Protein AF-A0A2N1TGU3-F1 (afdb_monomer_lite)

Foldseek 3Di:
DDDDDDDDYDDDDDDDDDDDDDDDDDDDDDDDPDDDDFDDPDVVLLVVLLVVLVVPDPDDSVLSVVLSCCCVPWKPFDPCPSRPDDSVNVSLCSRQVVVQVVVVDDPPPDDAFDWDWDDDPQKIKTKGFPDLVRVVVVLVVVLVVCVVDPQWKKKKKKAWMDTPVDRPGTIMMIIIGTHGGAPEPDDDDDDDDDPPDDQCSVVVVVQVVCVVVVHFKDWDWDDGPPVPPCPFKTKIKIKHFPVLCSVCVSVLVVLCVVLVQPQRIWIWGWYDDPNTIMIIIIGMGTPVSDDVVVVVVNCCSCVVRSLPDDDPQQDLVNLVVLLVCCVPDDPVVLVVSLVVCLSNVDLSCLLVLLQQLQPPDPVSNVSSLVSLVCCLVPPDPVLVVQLLSLLVVLLVLLQQQFDDFPPDPGTGGDDSLLSSLQLHWPDWDWDWDQQDLLRDIKIKIKTAHLFAEEEEEAEDQPQDGSSNLSNRQSLQQLLCLLLLQPRYHRIYIYIHRDLPPVVDDPVSSVVRNLVVLLVNLVCCQQPVLQALLHYAYEHDHPAAQVSLQSSLVSVLVLLLVLLVCLLVVPPPNVSSVLSCQQGQLAQSVPNVVSVVCNVDSVLSSLSSLLSYANHDDPSYFPCLQQLLLVLLLLLQLLVQCCVVDLDLCCLQPLVNVVVNVVCVVVSVVSSLVRLLPWEEQEQALARHRLSNLVVSVVSNHFYAWYFHQFFIWGDPVGWPPSVVVSCCCHPVVDHPVRSVVVDPTPTDTDTRQRQVSQLDQTAEYEYADDAAQEECDDDPDPNHDYLVSGNYQEYQYQHAHNHRPVSLVVCVVVNRQYDHNSLRRSSNVLSRLVSSVLSCCLNPADLLCVVLPSARSSLVSLCCVVPVCRNVVSHSDDDSVSSVSSSSSSSSSSSSQLVVSCVVVVHHSSSSSSSSSSNSCVNSVSSDPVSSVSSSCCSNCSSVVD

Structure (mmCIF, N/CA/C/O backbone):
data_AF-A0A2N1TGU3-F1
#
_entry.id   AF-A0A2N1TGU3-F1
#
loop_
_atom_site.group_PDB
_atom_site.id
_atom_site.type_symbol
_atom_site.label_atom_id
_atom_site.label_alt_id
_atom_site.label_comp_id
_atom_site.label_asym_id
_atom_site.label_entity_id
_atom_site.label_seq_id
_atom_site.pdbx_PDB_ins_code
_atom_site.Cartn_x
_atom_site.Cartn_y
_atom_site.Cartn_z
_atom_site.occupancy
_atom_site.B_iso_or_equiv
_atom_site.auth_seq_id
_atom_site.auth_comp_id
_atom_site.auth_asym_id
_atom_site.auth_atom_id
_atom_site.pdbx_PDB_model_num
ATOM 1 N N . MET A 1 1 ? 7.105 -28.195 83.629 1.00 27.25 1 MET A N 1
ATOM 2 C CA . MET A 1 1 ? 8.047 -27.495 84.532 1.00 27.25 1 MET A CA 1
ATOM 3 C C . MET A 1 1 ? 8.039 -26.028 84.130 1.00 27.25 1 MET A C 1
ATOM 5 O O . MET A 1 1 ? 8.248 -25.782 82.958 1.00 27.25 1 MET A O 1
ATOM 9 N N . MET A 1 2 ? 7.755 -25.028 84.957 1.00 24.00 2 MET A N 1
ATOM 10 C CA . MET A 1 2 ? 7.456 -24.960 86.388 1.00 24.00 2 MET A CA 1
ATOM 11 C C . MET A 1 2 ? 6.872 -23.546 86.631 1.00 24.00 2 MET A C 1
ATOM 13 O O . MET A 1 2 ? 7.473 -22.604 86.141 1.00 24.00 2 MET A O 1
ATOM 17 N N . HIS A 1 3 ? 5.718 -23.462 87.319 1.00 23.17 3 HIS A N 1
ATOM 18 C CA . HIS A 1 3 ? 5.219 -22.423 88.259 1.00 23.17 3 HIS A CA 1
ATOM 19 C C . HIS A 1 3 ? 5.383 -20.905 87.944 1.00 23.17 3 HIS A C 1
ATOM 21 O O . HIS A 1 3 ? 6.395 -20.475 87.430 1.00 23.17 3 HIS A O 1
ATOM 27 N N . MET A 1 4 ? 4.480 -19.973 88.284 1.00 23.08 4 MET A N 1
ATOM 28 C CA . MET A 1 4 ? 3.564 -19.864 89.428 1.00 23.08 4 MET A CA 1
ATOM 29 C C . MET A 1 4 ? 2.606 -18.651 89.223 1.00 23.08 4 MET A C 1
ATOM 31 O O . MET A 1 4 ? 2.990 -17.648 88.630 1.00 23.08 4 MET A O 1
ATOM 35 N N . THR A 1 5 ? 1.376 -18.737 89.740 1.00 22.02 5 THR A N 1
ATOM 36 C CA . TH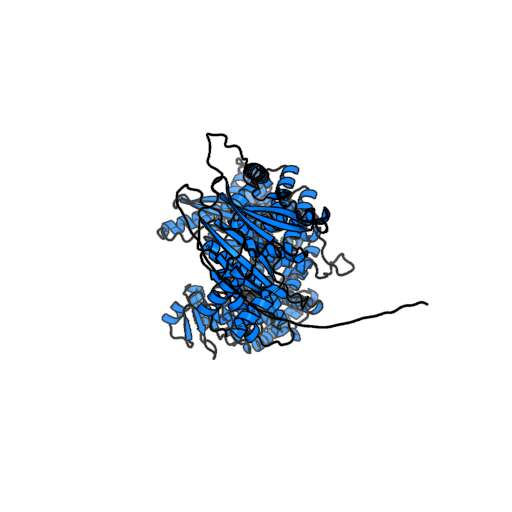R A 1 5 ? 0.437 -17.638 90.131 1.00 22.02 5 THR A CA 1
ATOM 37 C C . THR A 1 5 ? 1.041 -16.860 91.353 1.00 22.02 5 THR A C 1
ATOM 39 O O . THR A 1 5 ? 2.051 -17.383 91.830 1.00 22.02 5 THR A O 1
ATOM 42 N N . PRO A 1 6 ? 0.515 -15.746 91.970 1.00 34.69 6 PRO A N 1
ATOM 43 C CA . PRO A 1 6 ? -0.899 -15.292 92.029 1.00 34.69 6 PRO A CA 1
ATOM 44 C C . PRO A 1 6 ? -1.273 -13.779 92.318 1.00 34.69 6 PRO A C 1
ATOM 46 O O . PRO A 1 6 ? -0.426 -12.992 92.706 1.00 34.69 6 PRO A O 1
ATOM 49 N N . LEU A 1 7 ? -2.597 -13.457 92.239 1.00 23.03 7 LEU A N 1
ATOM 50 C CA . LEU A 1 7 ? -3.449 -12.581 93.129 1.00 23.03 7 LEU A CA 1
ATOM 51 C C . LEU A 1 7 ? -3.128 -11.040 93.244 1.00 23.03 7 LEU A C 1
ATOM 53 O O . LEU A 1 7 ? -1.977 -10.660 93.171 1.00 23.03 7 LEU A O 1
ATOM 57 N N . ILE A 1 8 ? -4.020 -10.040 93.468 1.00 23.36 8 ILE A N 1
ATOM 58 C CA . ILE A 1 8 ? -5.402 -9.912 94.010 1.00 23.36 8 ILE A CA 1
ATOM 59 C C . ILE A 1 8 ? -5.945 -8.445 93.857 1.00 23.36 8 ILE A C 1
ATOM 61 O O . ILE A 1 8 ? -5.176 -7.516 94.051 1.00 23.36 8 ILE A O 1
ATOM 65 N N . TYR A 1 9 ? -7.275 -8.288 93.623 1.00 21.23 9 TYR A N 1
ATOM 66 C CA . TYR A 1 9 ? -8.260 -7.237 94.073 1.00 21.23 9 TYR A CA 1
ATOM 67 C C . TYR A 1 9 ? -8.071 -5.729 93.741 1.00 21.23 9 TYR A C 1
ATOM 69 O O . TYR A 1 9 ? -6.957 -5.254 93.672 1.00 21.23 9 TYR A O 1
ATOM 77 N N . ARG A 1 10 ? -9.075 -4.822 93.669 1.00 20.70 10 ARG A N 1
ATOM 78 C CA . ARG A 1 10 ? -10.567 -4.737 93.578 1.00 20.70 10 ARG A CA 1
ATOM 79 C C . ARG A 1 10 ? -10.907 -3.222 93.413 1.00 20.70 10 ARG A C 1
ATOM 81 O O . ARG A 1 10 ? -10.246 -2.437 94.070 1.00 20.70 10 ARG A O 1
ATOM 88 N N . ARG A 1 11 ? -11.978 -2.869 92.658 1.00 21.64 11 ARG A N 1
ATOM 89 C CA . ARG A 1 11 ? -13.107 -1.902 92.944 1.00 21.64 11 ARG A CA 1
ATOM 90 C C . ARG A 1 11 ? -12.795 -0.550 93.666 1.00 21.64 11 ARG A C 1
ATOM 92 O O . ARG A 1 11 ? -12.130 -0.582 94.680 1.00 21.64 11 ARG A O 1
ATOM 99 N N . ARG A 1 12 ? -13.392 0.637 93.414 1.00 22.73 12 ARG A N 1
ATOM 100 C CA . ARG A 1 12 ? -14.610 1.142 92.712 1.00 22.73 12 ARG A CA 1
ATOM 101 C C . ARG A 1 12 ? -14.725 2.683 92.959 1.00 22.73 12 ARG A C 1
ATOM 103 O O . ARG A 1 12 ? -14.276 3.103 94.016 1.00 22.73 12 ARG A O 1
ATOM 110 N N . TYR A 1 13 ? -15.501 3.400 92.117 1.00 22.77 13 TYR A N 1
ATOM 111 C CA . TYR A 1 13 ? -16.165 4.734 92.303 1.00 22.77 13 TYR A CA 1
ATOM 112 C C . TYR A 1 13 ? -15.262 5.985 92.471 1.00 22.77 13 TYR A C 1
ATOM 114 O O . TYR A 1 13 ? -14.233 5.895 93.112 1.00 22.77 13 TYR A O 1
ATOM 122 N N . GLY A 1 14 ? -15.563 7.202 91.990 1.00 21.89 14 GLY A N 1
ATOM 123 C CA . GLY A 1 14 ? -16.693 7.796 91.262 1.00 21.89 14 GLY A CA 1
ATOM 124 C C . GLY A 1 14 ? -16.668 9.347 91.379 1.00 21.89 14 GLY A C 1
ATOM 125 O O . GLY A 1 14 ? -16.012 9.865 92.271 1.00 21.89 14 GLY A O 1
ATOM 126 N N . TYR A 1 15 ? -17.449 10.029 90.524 1.00 22.80 15 TYR A N 1
ATOM 127 C CA . TYR A 1 15 ? -18.117 11.343 90.707 1.00 22.80 15 TYR A CA 1
ATOM 128 C C . TYR A 1 15 ? -17.357 12.710 90.646 1.00 22.80 15 TYR A C 1
ATOM 130 O O . TYR A 1 15 ? -16.548 13.035 91.500 1.00 22.80 15 TYR A O 1
ATOM 138 N N . PHE A 1 16 ? -17.833 13.544 89.694 1.00 23.81 16 PHE A N 1
ATOM 139 C CA . PHE A 1 16 ? -18.332 14.944 89.800 1.00 23.81 16 PHE A CA 1
ATOM 140 C C . PHE A 1 16 ? -17.415 16.202 89.887 1.00 23.81 16 PHE A C 1
ATOM 142 O O . PHE A 1 16 ? -16.724 16.435 90.866 1.00 23.81 16 PHE A O 1
ATOM 149 N N . THR A 1 17 ? -17.634 17.085 88.888 1.00 23.75 17 THR A N 1
ATOM 150 C CA . THR A 1 17 ? -17.904 18.555 88.916 1.00 23.75 17 THR A CA 1
ATOM 151 C C . THR A 1 17 ? -16.924 19.589 89.492 1.00 23.75 17 THR A C 1
ATOM 153 O O . THR A 1 17 ? -16.615 19.556 90.674 1.00 23.75 17 THR A O 1
ATOM 156 N N . GLY A 1 18 ? -16.747 20.688 88.734 1.00 23.25 18 GLY A N 1
ATOM 157 C CA . GLY A 1 18 ? -17.206 22.013 89.198 1.00 23.25 18 GLY A CA 1
ATOM 158 C C . GLY A 1 18 ? -16.240 23.212 89.110 1.00 23.25 18 GLY A C 1
ATOM 159 O O . GLY A 1 18 ? -15.171 23.183 89.700 1.00 23.25 18 GLY A O 1
ATOM 160 N N . GLY A 1 19 ? -16.733 24.300 88.489 1.00 23.12 19 GLY A N 1
ATOM 161 C CA . GLY A 1 19 ? -16.597 25.714 88.914 1.00 23.12 19 GLY A CA 1
ATOM 162 C C . GLY A 1 19 ? -15.335 26.489 88.477 1.00 23.12 19 GLY A C 1
ATOM 163 O O . GLY A 1 19 ? -14.233 26.092 88.808 1.00 23.12 19 GLY A O 1
ATOM 164 N N . HIS A 1 20 ? -15.389 27.515 87.612 1.00 24.69 20 HIS A N 1
ATOM 165 C CA . HIS A 1 20 ? -15.887 28.911 87.727 1.00 24.69 20 HIS A CA 1
ATOM 166 C C . HIS A 1 20 ? -14.999 29.936 88.487 1.00 24.69 20 HIS A C 1
ATOM 168 O O . HIS A 1 20 ? -14.750 29.770 89.673 1.00 24.69 20 HIS A O 1
ATOM 174 N N . LEU A 1 21 ? -14.720 31.060 87.783 1.00 25.02 21 LEU A N 1
ATOM 175 C CA . LEU A 1 21 ? -14.699 32.496 88.190 1.00 25.02 21 LEU A CA 1
ATOM 176 C C . LEU A 1 21 ? -13.378 33.320 88.151 1.00 25.02 21 LEU A C 1
ATOM 178 O O . LEU A 1 21 ? -12.488 33.149 88.969 1.00 25.02 21 LEU A O 1
ATOM 182 N N . MET A 1 22 ? -13.409 34.316 87.239 1.00 23.70 22 MET A N 1
ATOM 183 C CA . MET A 1 22 ? -13.153 35.781 87.350 1.00 23.70 22 MET A CA 1
ATOM 184 C C . MET A 1 22 ? -11.790 36.429 87.709 1.00 23.70 22 MET A C 1
ATOM 186 O O . MET A 1 22 ? -11.176 36.123 88.721 1.00 23.70 22 MET A O 1
ATOM 190 N N . GLY A 1 23 ? -11.493 37.518 86.960 1.00 22.67 23 GLY A N 1
ATOM 191 C CA . GLY A 1 23 ? -10.746 38.734 87.380 1.00 22.67 23 GLY A CA 1
ATOM 192 C C . GLY A 1 23 ? -9.673 39.216 86.376 1.00 22.67 23 GLY A C 1
ATOM 193 O O . GLY A 1 23 ? -8.630 38.590 86.292 1.00 22.67 23 GLY A O 1
ATOM 194 N N . SER A 1 24 ? -9.952 40.164 85.453 1.00 22.56 24 SER A N 1
ATOM 195 C CA . SER A 1 24 ? -9.548 41.610 85.430 1.00 22.56 24 SER A CA 1
ATOM 196 C C . SER A 1 24 ? -8.028 41.884 85.602 1.00 22.56 24 SER A C 1
ATOM 198 O O . SER A 1 24 ? -7.471 41.371 86.556 1.00 22.56 24 SER A O 1
ATOM 200 N N . SER A 1 25 ? -7.276 42.718 84.859 1.00 23.55 25 SER A N 1
ATOM 201 C CA . SER A 1 25 ? -7.550 43.956 84.105 1.00 23.55 25 SER A CA 1
ATOM 202 C C . SER A 1 25 ? -6.296 44.453 83.310 1.00 23.55 25 SER A C 1
ATOM 204 O O . SER A 1 25 ? -5.173 44.038 83.576 1.00 23.55 25 SER A O 1
ATOM 206 N N . THR A 1 26 ? -6.512 45.430 82.407 1.00 24.05 26 THR A N 1
ATOM 207 C CA . THR A 1 26 ? -5.593 46.476 81.849 1.00 24.05 26 THR A CA 1
ATOM 208 C C . THR A 1 26 ? -4.617 46.221 80.662 1.00 24.05 26 THR A C 1
ATOM 210 O O . THR A 1 26 ? -3.530 45.688 80.818 1.00 24.05 26 THR A O 1
ATOM 213 N N . ASN A 1 27 ? -5.035 46.710 79.472 1.00 24.48 27 ASN A N 1
ATOM 214 C CA . ASN A 1 27 ? -4.378 47.572 78.440 1.00 24.48 27 ASN A CA 1
ATOM 215 C C . ASN A 1 27 ? -2.874 47.960 78.609 1.00 24.48 27 ASN A C 1
ATOM 217 O O . ASN A 1 27 ? -2.484 48.308 79.712 1.00 24.48 27 ASN A O 1
ATOM 221 N N . THR A 1 28 ? -1.979 48.067 77.600 1.00 23.75 28 THR A N 1
ATOM 222 C CA . THR A 1 28 ? -2.072 48.532 76.186 1.00 23.75 28 THR A CA 1
ATOM 223 C C . THR A 1 28 ? -0.878 48.092 75.289 1.00 23.75 28 THR A C 1
ATOM 225 O O . THR A 1 28 ? 0.263 48.164 75.728 1.00 23.75 28 THR A O 1
ATOM 228 N N . LYS A 1 29 ? -1.170 47.841 73.994 1.00 26.55 29 LYS A N 1
ATOM 229 C CA . LYS A 1 29 ? -0.391 48.054 72.733 1.00 26.55 29 LYS A CA 1
ATOM 230 C C . LYS A 1 29 ? 1.075 47.567 72.596 1.00 26.55 29 LYS A C 1
ATOM 232 O O . LYS A 1 29 ? 1.989 48.271 73.004 1.00 26.55 29 LYS A O 1
ATOM 237 N N . SER A 1 30 ? 1.298 46.570 71.728 1.00 23.53 30 SER A N 1
ATOM 238 C CA . SER A 1 30 ? 2.166 46.689 70.534 1.00 23.53 30 SER A CA 1
ATOM 239 C C . SER A 1 30 ? 1.944 45.515 69.565 1.00 23.53 30 SER A C 1
ATOM 241 O O . SER A 1 30 ? 1.450 44.452 69.929 1.00 23.53 30 SER A O 1
ATOM 243 N N . SER A 1 31 ? 2.231 45.766 68.293 1.00 32.53 31 SER A N 1
ATOM 244 C CA . SER A 1 31 ? 2.062 44.888 67.142 1.00 32.53 31 SER A CA 1
ATOM 245 C C . SER A 1 31 ? 2.994 43.672 67.157 1.00 32.53 31 SER A C 1
ATOM 247 O O . SER A 1 31 ? 4.198 43.813 66.961 1.00 32.53 31 SER A O 1
ATOM 249 N N . ALA A 1 32 ? 2.409 42.483 67.232 1.00 24.56 32 ALA A N 1
ATOM 250 C CA . ALA A 1 32 ? 2.939 41.268 66.631 1.00 24.56 32 ALA A CA 1
ATOM 251 C C . ALA A 1 32 ? 1.730 40.449 66.167 1.00 24.56 32 ALA A C 1
ATOM 253 O O . ALA A 1 32 ? 0.862 40.114 66.972 1.00 24.56 32 ALA A O 1
ATOM 254 N N . ARG A 1 33 ? 1.624 40.174 64.861 1.00 24.58 33 ARG A N 1
ATOM 255 C CA . ARG A 1 33 ? 0.720 39.130 64.362 1.00 24.58 33 ARG A CA 1
ATOM 256 C C . ARG A 1 33 ? 1.236 37.814 64.940 1.00 24.58 33 ARG A C 1
ATOM 258 O O . ARG A 1 33 ? 2.188 37.245 64.417 1.00 24.58 33 ARG A O 1
ATOM 265 N N . ALA A 1 34 ? 0.658 37.412 66.065 1.00 23.75 34 ALA A N 1
ATOM 266 C CA . ALA A 1 34 ? 0.888 36.117 66.666 1.00 23.75 34 ALA A CA 1
ATOM 267 C C . ALA A 1 34 ? 0.356 35.039 65.715 1.00 23.75 34 ALA A C 1
ATOM 269 O O . ALA A 1 34 ? -0.764 35.118 65.210 1.00 23.75 34 ALA A O 1
ATOM 270 N N . ILE A 1 35 ? 1.226 34.078 65.445 1.00 24.17 35 ILE A N 1
ATOM 271 C CA . ILE A 1 35 ? 0.962 32.823 64.750 1.00 24.17 35 ILE A CA 1
ATOM 272 C C . ILE A 1 35 ? -0.146 32.086 65.527 1.00 24.17 35 ILE A C 1
ATOM 274 O O . ILE A 1 35 ? -0.025 32.008 66.752 1.00 24.17 35 ILE A O 1
ATOM 278 N N . PRO A 1 36 ? -1.210 31.554 64.892 1.00 29.19 36 PRO A N 1
ATOM 279 C CA . PRO A 1 36 ? -2.204 30.771 65.617 1.00 29.19 36 PRO A CA 1
ATOM 280 C C . PRO A 1 36 ? -1.570 29.495 66.181 1.00 29.19 36 PRO A C 1
ATOM 282 O O . PRO A 1 36 ? -0.879 28.763 65.470 1.00 29.19 36 PRO A O 1
ATOM 285 N N . GLU A 1 37 ? -1.787 29.265 67.474 1.00 35.56 37 GLU A N 1
ATOM 286 C CA . GLU A 1 37 ? -1.314 28.102 68.217 1.00 35.56 37 GLU A CA 1
ATOM 287 C C . GLU A 1 37 ? -1.888 26.793 67.658 1.00 35.56 37 GLU A C 1
ATOM 289 O O . GLU A 1 37 ? -3.064 26.675 67.317 1.00 35.56 37 GLU A O 1
ATOM 294 N N . LYS A 1 38 ? -0.994 25.807 67.583 1.00 39.06 38 LYS A N 1
ATOM 295 C CA . LYS A 1 38 ? -1.195 24.412 67.188 1.00 39.06 38 LYS A CA 1
ATOM 296 C C . LYS A 1 38 ? -2.336 23.771 67.990 1.00 39.06 38 LYS A C 1
ATOM 298 O O . LYS A 1 38 ? -2.380 23.926 69.208 1.00 39.06 38 LYS A O 1
ATOM 303 N N . ILE A 1 39 ? -3.198 22.991 67.333 1.00 38.53 39 ILE A N 1
ATOM 304 C CA . ILE A 1 39 ? -4.253 22.220 68.005 1.00 38.53 39 ILE A CA 1
ATOM 305 C C . ILE A 1 39 ? -3.602 21.219 68.965 1.00 38.53 39 ILE A C 1
ATOM 307 O O . ILE A 1 39 ? -3.037 20.208 68.554 1.00 38.53 39 ILE A O 1
ATOM 311 N N . ASN A 1 40 ? -3.692 21.514 70.257 1.00 41.97 40 ASN A N 1
ATOM 312 C CA . ASN A 1 40 ? -3.560 20.542 71.328 1.00 41.97 40 ASN A CA 1
ATOM 313 C C . ASN A 1 40 ? -4.990 20.111 71.665 1.00 41.97 40 ASN A C 1
ATOM 315 O O . ASN A 1 40 ? -5.820 20.975 71.950 1.00 41.97 40 ASN A O 1
ATOM 319 N N . ILE A 1 41 ? -5.335 18.829 71.553 1.00 51.12 41 ILE A N 1
ATOM 320 C CA . ILE A 1 41 ? -6.715 18.371 71.783 1.00 51.12 41 ILE A CA 1
ATOM 321 C C . ILE A 1 41 ? -6.976 18.338 73.296 1.00 51.12 41 ILE A C 1
ATOM 323 O O . ILE A 1 41 ? -6.977 17.286 73.930 1.00 51.12 41 ILE A O 1
ATOM 327 N N . ASP A 1 42 ? -7.128 19.513 73.897 1.00 51.72 42 ASP A N 1
ATOM 328 C CA . ASP A 1 42 ? -7.666 19.667 75.239 1.00 51.72 42 ASP A CA 1
ATOM 329 C C . ASP A 1 42 ? -9.206 19.581 75.206 1.00 51.72 42 ASP A C 1
ATOM 331 O O . ASP A 1 42 ? -9.838 19.602 74.145 1.00 51.72 42 ASP A O 1
ATOM 335 N N . GLY A 1 43 ? -9.844 19.492 76.377 1.00 50.75 43 GLY A N 1
ATOM 336 C CA . GLY A 1 43 ? -11.308 19.408 76.466 1.00 50.75 43 GLY A CA 1
ATOM 337 C C . GLY A 1 43 ? -12.052 20.614 75.870 1.00 50.75 43 GLY A C 1
ATOM 338 O O . GLY A 1 43 ? -13.231 20.497 75.552 1.00 50.75 43 GLY A O 1
ATOM 339 N N . LYS A 1 44 ? -11.377 21.753 75.672 1.00 57.00 44 LYS A N 1
ATOM 340 C CA . LYS A 1 44 ? -11.969 22.994 75.163 1.00 57.00 44 LYS A CA 1
ATOM 341 C C . LYS A 1 44 ? -12.124 22.957 73.640 1.00 57.00 44 LYS A C 1
ATOM 343 O O . LYS A 1 44 ? -13.159 23.377 73.128 1.00 57.00 44 LYS A O 1
ATOM 348 N N . ASN A 1 45 ? -11.148 22.396 72.925 1.00 59.38 45 ASN A N 1
ATOM 349 C CA . ASN A 1 45 ? -11.235 22.175 71.474 1.00 59.38 45 ASN A CA 1
ATOM 350 C C . ASN A 1 45 ? -12.288 21.113 71.109 1.00 59.38 45 ASN A C 1
ATOM 352 O O . ASN A 1 45 ? -12.956 21.223 70.083 1.00 59.38 45 ASN A O 1
ATOM 356 N N . VAL A 1 46 ? -12.487 20.119 71.981 1.00 64.44 46 VAL A N 1
ATOM 357 C CA . VAL A 1 46 ? -13.535 19.094 71.843 1.00 64.44 46 VAL A CA 1
ATOM 358 C C . VAL A 1 46 ? -14.937 19.691 72.005 1.00 64.44 46 VAL A C 1
ATOM 360 O O . VAL A 1 46 ? -15.828 19.369 71.219 1.00 64.44 46 VAL A O 1
ATOM 363 N N . GLU A 1 47 ? -15.141 20.592 72.973 1.00 67.81 47 GLU A N 1
ATOM 364 C CA . GLU A 1 47 ? -16.418 21.308 73.120 1.00 67.81 47 GLU A CA 1
ATOM 365 C C . GLU A 1 47 ? -16.704 22.234 71.931 1.00 67.81 47 GLU A C 1
ATOM 367 O O . GLU A 1 47 ? -17.823 22.239 71.425 1.00 67.81 47 GLU A O 1
ATOM 372 N N . GLN A 1 48 ? -15.696 22.951 71.422 1.00 69.38 48 GLN A N 1
ATOM 373 C CA . GLN A 1 48 ? -15.858 23.796 70.232 1.00 69.38 48 GLN A CA 1
ATOM 374 C C . GLN A 1 48 ? -16.239 22.988 68.988 1.00 69.38 48 GLN A C 1
ATOM 376 O O . GLN A 1 48 ? -17.119 23.401 68.234 1.00 69.38 48 GLN A O 1
ATOM 381 N N . LEU A 1 49 ? -15.614 21.824 68.790 1.00 69.31 49 LEU A N 1
ATOM 382 C CA . LEU A 1 49 ? -15.964 20.902 67.712 1.00 69.31 49 LEU A CA 1
ATOM 383 C C . LEU A 1 49 ? -17.398 20.370 67.871 1.00 69.31 49 LEU A C 1
ATOM 385 O O . LEU A 1 49 ? -18.155 20.328 66.903 1.00 69.31 49 LEU A O 1
ATOM 389 N N . TYR A 1 50 ? -17.789 20.005 69.095 1.00 74.50 50 TYR A N 1
ATOM 390 C CA . TYR A 1 50 ? -19.143 19.548 69.408 1.00 74.50 50 TYR A CA 1
ATOM 391 C C . TYR A 1 50 ? -20.201 20.622 69.124 1.00 74.50 50 TYR A C 1
ATOM 393 O O . TYR A 1 50 ? -21.219 20.328 68.496 1.00 74.50 50 TYR A O 1
ATOM 401 N N . ASP A 1 51 ? -19.964 21.865 69.545 1.00 73.94 51 ASP A N 1
ATOM 402 C CA . ASP A 1 51 ? -20.890 22.976 69.319 1.00 73.94 51 ASP A CA 1
ATOM 403 C C . ASP A 1 51 ? -20.976 23.361 67.835 1.00 73.94 51 ASP A C 1
ATOM 405 O O . ASP A 1 51 ? -22.064 23.663 67.332 1.00 73.94 51 ASP A O 1
ATOM 409 N N . HIS A 1 52 ? -19.856 23.291 67.109 1.00 74.12 52 HIS A N 1
ATOM 410 C CA . HIS A 1 52 ? -19.825 23.513 65.665 1.00 74.12 52 HIS A CA 1
ATOM 411 C C . HIS A 1 52 ? -20.650 22.451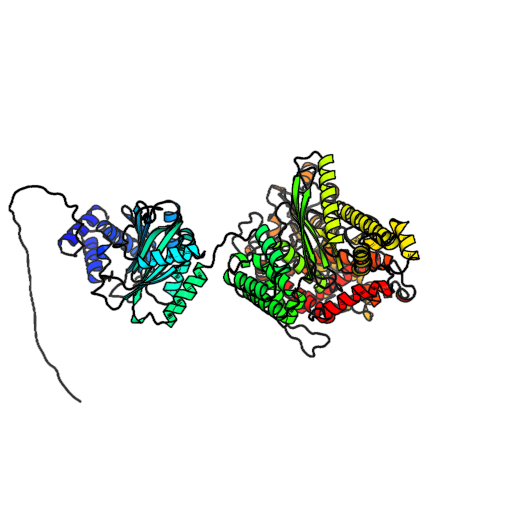 64.921 1.00 74.12 52 HIS A C 1
ATOM 413 O O . HIS A 1 52 ? -21.580 22.801 64.195 1.00 74.12 52 HIS A O 1
ATOM 419 N N . LEU A 1 53 ? -20.414 21.163 65.189 1.00 70.69 53 LEU A N 1
ATOM 420 C CA . LEU A 1 53 ? -21.179 20.057 64.597 1.00 70.69 53 LEU A CA 1
ATOM 421 C C . LEU A 1 53 ? -22.662 20.106 64.967 1.00 70.69 53 LEU A C 1
ATOM 423 O O . LEU A 1 53 ? -23.525 19.813 64.145 1.00 70.69 53 LEU A O 1
ATOM 427 N N . ARG A 1 54 ? -22.994 20.503 66.198 1.00 75.56 54 ARG A N 1
ATOM 428 C CA . ARG A 1 54 ? -24.388 20.634 66.638 1.00 75.56 54 ARG A CA 1
ATOM 429 C C . ARG A 1 54 ? -25.130 21.768 65.929 1.00 75.56 54 ARG A C 1
ATOM 431 O O . ARG A 1 54 ? -26.352 21.713 65.824 1.00 75.56 54 ARG A O 1
ATOM 438 N N . SER A 1 55 ? -24.417 22.808 65.504 1.00 69.38 55 SER A N 1
ATOM 439 C CA . SER A 1 55 ? -25.005 23.960 64.813 1.00 69.38 55 SER A CA 1
ATOM 440 C C . SER A 1 55 ? -25.060 23.800 63.292 1.00 69.38 55 SER A C 1
ATOM 442 O O . SER A 1 55 ? -25.845 24.507 62.664 1.00 69.38 55 SER A O 1
ATOM 444 N N . HIS A 1 56 ? -24.282 22.875 62.718 1.00 64.94 56 HIS A N 1
ATOM 445 C CA . HIS A 1 56 ? -24.137 22.714 61.266 1.00 64.94 56 HIS A CA 1
ATOM 446 C C . HIS A 1 56 ? -24.528 21.324 60.729 1.00 64.94 56 HIS A C 1
ATOM 448 O O . HIS A 1 56 ? -24.655 21.176 59.517 1.00 64.94 56 HIS A O 1
ATOM 454 N N . SER A 1 57 ? -24.809 20.338 61.595 1.00 65.19 57 SER A N 1
ATOM 455 C CA . SER A 1 57 ? -25.248 18.992 61.194 1.00 65.19 57 SER A CA 1
ATOM 456 C C . SER A 1 57 ? -26.627 18.612 61.747 1.00 65.19 57 SER A C 1
ATOM 458 O O . SER A 1 57 ? -27.020 19.031 62.835 1.00 65.19 57 SER A O 1
ATOM 460 N N . ASP A 1 58 ? -27.329 17.725 61.035 1.00 65.31 58 ASP A N 1
ATOM 461 C CA . ASP A 1 58 ? -28.604 17.122 61.469 1.00 65.31 58 ASP A CA 1
ATOM 462 C C . ASP A 1 58 ? -28.415 15.935 62.443 1.00 65.31 58 ASP A C 1
ATOM 464 O O . ASP A 1 58 ? -29.345 15.168 62.720 1.00 65.31 58 ASP A O 1
ATOM 468 N N . LEU A 1 59 ? -27.195 15.717 62.945 1.00 66.19 59 LEU A N 1
ATOM 469 C CA . LEU A 1 59 ? -26.881 14.591 63.820 1.00 66.19 59 LEU A CA 1
ATOM 470 C C . LEU A 1 59 ? -27.442 14.815 65.232 1.00 66.19 59 LEU A C 1
ATOM 472 O O . LEU A 1 59 ? -27.418 15.917 65.780 1.00 66.19 59 LEU A O 1
ATOM 476 N N . SER A 1 60 ? -27.913 13.741 65.875 1.00 73.88 60 SER A N 1
ATOM 477 C CA . SER A 1 60 ? -28.330 13.830 67.277 1.00 73.88 60 SER A CA 1
ATOM 478 C C . SER A 1 60 ? -27.136 14.155 68.182 1.00 73.88 60 SER A C 1
ATOM 480 O O . SER A 1 60 ? -26.004 13.755 67.915 1.00 73.88 60 SER A O 1
ATOM 482 N N . ALA A 1 61 ? -27.391 14.829 69.305 1.00 72.00 61 ALA A N 1
ATOM 483 C CA . ALA A 1 61 ? -26.364 15.153 70.299 1.00 72.00 61 ALA A CA 1
ATOM 484 C C . ALA A 1 61 ? -25.546 13.920 70.746 1.00 72.00 61 ALA A C 1
ATOM 486 O O . ALA A 1 61 ? -24.331 14.001 70.920 1.00 72.00 61 ALA A O 1
ATOM 487 N N . GLU A 1 62 ? -26.199 12.763 70.895 1.00 72.12 62 GLU A N 1
ATOM 488 C CA . GLU A 1 62 ? -25.543 11.493 71.233 1.00 72.12 62 GLU A CA 1
ATOM 489 C C . GLU A 1 62 ? -24.687 10.955 70.082 1.00 72.12 62 GLU A C 1
ATOM 491 O O . GLU A 1 62 ? -23.599 10.433 70.322 1.00 72.12 62 GLU A O 1
ATOM 496 N N . ALA A 1 63 ? -25.144 11.115 68.835 1.00 67.69 63 ALA A N 1
ATOM 497 C CA . ALA A 1 63 ? -24.389 10.727 67.652 1.00 67.69 63 ALA A CA 1
ATOM 498 C C . ALA A 1 63 ? -23.119 11.574 67.495 1.00 67.69 63 ALA A C 1
ATOM 500 O O . ALA A 1 63 ? -22.061 11.000 67.267 1.00 67.69 63 ALA A O 1
ATOM 501 N N . ILE A 1 64 ? -23.205 12.895 67.686 1.00 72.88 64 ILE A N 1
ATOM 502 C CA . ILE A 1 64 ? -22.054 13.809 67.598 1.00 72.88 64 ILE A CA 1
ATOM 503 C C . ILE A 1 64 ? -21.000 13.453 68.655 1.00 72.88 64 ILE A C 1
ATOM 505 O O . ILE A 1 64 ? -19.827 13.310 68.323 1.00 72.88 64 ILE A O 1
ATOM 509 N N . ARG A 1 65 ? -21.402 13.245 69.920 1.00 72.38 65 ARG A N 1
ATOM 510 C CA . ARG A 1 65 ? -20.457 12.860 70.990 1.00 72.38 65 ARG A CA 1
ATOM 511 C C . ARG A 1 65 ? -19.774 11.533 70.703 1.00 72.38 65 ARG A C 1
ATOM 513 O O . ARG A 1 65 ? -18.565 11.427 70.864 1.00 72.38 65 ARG A O 1
ATOM 520 N N . HIS A 1 66 ? -20.540 10.544 70.251 1.00 68.62 66 HIS A N 1
ATOM 521 C CA . HIS A 1 66 ? -19.992 9.236 69.920 1.00 68.62 66 HIS A CA 1
ATOM 522 C C . HIS A 1 66 ? -18.970 9.302 68.777 1.00 68.62 66 HIS A C 1
ATOM 524 O O . HIS A 1 66 ? -17.956 8.611 68.837 1.00 68.62 66 HIS A O 1
ATOM 530 N N . GLU A 1 67 ? -19.203 10.134 67.759 1.00 68.25 67 GLU A N 1
ATOM 531 C CA . GLU A 1 67 ? -18.265 10.293 66.640 1.00 68.25 67 GLU A CA 1
ATOM 532 C C . GLU A 1 67 ? -16.983 11.006 67.047 1.00 68.25 67 GLU A C 1
ATOM 534 O O . GLU A 1 67 ? -15.892 10.551 66.704 1.00 68.25 67 GLU A O 1
ATOM 539 N N . ILE A 1 68 ? -17.100 12.079 67.830 1.00 70.69 68 ILE A N 1
ATOM 540 C CA . ILE A 1 68 ? -15.931 12.775 68.366 1.00 70.69 68 ILE A CA 1
ATOM 541 C C . ILE A 1 68 ? -15.099 11.808 69.221 1.00 70.69 68 ILE A C 1
ATOM 543 O O . ILE A 1 68 ? -13.898 11.678 68.996 1.00 70.69 68 ILE A O 1
ATOM 547 N N . ASP A 1 69 ? -15.728 11.047 70.120 1.00 66.94 69 ASP A N 1
ATOM 548 C CA . ASP A 1 69 ? -15.032 10.039 70.928 1.00 66.94 69 ASP A CA 1
ATOM 549 C C . ASP A 1 69 ? -14.379 8.949 70.062 1.00 66.94 69 ASP A C 1
ATOM 551 O O . ASP A 1 69 ? -13.252 8.531 70.335 1.00 66.94 69 ASP A O 1
ATOM 555 N N . THR A 1 70 ? -15.044 8.501 68.995 1.00 63.94 70 THR A N 1
ATOM 556 C CA . THR A 1 70 ? -14.520 7.473 68.079 1.00 63.94 70 THR A CA 1
ATOM 557 C C . THR A 1 70 ? -13.295 7.977 67.315 1.00 63.94 70 THR A C 1
ATOM 559 O O . THR A 1 70 ? -12.277 7.292 67.248 1.00 63.94 70 THR A O 1
ATOM 562 N N . ILE A 1 71 ? -13.335 9.200 66.792 1.00 63.94 71 ILE A N 1
ATOM 563 C CA . ILE A 1 71 ? -12.208 9.834 66.091 1.00 63.94 71 ILE A CA 1
ATOM 564 C C . ILE A 1 71 ? -11.020 10.046 67.019 1.00 63.94 71 ILE A C 1
ATOM 566 O O . ILE A 1 71 ? -9.885 9.778 66.633 1.00 63.94 71 ILE A O 1
ATOM 570 N N . LEU A 1 72 ? -11.273 10.469 68.256 1.00 61.91 72 LEU A N 1
ATOM 571 C CA . LEU A 1 72 ? -10.220 10.721 69.235 1.00 61.91 72 LEU A CA 1
ATOM 572 C C . LEU A 1 72 ? -9.596 9.436 69.805 1.00 61.91 72 LEU A C 1
ATOM 574 O O . LEU A 1 72 ? -8.453 9.470 70.263 1.00 61.91 72 LEU A O 1
ATOM 578 N N . SER A 1 73 ? -10.307 8.302 69.786 1.00 56.56 73 SER A N 1
ATOM 579 C CA . SER A 1 73 ? -9.855 7.056 70.430 1.00 56.56 73 SER A CA 1
ATOM 580 C C . SER A 1 73 ? -9.482 5.915 69.472 1.00 56.56 73 SER A C 1
ATOM 582 O O . SER A 1 73 ? -8.524 5.180 69.750 1.00 56.56 73 SER A O 1
ATOM 584 N N . ASP A 1 74 ? -10.188 5.769 68.346 1.00 56.38 74 ASP A N 1
ATOM 585 C CA . ASP A 1 74 ? -10.128 4.597 67.463 1.00 56.38 74 ASP A CA 1
ATOM 586 C C . ASP A 1 74 ? -9.481 4.867 66.092 1.00 56.38 74 ASP A C 1
ATOM 588 O O . ASP A 1 74 ? -9.065 3.907 65.437 1.00 56.38 74 ASP A O 1
ATOM 592 N N . ILE A 1 75 ? -9.340 6.121 65.649 1.00 59.06 75 ILE A N 1
ATOM 593 C CA . ILE A 1 75 ? -8.717 6.454 64.357 1.00 59.06 75 ILE A CA 1
ATOM 594 C C . ILE A 1 75 ? -7.318 7.036 64.568 1.00 59.06 75 ILE A C 1
ATOM 596 O O . ILE A 1 75 ? -7.120 8.000 65.302 1.00 59.06 75 ILE A O 1
ATOM 600 N N . ASN A 1 76 ? -6.323 6.450 63.902 1.00 59.84 76 ASN A N 1
ATOM 601 C CA . ASN A 1 76 ? -4.985 7.019 63.850 1.00 59.84 76 ASN A CA 1
ATOM 602 C C . ASN A 1 76 ? -4.858 7.934 62.626 1.00 59.84 76 ASN A C 1
ATOM 604 O O . ASN A 1 76 ? -4.785 7.459 61.491 1.00 59.84 76 ASN A O 1
ATOM 608 N N . PHE A 1 77 ? -4.820 9.238 62.888 1.00 55.94 77 PHE A N 1
ATOM 609 C CA . PHE A 1 77 ? -4.604 10.297 61.901 1.00 55.94 77 PHE A CA 1
ATOM 610 C C . PHE A 1 77 ? -3.114 10.639 61.693 1.00 55.94 77 PHE A C 1
ATOM 612 O O . PHE A 1 77 ? -2.772 11.386 60.778 1.00 55.94 77 PHE A O 1
ATOM 619 N N . GLY A 1 78 ? -2.218 10.092 62.526 1.00 53.06 78 GLY A N 1
ATOM 620 C CA . GLY A 1 78 ? -0.814 10.500 62.626 1.00 53.06 78 GLY A CA 1
ATOM 621 C C . GLY A 1 78 ? -0.636 11.802 63.423 1.00 53.06 78 GLY A C 1
ATOM 622 O O . GLY A 1 78 ? -1.451 12.718 63.325 1.00 53.06 78 GLY A O 1
ATOM 623 N N . GLU A 1 79 ? 0.446 11.910 64.204 1.00 47.25 79 GLU A N 1
ATOM 624 C CA . GLU A 1 79 ? 0.684 13.025 65.149 1.00 47.25 79 GLU A CA 1
ATOM 625 C C . GLU A 1 79 ? 0.759 14.419 64.487 1.00 47.25 79 GLU A C 1
ATOM 627 O O . GLU A 1 79 ? 0.565 15.435 65.143 1.00 47.25 79 GLU A O 1
ATOM 632 N N . SER A 1 80 ? 0.958 14.490 63.168 1.00 48.94 80 SER A N 1
ATOM 633 C CA . SER A 1 80 ? 1.103 15.741 62.410 1.00 48.94 80 SER A CA 1
ATOM 634 C C . SER A 1 80 ? -0.191 16.298 61.805 1.00 48.94 80 SER A C 1
ATOM 636 O O . SER A 1 80 ? -0.170 17.408 61.277 1.00 48.94 80 SER A O 1
ATOM 638 N N . LEU A 1 81 ? -1.299 15.543 61.789 1.00 50.47 81 LEU A N 1
ATOM 639 C CA . LEU A 1 81 ? -2.506 15.942 61.044 1.00 50.47 81 LEU A CA 1
ATOM 640 C C . LEU A 1 81 ? -3.243 17.122 61.691 1.00 50.47 81 LEU A C 1
ATOM 642 O O . LEU A 1 81 ? -3.756 18.001 60.997 1.00 50.47 81 LEU A O 1
ATOM 646 N N . PHE A 1 82 ? -3.206 17.189 63.022 1.00 51.25 82 PHE A N 1
ATOM 647 C CA . PHE A 1 82 ? -3.769 18.287 63.813 1.00 51.25 82 PHE A CA 1
ATOM 648 C C . PHE A 1 82 ? -3.005 19.613 63.644 1.00 51.25 82 PHE A C 1
ATOM 650 O O . PHE A 1 82 ? -3.424 20.644 64.161 1.00 51.25 82 PHE A O 1
ATOM 657 N N . HIS A 1 83 ? -1.891 19.620 62.905 1.00 51.12 83 HIS A N 1
ATOM 658 C CA . HIS A 1 83 ? -1.177 20.845 62.545 1.00 51.12 83 HIS A CA 1
ATOM 659 C C . HIS A 1 83 ? -1.626 21.451 61.205 1.00 51.12 83 HIS A C 1
ATOM 661 O O . HIS A 1 83 ? -1.251 22.585 60.920 1.00 51.12 83 HIS A O 1
ATOM 667 N N . VAL A 1 84 ? -2.407 20.725 60.392 1.00 53.56 84 VAL A N 1
ATOM 668 C CA . VAL A 1 84 ? -2.804 21.141 59.028 1.00 53.56 84 VAL A CA 1
ATOM 669 C C . VAL A 1 84 ? -4.317 21.385 58.901 1.00 53.56 84 VAL A C 1
ATOM 671 O O . VAL A 1 84 ? -4.750 22.221 58.101 1.00 53.56 84 VAL A O 1
ATOM 674 N N . LEU A 1 85 ? -5.126 20.673 59.691 1.00 61.12 85 LEU A N 1
ATOM 675 C CA . LEU A 1 85 ? -6.590 20.775 59.698 1.00 61.12 85 LEU A CA 1
ATOM 676 C C . LEU A 1 85 ? -7.074 21.709 60.814 1.00 61.12 85 LEU A C 1
ATOM 678 O O . LEU A 1 85 ? -6.560 21.633 61.927 1.00 61.12 85 LEU A O 1
ATOM 682 N N . GLY A 1 86 ? -8.064 22.556 60.535 1.00 67.00 86 GLY A N 1
ATOM 683 C CA . GLY A 1 86 ? -8.812 23.322 61.530 1.00 67.00 86 GLY A CA 1
ATOM 684 C C . GLY A 1 86 ? -10.098 22.608 61.970 1.00 67.00 86 GLY A C 1
ATOM 685 O O . GLY A 1 86 ? -10.400 21.490 61.550 1.00 67.00 86 GLY A O 1
ATOM 686 N N . LEU A 1 87 ? -10.871 23.261 62.846 1.00 67.25 87 LEU A N 1
ATOM 687 C CA . LEU A 1 87 ? -12.137 22.727 63.377 1.00 67.25 87 LEU A CA 1
ATOM 688 C C . LEU A 1 87 ? -13.194 22.484 62.283 1.00 67.25 87 LEU A C 1
ATOM 690 O O . LEU A 1 87 ? -13.973 21.534 62.383 1.00 67.25 87 LEU A O 1
ATOM 694 N N . GLU A 1 88 ? -13.208 23.317 61.242 1.00 67.75 88 GLU A N 1
ATOM 695 C CA . GLU A 1 88 ? -14.157 23.233 60.125 1.00 67.75 88 GLU A CA 1
ATOM 696 C C . GLU A 1 88 ? -13.846 22.035 59.218 1.00 67.75 88 GLU A C 1
ATOM 698 O O . GLU A 1 88 ? -14.744 21.277 58.857 1.00 67.75 88 GLU A O 1
ATOM 703 N N . GLU A 1 89 ? -12.569 21.786 58.908 1.00 73.44 89 GLU A N 1
ATOM 704 C CA . GLU A 1 89 ? -12.166 20.619 58.121 1.00 73.44 89 GLU A CA 1
ATOM 705 C C . GLU A 1 89 ? -12.387 19.311 58.891 1.00 73.44 89 GLU A C 1
ATOM 707 O O . GLU A 1 89 ? -12.811 18.315 58.305 1.00 73.44 89 GLU A O 1
ATOM 712 N N . ILE A 1 90 ? -12.155 19.306 60.209 1.00 70.94 90 ILE A N 1
ATOM 713 C CA . ILE A 1 90 ? -12.456 18.147 61.064 1.00 70.94 90 ILE A CA 1
ATOM 714 C C . ILE A 1 90 ? -13.968 17.885 61.103 1.00 70.94 90 ILE A C 1
ATOM 716 O O . ILE A 1 90 ? -14.388 16.730 61.017 1.00 70.94 90 ILE A O 1
ATOM 720 N N . SER A 1 91 ? -14.791 18.935 61.169 1.00 71.00 91 SER A N 1
ATOM 721 C CA . SER A 1 91 ? -16.252 18.794 61.115 1.00 71.00 91 SER A CA 1
ATOM 722 C C . SER A 1 91 ? -16.726 18.241 59.773 1.00 71.00 91 SER A C 1
ATOM 724 O O . SER A 1 91 ? -17.495 17.282 59.755 1.00 71.00 91 SER A O 1
ATOM 726 N N . PHE A 1 92 ? -16.189 18.749 58.658 1.00 74.69 92 PHE A N 1
ATOM 727 C CA . PHE A 1 92 ? -16.477 18.230 57.318 1.00 74.69 92 PHE A CA 1
ATOM 728 C C . PHE A 1 92 ? -16.199 16.722 57.210 1.00 74.69 92 PHE A C 1
ATOM 730 O O . PHE A 1 92 ? -17.017 15.972 56.668 1.00 74.69 92 PHE A O 1
ATOM 737 N N . LEU A 1 93 ? -15.063 16.266 57.751 1.00 71.00 93 LEU A N 1
ATOM 738 C CA . LEU A 1 93 ? -14.709 14.846 57.774 1.00 71.00 93 LEU A CA 1
ATOM 739 C C . LEU A 1 93 ? -15.707 14.026 58.594 1.00 71.00 93 LEU A C 1
ATOM 741 O O . LEU A 1 93 ? -16.100 12.950 58.158 1.00 71.00 93 LEU A O 1
ATOM 745 N N . ILE A 1 94 ? -16.132 14.524 59.755 1.00 70.75 94 ILE A N 1
ATOM 746 C CA . ILE A 1 94 ? -17.089 13.837 60.634 1.00 70.75 94 ILE A CA 1
ATOM 747 C C . ILE A 1 94 ? -18.447 13.666 59.956 1.00 70.75 94 ILE A C 1
ATOM 749 O O . ILE A 1 94 ? -19.006 12.567 59.942 1.00 70.75 94 ILE A O 1
ATOM 753 N N . GLU A 1 95 ? -18.968 14.744 59.380 1.00 69.25 95 GLU A N 1
ATOM 754 C CA . GLU A 1 95 ? -20.305 14.773 58.788 1.00 69.25 95 GLU A CA 1
ATOM 755 C C . GLU A 1 95 ? -20.416 13.840 57.578 1.00 69.25 95 GLU A C 1
ATOM 757 O O . GLU A 1 95 ? -21.367 13.060 57.465 1.00 69.25 95 GLU A O 1
ATOM 762 N N . ASN A 1 96 ? -19.424 13.877 56.687 1.00 69.81 96 ASN A N 1
ATOM 763 C CA . ASN A 1 96 ? -19.523 13.208 55.393 1.00 69.81 96 ASN A CA 1
ATOM 764 C C . ASN A 1 96 ? -19.055 11.749 55.416 1.00 69.81 96 ASN A C 1
ATOM 766 O O . ASN A 1 96 ? -19.543 10.935 54.630 1.00 69.81 96 ASN A O 1
ATOM 770 N N . ASN A 1 97 ? -18.160 11.390 56.337 1.00 66.31 97 ASN A N 1
ATOM 771 C CA . ASN A 1 97 ? -17.661 10.023 56.455 1.00 66.31 97 ASN A CA 1
ATOM 772 C C . ASN A 1 97 ? -18.785 9.051 56.867 1.00 66.31 97 ASN A C 1
ATOM 774 O O . ASN A 1 97 ? -19.014 8.036 56.213 1.00 66.31 97 ASN A O 1
ATOM 778 N N . ARG A 1 98 ? -19.597 9.414 57.869 1.00 57.47 98 ARG A N 1
ATOM 779 C CA . ARG A 1 98 ? -20.668 8.542 58.382 1.00 57.47 98 ARG A CA 1
ATOM 780 C C . ARG A 1 98 ? -21.874 8.422 57.442 1.00 57.47 98 ARG A C 1
ATOM 782 O O . ARG A 1 98 ? -22.544 7.385 57.420 1.00 57.47 98 ARG A O 1
ATOM 789 N N . TYR A 1 99 ? -22.187 9.481 56.690 1.00 57.75 99 TYR A N 1
ATOM 790 C CA . TYR A 1 99 ? -23.330 9.487 55.771 1.00 57.75 99 TYR A CA 1
ATOM 791 C C . TYR A 1 99 ? -23.114 8.506 54.609 1.00 57.75 99 TYR A C 1
ATOM 793 O O . TYR A 1 99 ? -24.009 7.722 54.289 1.00 57.75 99 TYR A O 1
ATOM 801 N N . GLN A 1 100 ? -21.903 8.475 54.040 1.00 56.06 100 GLN A N 1
ATOM 802 C CA . GLN A 1 100 ? -21.552 7.518 52.987 1.00 56.06 100 GLN A CA 1
ATOM 803 C C . GLN A 1 100 ? -21.324 6.092 53.522 1.00 56.06 100 GLN A C 1
ATOM 805 O O . GLN A 1 100 ? -21.750 5.133 52.876 1.00 56.06 100 GLN A O 1
ATOM 810 N N . GLU A 1 101 ? -20.760 5.927 54.728 1.00 58.75 101 GLU A N 1
ATOM 811 C CA . GLU A 1 101 ? -20.599 4.611 55.376 1.00 58.75 101 GLU A CA 1
ATOM 812 C C . GLU A 1 101 ? -21.947 3.888 55.588 1.00 58.75 101 GLU A C 1
ATOM 814 O O . GLU A 1 101 ? -22.058 2.686 55.337 1.00 58.75 101 GLU A O 1
ATOM 819 N N . LYS A 1 102 ? -23.006 4.612 55.989 1.00 55.44 102 LYS A N 1
ATOM 820 C CA . LYS A 1 102 ? -24.358 4.039 56.144 1.00 55.44 102 LYS A CA 1
ATOM 821 C C . LYS A 1 102 ? -25.031 3.683 54.816 1.00 55.44 102 LYS A C 1
ATOM 823 O O . LYS A 1 102 ? -25.812 2.733 54.783 1.00 55.44 102 LYS A O 1
ATOM 828 N N . ALA A 1 103 ? -24.753 4.421 53.741 1.00 54.84 103 ALA A N 1
ATOM 829 C CA . ALA A 1 103 ? -25.383 4.216 52.436 1.00 54.84 103 ALA A CA 1
ATOM 830 C C . ALA A 1 103 ? -24.905 2.932 51.725 1.00 54.84 103 ALA A C 1
ATOM 832 O O . ALA A 1 103 ? -25.668 2.333 50.969 1.00 54.84 103 ALA A O 1
ATOM 833 N N . HIS A 1 104 ? -23.677 2.472 52.000 1.00 56.22 104 HIS A N 1
ATOM 834 C CA . HIS A 1 104 ? -23.074 1.305 51.337 1.00 56.22 104 HIS A CA 1
ATOM 835 C C . HIS A 1 104 ? -23.278 -0.051 52.050 1.00 56.22 104 HIS A C 1
ATOM 837 O O . HIS A 1 104 ? -22.887 -1.089 51.515 1.00 56.22 104 HIS A O 1
ATOM 843 N N . GLY A 1 105 ? -23.950 -0.083 53.209 1.00 50.88 105 GLY A N 1
ATOM 844 C CA . GLY A 1 105 ? -24.680 -1.261 53.710 1.00 50.88 105 GLY A CA 1
ATOM 845 C C . GLY A 1 105 ? -23.891 -2.520 54.116 1.00 50.88 105 GLY A C 1
ATOM 846 O O . GLY A 1 105 ? -24.516 -3.561 54.329 1.00 50.88 105 GLY A O 1
ATOM 847 N N . LYS A 1 106 ? -22.557 -2.486 54.249 1.00 52.69 106 LYS A N 1
ATOM 848 C CA . LYS A 1 106 ? -21.765 -3.661 54.671 1.00 52.69 106 LYS A CA 1
ATOM 849 C C . LYS A 1 106 ? -21.419 -3.624 56.164 1.00 52.69 106 LYS A C 1
ATOM 851 O O . LYS A 1 106 ? -20.611 -2.821 56.609 1.00 52.69 106 LYS A O 1
ATOM 856 N N . ASN A 1 107 ? -21.986 -4.557 56.934 1.00 49.69 107 ASN A N 1
ATOM 857 C CA . ASN A 1 107 ? -21.709 -4.746 58.371 1.00 49.69 107 ASN A CA 1
ATOM 858 C C . ASN A 1 107 ? -20.422 -5.557 58.658 1.00 49.69 107 ASN A C 1
ATOM 860 O O . ASN A 1 107 ? -20.211 -5.992 59.789 1.00 49.69 107 ASN A O 1
ATOM 864 N N . ASP A 1 108 ? -19.578 -5.807 57.651 1.00 51.06 108 ASP A N 1
ATOM 865 C CA . ASP A 1 108 ? -18.343 -6.600 57.781 1.00 51.06 108 ASP A CA 1
ATOM 866 C C . ASP A 1 108 ? -17.092 -5.754 58.093 1.00 51.06 108 ASP A C 1
ATOM 868 O O . ASP A 1 108 ? -16.005 -6.303 58.282 1.00 51.06 108 ASP A O 1
ATOM 872 N N . GLY A 1 109 ? -17.251 -4.428 58.190 1.00 51.47 109 GLY A N 1
ATOM 873 C CA . GLY A 1 109 ? -16.170 -3.481 58.469 1.00 51.47 109 GLY A CA 1
ATOM 874 C C . GLY A 1 109 ? -15.280 -3.153 57.265 1.00 51.47 109 GLY A C 1
ATOM 875 O O . GLY A 1 109 ? -14.293 -2.437 57.413 1.00 51.47 109 GLY A O 1
ATOM 876 N N . THR A 1 110 ? -15.607 -3.642 56.064 1.00 51.47 110 THR A N 1
ATOM 877 C CA . THR A 1 110 ? -14.909 -3.258 54.832 1.00 51.47 110 THR A CA 1
ATOM 878 C C . THR A 1 110 ? -15.702 -2.212 54.055 1.00 51.47 110 THR A C 1
ATOM 880 O O . THR A 1 110 ? -16.775 -2.482 53.518 1.00 51.47 110 THR A O 1
ATOM 883 N N . TYR A 1 111 ? -15.142 -1.004 53.970 1.00 60.50 111 TYR A N 1
ATOM 884 C CA . TYR A 1 111 ? -15.728 0.108 53.226 1.00 60.50 111 TYR A CA 1
ATOM 885 C C . TYR A 1 111 ? -14.967 0.296 51.914 1.00 60.50 111 TYR A C 1
ATOM 887 O O . TYR A 1 111 ? -13.812 0.723 51.892 1.00 60.50 111 TYR A O 1
ATOM 895 N N . ILE A 1 112 ? -15.606 -0.091 50.814 1.00 57.31 112 ILE A N 1
ATOM 896 C CA . ILE A 1 112 ? -15.072 0.047 49.460 1.00 57.31 112 ILE A CA 1
ATOM 897 C C . ILE A 1 112 ? -15.903 1.134 48.780 1.00 57.31 112 ILE A C 1
ATOM 899 O O . ILE A 1 112 ? -17.119 1.162 48.952 1.00 57.31 112 ILE A O 1
ATOM 903 N N . ASP A 1 113 ? -15.228 2.006 48.037 1.00 64.25 113 ASP A N 1
ATOM 904 C CA . ASP A 1 113 ? -15.823 3.049 47.199 1.00 64.25 113 ASP A CA 1
ATOM 905 C C . ASP A 1 113 ? -16.361 4.309 47.916 1.00 64.25 113 ASP A C 1
ATOM 907 O O . ASP A 1 113 ? -17.251 4.975 47.395 1.00 64.25 113 ASP A O 1
ATOM 911 N N . ILE A 1 114 ? -15.789 4.690 49.071 1.00 70.38 114 ILE A N 1
ATOM 912 C CA . ILE A 1 114 ? -16.048 6.013 49.677 1.00 70.38 114 ILE A CA 1
ATOM 913 C C . ILE A 1 114 ? -15.368 7.091 48.830 1.00 70.38 114 ILE A C 1
ATOM 915 O O . ILE A 1 114 ? -14.163 7.004 48.576 1.00 70.38 114 ILE A O 1
ATOM 919 N N . ASP A 1 115 ? -16.129 8.112 48.447 1.00 78.25 115 ASP A N 1
ATOM 920 C CA . ASP A 1 115 ? -15.652 9.266 47.690 1.00 78.25 115 ASP A CA 1
ATOM 921 C C . ASP A 1 115 ? -16.395 10.527 48.129 1.00 78.25 115 ASP A C 1
ATOM 923 O O . ASP A 1 115 ? -17.525 10.806 47.712 1.00 78.25 115 ASP A O 1
ATOM 927 N N . VAL A 1 116 ? -15.761 11.267 49.030 1.00 77.62 116 VAL A N 1
ATOM 928 C CA . VAL A 1 116 ? -16.280 12.510 49.585 1.00 77.62 116 VAL A CA 1
ATOM 929 C C . VAL A 1 116 ? -15.382 13.648 49.125 1.00 77.62 116 VAL A C 1
ATOM 931 O O . VAL A 1 116 ? -14.210 13.710 49.493 1.00 77.62 116 VAL A O 1
ATOM 934 N N . GLU A 1 117 ? -15.958 14.588 48.385 1.00 82.56 117 GLU A N 1
ATOM 935 C CA . GLU A 1 117 ? -15.299 15.825 47.976 1.00 82.56 117 GLU A CA 1
ATOM 936 C C . GLU A 1 117 ? -15.995 17.014 48.643 1.00 82.56 117 GLU A C 1
ATOM 938 O O . GLU A 1 117 ? -17.224 17.070 48.719 1.00 82.56 117 GLU A O 1
ATOM 943 N N . GLY A 1 118 ? -15.227 17.988 49.119 1.00 81.75 118 GLY A N 1
ATOM 944 C CA . GLY A 1 118 ? -15.788 19.221 49.658 1.00 81.75 118 GLY A CA 1
ATOM 945 C C . GLY A 1 118 ? -14.791 20.358 49.689 1.00 81.75 118 GLY A C 1
ATOM 946 O O . GLY A 1 118 ? -13.605 20.186 49.420 1.00 81.75 118 GLY A O 1
ATOM 947 N N . ARG A 1 119 ? -15.284 21.554 50.002 1.00 82.12 119 ARG A N 1
ATOM 948 C CA . ARG A 1 119 ? -14.474 22.769 50.037 1.00 82.12 119 ARG A CA 1
ATOM 949 C C . ARG A 1 119 ? -14.711 23.516 51.339 1.00 82.12 119 ARG A C 1
ATOM 951 O O . ARG A 1 119 ? -15.853 23.824 51.665 1.00 82.12 119 ARG A O 1
ATOM 958 N N . VAL A 1 120 ? -13.625 23.838 52.034 1.00 77.69 120 VAL A N 1
ATOM 959 C CA . VAL A 1 120 ? -13.614 24.630 53.268 1.00 77.69 120 VAL A CA 1
ATOM 960 C C . VAL A 1 120 ? -12.617 25.766 53.060 1.00 77.69 120 VAL A C 1
ATOM 962 O O . VAL A 1 120 ? -11.419 25.533 52.921 1.00 77.69 120 VAL A O 1
ATOM 965 N N . GLY A 1 121 ? -13.116 26.999 52.937 1.00 79.19 121 GLY A N 1
ATOM 966 C CA . GLY A 1 121 ? -12.287 28.165 52.617 1.00 79.19 121 GLY A CA 1
ATOM 967 C C . GLY A 1 121 ? -11.505 28.022 51.298 1.00 79.19 121 GLY A C 1
ATOM 968 O O . GLY A 1 121 ? -12.081 27.842 50.217 1.00 79.19 121 GLY A O 1
ATOM 969 N N . ASP A 1 122 ? -10.180 28.134 51.388 1.00 74.19 122 ASP A N 1
ATOM 970 C CA . ASP A 1 122 ? -9.206 27.967 50.301 1.00 74.19 122 ASP A CA 1
ATOM 971 C C . ASP A 1 122 ? -8.721 26.518 50.120 1.00 74.19 122 ASP A C 1
ATOM 973 O O . ASP A 1 122 ? -7.881 26.253 49.256 1.00 74.19 122 ASP A O 1
ATOM 977 N N . LYS A 1 123 ? -9.280 25.564 50.874 1.00 81.50 123 LYS A N 1
ATOM 978 C CA . LYS A 1 123 ? -8.917 24.147 50.814 1.00 81.50 123 LYS A CA 1
ATOM 979 C C . LYS A 1 123 ? -10.010 23.312 50.157 1.00 81.50 123 LYS A C 1
ATOM 981 O O . LYS A 1 123 ? -11.185 23.394 50.512 1.00 81.50 123 LYS A O 1
ATOM 986 N N . ASN A 1 124 ? -9.605 22.454 49.226 1.00 84.44 124 ASN A N 1
ATOM 987 C CA . ASN A 1 124 ? -10.429 21.378 48.684 1.00 84.44 124 ASN A CA 1
ATOM 988 C C . ASN A 1 124 ? -10.037 20.072 49.387 1.00 84.44 124 ASN A C 1
ATOM 990 O O . ASN A 1 124 ? -8.864 19.700 49.410 1.00 84.44 124 ASN A O 1
ATOM 994 N N . LEU A 1 125 ? -11.012 19.402 49.986 1.00 84.94 125 LEU A N 1
ATOM 995 C CA . LEU A 1 125 ? -10.860 18.192 50.783 1.00 84.94 125 LEU A CA 1
ATOM 996 C C . LEU A 1 125 ? -11.387 17.002 49.983 1.00 84.94 125 LEU A C 1
ATOM 998 O O . LEU A 1 125 ? -12.514 17.042 49.496 1.00 84.94 125 LEU A O 1
ATOM 1002 N N . PHE A 1 126 ? -10.593 15.939 49.888 1.00 84.25 126 PHE A N 1
ATOM 1003 C CA . PHE A 1 126 ? -10.991 14.678 49.266 1.00 84.25 126 PHE A CA 1
ATOM 1004 C C . PHE A 1 126 ? -10.738 13.542 50.250 1.00 84.25 126 PHE A C 1
ATOM 1006 O O . PHE A 1 126 ? -9.588 13.248 50.580 1.00 84.25 126 PHE A O 1
ATOM 1013 N N . LEU A 1 127 ? -11.801 12.907 50.729 1.00 81.25 127 LEU A N 1
ATOM 1014 C CA . LEU A 1 127 ? -11.733 11.714 51.561 1.00 81.25 127 LEU A CA 1
ATOM 1015 C C . LEU A 1 127 ? -12.142 10.517 50.706 1.00 81.25 127 LEU A C 1
ATOM 1017 O O . LEU A 1 127 ? -13.313 10.364 50.366 1.00 81.25 127 LEU A O 1
ATOM 1021 N N . VAL A 1 128 ? -11.168 9.675 50.363 1.00 79.31 128 VAL A N 1
ATOM 1022 C CA . VAL A 1 128 ? -11.369 8.576 49.414 1.00 79.31 128 VAL A CA 1
ATOM 1023 C C . VAL A 1 128 ? -10.830 7.243 49.912 1.00 79.31 128 VAL A C 1
ATOM 1025 O O . VAL A 1 128 ? -9.791 7.173 50.579 1.00 79.31 128 VAL A O 1
ATOM 1028 N N . SER A 1 129 ? -11.517 6.157 49.555 1.00 75.00 129 SER A N 1
ATOM 1029 C CA . SER A 1 129 ? -10.962 4.805 49.660 1.00 75.00 129 SER A CA 1
ATOM 1030 C C . SER A 1 129 ? -9.748 4.671 48.733 1.00 75.00 129 SER A C 1
ATOM 1032 O O . SER A 1 129 ? -9.750 5.180 47.613 1.00 75.00 129 SER A O 1
ATOM 1034 N N . GLU A 1 130 ? -8.706 3.952 49.163 1.00 70.69 130 GLU A N 1
ATOM 1035 C CA . GLU A 1 130 ? -7.465 3.795 48.388 1.00 70.69 130 GLU A CA 1
ATOM 1036 C C . GLU A 1 130 ? -7.609 2.793 47.212 1.00 70.69 130 GLU A C 1
ATOM 1038 O O . GLU A 1 130 ? -6.808 1.873 47.045 1.00 70.69 130 GLU A O 1
ATOM 1043 N N . THR A 1 131 ? -8.652 2.942 46.388 1.00 69.44 131 THR A N 1
ATOM 1044 C CA . THR A 1 131 ? -8.889 2.135 45.182 1.00 69.44 131 THR A CA 1
ATOM 1045 C C . THR A 1 131 ? -8.339 2.837 43.938 1.00 69.44 131 THR A C 1
ATOM 1047 O O . THR A 1 131 ? -8.339 4.064 43.825 1.00 69.44 131 THR A O 1
ATOM 1050 N N . GLY A 1 132 ? -7.856 2.054 42.966 1.00 65.56 132 GLY A N 1
ATOM 1051 C CA . GLY A 1 132 ? -7.296 2.589 41.718 1.00 65.56 132 GLY A CA 1
ATOM 1052 C C . GLY A 1 132 ? -8.246 3.519 40.939 1.00 65.56 132 GLY A C 1
ATOM 1053 O O . GLY A 1 132 ? -7.799 4.580 40.504 1.00 65.56 132 GLY A O 1
ATOM 1054 N N . PRO A 1 133 ? -9.536 3.169 40.753 1.00 71.44 133 PRO A N 1
ATOM 1055 C CA . PRO A 1 133 ? -10.500 4.026 40.059 1.00 71.44 133 PRO A CA 1
ATOM 1056 C C . PRO A 1 133 ? -10.768 5.364 40.762 1.00 71.44 133 PRO A C 1
ATOM 1058 O O . PRO A 1 133 ? -10.760 6.401 40.100 1.00 71.44 133 PRO A O 1
ATOM 1061 N N . LEU A 1 134 ? -10.949 5.366 42.089 1.00 71.75 134 LEU A N 1
ATOM 1062 C CA . LEU A 1 134 ? -11.244 6.589 42.844 1.00 71.75 134 LEU A CA 1
ATOM 1063 C C . LEU A 1 134 ? -10.044 7.529 42.927 1.00 71.75 134 LEU A C 1
ATOM 1065 O O . LEU A 1 134 ? -10.183 8.729 42.707 1.00 71.75 134 LEU A O 1
ATOM 1069 N N . MET A 1 135 ? -8.841 6.988 43.132 1.00 74.38 135 MET A N 1
ATOM 1070 C CA . MET A 1 135 ? -7.622 7.800 43.120 1.00 74.38 135 MET A CA 1
ATOM 1071 C C . MET A 1 135 ? -7.391 8.490 41.767 1.00 74.38 135 MET A C 1
ATOM 1073 O O . MET A 1 135 ? -6.919 9.626 41.740 1.00 74.38 135 MET A O 1
ATOM 1077 N N . LYS A 1 136 ? -7.755 7.844 40.648 1.00 68.06 136 LYS A N 1
ATOM 1078 C CA . LYS A 1 136 ? -7.730 8.477 39.316 1.00 68.06 136 LYS A CA 1
ATOM 1079 C C . LYS A 1 136 ? -8.761 9.594 39.198 1.00 68.06 136 LYS A C 1
ATOM 1081 O O . LYS A 1 136 ? -8.451 10.652 38.663 1.00 68.06 136 LYS A O 1
ATOM 1086 N N . LYS A 1 137 ? -9.976 9.377 39.707 1.00 76.56 137 LYS A N 1
ATOM 1087 C CA . LYS A 1 137 ? -11.026 10.401 39.703 1.00 76.56 137 LYS A CA 1
ATOM 1088 C C . LYS A 1 137 ? -10.570 11.656 40.455 1.00 76.56 137 LYS A C 1
ATOM 1090 O O . LYS A 1 137 ? -10.567 12.729 39.863 1.00 76.56 137 LYS A O 1
ATOM 1095 N N . VAL A 1 138 ? -10.072 11.509 41.684 1.00 78.12 138 VAL A N 1
ATOM 1096 C CA . VAL A 1 138 ? -9.574 12.647 42.477 1.00 78.12 138 VAL A CA 1
ATOM 1097 C C . VAL A 1 138 ? -8.390 13.340 41.810 1.00 78.12 138 VAL A C 1
ATOM 1099 O O . VAL A 1 138 ? -8.321 14.567 41.794 1.00 78.12 138 VAL A O 1
ATOM 1102 N N . ALA A 1 139 ? -7.462 12.581 41.220 1.00 71.69 139 ALA A N 1
ATOM 1103 C CA . ALA A 1 139 ? -6.336 13.165 40.499 1.00 71.69 139 ALA A CA 1
ATOM 1104 C C . ALA A 1 139 ? -6.800 14.059 39.336 1.00 71.69 139 ALA A C 1
ATOM 1106 O O . ALA A 1 139 ? -6.286 15.170 39.190 1.00 71.69 139 ALA A O 1
ATOM 1107 N N . ARG A 1 140 ? -7.814 13.632 38.571 1.00 74.94 140 ARG A N 1
ATOM 1108 C CA . ARG A 1 140 ? -8.440 14.466 37.531 1.00 74.94 140 ARG A CA 1
ATOM 1109 C C . ARG A 1 140 ? -9.106 15.705 38.119 1.00 74.94 140 ARG A C 1
ATOM 1111 O O . ARG A 1 140 ? -8.885 16.798 37.605 1.00 74.94 140 ARG A O 1
ATOM 1118 N N . THR A 1 141 ? -9.851 15.570 39.216 1.00 78.75 141 THR A N 1
ATOM 1119 C CA . THR A 1 141 ? -10.496 16.714 39.881 1.00 78.75 141 THR A CA 1
ATOM 1120 C C . THR A 1 141 ? -9.461 17.752 40.337 1.00 78.75 141 THR A C 1
ATOM 1122 O O . THR A 1 141 ? -9.610 18.945 40.068 1.00 78.75 141 THR A O 1
ATOM 1125 N N . ILE A 1 142 ? -8.352 17.315 40.944 1.00 78.50 142 ILE A N 1
ATOM 1126 C CA . ILE A 1 142 ? -7.233 18.190 41.334 1.00 78.50 142 ILE A CA 1
ATOM 1127 C C . ILE A 1 142 ? -6.626 18.881 40.105 1.00 78.50 142 ILE A C 1
ATOM 1129 O O . ILE A 1 142 ? -6.416 20.096 40.121 1.00 78.50 142 ILE A O 1
ATOM 1133 N N . GLN A 1 143 ? -6.381 18.142 39.017 1.00 73.00 143 GLN A N 1
ATOM 1134 C CA . GLN A 1 143 ? -5.873 18.717 37.766 1.00 73.00 143 GLN A CA 1
ATOM 1135 C C . GLN A 1 143 ? -6.812 19.795 37.210 1.00 73.00 143 GLN A C 1
ATOM 1137 O O . GLN A 1 143 ? -6.346 20.838 36.750 1.00 73.00 143 GLN A O 1
ATOM 1142 N N . GLU A 1 144 ? -8.125 19.573 37.254 1.00 78.25 144 GLU A N 1
ATOM 1143 C CA . GLU A 1 144 ? -9.115 20.553 36.810 1.00 78.25 144 GLU A CA 1
ATOM 1144 C C . GLU A 1 144 ? -9.115 21.817 37.669 1.00 78.25 144 GLU A C 1
ATOM 1146 O O . GLU A 1 144 ? -9.144 22.921 37.119 1.00 78.25 144 GLU A O 1
ATOM 1151 N N . ILE A 1 145 ? -9.036 21.679 38.996 1.00 79.19 145 ILE A N 1
ATOM 1152 C CA . ILE A 1 145 ? -8.918 22.817 39.920 1.00 79.19 145 ILE A CA 1
ATOM 1153 C C . ILE A 1 145 ? -7.655 23.625 39.587 1.00 79.19 145 ILE A C 1
ATOM 1155 O O . ILE A 1 145 ? -7.717 24.842 39.400 1.00 79.19 145 ILE A O 1
ATOM 1159 N N . MET A 1 146 ? -6.520 22.947 39.392 1.00 75.44 146 MET A N 1
ATOM 1160 C CA . MET A 1 146 ? -5.259 23.597 39.028 1.00 75.44 146 MET A CA 1
ATOM 1161 C C . MET A 1 146 ? -5.295 24.271 37.651 1.00 75.44 146 MET A C 1
ATOM 1163 O O . MET A 1 146 ? -4.587 25.259 37.445 1.00 75.44 146 MET A O 1
ATOM 1167 N N . LYS A 1 147 ? -6.075 23.755 36.692 1.00 74.06 147 LYS A N 1
ATOM 1168 C CA . LYS A 1 147 ? -6.266 24.372 35.366 1.00 74.06 147 LYS A CA 1
ATOM 1169 C C . LYS A 1 147 ? -7.139 25.626 35.435 1.00 74.06 147 LYS A C 1
ATOM 1171 O O . LYS A 1 147 ? -6.848 26.598 34.745 1.00 74.06 147 LYS A O 1
ATOM 1176 N N . LYS A 1 148 ? -8.181 25.616 36.272 1.00 76.25 148 LYS A N 1
ATOM 1177 C CA . LYS A 1 148 ? -9.136 26.730 36.431 1.00 76.25 148 LYS A CA 1
ATOM 1178 C C . LYS A 1 148 ? -8.532 27.961 37.120 1.00 76.25 148 LYS A C 1
ATOM 1180 O O . LYS A 1 148 ? -9.052 29.058 36.943 1.00 76.25 148 LYS A O 1
ATOM 1185 N N . SER A 1 149 ? -7.415 27.796 37.829 1.00 72.56 149 SER A N 1
ATOM 1186 C CA . SER A 1 149 ? -6.730 28.860 38.577 1.00 72.56 149 SER A CA 1
ATOM 1187 C C . SER A 1 149 ? -5.292 29.107 38.061 1.00 72.56 149 SER A C 1
ATOM 1189 O O . SER A 1 149 ? -4.305 28.791 38.737 1.00 72.56 149 SER A O 1
ATOM 1191 N N . PRO A 1 150 ? -5.119 29.657 36.840 1.00 62.62 150 PRO A N 1
ATOM 1192 C CA . PRO A 1 150 ? -3.803 29.946 36.274 1.00 62.62 150 PRO A CA 1
ATOM 1193 C C . PRO A 1 150 ? -3.115 31.087 37.042 1.00 62.62 150 PRO A C 1
ATOM 1195 O O . PRO A 1 150 ? -3.625 32.198 37.118 1.00 62.62 150 PRO A O 1
ATOM 1198 N N . GLY A 1 151 ? -1.946 30.806 37.627 1.00 62.31 151 GLY A N 1
ATOM 1199 C CA . GLY A 1 151 ? -1.135 31.796 38.348 1.00 62.31 151 GLY A CA 1
ATOM 1200 C C . GLY A 1 151 ? -1.258 31.738 39.872 1.00 62.31 151 GLY A C 1
ATOM 1201 O O . GLY A 1 151 ? -0.582 32.500 40.549 1.00 62.31 151 GLY A O 1
ATOM 1202 N N . ARG A 1 152 ? -2.075 30.830 40.415 1.00 69.56 152 ARG A N 1
ATOM 1203 C CA . ARG A 1 152 ? -2.092 30.491 41.846 1.00 69.56 152 ARG A CA 1
ATOM 1204 C C . ARG A 1 152 ? -1.046 29.421 42.159 1.00 69.56 152 ARG A C 1
ATOM 1206 O O . ARG A 1 152 ? -0.777 28.561 41.314 1.00 69.56 152 ARG A O 1
ATOM 1213 N N . GLY A 1 153 ? -0.469 29.479 43.356 1.00 69.19 153 GLY A N 1
ATOM 1214 C CA . GLY A 1 153 ? 0.271 28.355 43.923 1.00 69.19 153 GLY A CA 1
ATOM 1215 C C . GLY A 1 153 ? -0.684 27.326 44.537 1.00 69.19 153 GLY A C 1
ATOM 1216 O O . GLY A 1 153 ? -1.842 27.625 44.822 1.00 69.19 153 GLY A O 1
ATOM 1217 N N . PHE A 1 154 ? -0.210 26.099 44.732 1.00 71.88 154 PHE A N 1
ATOM 1218 C CA . PHE A 1 154 ? -0.999 25.041 45.365 1.00 71.88 154 PHE A CA 1
ATOM 1219 C C . PHE A 1 154 ? -0.128 24.255 46.334 1.00 71.88 154 PHE A C 1
ATOM 1221 O O . PHE A 1 154 ? 1.030 23.965 46.025 1.00 71.88 154 PHE A O 1
ATOM 1228 N N . ARG A 1 155 ? -0.708 23.870 47.472 1.00 67.62 155 ARG A N 1
ATOM 1229 C CA . ARG A 1 155 ? -0.136 22.891 48.397 1.00 67.62 155 ARG A CA 1
ATOM 1230 C C . ARG A 1 155 ? -1.108 21.740 48.544 1.00 67.62 155 ARG A C 1
ATOM 1232 O O . ARG A 1 155 ? -2.250 21.933 48.939 1.00 67.62 155 ARG A O 1
ATOM 1239 N N . LEU A 1 156 ? -0.655 20.539 48.215 1.00 70.38 156 LEU A N 1
ATOM 1240 C CA . LEU A 1 156 ? -1.430 19.327 48.438 1.00 70.38 156 LEU A CA 1
ATOM 1241 C C . LEU A 1 156 ? -0.822 18.564 49.609 1.00 70.38 156 LEU A C 1
ATOM 1243 O O . LEU A 1 156 ? 0.362 18.233 49.579 1.00 70.38 156 LEU A O 1
ATOM 1247 N N . PHE A 1 157 ? -1.648 18.277 50.607 1.00 69.88 157 PHE A N 1
ATOM 1248 C CA . PHE A 1 157 ? -1.319 17.411 51.730 1.00 69.88 157 PHE A CA 1
ATOM 1249 C C . PHE A 1 157 ? -2.023 16.069 51.547 1.00 69.88 157 PHE A C 1
ATOM 1251 O O . PHE A 1 157 ? -3.175 16.021 51.119 1.00 69.88 157 PHE A O 1
ATOM 1258 N N . SER A 1 158 ? -1.340 14.978 51.887 1.00 69.25 158 SER A N 1
ATOM 1259 C CA . SER A 1 158 ? -1.896 13.622 51.845 1.00 69.25 158 SER A CA 1
ATOM 1260 C C . SER A 1 158 ? -1.667 12.915 53.172 1.00 69.25 158 SER A C 1
ATOM 1262 O O . SER A 1 158 ? -0.531 12.857 53.641 1.00 69.25 158 SER A O 1
ATOM 1264 N N . CYS A 1 159 ? -2.724 12.325 53.730 1.00 67.19 159 CYS A N 1
ATOM 1265 C CA . CYS A 1 159 ? -2.682 11.534 54.956 1.00 67.19 159 CYS A CA 1
ATOM 1266 C C . CYS A 1 159 ? -3.451 10.218 54.801 1.00 67.19 159 CYS A C 1
ATOM 1268 O O . CYS A 1 159 ? -4.541 10.186 54.229 1.00 67.19 159 CYS A O 1
ATOM 1270 N N . SER A 1 160 ? -2.896 9.133 55.344 1.00 64.75 160 SER A N 1
ATOM 1271 C CA . SER A 1 160 ? -3.607 7.862 55.485 1.00 64.75 160 SER A CA 1
ATOM 1272 C C . SER A 1 160 ? -4.381 7.833 56.800 1.00 64.75 160 SER A C 1
ATOM 1274 O O . SER A 1 160 ? -3.802 8.007 57.867 1.00 64.75 160 SER A O 1
ATOM 1276 N N . ILE A 1 161 ? -5.671 7.522 56.723 1.00 67.75 161 ILE A N 1
ATOM 1277 C CA . ILE A 1 161 ? -6.546 7.323 57.876 1.00 67.75 161 ILE A CA 1
ATOM 1278 C C . ILE A 1 161 ? -6.687 5.817 58.098 1.00 67.75 161 ILE A C 1
ATOM 1280 O O . ILE A 1 161 ? -7.063 5.084 57.179 1.00 67.75 161 ILE A O 1
ATOM 1284 N N . THR A 1 162 ? -6.362 5.348 59.305 1.00 59.50 162 THR A N 1
ATOM 1285 C CA . THR A 1 162 ? -6.436 3.920 59.660 1.00 59.50 162 THR A CA 1
ATOM 1286 C C . THR A 1 162 ? -7.179 3.713 60.975 1.00 59.50 162 THR A C 1
ATOM 1288 O O . THR A 1 162 ? -6.955 4.435 61.948 1.00 59.50 162 THR A O 1
ATOM 1291 N N . SER A 1 163 ? -8.064 2.715 61.022 1.00 60.38 163 SER A N 1
ATOM 1292 C CA . SER A 1 163 ? -8.741 2.318 62.261 1.00 60.38 163 SER A CA 1
ATOM 1293 C C . SER A 1 163 ? -7.852 1.393 63.095 1.00 60.38 163 SER A C 1
ATOM 1295 O O . SER A 1 163 ? -7.301 0.415 62.586 1.00 60.38 163 SER A O 1
ATOM 1297 N N . ARG A 1 164 ? -7.768 1.637 64.407 1.00 54.72 164 ARG A N 1
ATOM 1298 C CA . ARG A 1 164 ? -7.071 0.759 65.363 1.00 54.72 164 ARG A CA 1
ATOM 1299 C C . ARG A 1 164 ? -7.738 -0.611 65.505 1.00 54.72 164 ARG A C 1
ATOM 1301 O O . ARG A 1 164 ? -7.066 -1.572 65.873 1.00 54.72 164 ARG A O 1
ATOM 1308 N N . ARG A 1 165 ? -9.043 -0.722 65.225 1.00 50.97 165 ARG A N 1
ATOM 1309 C CA . ARG A 1 165 ? -9.815 -1.963 65.419 1.00 50.97 165 ARG A CA 1
ATOM 1310 C C . ARG A 1 165 ? -9.775 -2.911 64.218 1.00 50.97 165 ARG A C 1
ATOM 1312 O O . ARG A 1 165 ? -10.099 -4.084 64.389 1.00 50.97 165 ARG A O 1
ATOM 1319 N N . GLN A 1 166 ? -9.375 -2.453 63.026 1.00 54.44 166 GLN A N 1
ATOM 1320 C CA . GLN A 1 166 ? -9.365 -3.272 61.806 1.00 54.44 166 GLN A CA 1
ATOM 1321 C C . GLN A 1 166 ? -8.221 -2.890 60.850 1.00 54.44 166 GLN A C 1
ATOM 1323 O O . GLN A 1 166 ? -8.234 -1.841 60.217 1.00 54.44 166 GLN A O 1
ATOM 1328 N N . ALA A 1 167 ? -7.250 -3.793 60.670 1.00 48.81 167 ALA A N 1
ATOM 1329 C CA . ALA A 1 167 ? -6.027 -3.567 59.883 1.00 48.81 167 ALA A CA 1
ATOM 1330 C C . ALA A 1 167 ? -6.215 -3.500 58.345 1.00 48.81 167 ALA A C 1
ATOM 1332 O O . ALA A 1 167 ? -5.226 -3.425 57.614 1.00 48.81 167 ALA A O 1
ATOM 1333 N N . ARG A 1 168 ? -7.454 -3.577 57.836 1.00 50.22 168 ARG A N 1
ATOM 1334 C CA . ARG A 1 168 ? -7.768 -3.608 56.391 1.00 50.22 168 ARG A CA 1
ATOM 1335 C C . ARG A 1 168 ? -8.480 -2.356 55.869 1.00 50.22 168 ARG A C 1
ATOM 1337 O O . ARG A 1 168 ? -8.590 -2.221 54.656 1.00 50.22 168 ARG A O 1
ATOM 1344 N N . ASP A 1 169 ? -8.916 -1.452 56.744 1.00 55.72 169 ASP A N 1
ATOM 1345 C CA . ASP A 1 169 ? -9.510 -0.172 56.348 1.00 55.72 169 ASP A CA 1
ATOM 1346 C C . ASP A 1 169 ? -8.396 0.856 56.075 1.00 55.72 169 ASP A C 1
ATOM 1348 O O . ASP A 1 169 ? -7.692 1.286 56.995 1.00 55.72 169 ASP A O 1
ATOM 1352 N N . ARG A 1 170 ? -8.185 1.188 54.794 1.00 64.00 170 ARG A N 1
ATOM 1353 C CA . ARG A 1 170 ? -7.197 2.175 54.328 1.00 64.00 170 ARG A CA 1
ATOM 1354 C C . ARG A 1 170 ? -7.899 3.266 53.528 1.00 64.00 170 ARG A C 1
ATOM 1356 O O . ARG A 1 170 ? -8.207 3.094 52.347 1.00 64.00 170 ARG A O 1
ATOM 1363 N N . ARG A 1 171 ? -8.132 4.395 54.191 1.00 71.50 171 ARG A N 1
ATOM 1364 C CA . ARG A 1 171 ? -8.673 5.619 53.592 1.00 71.50 171 ARG A CA 1
ATOM 1365 C C . ARG A 1 171 ? -7.576 6.663 53.455 1.00 71.50 171 ARG A C 1
ATOM 1367 O O . ARG A 1 171 ? -6.591 6.643 54.199 1.00 71.50 171 ARG A O 1
ATOM 1374 N N . ARG A 1 172 ? -7.752 7.594 52.522 1.00 76.25 172 ARG A N 1
ATOM 1375 C CA . ARG A 1 172 ? -6.846 8.722 52.315 1.00 76.25 172 ARG A CA 1
ATOM 1376 C C . ARG A 1 172 ? -7.611 10.034 52.357 1.00 76.25 172 ARG A C 1
ATOM 1378 O O . ARG A 1 172 ? -8.620 10.180 51.676 1.00 76.25 172 ARG A O 1
ATOM 1385 N N . LEU A 1 173 ? -7.086 10.977 53.129 1.00 75.56 173 LEU A N 1
ATOM 1386 C CA . LEU A 1 173 ? -7.484 12.374 53.082 1.00 75.56 173 LEU A CA 1
ATOM 1387 C C . LEU A 1 173 ? -6.454 13.159 52.273 1.00 75.56 173 LEU A C 1
ATOM 1389 O O . LEU A 1 173 ? -5.269 13.173 52.612 1.00 75.56 173 LEU A O 1
ATOM 1393 N N . LEU A 1 174 ? -6.922 13.814 51.218 1.00 77.00 174 LEU A N 1
ATOM 1394 C CA . LEU A 1 174 ? -6.172 14.779 50.433 1.00 77.00 174 LEU A CA 1
ATOM 1395 C C . LEU A 1 174 ? -6.712 16.180 50.717 1.00 77.00 174 LEU A C 1
ATOM 1397 O O . LEU A 1 174 ? -7.920 16.400 50.686 1.00 77.00 174 LEU A O 1
ATOM 1401 N N . VAL A 1 175 ? -5.816 17.126 50.978 1.00 76.44 175 VAL A N 1
ATOM 1402 C CA . VAL A 1 175 ? -6.150 18.531 51.236 1.00 76.44 175 VAL A CA 1
ATOM 1403 C C . VAL A 1 175 ? -5.393 19.384 50.232 1.00 76.44 175 VAL A C 1
ATOM 1405 O O . VAL A 1 175 ? -4.180 19.531 50.346 1.00 76.44 175 VAL A O 1
ATOM 1408 N N . LEU A 1 176 ? -6.088 19.909 49.229 1.00 80.44 176 LEU A N 1
ATOM 1409 C CA . LEU A 1 176 ? -5.535 20.830 48.243 1.00 80.44 176 LEU A CA 1
ATOM 1410 C C . LEU A 1 176 ? -5.819 22.269 48.678 1.00 80.44 176 LEU A C 1
ATOM 1412 O O . LEU A 1 176 ? -6.921 22.773 48.477 1.00 80.44 176 LEU A O 1
ATOM 1416 N N . GLU A 1 177 ? -4.820 22.920 49.255 1.00 79.44 177 GLU A N 1
ATOM 1417 C CA . GLU A 1 177 ? -4.827 24.333 49.623 1.00 79.44 177 GLU A CA 1
ATOM 1418 C C . GLU A 1 177 ? -4.408 25.193 48.419 1.00 79.44 177 GLU A C 1
ATOM 1420 O O . GLU A 1 177 ? -3.317 25.028 47.862 1.00 79.44 177 GLU A O 1
ATOM 1425 N N . GLU A 1 178 ? -5.277 26.114 48.004 1.00 77.38 178 GLU A N 1
ATOM 1426 C CA . GLU A 1 178 ? -4.949 27.143 47.019 1.00 77.38 178 GLU A CA 1
ATOM 1427 C C . GLU A 1 178 ? -4.147 28.256 47.695 1.00 77.38 178 GLU A C 1
ATOM 1429 O O . GLU A 1 178 ? -4.695 29.086 48.419 1.00 77.38 178 GLU A O 1
ATOM 1434 N N . THR A 1 179 ? -2.844 28.324 47.431 1.00 69.19 179 THR A N 1
ATOM 1435 C CA . THR A 1 179 ? -2.028 29.432 47.930 1.00 69.19 179 THR A CA 1
ATOM 1436 C C . THR A 1 179 ? -2.173 30.655 47.014 1.00 69.19 179 THR A C 1
ATOM 1438 O O . THR A 1 179 ? -2.751 30.588 45.925 1.00 69.19 179 THR A O 1
ATOM 1441 N N . GLY A 1 180 ? -1.731 31.825 47.484 1.00 69.50 180 GLY A N 1
ATOM 1442 C CA . GLY A 1 180 ? -1.807 33.086 46.738 1.00 69.50 180 GLY A CA 1
ATOM 1443 C C . GLY A 1 180 ? -0.930 33.114 45.475 1.00 69.50 180 GLY A C 1
ATOM 1444 O O . GLY A 1 180 ? -0.908 32.180 44.674 1.00 69.50 180 GLY A O 1
ATOM 1445 N N . THR A 1 181 ? -0.209 34.215 45.256 1.00 61.44 181 THR A N 1
ATOM 1446 C CA . THR A 1 181 ? 0.787 34.270 44.175 1.00 61.44 181 THR A CA 1
ATOM 1447 C C . THR A 1 181 ? 1.889 33.231 44.412 1.00 61.44 181 THR A C 1
ATOM 1449 O O . THR A 1 181 ? 2.226 32.983 45.572 1.00 61.44 181 THR A O 1
ATOM 1452 N N . PRO A 1 182 ? 2.476 32.641 43.356 1.00 60.97 182 PRO A N 1
ATOM 1453 C CA . PRO A 1 182 ? 3.561 31.677 43.494 1.00 60.97 182 PRO A CA 1
ATOM 1454 C C . PRO A 1 182 ? 4.761 32.348 44.166 1.00 60.97 182 PRO A C 1
ATOM 1456 O O . PRO A 1 182 ? 4.950 33.559 44.019 1.00 60.97 182 PRO A O 1
ATOM 1459 N N . ASP A 1 183 ? 5.604 31.575 44.848 1.00 58.84 183 ASP A N 1
ATOM 1460 C CA . ASP A 1 183 ? 6.830 32.118 45.429 1.00 58.84 183 ASP A CA 1
ATOM 1461 C C . ASP A 1 183 ? 7.769 32.599 44.303 1.00 58.84 183 ASP A C 1
ATOM 1463 O O . ASP A 1 183 ? 8.466 31.821 43.640 1.00 58.84 183 ASP A O 1
ATOM 1467 N N . HIS A 1 184 ? 7.768 33.913 44.057 1.00 52.19 184 HIS A N 1
ATOM 1468 C CA . HIS A 1 184 ? 8.677 34.588 43.137 1.00 52.19 184 HIS A CA 1
ATOM 1469 C C . HIS A 1 184 ? 10.069 34.658 43.772 1.00 52.19 184 HIS A C 1
ATOM 1471 O O . HIS A 1 184 ? 10.387 35.591 44.503 1.00 52.19 184 HIS A O 1
ATOM 1477 N N . THR A 1 185 ? 10.922 33.675 43.497 1.00 53.78 185 THR A N 1
ATOM 1478 C CA . THR A 1 185 ? 12.308 33.641 44.011 1.00 53.78 185 THR A CA 1
ATOM 1479 C C . THR A 1 185 ? 13.359 33.855 42.917 1.00 53.78 185 THR A C 1
ATOM 1481 O O . THR A 1 185 ? 14.535 33.524 43.082 1.00 53.78 185 THR A O 1
ATOM 1484 N N . GLY A 1 186 ? 12.960 34.456 41.795 1.00 45.34 186 GLY A N 1
ATOM 1485 C CA . GLY A 1 186 ? 13.855 34.823 40.702 1.00 45.34 186 GLY A CA 1
ATOM 1486 C C . GLY A 1 186 ? 13.467 36.156 40.077 1.00 45.34 186 GLY A C 1
ATOM 1487 O O . GLY A 1 186 ? 12.674 36.186 39.141 1.00 45.34 186 GLY A O 1
ATOM 1488 N N . SER A 1 187 ? 14.043 37.254 40.569 1.00 32.28 187 SER A N 1
ATOM 1489 C CA . SER A 1 187 ? 14.198 38.483 39.788 1.00 32.28 187 SER A CA 1
ATOM 1490 C C . SER A 1 187 ? 15.629 38.557 39.230 1.00 32.28 187 SER A C 1
ATOM 1492 O O . SER A 1 187 ? 16.606 38.315 39.937 1.00 32.28 187 SER A O 1
ATOM 1494 N N . LEU A 1 188 ? 15.750 38.856 37.935 1.00 29.09 188 LEU A N 1
ATOM 1495 C CA . LEU A 1 188 ? 16.995 39.180 37.218 1.00 29.09 188 LEU A CA 1
ATOM 1496 C C . LEU A 1 188 ? 17.370 40.670 37.435 1.00 29.09 188 LEU A C 1
ATOM 1498 O O . LEU A 1 188 ? 16.479 41.476 37.697 1.00 29.09 188 LEU A O 1
ATOM 1502 N N . PRO A 1 189 ? 18.611 41.104 37.142 1.00 37.22 189 PRO A N 1
ATOM 1503 C CA . PRO A 1 189 ? 19.858 40.951 37.893 1.00 37.22 189 PRO A CA 1
ATOM 1504 C C . PRO A 1 189 ? 20.286 42.281 38.567 1.00 37.22 189 PRO A C 1
ATOM 1506 O O . PRO A 1 189 ? 20.136 43.354 37.988 1.00 37.22 189 PRO A O 1
ATOM 1509 N N . GLY A 1 190 ? 20.900 42.242 39.756 1.00 31.50 190 GLY A N 1
ATOM 1510 C CA . GLY A 1 190 ? 21.549 43.451 40.297 1.00 31.50 190 GLY A CA 1
ATOM 1511 C C . GLY A 1 190 ? 21.922 43.462 41.776 1.00 31.50 190 GLY A C 1
ATOM 1512 O O . GLY A 1 190 ? 22.744 44.278 42.176 1.00 31.50 190 GLY A O 1
ATOM 1513 N N . THR A 1 191 ? 21.392 42.557 42.594 1.00 28.31 191 THR A N 1
ATOM 1514 C CA . THR A 1 191 ? 21.727 42.515 44.022 1.00 28.31 191 THR A CA 1
ATOM 1515 C C . THR A 1 191 ? 21.784 41.077 44.510 1.00 28.31 191 THR A C 1
ATOM 1517 O O . THR A 1 191 ? 20.811 40.332 44.447 1.00 28.31 191 THR A O 1
ATOM 1520 N N . THR A 1 192 ? 22.962 40.681 44.985 1.00 29.70 192 THR A N 1
ATOM 1521 C CA . THR A 1 192 ? 23.223 39.403 45.646 1.00 29.70 192 THR A CA 1
ATOM 1522 C C . THR A 1 192 ? 22.363 39.310 46.908 1.00 29.70 192 THR A C 1
ATOM 1524 O O . THR A 1 192 ? 22.717 39.863 47.945 1.00 29.70 192 THR A O 1
ATOM 1527 N N . LEU A 1 193 ? 21.213 38.640 46.830 1.00 29.12 193 LEU A N 1
ATOM 1528 C CA . LEU A 1 193 ? 20.437 38.258 48.008 1.00 29.12 193 LEU A CA 1
ATOM 1529 C C . LEU A 1 193 ? 20.953 36.908 48.512 1.00 29.12 193 LEU A C 1
ATOM 1531 O O . LEU A 1 193 ? 20.978 35.922 47.777 1.00 29.12 193 LEU A O 1
ATOM 1535 N N . GLN A 1 194 ? 21.410 36.887 49.764 1.00 32.41 194 GLN A N 1
ATOM 1536 C CA . GLN A 1 194 ? 21.818 35.674 50.465 1.00 32.41 194 GLN A CA 1
ATOM 1537 C C . GLN A 1 194 ? 20.609 34.735 50.623 1.00 32.41 194 GLN A C 1
ATOM 1539 O O . GLN A 1 194 ? 19.589 35.109 51.197 1.00 32.41 194 GLN A O 1
ATOM 1544 N N . TYR A 1 195 ? 20.748 33.506 50.116 1.00 43.50 195 TYR A N 1
ATOM 1545 C CA . TYR A 1 195 ? 19.760 32.414 50.099 1.00 43.50 195 TYR A CA 1
ATOM 1546 C C . TYR A 1 195 ? 19.492 31.776 51.477 1.00 43.50 195 TYR A C 1
ATOM 1548 O O . TYR A 1 195 ? 19.238 30.578 51.584 1.00 43.50 195 TYR A O 1
ATOM 1556 N N . SER A 1 196 ? 19.569 32.533 52.567 1.00 34.56 196 SER A N 1
ATOM 1557 C CA . SER A 1 196 ? 19.382 31.987 53.911 1.00 34.56 196 SER A CA 1
ATOM 1558 C C . SER A 1 196 ? 17.901 32.026 54.297 1.00 34.56 196 SER A C 1
ATOM 1560 O O . SER A 1 196 ? 17.443 33.012 54.871 1.00 34.56 196 SER A O 1
ATOM 1562 N N . GLY A 1 197 ? 17.142 30.973 53.968 1.00 41.53 197 GLY A N 1
ATOM 1563 C CA . GLY A 1 197 ? 15.804 30.787 54.552 1.00 41.53 197 GLY A CA 1
ATOM 1564 C C . GLY A 1 197 ? 14.819 29.867 53.826 1.00 41.53 197 GLY A C 1
ATOM 1565 O O . GLY A 1 197 ? 13.829 29.480 54.438 1.00 41.53 197 GLY A O 1
ATOM 1566 N N . SER A 1 198 ? 15.052 29.491 52.562 1.00 52.78 198 SER A N 1
ATOM 1567 C CA . SER A 1 198 ? 14.214 28.480 51.892 1.00 52.78 198 SER A CA 1
ATOM 1568 C C . SER A 1 198 ? 14.734 27.075 52.212 1.00 52.78 198 SER A C 1
ATOM 1570 O O . SER A 1 198 ? 15.931 26.845 52.017 1.00 52.78 198 SER A O 1
ATOM 1572 N N . PRO A 1 199 ? 13.880 26.122 52.636 1.00 56.06 199 PRO A N 1
ATOM 1573 C CA . PRO A 1 199 ? 14.305 24.751 52.927 1.00 56.06 199 PRO A CA 1
ATOM 1574 C C . PRO A 1 199 ? 14.898 24.015 51.712 1.00 56.06 199 PRO A C 1
ATOM 1576 O O . PRO A 1 199 ? 15.523 22.986 51.906 1.00 56.06 199 PRO A O 1
ATOM 1579 N N . TYR A 1 200 ? 14.770 24.560 50.490 1.00 64.38 200 TYR A N 1
ATOM 1580 C CA . TYR A 1 200 ? 15.236 23.944 49.236 1.00 64.38 200 TYR A CA 1
ATOM 1581 C C . TYR A 1 200 ? 16.337 24.731 48.500 1.00 64.38 200 TYR A C 1
ATOM 1583 O O . TYR A 1 200 ? 16.515 24.570 47.290 1.00 64.38 200 TYR A O 1
ATOM 1591 N N . ALA A 1 201 ? 17.047 25.639 49.180 1.00 63.56 201 ALA A N 1
ATOM 1592 C CA . ALA A 1 201 ? 17.984 26.567 48.534 1.00 63.56 201 ALA A CA 1
ATOM 1593 C C . ALA A 1 201 ? 19.057 25.873 47.660 1.00 63.56 201 ALA A C 1
ATOM 1595 O O . ALA A 1 201 ? 19.305 26.316 46.538 1.00 63.56 201 ALA A O 1
ATOM 1596 N N . ALA A 1 202 ? 19.637 24.762 48.129 1.00 67.25 202 ALA A N 1
ATOM 1597 C CA . ALA A 1 202 ? 20.667 24.009 47.402 1.00 67.25 202 ALA A CA 1
ATOM 1598 C C . ALA A 1 202 ? 20.115 23.289 46.154 1.00 67.25 202 ALA A C 1
ATOM 1600 O O . ALA A 1 202 ? 20.717 23.323 45.074 1.00 67.25 202 ALA A O 1
ATOM 1601 N N . SER A 1 203 ? 18.931 22.684 46.272 1.00 70.19 203 SER A N 1
ATOM 1602 C CA . SER A 1 203 ? 18.229 22.057 45.148 1.00 70.19 203 SER A CA 1
ATOM 1603 C C . SER A 1 203 ? 17.845 23.056 44.055 1.00 70.19 203 SER A C 1
ATOM 1605 O O . SER A 1 203 ? 17.991 22.763 42.870 1.00 70.19 203 SER A O 1
ATOM 1607 N N . ILE A 1 204 ? 17.408 24.263 44.428 1.00 72.19 204 ILE A N 1
ATOM 1608 C CA . ILE A 1 204 ? 17.042 25.319 43.468 1.00 72.19 204 ILE A CA 1
ATOM 1609 C C . ILE A 1 204 ? 18.266 25.785 42.666 1.00 72.19 204 ILE A C 1
ATOM 1611 O O . ILE A 1 204 ? 18.168 26.002 41.456 1.00 72.19 204 ILE A O 1
ATOM 1615 N N . GLU A 1 205 ? 19.428 25.922 43.307 1.00 74.81 205 GLU A N 1
ATOM 1616 C CA . GLU A 1 205 ? 20.671 26.285 42.617 1.00 74.81 205 GLU A CA 1
ATOM 1617 C C . GLU A 1 205 ? 21.115 25.192 41.632 1.00 74.81 205 GLU A C 1
ATOM 1619 O O . GLU A 1 205 ? 21.492 25.487 40.493 1.00 74.81 205 GLU A O 1
ATOM 1624 N N . THR A 1 206 ? 20.964 23.925 42.025 1.00 75.50 206 THR A N 1
ATOM 1625 C CA . THR A 1 206 ? 21.231 22.766 41.161 1.00 75.50 206 THR A CA 1
ATOM 1626 C C . THR A 1 206 ? 20.290 22.736 39.954 1.00 75.50 206 THR A C 1
ATOM 1628 O O . THR A 1 206 ? 20.748 22.594 38.818 1.00 75.50 206 THR A O 1
ATOM 1631 N N . LEU A 1 207 ? 18.988 22.955 40.170 1.00 74.12 207 LEU A N 1
ATOM 1632 C CA . LEU A 1 207 ? 17.978 23.002 39.110 1.00 74.12 207 LEU A CA 1
ATOM 1633 C C . LEU A 1 207 ? 18.276 24.119 38.098 1.00 74.12 207 LEU A C 1
ATOM 1635 O O . LEU A 1 207 ? 18.229 23.887 36.894 1.00 74.12 207 LEU A O 1
ATOM 1639 N N . ARG A 1 208 ? 18.687 25.310 38.556 1.00 76.88 208 ARG A N 1
ATOM 1640 C CA . ARG A 1 208 ? 19.132 26.397 37.660 1.00 76.88 208 ARG A CA 1
ATOM 1641 C C . ARG A 1 208 ? 20.341 26.007 36.806 1.00 76.88 208 ARG A C 1
ATOM 1643 O O . ARG A 1 208 ? 20.454 26.442 35.661 1.00 76.88 208 ARG A O 1
ATOM 1650 N N . GLY A 1 209 ? 21.256 25.204 37.348 1.00 73.06 209 GLY A N 1
ATOM 1651 C CA . GLY A 1 209 ? 22.392 24.659 36.604 1.00 73.06 209 GLY A CA 1
ATOM 1652 C C . GLY A 1 209 ? 21.980 23.665 35.513 1.00 73.06 209 GLY A C 1
ATOM 1653 O O . GLY A 1 209 ? 22.548 23.701 34.421 1.00 73.06 209 GLY A O 1
ATOM 1654 N N . LEU A 1 210 ? 20.989 22.813 35.791 1.00 69.12 210 LEU A N 1
ATOM 1655 C CA . LEU A 1 210 ? 20.423 21.858 34.830 1.00 69.12 210 LEU A CA 1
ATOM 1656 C C . LEU A 1 210 ? 19.650 22.552 33.704 1.00 69.12 210 LEU A C 1
ATOM 1658 O O . LEU A 1 210 ? 19.852 22.217 32.536 1.00 69.12 210 LEU A O 1
ATOM 1662 N N . LEU A 1 211 ? 18.885 23.600 34.021 1.00 66.50 211 LEU A N 1
ATOM 1663 C CA . LEU A 1 211 ? 18.134 24.367 33.020 1.00 66.50 211 LEU A CA 1
ATOM 1664 C C . LEU A 1 211 ? 19.048 25.003 31.966 1.00 66.50 211 LEU A C 1
ATOM 1666 O O . LEU A 1 211 ? 18.733 24.985 30.778 1.00 66.50 211 LEU A O 1
ATOM 1670 N N . LYS A 1 212 ? 20.248 25.459 32.354 1.00 67.38 212 LYS A N 1
ATOM 1671 C CA . LYS A 1 212 ? 21.270 25.939 31.400 1.00 67.38 212 LYS A CA 1
ATOM 1672 C C . LYS A 1 212 ? 21.773 24.857 30.436 1.00 67.38 212 LYS A C 1
ATOM 1674 O O . LYS A 1 212 ? 22.327 25.193 29.394 1.00 67.38 212 LYS A O 1
ATOM 1679 N N . LYS A 1 213 ? 21.621 23.580 30.788 1.00 60.75 213 LYS A N 1
ATOM 1680 C CA . LYS A 1 213 ? 22.003 22.416 29.975 1.00 60.75 213 LYS A CA 1
ATOM 1681 C C . LYS A 1 213 ? 20.823 21.824 29.195 1.00 60.75 213 LYS A C 1
ATOM 1683 O O . LYS A 1 213 ? 21.009 20.827 28.506 1.00 60.75 213 LYS A O 1
ATOM 1688 N N . GLY A 1 214 ? 19.639 22.439 29.277 1.00 54.97 214 GLY A N 1
ATOM 1689 C CA . GLY A 1 214 ? 18.420 21.953 28.630 1.00 54.97 214 GLY A CA 1
ATOM 1690 C C . GLY A 1 214 ? 17.702 20.836 29.394 1.00 54.97 214 GLY A C 1
ATOM 1691 O O . GLY A 1 214 ? 16.835 20.183 28.823 1.00 54.97 214 GLY A O 1
ATOM 1692 N N . GLU A 1 215 ? 18.046 20.607 30.664 1.00 64.44 215 GLU A N 1
ATOM 1693 C CA . GLU A 1 215 ? 17.364 19.652 31.541 1.00 64.44 215 GLU A CA 1
ATOM 1694 C C . GLU A 1 215 ? 16.427 20.393 32.502 1.00 64.44 215 GLU A C 1
ATOM 1696 O O . GLU A 1 215 ? 16.817 21.383 33.116 1.00 64.44 215 GLU A O 1
ATOM 1701 N N . ASP A 1 216 ? 15.194 19.914 32.655 1.00 66.88 216 ASP A N 1
ATOM 1702 C CA . ASP A 1 216 ? 14.148 20.580 33.442 1.00 66.88 216 ASP A CA 1
ATOM 1703 C C . ASP A 1 216 ? 13.587 19.721 34.588 1.00 66.88 216 ASP A C 1
ATOM 1705 O O . ASP A 1 216 ? 12.645 20.128 35.266 1.00 66.88 216 ASP A O 1
ATOM 1709 N N . ILE A 1 217 ? 14.178 18.551 34.840 1.00 68.38 217 ILE A N 1
ATOM 1710 C CA . ILE A 1 217 ? 13.801 17.644 35.929 1.00 68.38 217 ILE A CA 1
ATOM 1711 C C . ILE A 1 217 ? 14.996 17.474 36.866 1.00 68.38 217 ILE A C 1
ATOM 1713 O O . ILE A 1 217 ? 16.103 17.185 36.417 1.00 68.38 217 ILE A O 1
ATOM 1717 N N . LEU A 1 218 ? 14.768 17.608 38.173 1.00 72.81 218 LEU A N 1
ATOM 1718 C CA . LEU A 1 218 ? 15.775 17.332 39.201 1.00 72.81 218 LEU A CA 1
ATOM 1719 C C . LEU A 1 218 ? 15.199 16.377 40.243 1.00 72.81 218 LEU A C 1
ATOM 1721 O O . LEU A 1 218 ? 14.161 16.657 40.837 1.00 72.81 218 LEU A O 1
ATOM 1725 N N . ILE A 1 219 ? 15.902 15.277 40.497 1.00 70.88 219 ILE A N 1
ATOM 1726 C CA . ILE A 1 219 ? 15.591 14.332 41.571 1.00 70.88 219 ILE A CA 1
ATOM 1727 C C . ILE A 1 219 ? 16.724 14.391 42.583 1.00 70.88 219 ILE A C 1
ATOM 1729 O O . ILE A 1 219 ? 17.877 14.138 42.238 1.00 70.88 219 ILE A O 1
ATOM 1733 N N . VAL A 1 220 ? 16.403 14.740 43.823 1.00 70.75 220 VAL A N 1
ATOM 1734 C CA . VAL A 1 220 ? 17.384 14.941 44.891 1.00 70.75 220 VAL A CA 1
ATOM 1735 C C . VAL A 1 220 ? 16.865 14.415 46.216 1.00 70.75 220 VAL A C 1
ATOM 1737 O O . VAL A 1 220 ? 15.675 14.462 46.522 1.00 70.75 220 VAL A O 1
ATOM 1740 N N . ARG A 1 221 ? 17.793 13.902 47.016 1.00 69.12 221 ARG A N 1
ATOM 1741 C CA . ARG A 1 221 ? 17.556 13.503 48.398 1.00 69.12 221 ARG A CA 1
ATOM 1742 C C . ARG A 1 221 ? 18.107 14.595 49.304 1.00 69.12 221 ARG A C 1
ATOM 1744 O O . ARG A 1 221 ? 19.272 14.959 49.168 1.00 69.12 221 ARG A O 1
ATOM 1751 N N . GLU A 1 222 ? 17.293 15.068 50.237 1.00 66.38 222 GLU A N 1
ATOM 1752 C CA . GLU A 1 222 ? 17.710 16.052 51.238 1.00 66.38 222 GLU A CA 1
ATOM 1753 C C . GLU A 1 222 ? 17.419 15.534 52.655 1.00 66.38 222 GLU A C 1
ATOM 1755 O O . GLU A 1 222 ? 16.490 14.755 52.889 1.00 66.38 222 GLU A O 1
ATOM 1760 N N . ASP A 1 223 ? 18.259 15.948 53.604 1.00 57.62 223 ASP A N 1
ATOM 1761 C CA . ASP A 1 223 ? 18.036 15.738 55.033 1.00 57.62 223 ASP A CA 1
ATOM 1762 C C . ASP A 1 223 ? 17.292 16.967 55.579 1.00 57.62 223 ASP A C 1
ATOM 1764 O O . ASP A 1 223 ? 17.744 18.096 55.391 1.00 57.62 223 ASP A O 1
ATOM 1768 N N . ILE A 1 224 ? 16.139 16.767 56.224 1.00 54.22 224 ILE A N 1
ATOM 1769 C CA . ILE A 1 224 ? 15.290 17.878 56.683 1.00 54.22 224 ILE A CA 1
ATOM 1770 C C . ILE A 1 224 ? 15.903 18.523 57.934 1.00 54.22 224 ILE A C 1
ATOM 1772 O O . ILE A 1 224 ? 16.053 17.835 58.946 1.00 54.22 224 ILE A O 1
ATOM 1776 N N . PRO A 1 225 ? 16.181 19.839 57.941 1.00 45.34 225 PRO A N 1
ATOM 1777 C CA . PRO A 1 225 ? 16.557 20.547 59.160 1.00 45.34 225 PRO A CA 1
ATOM 1778 C C . PRO A 1 225 ? 15.321 20.742 60.058 1.00 45.34 225 PRO A C 1
ATOM 1780 O O . PRO A 1 225 ? 14.350 21.368 59.633 1.00 45.34 225 PRO A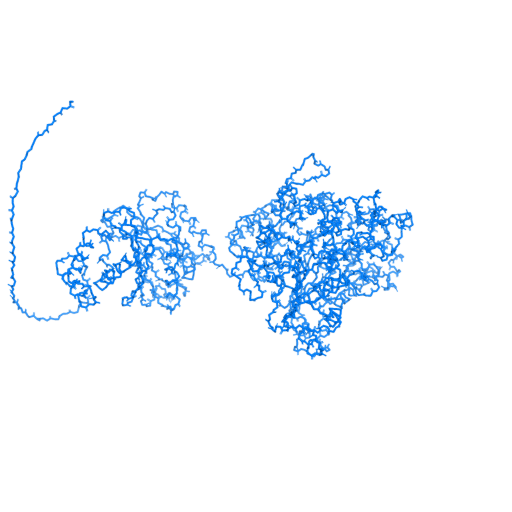 O 1
ATOM 1783 N N . GLY A 1 226 ? 15.352 20.244 61.301 1.00 46.34 226 GLY A N 1
ATOM 1784 C CA . GLY A 1 226 ? 14.329 20.533 62.323 1.00 46.34 226 GLY A CA 1
ATOM 1785 C C . GLY A 1 226 ? 13.278 19.445 62.594 1.00 46.34 226 GLY A C 1
ATOM 1786 O O . GLY A 1 226 ? 12.306 19.718 63.295 1.00 46.34 226 GLY A O 1
ATOM 1787 N N . MET A 1 227 ? 13.462 18.220 62.089 1.00 46.31 227 MET A N 1
ATOM 1788 C CA . MET A 1 227 ? 12.760 17.014 62.571 1.00 46.31 227 MET A CA 1
ATOM 1789 C C . MET A 1 227 ? 13.655 16.230 63.550 1.00 46.31 227 MET A C 1
ATOM 1791 O O . MET A 1 227 ? 13.906 15.042 63.366 1.00 46.31 227 MET A O 1
ATOM 1795 N N . ASP A 1 228 ? 14.162 16.897 64.590 1.00 42.12 228 ASP A N 1
ATOM 1796 C CA . ASP A 1 228 ? 15.068 16.268 65.570 1.00 42.12 228 ASP A CA 1
ATOM 1797 C C . ASP A 1 228 ? 14.392 15.137 66.385 1.00 42.12 228 ASP A C 1
ATOM 1799 O O . ASP A 1 228 ? 15.084 14.321 66.993 1.00 42.12 228 ASP A O 1
ATOM 1803 N N . ASP A 1 229 ? 13.057 15.021 66.322 1.00 46.72 229 ASP A N 1
ATOM 1804 C CA . ASP A 1 229 ? 12.262 14.014 67.042 1.00 46.72 229 ASP A CA 1
ATOM 1805 C C . ASP A 1 229 ? 11.905 12.749 66.214 1.00 46.72 229 ASP A C 1
ATOM 1807 O O . ASP A 1 229 ? 11.436 11.764 66.785 1.00 46.72 229 ASP A O 1
ATOM 1811 N N . GLU A 1 230 ? 12.160 12.702 64.893 1.00 50.66 230 GLU A N 1
ATOM 1812 C CA . GLU A 1 230 ? 11.886 11.523 64.031 1.00 50.66 230 GLU A CA 1
ATOM 1813 C C . GLU A 1 230 ? 13.113 11.124 63.162 1.00 50.66 230 GLU A C 1
ATOM 1815 O O . GLU A 1 230 ? 13.068 11.200 61.931 1.00 50.66 230 GLU A O 1
ATOM 1820 N N . PRO A 1 231 ? 14.225 10.629 63.752 1.00 49.84 231 PRO A N 1
ATOM 1821 C CA . PRO A 1 231 ? 15.466 10.279 63.031 1.00 49.84 231 PRO A CA 1
ATOM 1822 C C . PRO A 1 231 ? 15.342 9.110 62.026 1.00 49.84 231 PRO A C 1
ATOM 1824 O O . PRO A 1 231 ? 16.322 8.707 61.392 1.00 49.84 231 PRO A O 1
ATOM 1827 N N . SER A 1 232 ? 14.149 8.533 61.868 1.00 57.41 232 SER A N 1
ATOM 1828 C CA . SER A 1 232 ? 13.860 7.375 61.019 1.00 57.41 232 SER A CA 1
ATOM 1829 C C . SER A 1 232 ? 13.319 7.723 59.626 1.00 57.41 232 SER A C 1
ATOM 1831 O O . SER A 1 232 ? 13.073 6.792 58.860 1.00 57.41 232 SER A O 1
ATOM 1833 N N . LEU A 1 233 ? 13.156 9.003 59.262 1.00 58.38 233 LEU A N 1
ATOM 1834 C CA . LEU A 1 233 ? 12.598 9.434 57.969 1.00 58.38 233 LEU A CA 1
ATOM 1835 C C . LEU A 1 233 ? 13.613 10.224 57.115 1.00 58.38 233 LEU A C 1
ATOM 1837 O O . LEU A 1 233 ? 14.407 11.008 57.629 1.00 58.38 233 LEU A O 1
ATOM 1841 N N . LYS A 1 234 ? 13.568 10.040 55.789 1.00 64.25 234 LYS A N 1
ATOM 1842 C CA . LYS A 1 234 ? 14.329 10.803 54.778 1.00 64.25 234 LYS A CA 1
ATOM 1843 C C . LYS A 1 234 ? 13.380 11.463 53.776 1.00 64.25 234 LYS A C 1
ATOM 1845 O O . LYS A 1 234 ? 12.319 10.908 53.481 1.00 64.25 234 LYS A O 1
ATOM 1850 N N . GLN A 1 235 ? 13.770 12.621 53.236 1.00 69.00 235 GLN A N 1
ATOM 1851 C CA . GLN A 1 235 ? 12.998 13.349 52.228 1.00 69.00 235 GLN A CA 1
ATOM 1852 C C . GLN A 1 235 ? 13.524 13.070 50.819 1.00 69.00 235 GLN A C 1
ATOM 1854 O O . GLN A 1 235 ? 14.715 13.204 50.535 1.00 69.00 235 GLN A O 1
ATOM 1859 N N . PHE A 1 236 ? 12.604 12.724 49.924 1.00 71.06 236 PHE A N 1
ATOM 1860 C CA . PHE A 1 236 ? 12.859 12.604 48.497 1.00 71.06 236 PHE A CA 1
ATOM 1861 C C . PHE A 1 236 ? 12.150 13.745 47.769 1.00 71.06 236 PHE A C 1
ATOM 1863 O O . PHE A 1 236 ? 10.940 13.926 47.935 1.00 71.06 236 PHE A O 1
ATOM 1870 N N . LEU A 1 237 ? 12.906 14.524 47.000 1.00 71.50 237 LEU A N 1
ATOM 1871 C CA . LEU A 1 237 ? 12.453 15.737 46.335 1.00 71.50 237 LEU A CA 1
ATOM 1872 C C . LEU A 1 237 ? 12.554 15.571 44.816 1.00 71.50 237 LEU A C 1
ATOM 1874 O O . LEU A 1 237 ? 13.606 15.239 44.275 1.00 71.50 237 LEU A O 1
ATOM 1878 N N . LEU A 1 238 ? 11.448 15.820 44.128 1.00 75.81 238 LEU A N 1
ATOM 1879 C CA . LEU A 1 238 ? 11.333 15.777 42.679 1.00 75.81 238 LEU A CA 1
ATOM 1880 C C . LEU A 1 238 ? 10.866 17.152 42.187 1.00 75.81 238 LEU A C 1
ATOM 1882 O O . LEU A 1 238 ? 9.753 17.578 42.487 1.00 75.81 238 LEU A O 1
ATOM 1886 N N . TRP A 1 239 ? 11.698 17.822 41.399 1.00 78.25 239 TRP A N 1
ATOM 1887 C CA . TRP A 1 239 ? 11.363 19.053 40.692 1.00 78.25 239 TRP A CA 1
ATOM 1888 C C . TRP A 1 239 ? 10.979 18.759 39.250 1.00 78.25 239 TRP A C 1
ATOM 1890 O O . TRP A 1 239 ? 11.689 18.035 38.553 1.00 78.25 239 TRP A O 1
ATOM 1900 N N . LEU A 1 240 ? 9.886 19.368 38.796 1.00 75.75 240 LEU A N 1
ATOM 1901 C CA . LEU A 1 240 ? 9.437 19.302 37.411 1.00 75.75 240 LEU A CA 1
ATOM 1902 C C . LEU A 1 240 ? 8.618 20.546 37.033 1.00 75.75 240 LEU A C 1
ATOM 1904 O O . LEU A 1 240 ? 8.019 21.164 37.917 1.00 75.75 240 LEU A O 1
ATOM 1908 N N . PRO A 1 241 ? 8.551 20.921 35.744 1.00 76.62 241 PRO A N 1
ATOM 1909 C CA . PRO A 1 241 ? 7.652 21.965 35.270 1.00 76.62 241 PRO A CA 1
ATOM 1910 C C . PRO A 1 241 ? 6.205 21.674 35.662 1.00 76.62 241 PRO A C 1
ATOM 1912 O O . PRO A 1 241 ? 5.779 20.514 35.680 1.00 76.62 241 PRO A O 1
ATOM 1915 N N . ARG A 1 242 ? 5.425 22.722 35.935 1.00 70.75 242 ARG A N 1
ATOM 1916 C CA . ARG A 1 242 ? 4.006 22.600 36.294 1.00 70.75 242 ARG A CA 1
ATOM 1917 C C . ARG A 1 242 ? 3.226 21.810 35.256 1.00 70.75 242 ARG A C 1
ATOM 1919 O O . ARG A 1 242 ? 2.388 21.003 35.640 1.00 70.75 242 ARG A O 1
ATOM 1926 N N . GLU A 1 243 ? 3.491 22.027 33.976 1.00 64.56 243 GLU A N 1
ATOM 1927 C CA . GLU A 1 243 ? 2.802 21.346 32.881 1.00 64.56 243 GLU A CA 1
ATOM 1928 C C . GLU A 1 243 ? 3.089 19.839 32.937 1.00 64.56 243 GLU A C 1
ATOM 1930 O O . GLU A 1 243 ? 2.162 19.030 32.992 1.00 64.56 243 GLU A O 1
ATOM 1935 N N . LYS A 1 244 ? 4.370 19.461 33.074 1.00 63.16 244 LYS A N 1
ATOM 1936 C CA . LYS A 1 244 ? 4.781 18.057 33.235 1.00 63.16 244 LYS A CA 1
ATOM 1937 C C . LYS A 1 244 ? 4.182 17.434 34.493 1.00 63.16 244 LYS A C 1
ATOM 1939 O O . LYS A 1 244 ? 3.791 16.271 34.472 1.00 63.16 244 LYS A O 1
ATOM 1944 N N . PHE A 1 245 ? 4.078 18.193 35.580 1.00 68.19 245 PHE A N 1
ATOM 1945 C CA . PHE A 1 245 ? 3.465 17.726 36.821 1.00 68.19 245 PHE A CA 1
ATOM 1946 C C . PHE A 1 245 ? 1.965 17.498 36.667 1.00 68.19 245 PHE A C 1
ATOM 1948 O O . PHE A 1 245 ? 1.463 16.446 37.054 1.00 68.19 245 PHE A O 1
ATOM 1955 N N . GLN A 1 246 ? 1.257 18.462 36.073 1.00 62.78 246 GLN A N 1
ATOM 1956 C CA . GLN A 1 246 ? -0.178 18.378 35.821 1.00 62.78 246 GLN A CA 1
ATOM 1957 C C . GLN A 1 246 ? -0.513 17.154 34.976 1.00 62.78 246 GLN A C 1
ATOM 1959 O O . GLN A 1 246 ? -1.460 16.447 35.299 1.00 62.78 246 GLN A O 1
ATOM 1964 N N . GLU A 1 247 ? 0.270 16.871 33.939 1.00 56.03 247 GLU A N 1
ATOM 1965 C CA . GLU A 1 247 ? 0.024 15.746 33.034 1.00 56.03 247 GLU A CA 1
ATOM 1966 C C . GLU A 1 247 ? 0.389 14.387 33.651 1.00 56.03 247 GLU A C 1
ATOM 1968 O O . GLU A 1 247 ? -0.256 13.385 33.346 1.00 56.03 247 GLU A O 1
ATOM 1973 N N . ASN A 1 248 ? 1.369 14.344 34.563 1.00 59.72 248 ASN A N 1
ATOM 1974 C CA . ASN A 1 248 ? 1.942 13.089 35.061 1.00 59.72 248 ASN A CA 1
ATOM 1975 C C . ASN A 1 248 ? 1.652 12.777 36.536 1.00 59.72 248 ASN A C 1
ATOM 1977 O O . ASN A 1 248 ? 2.126 11.757 37.042 1.00 59.72 248 ASN A O 1
ATOM 1981 N N . PHE A 1 249 ? 0.856 13.596 37.229 1.00 65.31 249 PHE A N 1
ATOM 1982 C CA . PHE A 1 249 ? 0.543 13.415 38.652 1.00 65.31 249 PHE A CA 1
ATOM 1983 C C . PHE A 1 249 ? 0.007 12.008 38.986 1.00 65.31 249 PHE A C 1
ATOM 1985 O O . PHE A 1 249 ? 0.448 11.391 39.958 1.00 65.31 249 PHE A O 1
ATOM 1992 N N . GLU A 1 250 ? -0.879 11.452 38.149 1.00 62.09 250 GLU A N 1
ATOM 1993 C CA . GLU A 1 250 ? -1.393 10.079 38.301 1.00 62.09 250 GLU A CA 1
ATOM 1994 C C . GLU A 1 250 ? -0.272 9.025 38.244 1.00 62.09 250 GLU A C 1
ATOM 1996 O O . GLU A 1 250 ? -0.203 8.121 39.082 1.00 62.09 250 GLU A O 1
ATOM 2001 N N . THR A 1 251 ? 0.633 9.154 37.272 1.00 64.31 251 THR A N 1
ATOM 2002 C CA . THR A 1 251 ? 1.751 8.227 37.051 1.00 64.31 251 THR A CA 1
ATOM 2003 C C . THR A 1 251 ? 2.760 8.296 38.191 1.00 64.31 251 THR A C 1
ATOM 2005 O O . THR A 1 251 ? 3.188 7.256 38.693 1.00 64.31 251 THR A O 1
ATOM 2008 N N . ILE A 1 252 ? 3.101 9.508 38.632 1.00 67.25 252 ILE A N 1
ATOM 2009 C CA . ILE A 1 252 ? 4.026 9.754 39.741 1.00 67.25 252 ILE A CA 1
ATOM 2010 C C . ILE A 1 252 ? 3.495 9.094 41.022 1.00 67.25 252 ILE A C 1
ATOM 2012 O O . ILE A 1 252 ? 4.218 8.342 41.677 1.00 67.25 252 ILE A O 1
ATOM 2016 N N . ASN A 1 253 ? 2.207 9.270 41.332 1.00 64.19 253 ASN A N 1
ATOM 2017 C CA . ASN A 1 253 ? 1.580 8.635 42.494 1.00 64.19 253 ASN A CA 1
ATOM 2018 C C . ASN A 1 253 ? 1.575 7.102 42.414 1.00 64.19 253 ASN A C 1
ATOM 2020 O O . ASN A 1 253 ? 1.860 6.430 43.408 1.00 64.19 253 ASN A O 1
ATOM 2024 N N . MET A 1 254 ? 1.313 6.534 41.234 1.00 62.41 254 MET A N 1
ATOM 2025 C CA . MET A 1 254 ? 1.333 5.082 41.033 1.00 62.41 254 MET A CA 1
ATOM 2026 C C . MET A 1 254 ? 2.728 4.473 41.270 1.00 62.41 254 MET A C 1
ATOM 2028 O O . MET A 1 254 ? 2.824 3.359 41.794 1.00 62.41 254 MET A O 1
ATOM 2032 N N . ILE A 1 255 ? 3.808 5.171 40.896 1.00 66.94 255 ILE A N 1
ATOM 2033 C CA . ILE A 1 255 ? 5.192 4.698 41.096 1.00 66.94 255 ILE A CA 1
ATOM 2034 C C . ILE A 1 255 ? 5.485 4.526 42.589 1.00 66.94 255 ILE A C 1
ATOM 2036 O O . ILE A 1 255 ? 5.960 3.463 42.998 1.00 66.94 255 ILE A O 1
ATOM 2040 N N . PHE A 1 256 ? 5.131 5.520 43.408 1.00 65.62 256 PHE A N 1
ATOM 2041 C CA . PHE A 1 256 ? 5.303 5.442 44.860 1.00 65.62 256 PHE A CA 1
ATOM 2042 C C . PHE A 1 256 ? 4.459 4.314 45.478 1.00 65.62 256 PHE A C 1
ATOM 2044 O O . PHE A 1 256 ? 4.969 3.519 46.271 1.00 65.62 256 PHE A O 1
ATOM 2051 N N . GLN A 1 257 ? 3.200 4.163 45.046 1.00 61.44 257 GLN A N 1
ATOM 2052 C CA . GLN A 1 257 ? 2.300 3.115 45.544 1.00 61.44 257 GLN A CA 1
ATOM 2053 C C . GLN A 1 257 ? 2.794 1.692 45.245 1.00 61.44 257 GLN A C 1
ATOM 2055 O O . GLN A 1 257 ? 2.764 0.829 46.125 1.00 61.44 257 GLN A O 1
ATOM 2060 N N . ARG A 1 258 ? 3.286 1.429 44.024 1.00 62.22 258 ARG A N 1
ATOM 2061 C CA . ARG A 1 258 ? 3.739 0.086 43.602 1.00 62.22 258 ARG A CA 1
ATOM 2062 C C . ARG A 1 258 ? 4.887 -0.471 44.437 1.00 62.22 258 ARG A C 1
ATOM 2064 O O . ARG A 1 258 ? 5.083 -1.684 44.458 1.00 62.22 258 ARG A O 1
ATOM 2071 N N . LYS A 1 259 ? 5.650 0.388 45.109 1.00 60.28 259 LYS A N 1
ATOM 2072 C CA . LYS A 1 259 ? 6.791 -0.021 45.929 1.00 60.28 259 LYS A CA 1
ATOM 2073 C C . LYS A 1 259 ? 6.515 -0.023 47.429 1.00 60.28 259 LYS A C 1
ATOM 2075 O O . LYS A 1 259 ? 7.444 -0.146 48.220 1.00 60.28 259 LYS A O 1
ATOM 2080 N N . GLY A 1 260 ? 5.249 0.087 47.833 1.00 54.62 260 GLY A N 1
ATOM 2081 C CA . GLY A 1 260 ? 4.882 0.036 49.247 1.00 54.62 260 GLY A CA 1
ATOM 2082 C C . GLY A 1 260 ? 5.478 1.185 50.064 1.00 54.62 260 GLY A C 1
ATOM 2083 O O . GLY A 1 260 ? 5.570 1.076 51.289 1.00 54.62 260 GLY A O 1
ATOM 2084 N N . ILE A 1 261 ? 5.873 2.278 49.398 1.00 61.16 261 ILE A N 1
ATOM 2085 C CA . ILE A 1 261 ? 6.108 3.563 50.044 1.00 61.16 261 ILE A CA 1
ATOM 2086 C C . ILE A 1 261 ? 4.711 4.064 50.388 1.00 61.16 261 ILE A C 1
ATOM 2088 O O . ILE A 1 261 ? 4.032 4.672 49.562 1.00 61.16 261 ILE A O 1
ATOM 2092 N N . SER A 1 262 ? 4.228 3.714 51.582 1.00 52.19 262 SER A N 1
ATOM 2093 C CA . SER A 1 262 ? 3.042 4.353 52.136 1.00 52.19 262 SER A CA 1
ATOM 2094 C C . SER A 1 262 ? 3.379 5.832 52.206 1.00 52.19 262 SER A C 1
ATOM 2096 O O . SER A 1 262 ? 4.278 6.210 52.947 1.00 52.19 262 SER A O 1
ATOM 2098 N N . SER A 1 263 ? 2.752 6.646 51.367 1.00 52.19 263 SER A N 1
ATOM 2099 C CA . SER A 1 263 ? 2.946 8.089 51.298 1.00 52.19 263 SER A CA 1
ATOM 2100 C C . SER A 1 263 ? 2.497 8.708 52.620 1.00 52.19 263 SER A C 1
ATOM 2102 O O . SER A 1 263 ? 1.351 9.128 52.765 1.00 52.19 263 SER A O 1
ATOM 2104 N N . VAL A 1 264 ? 3.385 8.695 53.619 1.00 49.81 264 VAL A N 1
ATOM 2105 C CA . VAL A 1 264 ? 3.049 9.141 54.974 1.00 49.81 264 VAL A CA 1
ATOM 2106 C C . VAL A 1 264 ? 2.841 10.652 54.981 1.00 49.81 264 VAL A C 1
ATOM 2108 O O . VAL A 1 264 ? 1.953 11.112 55.687 1.00 49.81 264 VAL A O 1
ATOM 2111 N N . ARG A 1 265 ? 3.575 11.423 54.162 1.00 53.66 265 ARG A N 1
ATOM 2112 C CA . ARG A 1 265 ? 3.356 12.866 53.955 1.00 53.66 265 ARG A CA 1
ATOM 2113 C C . ARG A 1 265 ? 3.927 13.280 52.591 1.00 53.66 265 ARG A C 1
ATOM 2115 O O . ARG A 1 265 ? 5.147 13.292 52.425 1.00 53.66 265 ARG A O 1
ATOM 2122 N N . GLN A 1 266 ? 3.068 13.577 51.615 1.00 59.38 266 GLN A N 1
ATOM 2123 C CA . GLN A 1 266 ? 3.481 14.245 50.374 1.00 59.38 266 GLN A CA 1
ATOM 2124 C C . GLN A 1 266 ? 3.177 15.736 50.487 1.00 59.38 266 GLN A C 1
ATOM 2126 O O . GLN A 1 266 ? 2.094 16.099 50.943 1.00 59.38 266 GLN A O 1
ATOM 2131 N N . HIS A 1 267 ? 4.129 16.569 50.078 1.00 62.94 267 HIS A N 1
ATOM 2132 C CA . HIS A 1 267 ? 3.984 18.018 50.026 1.00 62.94 267 HIS A CA 1
ATOM 2133 C C . HIS A 1 267 ? 4.408 18.506 48.655 1.00 62.94 267 HIS A C 1
ATOM 2135 O O . HIS A 1 267 ? 5.385 18.010 48.097 1.00 62.94 267 HIS A O 1
ATOM 2141 N N . PHE A 1 268 ? 3.717 19.513 48.141 1.00 68.69 268 PHE A N 1
ATOM 2142 C CA . PHE A 1 268 ? 4.094 20.146 46.891 1.00 68.69 268 PHE A CA 1
ATOM 2143 C C . PHE A 1 268 ? 4.213 21.640 47.113 1.00 68.69 268 PHE A C 1
ATOM 2145 O O . PHE A 1 268 ? 3.335 22.234 47.732 1.00 68.69 268 PHE A O 1
ATOM 2152 N N . ASN A 1 269 ? 5.300 22.229 46.625 1.00 65.44 269 ASN A N 1
ATOM 2153 C CA . ASN A 1 269 ? 5.486 23.675 46.598 1.00 65.44 269 ASN A CA 1
ATOM 2154 C C . ASN A 1 269 ? 5.710 24.136 45.160 1.00 65.44 269 ASN A C 1
ATOM 2156 O O . ASN A 1 269 ? 6.281 23.414 44.344 1.00 65.44 269 ASN A O 1
ATOM 2160 N N . THR A 1 270 ? 5.274 25.355 44.862 1.00 67.44 270 THR A N 1
ATOM 2161 C CA . THR A 1 270 ? 5.419 25.977 43.543 1.00 67.44 270 THR A CA 1
ATOM 2162 C C . THR A 1 270 ? 6.455 27.087 43.584 1.00 67.44 270 THR A C 1
ATOM 2164 O O . THR A 1 270 ? 6.410 27.928 44.480 1.00 67.44 270 THR A O 1
ATOM 2167 N N . ILE A 1 271 ? 7.321 27.147 42.579 1.00 70.50 271 ILE A N 1
ATOM 2168 C CA . ILE A 1 271 ? 8.314 28.211 42.409 1.00 70.50 271 ILE A CA 1
ATOM 2169 C C . ILE A 1 271 ? 8.324 28.677 40.952 1.00 70.50 271 ILE A C 1
ATOM 2171 O O . ILE A 1 271 ? 7.934 27.925 40.061 1.00 70.50 271 ILE A O 1
ATOM 2175 N N . VAL A 1 272 ? 8.794 29.894 40.690 1.00 67.75 272 VAL A N 1
ATOM 2176 C CA . VAL A 1 272 ? 9.038 30.374 39.320 1.00 67.75 272 VAL A CA 1
ATOM 2177 C C . VAL A 1 272 ? 10.531 30.614 39.122 1.00 67.75 272 VAL A C 1
ATOM 2179 O O . VAL A 1 272 ? 11.147 31.354 39.889 1.00 67.75 272 VAL A O 1
ATOM 2182 N N . ILE A 1 273 ? 11.100 29.999 38.086 1.00 69.69 273 ILE A N 1
ATOM 2183 C CA . ILE A 1 273 ? 12.500 30.148 37.671 1.00 69.69 273 ILE A CA 1
ATOM 2184 C C . ILE A 1 273 ? 12.486 30.532 36.189 1.00 69.69 273 ILE A C 1
ATOM 2186 O O . ILE A 1 273 ? 11.854 29.849 35.391 1.00 69.69 273 ILE A O 1
ATOM 2190 N N . ASP A 1 274 ? 13.124 31.649 35.833 1.00 67.81 274 ASP A N 1
ATOM 2191 C CA . ASP A 1 274 ? 13.218 32.156 34.452 1.00 67.81 274 ASP A CA 1
ATOM 2192 C C . ASP A 1 274 ? 11.867 32.239 33.705 1.00 67.81 274 ASP A C 1
ATOM 2194 O O . ASP A 1 274 ? 11.767 32.000 32.506 1.00 67.81 274 ASP A O 1
ATOM 2198 N N . GLY A 1 275 ? 10.796 32.589 34.429 1.00 61.78 275 GLY A N 1
ATOM 2199 C CA . GLY A 1 275 ? 9.438 32.711 33.882 1.00 61.78 275 GLY A CA 1
ATOM 2200 C C . GLY A 1 275 ? 8.671 31.390 33.746 1.00 61.78 275 GLY A C 1
ATOM 2201 O O . GLY A 1 275 ? 7.470 31.423 33.488 1.00 61.78 275 GLY A O 1
ATOM 2202 N N . GLN A 1 276 ? 9.317 30.246 33.986 1.00 66.62 276 GLN A N 1
ATOM 2203 C CA . GLN A 1 276 ? 8.694 28.925 33.998 1.00 66.62 276 GLN A CA 1
ATOM 2204 C C . GLN A 1 276 ? 8.352 28.497 35.433 1.00 66.62 276 GLN A C 1
ATOM 2206 O O . GLN A 1 276 ? 9.135 28.682 36.368 1.00 66.62 276 GLN A O 1
ATOM 2211 N N . MET A 1 277 ? 7.157 27.935 35.623 1.00 72.75 277 MET A N 1
ATOM 2212 C CA . MET A 1 277 ? 6.693 27.473 36.931 1.00 72.75 277 MET A CA 1
ATOM 2213 C C . MET A 1 277 ? 7.117 26.023 37.167 1.00 72.75 277 MET A C 1
ATOM 2215 O O . MET A 1 277 ? 6.809 25.149 36.361 1.00 72.75 277 MET A O 1
ATOM 2219 N N . PHE A 1 278 ? 7.764 25.761 38.298 1.00 74.06 278 PHE A N 1
ATOM 2220 C CA . PHE A 1 278 ? 8.173 24.429 38.735 1.00 74.06 278 PHE A CA 1
ATOM 2221 C C . PHE A 1 278 ? 7.399 24.001 39.977 1.00 74.06 278 PHE A C 1
ATOM 2223 O O . PHE A 1 278 ? 7.053 24.819 40.834 1.00 74.06 278 PHE A O 1
ATOM 2230 N N . ILE A 1 279 ? 7.157 22.698 40.071 1.00 74.44 279 ILE A N 1
ATOM 2231 C CA . ILE A 1 279 ? 6.552 22.027 41.213 1.00 74.44 279 ILE A CA 1
ATOM 2232 C C . ILE A 1 279 ? 7.612 21.136 41.852 1.00 74.44 279 ILE A C 1
ATOM 2234 O O . ILE A 1 279 ? 8.175 20.259 41.199 1.00 74.44 279 ILE A O 1
ATOM 2238 N N . ALA A 1 280 ? 7.873 21.378 43.134 1.00 75.94 280 ALA A N 1
ATOM 2239 C CA . ALA A 1 280 ? 8.658 20.511 43.997 1.00 75.94 280 ALA A CA 1
ATOM 2240 C C . ALA A 1 280 ? 7.729 19.524 44.692 1.00 75.94 280 ALA A C 1
ATOM 2242 O O . ALA A 1 280 ? 7.021 19.916 45.615 1.00 75.94 280 ALA A O 1
ATOM 2243 N N . LEU A 1 281 ? 7.749 18.261 44.279 1.00 74.25 281 LEU A N 1
ATOM 2244 C CA . LEU A 1 281 ? 7.154 17.153 45.013 1.00 74.25 281 LEU A CA 1
ATOM 2245 C C . LEU A 1 281 ? 8.131 16.654 46.076 1.00 74.25 281 LEU A C 1
ATOM 2247 O O . LEU A 1 281 ? 9.189 16.127 45.755 1.00 74.25 281 LEU A O 1
ATOM 2251 N N . SER A 1 282 ? 7.738 16.759 47.336 1.00 72.69 282 SER A N 1
ATOM 2252 C CA . SER A 1 282 ? 8.417 16.181 48.487 1.00 72.69 282 SER A CA 1
ATOM 2253 C C . SER A 1 282 ? 7.643 14.966 48.987 1.00 72.69 282 SER A C 1
ATOM 2255 O O . SER A 1 282 ? 6.441 15.059 49.238 1.00 72.69 282 SER A O 1
ATOM 2257 N N . THR A 1 283 ? 8.323 13.838 49.181 1.00 70.88 283 THR A N 1
ATOM 2258 C CA . THR A 1 283 ? 7.767 12.675 49.880 1.00 70.88 283 THR A CA 1
ATOM 2259 C C . THR A 1 283 ? 8.702 12.217 50.994 1.00 70.88 283 THR A C 1
ATOM 2261 O O . THR A 1 283 ? 9.915 12.133 50.805 1.00 70.88 283 THR A O 1
ATOM 2264 N N . LEU A 1 284 ? 8.133 11.901 52.159 1.00 66.44 284 LEU A N 1
ATOM 2265 C CA . LEU A 1 284 ? 8.869 11.283 53.264 1.00 66.44 284 LEU A CA 1
ATOM 2266 C C . LEU A 1 284 ? 8.856 9.762 53.137 1.00 66.44 284 LEU A C 1
ATOM 2268 O O . LEU A 1 284 ? 7.816 9.169 52.839 1.00 66.44 284 LEU A O 1
ATOM 2272 N N . VAL A 1 285 ? 10.002 9.136 53.388 1.00 66.06 285 VAL A N 1
ATOM 2273 C CA . VAL A 1 285 ? 10.170 7.681 53.334 1.00 66.06 285 VAL A CA 1
ATOM 2274 C C . VAL A 1 285 ? 10.987 7.214 54.540 1.00 66.06 285 VAL A C 1
ATOM 2276 O O . VAL A 1 285 ? 11.936 7.879 54.946 1.00 66.06 285 VAL A O 1
ATOM 2279 N N . GLU A 1 286 ? 10.630 6.065 55.118 1.00 64.69 286 GLU A N 1
ATOM 2280 C CA . GLU A 1 286 ? 11.399 5.438 56.201 1.00 64.69 286 GLU A CA 1
ATOM 2281 C C . GLU A 1 286 ? 12.828 5.110 55.745 1.00 64.69 286 GLU A C 1
ATOM 2283 O O . GLU A 1 286 ? 13.025 4.394 54.761 1.00 64.69 286 GLU A O 1
ATOM 2288 N N . SER A 1 287 ? 13.826 5.559 56.509 1.00 63.50 287 SER A N 1
ATOM 2289 C CA . SER A 1 287 ? 15.256 5.316 56.280 1.00 63.50 287 SER A CA 1
ATOM 2290 C C . SER A 1 287 ? 15.575 3.830 56.088 1.00 63.50 287 SER A C 1
ATOM 2292 O O . SER A 1 287 ? 16.435 3.484 55.288 1.00 63.50 287 SER A O 1
ATOM 2294 N N . ALA A 1 288 ? 14.858 2.936 56.778 1.00 62.72 288 ALA A N 1
ATOM 2295 C CA . ALA A 1 288 ? 15.038 1.487 56.663 1.00 62.72 288 ALA A CA 1
ATOM 2296 C C . ALA A 1 288 ? 14.536 0.891 55.329 1.00 62.72 288 ALA A C 1
ATOM 2298 O O . ALA A 1 288 ? 14.919 -0.224 54.983 1.00 62.72 288 ALA A O 1
ATOM 2299 N N . ARG A 1 289 ? 13.680 1.605 54.582 1.00 61.75 289 ARG A N 1
ATOM 2300 C CA . ARG A 1 289 ? 13.122 1.165 53.287 1.00 61.75 289 ARG A CA 1
ATOM 2301 C C . ARG A 1 289 ? 13.832 1.775 52.073 1.00 61.75 289 ARG A C 1
ATOM 2303 O O . ARG A 1 289 ? 13.580 1.348 50.949 1.00 61.75 289 ARG A O 1
ATOM 2310 N N . LEU A 1 290 ? 14.705 2.756 52.289 1.00 64.62 290 LEU A N 1
ATOM 2311 C CA . LEU A 1 290 ? 15.512 3.418 51.261 1.00 64.62 290 LEU A CA 1
ATOM 2312 C C . LEU A 1 290 ? 16.897 2.764 51.158 1.00 64.62 290 LEU A C 1
ATOM 2314 O O . LEU A 1 290 ? 17.890 3.295 51.655 1.00 64.62 290 LEU A O 1
ATOM 2318 N N . THR A 1 291 ? 16.974 1.591 50.524 1.00 69.25 291 THR A N 1
ATOM 2319 C CA . THR A 1 291 ? 18.276 1.026 50.119 1.00 69.25 291 THR A CA 1
ATOM 2320 C C . THR A 1 291 ? 18.830 1.775 48.903 1.00 69.25 291 THR A C 1
ATOM 2322 O O . THR A 1 291 ? 18.043 2.332 48.133 1.00 69.25 291 THR A O 1
ATOM 2325 N N . PRO A 1 292 ? 20.155 1.763 48.659 1.00 69.06 292 PRO A N 1
ATOM 2326 C CA . PRO A 1 292 ? 20.718 2.357 47.447 1.00 69.06 292 PRO A CA 1
ATOM 2327 C C . PRO A 1 292 ? 20.089 1.814 46.153 1.00 69.06 292 PRO A C 1
ATOM 2329 O O . PRO A 1 292 ? 19.862 2.577 45.220 1.00 69.06 292 PRO A O 1
ATOM 2332 N N . GLU A 1 293 ? 19.724 0.524 46.102 1.00 66.56 293 GLU A N 1
ATOM 2333 C CA . GLU A 1 293 ? 19.046 -0.042 44.924 1.00 66.56 293 GLU A CA 1
ATOM 2334 C C . GLU A 1 293 ? 17.642 0.537 44.723 1.00 66.56 293 GLU A C 1
ATOM 2336 O O . GLU A 1 293 ? 17.210 0.757 43.593 1.00 66.56 293 GLU A O 1
ATOM 2341 N N . MET A 1 294 ? 16.924 0.791 45.818 1.00 65.88 294 MET A N 1
ATOM 2342 C CA . MET A 1 294 ? 15.601 1.406 45.793 1.00 65.88 294 MET A CA 1
ATOM 2343 C C . MET A 1 294 ? 15.674 2.876 45.361 1.00 65.88 294 MET A C 1
ATOM 2345 O O . MET A 1 294 ? 14.802 3.346 44.635 1.00 65.88 294 MET A O 1
ATOM 2349 N N . GLU A 1 295 ? 16.727 3.589 45.760 1.00 63.81 295 GLU A N 1
ATOM 2350 C CA . GLU A 1 295 ? 16.983 4.972 45.348 1.00 63.81 295 GLU A CA 1
ATOM 2351 C C . GLU A 1 295 ? 17.326 5.081 43.862 1.00 63.81 295 GLU A C 1
ATOM 2353 O O . GLU A 1 295 ? 16.734 5.907 43.163 1.00 63.81 295 GLU A O 1
ATOM 2358 N N . THR A 1 296 ? 18.226 4.227 43.359 1.00 65.25 296 THR A N 1
ATOM 2359 C CA . THR A 1 296 ? 18.522 4.138 41.922 1.00 65.25 296 THR A CA 1
ATOM 2360 C C . THR A 1 296 ? 17.266 3.772 41.143 1.00 65.25 296 THR A C 1
ATOM 2362 O O . THR A 1 296 ? 16.930 4.453 40.183 1.00 65.25 296 THR A O 1
ATOM 2365 N N . TYR A 1 297 ? 16.499 2.784 41.612 1.00 67.31 297 TYR A N 1
ATOM 2366 C CA . TYR A 1 297 ? 15.236 2.407 40.984 1.00 67.31 297 TYR A CA 1
ATOM 2367 C C . TYR A 1 297 ? 14.233 3.567 40.933 1.00 67.31 297 TYR A C 1
ATOM 2369 O O . TYR A 1 297 ? 13.641 3.806 39.889 1.00 67.31 297 TYR A O 1
ATOM 2377 N N . LEU A 1 298 ? 14.000 4.278 42.043 1.00 60.50 298 LEU A N 1
ATOM 2378 C CA . LEU A 1 298 ? 13.044 5.390 42.069 1.00 60.50 298 LEU A CA 1
ATOM 2379 C C . LEU A 1 298 ? 13.513 6.538 41.182 1.00 60.50 298 LEU A C 1
ATOM 2381 O O . LEU A 1 298 ? 12.687 7.120 40.487 1.00 60.50 298 LEU A O 1
ATOM 2385 N N . SER A 1 299 ? 14.812 6.837 41.185 1.00 63.75 299 SER A N 1
ATOM 2386 C CA . SER A 1 299 ? 15.399 7.874 40.337 1.00 63.75 299 SER A CA 1
ATOM 2387 C C . SER A 1 299 ? 15.264 7.510 38.861 1.00 63.75 299 SER A C 1
ATOM 2389 O O . SER A 1 299 ? 14.738 8.313 38.101 1.00 63.75 299 SER A O 1
ATOM 2391 N N . ASP A 1 300 ? 15.623 6.287 38.469 1.00 61.00 300 ASP A N 1
ATOM 2392 C CA . ASP A 1 300 ? 15.514 5.798 37.091 1.00 61.00 300 ASP A CA 1
ATOM 2393 C C . ASP A 1 300 ? 14.057 5.696 36.632 1.00 61.00 300 ASP A C 1
ATOM 2395 O O . ASP A 1 300 ? 13.730 6.096 35.519 1.00 61.00 300 ASP A O 1
ATOM 2399 N N . GLU A 1 301 ? 13.154 5.204 37.482 1.00 61.88 301 GLU A N 1
ATOM 2400 C CA . GLU A 1 301 ? 11.742 5.019 37.142 1.00 61.88 301 GLU A CA 1
ATOM 2401 C C . GLU A 1 301 ? 11.000 6.362 37.076 1.00 61.88 301 GLU A C 1
ATOM 2403 O O . GLU A 1 301 ? 10.204 6.576 36.160 1.00 61.88 301 GLU A O 1
ATOM 2408 N N . LEU A 1 302 ? 11.267 7.288 38.008 1.00 59.94 302 LEU A N 1
ATOM 2409 C CA . LEU A 1 302 ? 10.718 8.645 37.963 1.00 59.94 302 LEU A CA 1
ATOM 2410 C C . LEU A 1 302 ? 11.320 9.424 36.800 1.00 59.94 302 LEU A C 1
ATOM 2412 O O . LEU A 1 302 ? 10.555 10.047 36.078 1.00 59.94 302 LEU A O 1
ATOM 2416 N N . TYR A 1 303 ? 12.631 9.360 36.555 1.00 57.88 303 TYR A N 1
ATOM 2417 C CA . TYR A 1 303 ? 13.281 10.033 35.426 1.00 57.88 303 TYR A CA 1
ATOM 2418 C C . TYR A 1 303 ? 12.788 9.474 34.085 1.00 57.88 303 TYR A C 1
ATOM 2420 O O . TYR A 1 303 ? 12.308 10.227 33.245 1.00 57.88 303 TYR A O 1
ATOM 2428 N N . SER A 1 304 ? 12.782 8.149 33.909 1.00 54.66 304 SER A N 1
ATOM 2429 C CA . SER A 1 304 ? 12.309 7.482 32.689 1.00 54.66 304 SER A CA 1
ATOM 2430 C C . SER A 1 304 ? 10.833 7.760 32.404 1.00 54.66 304 SER A C 1
ATOM 2432 O O . SER A 1 304 ? 10.464 7.958 31.247 1.00 54.66 304 SER A O 1
ATOM 2434 N N . ARG A 1 305 ? 9.978 7.810 33.435 1.00 53.72 305 ARG A N 1
ATOM 2435 C CA . ARG A 1 305 ? 8.537 8.053 33.262 1.00 53.72 305 ARG A CA 1
ATOM 2436 C C . ARG A 1 305 ? 8.134 9.524 33.268 1.00 53.72 305 ARG A C 1
ATOM 2438 O O . ARG A 1 305 ? 7.089 9.823 32.711 1.00 53.72 305 ARG A O 1
ATOM 2445 N N . SER A 1 306 ? 8.933 10.427 33.839 1.00 47.84 306 SER A N 1
ATOM 2446 C CA . SER A 1 306 ? 8.730 11.886 33.741 1.00 47.84 306 SER A CA 1
ATOM 2447 C C . SER A 1 306 ? 9.369 12.502 32.490 1.00 47.84 306 SER A C 1
ATOM 2449 O O . SER A 1 306 ? 8.937 13.568 32.057 1.00 47.84 306 SER A O 1
ATOM 2451 N N . MET A 1 307 ? 10.330 11.812 31.856 1.00 40.12 307 MET A N 1
ATOM 2452 C CA . MET A 1 307 ? 10.769 12.086 30.479 1.00 40.12 307 MET A CA 1
ATOM 2453 C C . MET A 1 307 ? 9.735 11.672 29.424 1.00 40.12 307 MET A C 1
ATOM 2455 O O . MET A 1 307 ? 9.784 12.163 28.296 1.00 40.12 307 MET A O 1
ATOM 2459 N N . LEU A 1 308 ? 8.798 10.780 29.753 1.00 41.50 308 LEU A N 1
ATOM 2460 C CA . LEU A 1 308 ? 7.751 10.384 28.820 1.00 41.50 308 LEU A CA 1
ATOM 2461 C C . LEU A 1 308 ? 6.627 11.433 28.835 1.00 41.50 308 LEU A C 1
ATOM 2463 O O . LEU A 1 308 ? 5.817 11.452 29.755 1.00 41.50 308 LEU A O 1
ATOM 2467 N N . LEU A 1 309 ? 6.552 12.192 27.727 1.00 39.09 309 LEU A N 1
ATOM 2468 C CA . LEU A 1 309 ? 5.471 13.086 27.253 1.00 39.09 309 LEU A CA 1
ATOM 2469 C C . LEU A 1 309 ? 5.606 14.550 27.738 1.00 39.09 309 LEU A C 1
ATOM 2471 O O . LEU A 1 309 ? 5.309 14.844 28.886 1.00 39.09 309 LEU A O 1
ATOM 2475 N N . LYS A 1 310 ? 6.028 15.557 26.956 1.00 40.34 310 LYS A N 1
ATOM 2476 C CA . LYS A 1 310 ? 6.362 15.725 25.527 1.00 40.34 310 LYS A CA 1
ATOM 2477 C C . LYS A 1 310 ? 7.531 16.725 25.404 1.00 40.34 310 LYS A C 1
ATOM 2479 O O . LYS A 1 310 ? 7.461 17.804 25.987 1.00 40.34 310 LYS A O 1
ATOM 2484 N N . SER A 1 311 ? 8.533 16.450 24.570 1.00 39.31 311 SER A N 1
ATOM 2485 C CA . SER A 1 311 ? 9.035 17.501 23.674 1.00 39.31 311 SER A CA 1
ATOM 2486 C C . SER A 1 311 ? 7.955 17.736 22.612 1.00 39.31 311 SER A C 1
ATOM 2488 O O . SER A 1 311 ? 7.215 16.807 22.269 1.00 39.31 311 SER A O 1
ATOM 2490 N N . SER A 1 312 ? 7.794 18.970 22.130 1.00 42.59 312 SER A N 1
ATOM 2491 C CA . SER A 1 312 ? 6.896 19.277 21.007 1.00 42.59 312 SER A CA 1
ATOM 2492 C C . SER A 1 312 ? 7.028 18.224 19.889 1.00 42.59 312 SER A C 1
ATOM 2494 O O . SER A 1 312 ? 8.131 17.704 19.697 1.00 42.59 312 SER A O 1
ATOM 2496 N N . PRO A 1 313 ? 5.938 17.870 19.169 1.00 57.94 313 PRO A N 1
ATOM 2497 C CA . PRO A 1 313 ? 6.029 16.963 18.026 1.00 57.94 313 PRO A CA 1
ATOM 2498 C C . PRO A 1 313 ? 7.162 17.409 17.107 1.00 57.94 313 PRO A C 1
ATOM 2500 O O . PRO A 1 313 ? 7.224 18.595 16.775 1.00 57.94 313 PRO A O 1
ATOM 2503 N N . VAL A 1 314 ? 8.045 16.484 16.724 1.00 64.50 314 VAL A N 1
ATOM 2504 C CA . VAL A 1 314 ? 9.167 16.821 15.843 1.00 64.50 314 VAL A CA 1
ATOM 2505 C C . VAL A 1 314 ? 8.581 17.278 14.516 1.00 64.50 314 VAL A C 1
ATOM 2507 O O . VAL A 1 314 ? 7.869 16.530 13.840 1.00 64.50 314 VAL A O 1
ATOM 2510 N N . SER A 1 315 ? 8.823 18.534 14.165 1.00 68.19 315 SER A N 1
ATOM 2511 C CA . SER A 1 315 ? 8.297 19.109 12.937 1.00 68.19 315 SER A CA 1
ATOM 2512 C C . SER A 1 315 ? 8.899 18.416 11.713 1.00 68.19 315 SER A C 1
ATOM 2514 O O . SER A 1 315 ? 9.985 17.836 11.752 1.00 68.19 315 SER A O 1
ATOM 2516 N N . VAL A 1 316 ? 8.211 18.514 10.574 1.00 70.62 316 VAL A N 1
ATOM 2517 C CA . VAL A 1 316 ? 8.737 18.015 9.292 1.00 70.62 316 VAL A CA 1
ATOM 2518 C C . VAL A 1 316 ? 10.094 18.657 8.965 1.00 70.62 316 VAL A C 1
ATOM 2520 O O . VAL A 1 316 ? 10.964 17.985 8.416 1.00 70.62 316 VAL A O 1
ATOM 2523 N N . GLY A 1 317 ? 10.289 19.927 9.346 1.00 75.81 317 GLY A N 1
ATOM 2524 C CA . GLY A 1 317 ? 11.565 20.631 9.213 1.00 75.81 317 GLY A CA 1
ATOM 2525 C C . GLY A 1 317 ? 12.669 20.009 10.067 1.00 75.81 317 GLY A C 1
ATOM 2526 O O . GLY A 1 317 ? 13.736 19.715 9.549 1.00 75.81 317 GLY A O 1
ATOM 2527 N N . GLU A 1 318 ? 12.396 19.704 11.333 1.00 80.12 318 GLU A N 1
ATOM 2528 C CA . GLU A 1 318 ? 13.380 19.053 12.209 1.00 80.12 318 GLU A CA 1
ATOM 2529 C C . GLU A 1 318 ? 13.722 17.627 11.752 1.00 80.12 318 GLU A C 1
ATOM 2531 O O . GLU A 1 318 ? 14.886 17.231 11.794 1.00 80.12 318 GLU A O 1
ATOM 2536 N N . ILE A 1 319 ? 12.743 16.851 11.267 1.00 84.81 319 ILE A N 1
ATOM 2537 C CA . ILE A 1 319 ? 13.022 15.529 10.680 1.00 84.81 319 ILE A CA 1
ATOM 2538 C C . ILE A 1 319 ? 13.916 15.662 9.450 1.00 84.81 319 ILE A C 1
ATOM 2540 O O . ILE A 1 319 ? 14.857 14.883 9.303 1.00 84.81 319 ILE A O 1
ATOM 2544 N N . ARG A 1 320 ? 13.669 16.661 8.600 1.00 85.06 320 ARG A N 1
ATOM 2545 C CA . ARG A 1 320 ? 14.531 16.962 7.455 1.00 85.06 320 ARG A CA 1
ATOM 2546 C C . ARG A 1 320 ? 15.955 17.288 7.903 1.00 85.06 320 ARG A C 1
ATOM 2548 O O . ARG A 1 320 ? 16.892 16.685 7.394 1.00 85.06 320 ARG A O 1
ATOM 2555 N N . ASP A 1 321 ? 16.113 18.144 8.905 1.00 88.19 321 ASP A N 1
ATOM 2556 C CA . ASP A 1 321 ? 17.431 18.525 9.418 1.00 88.19 321 ASP A CA 1
ATOM 2557 C C . ASP A 1 321 ? 18.181 17.315 10.008 1.00 88.19 321 ASP A C 1
ATOM 2559 O O . ASP A 1 321 ? 19.396 17.182 9.850 1.00 88.19 321 ASP A O 1
ATOM 2563 N N . ILE A 1 322 ? 17.472 16.383 10.659 1.00 91.56 322 ILE A N 1
ATOM 2564 C CA . ILE A 1 322 ? 18.053 15.112 11.116 1.00 91.56 322 ILE A CA 1
ATOM 2565 C C . ILE A 1 322 ? 18.497 14.259 9.923 1.00 91.56 322 ILE A C 1
ATOM 2567 O O . ILE A 1 322 ? 19.602 13.721 9.949 1.00 91.56 322 ILE A O 1
ATOM 2571 N N . LEU A 1 323 ? 17.669 14.129 8.886 1.00 92.31 323 LEU A N 1
ATOM 2572 C CA . LEU A 1 323 ? 17.996 13.356 7.685 1.00 92.31 323 LEU A CA 1
ATOM 2573 C C . LEU A 1 323 ? 19.215 13.936 6.947 1.00 92.31 323 LEU A C 1
ATOM 2575 O O . LEU A 1 323 ? 20.129 13.181 6.605 1.00 92.31 323 LEU A O 1
ATOM 2579 N N . ASP A 1 324 ? 19.287 15.260 6.800 1.00 91.31 324 ASP A N 1
ATOM 2580 C CA . ASP A 1 324 ? 20.437 15.965 6.220 1.00 91.31 324 ASP A CA 1
ATOM 2581 C C . ASP A 1 324 ? 21.713 15.709 7.042 1.00 91.31 324 ASP A C 1
ATOM 2583 O O . ASP A 1 324 ? 22.777 15.382 6.501 1.00 91.31 324 ASP A O 1
ATOM 2587 N N . ARG A 1 325 ? 21.606 15.767 8.378 1.00 93.00 325 ARG A N 1
ATOM 2588 C CA . ARG A 1 325 ? 22.718 15.429 9.277 1.00 93.00 325 ARG A CA 1
ATOM 2589 C C . ARG A 1 325 ? 23.168 13.986 9.091 1.00 93.00 325 ARG A C 1
ATOM 2591 O O . ARG A 1 325 ? 24.365 13.769 8.951 1.00 93.00 325 ARG A O 1
ATOM 2598 N N . ILE A 1 326 ? 22.251 13.016 9.034 1.00 93.62 326 ILE A N 1
ATOM 2599 C CA . ILE A 1 326 ? 22.580 11.596 8.811 1.00 93.62 326 ILE A CA 1
ATOM 2600 C C . ILE A 1 326 ? 23.362 11.412 7.509 1.00 93.62 326 ILE A C 1
ATOM 2602 O O . ILE A 1 326 ? 24.354 10.681 7.501 1.00 93.62 326 ILE A O 1
ATOM 2606 N N . ALA A 1 327 ? 22.944 12.081 6.431 1.00 89.44 327 ALA A N 1
ATOM 2607 C CA . ALA A 1 327 ? 23.584 11.968 5.124 1.00 89.44 327 ALA A CA 1
ATOM 2608 C C . ALA A 1 327 ? 25.046 12.456 5.131 1.00 89.44 327 ALA A C 1
ATOM 2610 O O . ALA A 1 327 ? 25.891 11.868 4.459 1.00 89.44 327 ALA A O 1
ATOM 2611 N N . SER A 1 328 ? 25.351 13.499 5.910 1.00 92.31 328 SER A N 1
ATOM 2612 C CA . SER A 1 328 ? 26.702 14.082 6.026 1.00 92.31 328 SER A CA 1
ATOM 2613 C C . SER A 1 328 ? 27.559 13.547 7.186 1.00 92.31 328 SER A C 1
ATOM 2615 O O . SER A 1 328 ? 28.766 13.791 7.214 1.00 92.31 328 SER A O 1
ATOM 2617 N N . ALA A 1 329 ? 26.957 12.846 8.150 1.00 92.50 329 ALA A N 1
ATOM 2618 C CA . ALA A 1 329 ? 27.602 12.470 9.405 1.00 92.50 329 ALA A CA 1
ATOM 2619 C C . ALA A 1 329 ? 28.620 11.330 9.247 1.00 92.50 329 ALA A C 1
ATOM 2621 O O . ALA A 1 329 ? 28.423 10.370 8.495 1.00 92.50 329 ALA A O 1
ATOM 2622 N N . ARG A 1 330 ? 29.687 11.394 10.046 1.00 94.31 330 ARG A N 1
ATOM 2623 C CA . ARG A 1 330 ? 30.631 10.289 10.263 1.00 94.31 330 ARG A CA 1
ATOM 2624 C C . ARG A 1 330 ? 30.016 9.233 11.183 1.00 94.31 330 ARG A C 1
ATOM 2626 O O . ARG A 1 330 ? 29.060 9.495 11.909 1.00 94.31 330 ARG A O 1
ATOM 2633 N N . ASP A 1 331 ? 30.610 8.044 11.213 1.00 94.94 331 ASP A N 1
ATOM 2634 C CA . ASP A 1 331 ? 30.051 6.896 11.940 1.00 94.94 331 ASP A CA 1
ATOM 2635 C C . ASP A 1 331 ? 29.776 7.162 13.430 1.00 94.94 331 ASP A C 1
ATOM 2637 O O . ASP A 1 331 ? 28.723 6.784 13.939 1.00 94.94 331 ASP A O 1
ATOM 2641 N N . HIS A 1 332 ? 30.675 7.858 14.135 1.00 92.81 332 HIS A N 1
ATOM 2642 C CA . HIS A 1 332 ? 30.464 8.202 15.549 1.00 92.81 332 HIS A CA 1
ATOM 2643 C C . HIS A 1 332 ? 29.330 9.220 15.745 1.00 92.81 332 HIS A C 1
ATOM 2645 O O . HIS A 1 332 ? 28.514 9.047 16.642 1.00 92.81 332 HIS A O 1
ATOM 2651 N N . GLU A 1 333 ? 29.207 10.218 14.865 1.00 93.12 333 GLU A N 1
ATOM 2652 C CA . GLU A 1 333 ? 28.115 11.203 14.897 1.00 93.12 333 GLU A CA 1
ATOM 2653 C C . GLU A 1 333 ? 26.756 10.535 14.633 1.00 93.12 333 GLU A C 1
ATOM 2655 O O . GLU A 1 333 ? 25.749 10.893 15.243 1.00 93.12 333 GLU A O 1
ATOM 2660 N N . LYS A 1 334 ? 26.714 9.513 13.768 1.00 94.81 334 LYS A N 1
ATOM 2661 C CA . LYS A 1 334 ? 25.513 8.688 13.558 1.00 94.81 334 LYS A CA 1
ATOM 2662 C C . LYS A 1 334 ? 25.149 7.885 14.805 1.00 94.81 334 LYS A C 1
ATOM 2664 O O . LYS A 1 334 ? 23.973 7.805 15.150 1.00 94.81 334 LYS A O 1
ATOM 2669 N N . ILE A 1 335 ? 26.133 7.325 15.511 1.00 92.44 335 ILE A N 1
ATOM 2670 C CA . ILE A 1 335 ? 25.906 6.644 16.796 1.00 92.44 335 ILE A CA 1
ATOM 2671 C C . ILE A 1 335 ? 25.371 7.629 17.849 1.00 92.44 335 ILE A C 1
ATOM 2673 O O . ILE A 1 335 ? 24.449 7.281 18.593 1.00 92.44 335 ILE A O 1
ATOM 2677 N N . ASP A 1 336 ? 25.877 8.863 17.881 1.00 90.44 336 ASP A N 1
ATOM 2678 C CA . ASP A 1 336 ? 25.371 9.915 18.768 1.00 90.44 336 ASP A CA 1
ATOM 2679 C C . ASP A 1 336 ? 23.922 10.289 18.431 1.00 90.44 336 ASP A C 1
ATOM 2681 O O . ASP A 1 336 ? 23.093 10.420 19.333 1.00 90.44 336 ASP A O 1
ATOM 2685 N N . LEU A 1 337 ? 23.576 10.380 17.141 1.00 92.75 337 LEU A N 1
ATOM 2686 C CA . LEU A 1 337 ? 22.197 10.582 16.682 1.00 92.75 337 LEU A CA 1
ATOM 2687 C C . LEU A 1 337 ? 21.276 9.427 17.101 1.00 92.75 337 LEU A C 1
ATOM 2689 O O . LEU A 1 337 ? 20.182 9.681 17.604 1.00 92.75 337 LEU A O 1
ATOM 2693 N N . ILE A 1 338 ? 21.708 8.169 16.958 1.00 92.19 338 ILE A N 1
ATOM 2694 C CA . ILE A 1 338 ? 20.945 7.001 17.441 1.00 92.19 338 ILE A CA 1
ATOM 2695 C C . ILE A 1 338 ? 20.724 7.099 18.949 1.00 92.19 338 ILE A C 1
ATOM 2697 O O . ILE A 1 338 ? 19.609 6.900 19.425 1.00 92.19 338 ILE A O 1
ATOM 2701 N N . THR A 1 339 ? 21.768 7.449 19.698 1.00 86.69 339 THR A N 1
ATOM 2702 C CA . THR A 1 339 ? 21.698 7.601 21.156 1.00 86.69 339 THR A CA 1
ATOM 2703 C C . THR A 1 339 ? 20.742 8.730 21.545 1.00 86.69 339 THR A C 1
ATOM 2705 O O . THR A 1 339 ? 19.945 8.578 22.470 1.00 86.69 339 THR A O 1
ATOM 2708 N N . HIS A 1 340 ? 20.764 9.847 20.816 1.00 86.25 340 HIS A N 1
ATOM 2709 C CA . HIS A 1 340 ? 19.823 10.950 20.991 1.00 86.25 340 HIS A CA 1
ATOM 2710 C C . HIS A 1 340 ? 18.374 10.506 20.743 1.00 86.25 340 HIS A C 1
ATOM 2712 O O . HIS A 1 340 ? 17.513 10.745 21.590 1.00 86.25 340 HIS A O 1
ATOM 2718 N N . MET A 1 341 ? 18.102 9.809 19.636 1.00 88.19 341 MET A N 1
ATOM 2719 C CA . MET A 1 341 ? 16.763 9.291 19.329 1.00 88.19 341 MET A CA 1
ATOM 2720 C C . MET A 1 341 ? 16.305 8.261 20.371 1.00 88.19 341 MET A C 1
ATOM 2722 O O . MET A 1 341 ? 15.159 8.287 20.815 1.00 88.19 341 MET A O 1
ATOM 2726 N N . GLN A 1 342 ? 17.202 7.386 20.833 1.00 84.81 342 GLN A N 1
ATOM 2727 C CA . GLN A 1 342 ? 16.911 6.426 21.898 1.00 84.81 342 GLN A CA 1
ATOM 2728 C C . GLN A 1 342 ? 16.513 7.120 23.208 1.00 84.81 342 GLN A C 1
ATOM 2730 O O . GLN A 1 342 ? 15.549 6.692 23.837 1.00 84.81 342 GLN A O 1
ATOM 2735 N N . ARG A 1 343 ? 17.230 8.181 23.608 1.00 77.12 343 ARG A N 1
ATOM 2736 C CA . ARG A 1 343 ? 16.953 8.937 24.842 1.00 77.12 343 ARG A CA 1
ATOM 2737 C C . ARG A 1 343 ? 15.623 9.686 24.792 1.00 77.12 343 ARG A C 1
ATOM 2739 O O . ARG A 1 343 ? 14.914 9.704 25.788 1.00 77.12 343 ARG A O 1
ATOM 2746 N N . ASN A 1 344 ? 15.289 10.285 23.649 1.00 74.75 344 ASN A N 1
ATOM 2747 C CA . ASN A 1 344 ? 14.095 11.126 23.512 1.00 74.75 344 ASN A CA 1
ATOM 2748 C C . ASN A 1 344 ? 12.831 10.345 23.118 1.00 74.75 344 ASN A C 1
ATOM 2750 O O . ASN A 1 344 ? 11.734 10.846 23.328 1.00 74.75 344 ASN A O 1
ATOM 2754 N N . LYS A 1 345 ? 12.982 9.132 22.562 1.00 77.00 345 LYS A N 1
ATOM 2755 C CA . LYS A 1 345 ? 11.912 8.171 22.238 1.00 77.00 345 LYS A CA 1
ATOM 2756 C C . LYS A 1 345 ? 10.643 8.818 21.659 1.00 77.00 345 LYS A C 1
ATOM 2758 O O . LYS A 1 345 ? 9.614 8.894 22.319 1.00 77.00 345 LYS A O 1
ATOM 2763 N N . GLN A 1 346 ? 10.711 9.234 20.395 1.00 80.75 346 GLN A N 1
ATOM 2764 C CA . GLN A 1 346 ? 9.578 9.820 19.671 1.00 80.75 346 GLN A CA 1
ATOM 2765 C C . GLN A 1 346 ? 9.245 8.994 18.427 1.00 80.75 346 GLN A C 1
ATOM 2767 O O . GLN A 1 346 ? 10.141 8.471 17.760 1.00 80.75 346 GLN A O 1
ATOM 2772 N N . LYS A 1 347 ? 7.953 8.874 18.101 1.00 79.31 347 LYS A N 1
ATOM 2773 C CA . LYS A 1 347 ? 7.477 8.097 16.943 1.00 79.31 347 LYS A CA 1
ATOM 2774 C C . LYS A 1 347 ? 8.054 8.606 15.618 1.00 79.31 347 LYS A C 1
ATOM 2776 O O . LYS A 1 347 ? 8.346 7.813 14.728 1.00 79.31 347 LYS A O 1
ATOM 2781 N N . GLU A 1 348 ? 8.297 9.911 15.514 1.00 85.38 348 GLU A N 1
ATOM 2782 C CA . GLU A 1 348 ? 8.816 10.573 14.320 1.00 85.38 348 GLU A CA 1
ATOM 2783 C C . GLU A 1 348 ? 10.248 10.115 13.970 1.00 85.38 348 GLU A C 1
ATOM 2785 O O . GLU A 1 348 ? 10.640 10.149 12.803 1.00 85.38 348 GLU A O 1
ATOM 2790 N N . PHE A 1 349 ? 11.008 9.591 14.943 1.00 91.00 349 PHE A N 1
ATOM 2791 C CA . PHE A 1 349 ? 12.357 9.054 14.721 1.00 91.00 349 PHE A CA 1
ATOM 2792 C C . PHE A 1 349 ? 12.391 7.694 14.019 1.00 91.00 349 PHE A C 1
ATOM 2794 O O . PHE A 1 349 ? 13.461 7.281 13.569 1.00 91.00 349 PHE A O 1
ATOM 2801 N N . LEU A 1 350 ? 11.250 7.011 13.850 1.00 91.62 350 LEU A N 1
ATOM 2802 C CA . LEU A 1 350 ? 11.193 5.771 13.070 1.00 91.62 350 LEU A CA 1
ATOM 2803 C C . LEU A 1 350 ? 11.744 5.971 11.653 1.00 91.62 350 LEU A C 1
ATOM 2805 O O . LEU A 1 350 ? 12.470 5.116 11.161 1.00 91.62 350 LEU A O 1
ATOM 2809 N N . ILE A 1 351 ? 11.462 7.107 11.008 1.00 92.31 351 ILE A N 1
ATOM 2810 C CA . ILE A 1 351 ? 11.943 7.371 9.647 1.00 92.31 351 ILE A CA 1
ATOM 2811 C C . ILE A 1 351 ? 13.472 7.544 9.592 1.00 92.31 351 ILE A C 1
ATOM 2813 O O . ILE A 1 351 ? 14.109 6.790 8.853 1.00 92.31 351 ILE A O 1
ATOM 2817 N N . PRO A 1 352 ? 14.094 8.453 10.368 1.00 94.31 352 PRO A N 1
ATOM 2818 C CA . PRO A 1 352 ? 15.551 8.535 10.463 1.00 94.31 352 PRO A CA 1
ATOM 2819 C C . PRO A 1 352 ? 16.236 7.197 10.781 1.00 94.31 352 PRO A C 1
ATOM 2821 O O . PRO A 1 352 ? 17.230 6.848 10.144 1.00 94.31 352 PRO A O 1
ATOM 2824 N N . LEU A 1 353 ? 15.684 6.409 11.712 1.00 94.81 353 LEU A N 1
ATOM 2825 C CA . LEU A 1 353 ? 16.219 5.086 12.051 1.00 94.81 353 LEU A CA 1
ATOM 2826 C C . LEU A 1 353 ? 16.138 4.108 10.868 1.00 94.81 353 LEU A C 1
ATOM 2828 O O . LEU A 1 353 ? 17.079 3.355 10.630 1.00 94.81 353 LEU A O 1
ATOM 2832 N N . MET A 1 354 ? 15.043 4.136 10.104 1.00 93.56 354 MET A N 1
ATOM 2833 C CA . MET A 1 354 ? 14.872 3.305 8.907 1.00 93.56 354 MET A CA 1
ATOM 2834 C C . MET A 1 354 ? 15.857 3.678 7.796 1.00 93.56 354 MET A C 1
ATOM 2836 O O . MET A 1 354 ? 16.369 2.790 7.117 1.00 93.56 354 MET A O 1
ATOM 2840 N N . VAL A 1 355 ? 16.185 4.965 7.643 1.00 93.56 355 VAL A N 1
ATOM 2841 C CA . VAL A 1 355 ? 17.227 5.426 6.707 1.00 93.56 355 VAL A CA 1
ATOM 2842 C C . VAL A 1 355 ? 18.604 4.884 7.100 1.00 93.56 355 VAL A C 1
ATOM 2844 O O . VAL A 1 355 ? 19.358 4.434 6.238 1.00 93.56 355 VAL A O 1
ATOM 2847 N N . MET A 1 356 ? 18.914 4.832 8.398 1.00 95.00 356 MET A N 1
ATOM 2848 C CA . MET A 1 356 ? 20.173 4.262 8.897 1.00 95.00 356 MET A CA 1
ATOM 2849 C C . MET A 1 356 ? 20.306 2.750 8.665 1.00 95.00 356 MET A C 1
ATOM 2851 O O . MET A 1 356 ? 21.418 2.225 8.728 1.00 95.00 356 MET A O 1
ATOM 2855 N N . LEU A 1 357 ? 19.223 2.032 8.341 1.00 93.62 357 LEU A N 1
ATOM 2856 C CA . LEU A 1 357 ? 19.326 0.628 7.929 1.00 93.62 357 LEU A CA 1
ATOM 2857 C C . LEU A 1 357 ? 20.057 0.463 6.591 1.00 93.62 357 LEU A C 1
ATOM 2859 O O . LEU A 1 357 ? 20.505 -0.639 6.293 1.00 93.62 357 LEU A O 1
ATOM 2863 N N . ASN A 1 358 ? 20.206 1.530 5.802 1.00 91.31 358 ASN A N 1
ATOM 2864 C CA . ASN A 1 358 ? 20.993 1.547 4.568 1.00 91.31 358 ASN A CA 1
ATOM 2865 C C . ASN A 1 358 ? 22.431 2.032 4.747 1.00 91.31 358 ASN A C 1
ATOM 2867 O O . ASN A 1 358 ? 23.150 2.202 3.764 1.00 91.31 358 ASN A O 1
ATOM 2871 N N . ASP A 1 359 ? 22.869 2.254 5.986 1.00 92.94 359 ASP A N 1
ATOM 2872 C CA . ASP A 1 359 ? 24.248 2.643 6.243 1.00 92.94 359 ASP A CA 1
ATOM 2873 C C . ASP A 1 359 ? 25.219 1.531 5.823 1.00 92.94 359 ASP A C 1
ATOM 2875 O O . ASP A 1 359 ? 24.917 0.349 5.974 1.00 92.94 359 ASP A O 1
ATOM 2879 N N . HIS A 1 360 ? 26.396 1.889 5.316 1.00 89.75 360 HIS A N 1
ATOM 2880 C CA . HIS A 1 360 ? 27.432 0.940 4.910 1.00 89.75 360 HIS A CA 1
ATOM 2881 C C . HIS A 1 360 ? 28.037 0.193 6.113 1.00 89.75 360 HIS A C 1
ATOM 2883 O O . HIS A 1 360 ? 28.428 -0.972 5.979 1.00 89.75 360 HIS A O 1
ATOM 2889 N N . ASN A 1 361 ? 28.040 0.807 7.300 1.00 93.06 361 ASN A N 1
ATOM 2890 C CA . ASN A 1 361 ? 28.527 0.217 8.537 1.00 93.06 361 ASN A CA 1
ATOM 2891 C C . ASN A 1 361 ? 27.457 -0.673 9.205 1.00 93.06 361 ASN A C 1
ATOM 2893 O O . ASN A 1 361 ? 26.405 -0.214 9.656 1.00 93.06 361 ASN A O 1
ATOM 2897 N N . LEU A 1 362 ? 27.757 -1.971 9.326 1.00 89.62 362 LEU A N 1
ATOM 2898 C CA . LEU A 1 362 ? 26.857 -2.966 9.920 1.00 89.62 362 LEU A CA 1
ATOM 2899 C C . LEU A 1 362 ? 26.531 -2.693 11.400 1.00 89.62 362 LEU A C 1
ATOM 2901 O O . LEU A 1 362 ? 25.437 -3.032 11.852 1.00 89.62 362 LEU A O 1
ATOM 2905 N N . GLU A 1 363 ? 27.441 -2.086 12.167 1.00 92.75 363 GLU A N 1
ATOM 2906 C CA . GLU A 1 363 ? 27.185 -1.744 13.571 1.00 92.75 363 GLU A CA 1
ATOM 2907 C C . GLU A 1 363 ? 26.082 -0.685 13.689 1.00 92.75 363 GLU A C 1
ATOM 2909 O O . GLU A 1 363 ? 25.179 -0.826 14.516 1.00 92.75 363 GLU A O 1
ATOM 2914 N N . ILE A 1 364 ? 26.113 0.331 12.821 1.00 95.00 364 ILE A N 1
ATOM 2915 C CA . ILE A 1 364 ? 25.089 1.381 12.752 1.00 95.00 364 ILE A CA 1
ATOM 2916 C C . ILE A 1 364 ? 23.738 0.761 12.403 1.00 95.00 364 ILE A C 1
ATOM 2918 O O . ILE A 1 364 ? 22.763 0.992 13.122 1.00 95.00 364 ILE A O 1
ATOM 2922 N N . ARG A 1 365 ? 23.698 -0.101 11.375 1.00 93.81 365 ARG A N 1
ATOM 2923 C CA . ARG A 1 365 ? 22.476 -0.821 10.980 1.00 93.81 365 ARG A CA 1
ATOM 2924 C C . ARG A 1 365 ? 21.882 -1.608 12.149 1.00 93.81 365 ARG A C 1
ATOM 2926 O O . ARG A 1 365 ? 20.702 -1.458 12.460 1.00 93.81 365 ARG A O 1
ATOM 2933 N N . ARG A 1 366 ? 22.705 -2.401 12.848 1.00 93.31 366 ARG A N 1
ATOM 2934 C CA . ARG A 1 366 ? 22.273 -3.216 13.998 1.00 93.31 366 ARG A CA 1
ATOM 2935 C C . ARG A 1 366 ? 21.777 -2.363 15.166 1.00 93.31 366 ARG A C 1
ATOM 2937 O O . ARG A 1 366 ? 20.759 -2.707 15.763 1.00 93.31 366 ARG A O 1
ATOM 2944 N N . LYS A 1 367 ? 22.452 -1.253 15.487 1.00 94.75 367 LYS A N 1
ATOM 2945 C CA . LYS A 1 367 ? 22.009 -0.329 16.545 1.00 94.75 367 LYS A CA 1
ATOM 2946 C C . LYS A 1 367 ? 20.678 0.327 16.187 1.00 94.75 367 LYS A C 1
ATOM 2948 O O . LYS A 1 367 ? 19.758 0.279 16.999 1.00 94.75 367 LYS A O 1
ATOM 2953 N N . ALA A 1 368 ? 20.545 0.865 14.975 1.00 95.44 368 ALA A N 1
ATOM 2954 C CA . ALA A 1 368 ? 19.302 1.471 14.503 1.00 95.44 368 ALA A CA 1
ATOM 2955 C C . ALA A 1 368 ? 18.140 0.463 14.515 1.00 95.44 368 ALA A C 1
ATOM 2957 O O . ALA A 1 368 ? 17.078 0.753 15.069 1.00 95.44 368 ALA A O 1
ATOM 2958 N N . PHE A 1 369 ? 18.364 -0.756 14.008 1.00 94.94 369 PHE A N 1
ATOM 2959 C CA . PHE A 1 369 ? 17.370 -1.830 14.046 1.00 94.94 369 PHE A CA 1
ATOM 2960 C C . PHE A 1 369 ? 16.988 -2.226 15.478 1.00 94.94 369 PHE A C 1
ATOM 2962 O O . PHE A 1 369 ? 15.809 -2.419 15.769 1.00 94.94 369 PHE A O 1
ATOM 2969 N N . GLY A 1 370 ? 17.956 -2.286 16.397 1.00 93.06 370 GLY A N 1
ATOM 2970 C CA . GLY A 1 370 ? 17.700 -2.529 17.816 1.00 93.06 370 GLY A CA 1
ATOM 2971 C C . GLY A 1 370 ? 16.753 -1.494 18.433 1.00 93.06 370 GLY A C 1
ATOM 2972 O O . GLY A 1 370 ? 15.845 -1.865 19.180 1.00 93.06 370 GLY A O 1
ATOM 2973 N N . ILE A 1 371 ? 16.901 -0.213 18.074 1.00 92.44 371 ILE A N 1
ATOM 2974 C CA . ILE A 1 371 ? 15.989 0.852 18.520 1.00 92.44 371 ILE A CA 1
ATOM 2975 C C . ILE A 1 371 ? 14.608 0.716 17.876 1.00 92.44 371 ILE A C 1
ATOM 2977 O O . ILE A 1 371 ? 13.612 0.793 18.592 1.00 92.44 371 ILE A O 1
ATOM 2981 N N . ILE A 1 372 ? 14.526 0.440 16.569 1.00 92.81 372 ILE A N 1
ATOM 2982 C CA . ILE A 1 372 ? 13.245 0.190 15.882 1.00 92.81 372 ILE A CA 1
ATOM 2983 C C . ILE A 1 372 ? 12.498 -0.959 16.563 1.00 92.81 372 ILE A C 1
ATOM 2985 O O . ILE A 1 372 ? 11.332 -0.820 16.934 1.00 92.81 372 ILE A O 1
ATOM 2989 N N . ARG A 1 373 ? 13.183 -2.081 16.807 1.00 90.44 373 ARG A N 1
ATOM 2990 C CA . ARG A 1 373 ? 12.622 -3.228 17.522 1.00 90.44 373 ARG A CA 1
ATOM 2991 C C . ARG A 1 373 ? 12.165 -2.834 18.926 1.00 90.44 373 ARG A C 1
ATOM 2993 O O . ARG A 1 373 ? 11.082 -3.236 19.344 1.00 90.44 373 ARG A O 1
ATOM 3000 N N . HIS A 1 374 ? 12.945 -2.033 19.650 1.00 88.94 374 HIS A N 1
ATOM 3001 C CA . HIS A 1 374 ? 12.544 -1.543 20.967 1.00 88.94 374 HIS A CA 1
ATOM 3002 C C . HIS A 1 374 ? 11.280 -0.672 20.905 1.00 88.94 374 HIS A C 1
ATOM 3004 O O . HIS A 1 374 ? 10.400 -0.851 21.744 1.00 88.94 374 HIS A O 1
ATOM 3010 N N . TYR A 1 375 ? 11.159 0.217 19.914 1.00 88.44 375 TYR A N 1
ATOM 3011 C CA . TYR A 1 375 ? 9.971 1.054 19.705 1.00 88.44 375 TYR A CA 1
ATOM 3012 C C . TYR A 1 375 ? 8.737 0.200 19.393 1.00 88.44 375 TYR A C 1
ATOM 3014 O O . TYR A 1 375 ? 7.663 0.443 19.940 1.00 88.44 375 TYR A O 1
ATOM 3022 N N . VAL A 1 376 ? 8.891 -0.840 18.566 1.00 86.25 376 VAL A N 1
ATOM 3023 C CA . VAL A 1 376 ? 7.810 -1.782 18.236 1.00 86.25 376 VAL A CA 1
ATOM 3024 C C . VAL A 1 376 ? 7.383 -2.616 19.446 1.00 86.25 376 VAL A C 1
ATOM 3026 O O . VAL A 1 376 ? 6.193 -2.788 19.685 1.00 86.25 376 VAL A O 1
ATOM 3029 N N . LEU A 1 377 ? 8.332 -3.122 20.236 1.00 83.69 377 LEU A N 1
ATOM 3030 C CA . LEU A 1 377 ? 8.027 -3.994 21.376 1.00 83.69 377 LEU A CA 1
ATOM 3031 C C . LEU A 1 377 ? 7.585 -3.230 22.630 1.00 83.69 377 LEU A C 1
ATOM 3033 O O . LEU A 1 377 ? 6.868 -3.786 23.458 1.00 83.69 377 LEU A O 1
ATOM 3037 N N . ASN A 1 378 ? 7.999 -1.972 22.780 1.00 83.19 378 ASN A N 1
ATOM 3038 C CA . ASN A 1 378 ? 7.706 -1.143 23.949 1.00 83.19 378 ASN A CA 1
ATOM 3039 C C . ASN A 1 378 ? 7.153 0.230 23.523 1.00 83.19 378 ASN A C 1
ATOM 3041 O O . ASN A 1 378 ? 7.795 1.248 23.804 1.00 83.19 378 ASN A O 1
ATOM 3045 N N . PRO A 1 379 ? 5.993 0.293 22.847 1.00 81.31 379 PRO A N 1
ATOM 3046 C CA . PRO A 1 379 ? 5.434 1.555 22.374 1.00 81.31 379 PRO A CA 1
ATOM 3047 C C . PRO A 1 379 ? 4.938 2.433 23.523 1.00 81.31 379 PRO A C 1
ATOM 3049 O O . PRO A 1 379 ? 4.395 1.937 24.516 1.00 81.31 379 PRO A O 1
ATOM 3052 N N . ASP A 1 380 ? 5.058 3.747 23.357 1.00 73.31 380 ASP A N 1
ATOM 3053 C CA . ASP A 1 380 ? 4.276 4.703 24.142 1.00 73.31 380 ASP A CA 1
ATOM 3054 C C . ASP A 1 380 ? 2.848 4.860 23.569 1.00 73.31 380 ASP A C 1
ATOM 3056 O O . ASP A 1 380 ? 2.456 4.187 22.612 1.00 73.31 380 ASP A O 1
ATOM 3060 N N . ALA A 1 381 ? 2.039 5.732 24.175 1.00 66.69 381 ALA A N 1
ATOM 3061 C CA . ALA A 1 381 ? 0.672 5.981 23.719 1.00 66.69 381 ALA A CA 1
ATOM 3062 C C . ALA A 1 381 ? 0.604 6.630 22.321 1.00 66.69 381 ALA A C 1
ATOM 3064 O O . ALA A 1 381 ? -0.321 6.343 21.567 1.00 66.69 381 ALA A O 1
ATOM 3065 N N . ALA A 1 382 ? 1.576 7.473 21.957 1.00 66.50 382 ALA A N 1
ATOM 3066 C CA . ALA A 1 382 ? 1.606 8.141 20.659 1.00 66.50 382 ALA A CA 1
ATOM 3067 C C . ALA A 1 382 ? 1.990 7.176 19.526 1.00 66.50 382 ALA A C 1
ATOM 3069 O O . ALA A 1 382 ? 1.437 7.283 18.434 1.00 66.50 382 ALA A O 1
ATOM 3070 N N . MET A 1 383 ? 2.896 6.229 19.791 1.00 77.75 383 MET A N 1
ATOM 3071 C CA . MET A 1 383 ? 3.313 5.174 18.864 1.00 77.75 383 MET A CA 1
ATOM 3072 C C . MET A 1 383 ? 2.197 4.166 18.590 1.00 77.75 383 MET A C 1
ATOM 3074 O O . MET A 1 383 ? 2.029 3.751 17.451 1.00 77.75 383 MET A O 1
ATOM 3078 N N . LYS A 1 384 ? 1.397 3.792 19.599 1.00 69.81 384 LYS A N 1
ATOM 3079 C CA . LYS A 1 384 ? 0.253 2.881 19.389 1.00 69.81 384 LYS A CA 1
ATOM 3080 C C . LYS A 1 384 ? -0.766 3.428 18.388 1.00 69.81 384 LYS A C 1
ATOM 3082 O O . LYS A 1 384 ? -1.395 2.645 17.690 1.00 69.81 384 LYS A O 1
ATOM 3087 N N . ASN A 1 385 ? -0.872 4.752 18.310 1.00 64.31 385 ASN A N 1
ATOM 3088 C CA . ASN A 1 385 ? -1.748 5.466 17.385 1.00 64.31 385 ASN A CA 1
ATOM 3089 C C . ASN A 1 385 ? -0.996 5.960 16.132 1.00 64.31 385 ASN A C 1
ATOM 3091 O O . ASN A 1 385 ? -1.503 6.811 15.407 1.00 64.31 385 ASN A O 1
ATOM 3095 N N . ASP A 1 386 ? 0.245 5.513 15.905 1.00 75.62 386 ASP A N 1
ATOM 3096 C CA . ASP A 1 386 ? 1.020 5.864 14.718 1.00 75.62 386 ASP A CA 1
ATOM 3097 C C . ASP A 1 386 ? 0.888 4.785 13.642 1.00 75.62 386 ASP A C 1
ATOM 3099 O O . ASP A 1 386 ? 1.165 3.601 13.858 1.00 75.62 386 ASP A O 1
ATOM 3103 N N . TYR A 1 387 ? 0.496 5.218 12.446 1.00 74.69 387 TYR A N 1
ATOM 3104 C CA . TYR A 1 387 ? 0.241 4.320 11.328 1.00 74.69 387 TYR A CA 1
ATOM 3105 C C . TYR A 1 387 ? 1.498 3.560 10.875 1.00 74.69 387 TYR A C 1
ATOM 3107 O O . TYR A 1 387 ? 1.421 2.381 10.500 1.00 74.69 387 TYR A O 1
ATOM 3115 N N . TYR A 1 388 ? 2.680 4.187 10.942 1.00 85.88 388 TYR A N 1
ATOM 3116 C CA . TYR A 1 388 ? 3.912 3.515 10.546 1.00 85.88 388 TYR A CA 1
ATOM 3117 C C . TYR A 1 388 ? 4.361 2.498 11.586 1.00 85.88 388 TYR A C 1
ATOM 3119 O O . TYR A 1 388 ? 4.706 1.368 11.235 1.00 85.88 388 TYR A O 1
ATOM 3127 N N . TRP A 1 389 ? 4.269 2.851 12.867 1.00 87.81 389 TRP A N 1
ATOM 3128 C CA . TRP A 1 389 ? 4.493 1.902 13.951 1.00 87.81 389 TRP A CA 1
ATOM 3129 C C . TRP A 1 389 ? 3.596 0.661 13.827 1.00 87.81 389 TRP A C 1
ATOM 3131 O O . TRP A 1 389 ? 4.097 -0.464 13.898 1.00 87.81 389 TRP A O 1
ATOM 3141 N N . SER A 1 390 ? 2.294 0.851 13.575 1.00 81.12 390 SER A N 1
ATOM 3142 C CA . SER A 1 390 ? 1.334 -0.250 13.390 1.00 81.12 390 SER A CA 1
ATOM 3143 C C . SER A 1 390 ? 1.737 -1.156 12.223 1.00 81.12 390 SER A C 1
ATOM 3145 O O . SER A 1 390 ? 1.766 -2.386 12.339 1.00 81.12 390 SER A O 1
ATOM 3147 N N . THR A 1 391 ? 2.172 -0.543 11.119 1.00 86.06 391 THR A N 1
ATOM 3148 C CA . THR A 1 391 ? 2.699 -1.264 9.957 1.00 86.06 391 THR A CA 1
ATOM 3149 C C . THR A 1 391 ? 3.914 -2.115 10.333 1.00 86.06 391 THR A C 1
ATOM 3151 O O . THR A 1 391 ? 3.931 -3.303 10.020 1.00 86.06 391 THR A O 1
ATOM 3154 N N . LEU A 1 392 ? 4.894 -1.564 11.059 1.00 89.38 392 LEU A N 1
ATOM 3155 C CA . LEU A 1 392 ? 6.079 -2.305 11.508 1.00 89.38 392 LEU A CA 1
ATOM 3156 C C . LEU A 1 392 ? 5.722 -3.440 12.481 1.00 89.38 392 LEU A C 1
ATOM 3158 O O . LEU A 1 392 ? 6.231 -4.552 12.328 1.00 89.38 392 LEU A O 1
ATOM 3162 N N . LYS A 1 393 ? 4.811 -3.213 13.437 1.00 88.81 393 LYS A N 1
ATOM 3163 C CA . LYS A 1 393 ? 4.316 -4.248 14.366 1.00 88.81 393 LYS A CA 1
ATOM 3164 C C . LYS A 1 393 ? 3.786 -5.475 13.621 1.00 88.81 393 LYS A C 1
ATOM 3166 O O . LYS A 1 393 ? 4.100 -6.602 14.014 1.00 88.81 393 LYS A O 1
ATOM 3171 N N . ASN A 1 394 ? 3.047 -5.278 12.530 1.00 86.62 394 ASN A N 1
ATOM 3172 C CA . ASN A 1 394 ? 2.523 -6.381 11.719 1.00 86.62 394 ASN A CA 1
ATOM 3173 C C . ASN A 1 394 ? 3.634 -7.247 11.116 1.00 86.62 394 ASN A C 1
ATOM 3175 O O . ASN A 1 394 ? 3.495 -8.468 11.064 1.00 86.62 394 ASN A O 1
ATOM 3179 N N . ILE A 1 395 ? 4.755 -6.638 10.724 1.00 86.69 395 ILE A N 1
ATOM 3180 C CA . ILE A 1 395 ? 5.924 -7.345 10.181 1.00 86.69 395 ILE A CA 1
ATOM 3181 C C . ILE A 1 395 ? 6.541 -8.231 11.250 1.00 86.69 395 ILE A C 1
ATOM 3183 O O . ILE A 1 395 ? 6.719 -9.425 11.031 1.00 86.69 395 ILE A O 1
ATOM 3187 N N . PHE A 1 396 ? 6.833 -7.659 12.420 1.00 87.81 396 PHE A N 1
ATOM 3188 C CA . PHE A 1 396 ? 7.416 -8.407 13.532 1.00 87.81 396 PHE A CA 1
ATOM 3189 C C . PHE A 1 396 ? 6.495 -9.537 13.992 1.00 87.81 396 PHE A C 1
ATOM 3191 O O . PHE A 1 396 ? 6.973 -10.617 14.327 1.00 87.81 396 PHE A O 1
ATOM 3198 N N . SER A 1 397 ? 5.180 -9.319 13.961 1.00 86.62 397 SER A N 1
ATOM 3199 C CA . SER A 1 397 ? 4.203 -10.358 14.273 1.00 86.62 397 SER A CA 1
ATOM 3200 C C . SER A 1 397 ? 4.203 -11.480 13.231 1.00 86.62 397 SER A C 1
ATOM 3202 O O . SER A 1 397 ? 4.343 -12.650 13.588 1.00 86.62 397 SER A O 1
ATOM 3204 N N . ALA A 1 398 ? 4.119 -11.149 11.942 1.00 87.69 398 ALA A N 1
ATOM 3205 C CA . ALA A 1 398 ? 4.118 -12.136 10.864 1.00 87.69 398 ALA A CA 1
ATOM 3206 C C . ALA A 1 398 ? 5.451 -12.891 10.748 1.00 87.69 398 ALA A C 1
ATOM 3208 O O . ALA A 1 398 ? 5.462 -14.071 10.412 1.00 87.69 398 ALA A O 1
ATOM 3209 N N . ALA A 1 399 ? 6.566 -12.252 11.111 1.00 86.94 399 ALA A N 1
ATOM 3210 C CA . ALA A 1 399 ? 7.890 -12.863 11.142 1.00 86.94 399 ALA A CA 1
ATOM 3211 C C . ALA A 1 399 ? 8.014 -14.051 12.115 1.00 86.94 399 ALA A C 1
ATOM 3213 O O . ALA A 1 399 ? 8.941 -14.856 11.992 1.00 86.94 399 ALA A O 1
ATOM 3214 N N . THR A 1 400 ? 7.079 -14.179 13.066 1.00 87.06 400 THR A N 1
ATOM 3215 C CA . THR A 1 400 ? 6.998 -15.325 13.983 1.00 87.06 400 THR A CA 1
ATOM 3216 C C . THR A 1 400 ? 6.348 -16.558 13.355 1.00 87.06 400 THR A C 1
ATOM 3218 O O . THR A 1 400 ? 6.602 -17.665 13.831 1.00 87.06 400 THR A O 1
ATOM 3221 N N . VAL A 1 401 ? 5.562 -16.401 12.282 1.00 86.56 401 VAL A N 1
ATOM 3222 C CA . VAL A 1 401 ? 4.887 -17.514 11.601 1.00 86.56 401 VAL A CA 1
ATOM 3223 C C . VAL A 1 401 ? 5.946 -18.409 10.947 1.00 86.56 401 VAL A C 1
ATOM 3225 O O . VAL A 1 401 ? 6.737 -17.915 10.141 1.00 86.56 401 VAL A O 1
ATOM 3228 N N . PRO A 1 402 ? 6.002 -19.715 11.274 1.00 83.00 402 PRO A N 1
ATOM 3229 C CA . PRO A 1 402 ? 6.955 -20.619 10.645 1.00 83.00 402 PRO A CA 1
ATOM 3230 C C . PRO A 1 402 ? 6.664 -20.750 9.149 1.00 83.00 402 PRO A C 1
ATOM 3232 O O . PRO A 1 402 ? 5.568 -21.159 8.766 1.00 83.00 402 PRO A O 1
ATOM 3235 N N . ILE A 1 403 ? 7.651 -20.430 8.314 1.00 75.19 403 ILE A N 1
ATOM 3236 C CA . ILE A 1 403 ? 7.557 -20.555 6.855 1.00 75.19 403 ILE A CA 1
ATOM 3237 C C . ILE A 1 403 ? 8.619 -21.517 6.326 1.00 75.19 403 ILE A C 1
ATOM 3239 O O . ILE A 1 403 ? 9.726 -21.602 6.865 1.00 75.19 403 ILE A O 1
ATOM 3243 N N . ARG A 1 404 ? 8.278 -22.241 5.256 1.00 70.12 404 ARG A N 1
ATOM 3244 C CA . ARG A 1 404 ? 9.178 -23.180 4.578 1.00 70.12 404 ARG A CA 1
ATOM 3245 C C . ARG A 1 404 ? 9.984 -22.447 3.513 1.00 70.12 404 ARG A C 1
ATOM 3247 O O . ARG A 1 404 ? 9.395 -21.824 2.646 1.00 70.12 404 ARG A O 1
ATOM 3254 N N . ARG A 1 405 ? 11.308 -22.557 3.507 1.00 67.25 405 ARG A N 1
ATOM 3255 C CA . ARG A 1 405 ? 12.141 -21.975 2.436 1.00 67.25 405 ARG A CA 1
ATOM 3256 C C . ARG A 1 405 ? 12.695 -23.085 1.571 1.00 67.25 405 ARG A C 1
ATOM 3258 O O . ARG A 1 405 ? 12.968 -24.165 2.088 1.00 67.25 405 ARG A O 1
ATOM 3265 N N . GLU A 1 406 ? 12.918 -22.824 0.290 1.00 57.66 406 GLU A N 1
ATOM 3266 C CA . GLU A 1 406 ? 13.412 -23.845 -0.644 1.00 57.66 406 GLU A CA 1
ATOM 3267 C C . GLU A 1 406 ? 14.747 -24.481 -0.187 1.00 57.66 406 GLU A C 1
ATOM 3269 O O . GLU A 1 406 ? 14.993 -25.666 -0.406 1.00 57.66 406 GLU A O 1
ATOM 3274 N N . LYS A 1 407 ? 15.580 -23.714 0.536 1.00 56.25 407 LYS A N 1
ATOM 3275 C CA . LYS A 1 407 ? 16.864 -24.162 1.108 1.00 56.25 407 LYS A CA 1
ATOM 3276 C C . LYS A 1 407 ? 16.782 -24.694 2.546 1.00 56.25 407 LYS A C 1
ATOM 3278 O O . LYS A 1 407 ? 17.739 -25.320 3.005 1.00 56.25 407 LYS A O 1
ATOM 3283 N N . ASP A 1 408 ? 15.676 -24.468 3.254 1.00 60.25 408 ASP A N 1
ATOM 3284 C CA . ASP A 1 408 ? 15.530 -24.861 4.657 1.00 60.25 408 ASP A CA 1
ATOM 3285 C C . ASP A 1 408 ? 14.879 -26.251 4.758 1.00 60.25 408 ASP A C 1
ATOM 3287 O O . ASP A 1 408 ? 13.897 -26.564 4.086 1.00 60.25 408 ASP A O 1
ATOM 3291 N N . ARG A 1 409 ? 15.418 -27.115 5.630 1.00 55.91 409 ARG A N 1
ATOM 3292 C CA . ARG A 1 409 ? 14.862 -28.464 5.859 1.00 55.91 409 ARG A CA 1
ATOM 3293 C C . ARG A 1 409 ? 13.562 -28.454 6.676 1.00 55.91 409 ARG A C 1
ATOM 3295 O O . ARG A 1 409 ? 12.850 -29.454 6.654 1.00 55.91 409 ARG A O 1
ATOM 3302 N N . LEU A 1 410 ? 13.283 -27.377 7.416 1.00 59.56 410 LEU A N 1
ATOM 3303 C CA . LEU A 1 410 ? 12.165 -27.252 8.359 1.00 59.56 410 LEU A CA 1
ATOM 3304 C C . LEU A 1 410 ? 11.605 -25.824 8.372 1.00 59.56 410 LEU A C 1
ATOM 3306 O O . LEU A 1 410 ? 12.340 -24.867 8.133 1.00 59.56 410 LEU A O 1
ATOM 3310 N N . ASP A 1 411 ? 10.322 -25.703 8.713 1.00 74.44 411 ASP A N 1
ATOM 3311 C CA . ASP A 1 411 ? 9.642 -24.420 8.905 1.00 74.44 411 ASP A CA 1
ATOM 3312 C C . ASP A 1 411 ? 10.240 -23.680 10.118 1.00 74.44 411 ASP A C 1
ATOM 3314 O O . ASP A 1 411 ? 10.359 -24.256 11.204 1.00 74.44 411 ASP A O 1
ATOM 3318 N N . ARG A 1 412 ? 10.600 -22.398 9.960 1.00 82.94 412 ARG A N 1
ATOM 3319 C CA . ARG A 1 412 ? 11.135 -21.563 11.055 1.00 82.94 412 ARG A CA 1
ATOM 3320 C C . ARG A 1 412 ? 10.750 -20.089 10.924 1.00 82.94 412 ARG A C 1
ATOM 3322 O O . ARG A 1 412 ? 10.452 -19.617 9.829 1.00 82.94 412 ARG A O 1
ATOM 3329 N N . SER A 1 413 ? 10.817 -19.364 12.039 1.00 82.62 413 SER A N 1
ATOM 3330 C CA . SER A 1 413 ? 10.677 -17.902 12.092 1.00 82.62 413 SER A CA 1
ATOM 3331 C C . SER A 1 413 ? 11.910 -17.180 11.514 1.00 82.62 413 SER A C 1
ATOM 3333 O O . SER A 1 413 ? 12.979 -17.780 11.329 1.00 82.62 413 SER A O 1
ATOM 3335 N N . LEU A 1 414 ? 11.762 -15.885 11.222 1.00 82.75 414 LEU A N 1
ATOM 3336 C CA . LEU A 1 414 ? 12.846 -15.023 10.732 1.00 82.75 414 LEU A CA 1
ATOM 3337 C C . LEU A 1 414 ? 13.807 -14.583 11.846 1.00 82.75 414 LEU A C 1
ATOM 3339 O O . LEU A 1 414 ? 13.407 -14.396 12.994 1.00 82.75 414 LEU A O 1
ATOM 3343 N N . PHE A 1 415 ? 15.061 -14.339 11.470 1.00 84.88 415 PHE A N 1
ATOM 3344 C CA . PHE A 1 415 ? 16.036 -13.626 12.295 1.00 84.88 415 PHE A CA 1
ATOM 3345 C C . PHE A 1 415 ? 15.958 -12.108 12.082 1.00 84.88 415 PHE A C 1
ATOM 3347 O O . PHE A 1 415 ? 15.534 -11.635 11.028 1.00 84.88 415 PHE A O 1
ATOM 3354 N N . ASP A 1 416 ? 16.449 -11.342 13.057 1.00 85.62 416 ASP A N 1
ATOM 3355 C CA . ASP A 1 416 ? 16.491 -9.874 13.018 1.00 85.62 416 ASP A CA 1
ATOM 3356 C C . ASP A 1 416 ? 17.156 -9.324 11.744 1.00 85.62 416 ASP A C 1
ATOM 3358 O O . ASP A 1 416 ? 16.629 -8.404 11.125 1.00 85.62 416 ASP A O 1
ATOM 3362 N N . GLU A 1 417 ? 18.272 -9.915 11.303 1.00 86.31 417 GLU A N 1
ATOM 3363 C CA . GLU A 1 417 ? 18.963 -9.483 10.077 1.00 86.31 417 GLU A CA 1
ATOM 3364 C C . GLU A 1 417 ? 18.120 -9.708 8.814 1.00 86.31 417 GLU A C 1
ATOM 3366 O O . GLU A 1 417 ? 18.166 -8.903 7.888 1.00 86.31 417 GLU A O 1
ATOM 3371 N N . GLU A 1 418 ? 17.310 -10.768 8.786 1.00 89.94 418 GLU A N 1
ATOM 3372 C CA . GLU A 1 418 ? 16.426 -11.081 7.660 1.00 89.94 418 GLU A CA 1
ATOM 3373 C C . GLU A 1 418 ? 15.276 -10.067 7.579 1.00 89.94 418 GLU A C 1
ATOM 3375 O O . GLU A 1 418 ? 14.953 -9.582 6.495 1.00 89.94 418 GLU A O 1
ATOM 3380 N N . ILE A 1 419 ? 14.704 -9.692 8.731 1.00 88.94 419 ILE A N 1
ATOM 3381 C CA . ILE A 1 419 ? 13.684 -8.635 8.828 1.00 88.94 419 ILE A CA 1
ATOM 3382 C C . ILE A 1 419 ? 14.286 -7.293 8.409 1.00 88.94 419 ILE A C 1
ATOM 3384 O O . ILE A 1 419 ? 13.695 -6.589 7.595 1.00 88.94 419 ILE A O 1
ATOM 3388 N N . MET A 1 420 ? 15.470 -6.956 8.926 1.00 90.00 420 MET A N 1
ATOM 3389 C CA . MET A 1 420 ? 16.186 -5.723 8.599 1.00 90.00 420 MET A CA 1
ATOM 3390 C C . MET A 1 420 ? 16.425 -5.590 7.090 1.00 90.00 420 MET A C 1
ATOM 3392 O O . MET A 1 420 ? 16.121 -4.544 6.521 1.00 90.00 420 MET A O 1
ATOM 3396 N N . ASN A 1 421 ? 16.912 -6.647 6.432 1.00 89.56 421 ASN A N 1
ATOM 3397 C CA . ASN A 1 421 ? 17.152 -6.649 4.985 1.00 89.56 421 ASN A CA 1
ATOM 3398 C C . ASN A 1 421 ? 15.857 -6.503 4.174 1.00 89.56 421 ASN A C 1
ATOM 3400 O O . ASN A 1 421 ? 15.859 -5.853 3.131 1.00 89.56 421 ASN A O 1
ATOM 3404 N N . LEU A 1 422 ? 14.750 -7.070 4.661 1.00 90.25 422 LEU A N 1
ATOM 3405 C CA . LEU A 1 422 ? 13.454 -7.002 3.992 1.00 90.25 422 LEU A CA 1
ATOM 3406 C C . LEU A 1 422 ? 12.863 -5.584 3.981 1.00 90.25 422 LEU A C 1
ATOM 3408 O O . LEU A 1 422 ? 12.292 -5.172 2.972 1.00 90.25 422 LEU A O 1
ATOM 3412 N N . ILE A 1 423 ? 12.974 -4.854 5.096 1.00 89.69 423 ILE A N 1
ATOM 3413 C CA . ILE A 1 423 ? 12.293 -3.560 5.294 1.00 89.69 423 ILE A CA 1
ATOM 3414 C C . ILE A 1 423 ? 13.170 -2.341 4.979 1.00 89.69 423 ILE A C 1
ATOM 3416 O O . ILE A 1 423 ? 12.703 -1.205 5.051 1.00 89.69 423 ILE A O 1
ATOM 3420 N N . ARG A 1 424 ? 14.448 -2.553 4.658 1.00 87.50 424 ARG A N 1
ATOM 3421 C CA . ARG A 1 424 ? 15.420 -1.486 4.411 1.00 87.50 424 ARG A CA 1
ATOM 3422 C C . ARG A 1 424 ? 15.031 -0.612 3.214 1.00 87.50 424 ARG A C 1
ATOM 3424 O O . ARG A 1 424 ? 14.770 -1.105 2.115 1.00 87.50 424 ARG A O 1
ATOM 3431 N N . PHE A 1 425 ? 15.086 0.705 3.407 1.00 90.56 425 PHE A N 1
ATOM 3432 C CA . PHE A 1 425 ? 14.992 1.673 2.314 1.00 90.56 425 PHE A CA 1
ATOM 3433 C C . PHE A 1 425 ? 16.304 1.704 1.531 1.00 90.56 425 PHE A C 1
ATOM 3435 O O . PHE A 1 425 ? 17.373 1.723 2.130 1.00 90.56 425 PHE A O 1
ATOM 3442 N N . ARG A 1 426 ? 16.238 1.750 0.199 1.00 89.25 426 ARG A N 1
ATOM 3443 C CA . ARG A 1 426 ? 17.405 2.092 -0.630 1.00 89.25 426 ARG A CA 1
ATOM 3444 C C . ARG A 1 426 ? 17.611 3.601 -0.644 1.00 89.25 426 ARG A C 1
ATOM 3446 O O . ARG A 1 426 ? 18.747 4.063 -0.579 1.00 89.25 426 ARG A O 1
ATOM 3453 N N . GLY A 1 427 ? 16.515 4.350 -0.705 1.00 89.88 427 GLY A N 1
ATOM 3454 C CA . GLY A 1 427 ? 16.526 5.800 -0.749 1.00 89.88 427 GLY A CA 1
ATOM 3455 C C . GLY A 1 427 ? 15.279 6.398 -0.112 1.00 89.88 427 GLY A C 1
ATOM 3456 O O . GLY A 1 427 ? 14.161 5.907 -0.279 1.00 89.88 427 GLY A O 1
ATOM 3457 N N . LEU A 1 428 ? 15.497 7.486 0.621 1.00 94.44 428 LEU A N 1
ATOM 3458 C CA . LEU A 1 428 ? 14.469 8.423 1.043 1.00 94.44 428 LEU A CA 1
ATOM 3459 C C . LEU A 1 428 ? 14.885 9.783 0.485 1.00 94.44 428 LEU A C 1
ATOM 3461 O O . LEU A 1 428 ? 15.869 10.371 0.925 1.00 94.44 428 LEU A O 1
ATOM 3465 N N . HIS A 1 429 ? 14.156 10.240 -0.524 1.00 95.25 429 HIS A N 1
ATOM 3466 C CA . HIS A 1 429 ? 14.436 11.451 -1.281 1.00 95.25 429 HIS A CA 1
ATOM 3467 C C . HIS A 1 429 ? 13.382 12.504 -0.954 1.00 95.25 429 HIS A C 1
ATOM 3469 O O . HIS A 1 429 ? 12.194 12.184 -0.858 1.00 95.25 429 HIS A O 1
ATOM 3475 N N . TYR A 1 430 ? 13.798 13.760 -0.832 1.00 94.69 430 TYR A N 1
ATOM 3476 C CA . TYR A 1 430 ? 12.890 14.890 -0.686 1.00 94.69 430 TYR A CA 1
ATOM 3477 C C . TYR A 1 430 ? 13.468 16.157 -1.301 1.00 94.69 430 TYR A C 1
ATOM 3479 O O . TYR A 1 430 ? 14.683 16.308 -1.411 1.00 94.69 430 TYR A O 1
ATOM 3487 N N . GLU A 1 431 ? 12.585 17.069 -1.689 1.00 93.94 431 GLU A N 1
ATOM 3488 C CA . GLU A 1 431 ? 12.950 18.376 -2.232 1.00 93.94 431 GLU A CA 1
ATOM 3489 C C . GLU A 1 431 ? 11.843 19.389 -1.932 1.00 93.94 431 GLU A C 1
ATOM 3491 O O . GLU A 1 431 ? 10.659 19.052 -1.974 1.00 93.94 431 GLU A O 1
ATOM 3496 N N . THR A 1 432 ? 12.216 20.628 -1.608 1.00 92.25 432 THR A N 1
ATOM 3497 C CA . THR A 1 432 ? 11.261 21.735 -1.485 1.00 92.25 432 THR A CA 1
ATOM 3498 C C . THR A 1 432 ? 11.274 22.545 -2.773 1.00 92.25 432 THR A C 1
ATOM 3500 O O . THR A 1 432 ? 12.334 22.950 -3.243 1.00 92.25 432 THR A O 1
ATOM 3503 N N . MET A 1 433 ? 10.091 22.796 -3.324 1.00 92.44 433 MET A N 1
ATOM 3504 C CA . MET A 1 433 ? 9.890 23.581 -4.535 1.00 92.44 433 MET A CA 1
ATOM 3505 C C . MET A 1 433 ? 8.975 24.763 -4.226 1.00 92.44 433 MET A C 1
ATOM 3507 O O . MET A 1 433 ? 7.886 24.581 -3.688 1.00 92.44 433 MET A O 1
ATOM 3511 N N . THR A 1 434 ? 9.409 25.971 -4.578 1.00 94.31 434 THR A N 1
ATOM 3512 C CA . THR A 1 434 ? 8.563 27.170 -4.547 1.00 94.31 434 THR A CA 1
ATOM 3513 C C . THR A 1 434 ? 8.050 27.439 -5.954 1.00 94.31 434 THR A C 1
ATOM 3515 O O . THR A 1 434 ? 8.837 27.675 -6.876 1.00 94.31 434 THR A O 1
ATOM 3518 N N . GLU A 1 435 ? 6.735 27.399 -6.139 1.00 92.50 435 GLU A N 1
ATOM 3519 C CA . GLU A 1 435 ? 6.126 27.658 -7.439 1.00 92.50 435 GLU A CA 1
ATOM 3520 C C . GLU A 1 435 ? 6.042 29.173 -7.698 1.00 92.50 435 GLU A C 1
ATOM 3522 O O . GLU A 1 435 ? 5.694 29.954 -6.815 1.00 92.50 435 GLU A O 1
ATOM 3527 N N . LYS A 1 436 ? 6.423 29.604 -8.906 1.00 90.31 436 LYS A N 1
ATOM 3528 C CA . LYS A 1 436 ? 6.702 31.012 -9.225 1.00 90.31 436 LYS A CA 1
ATOM 3529 C C . LYS A 1 436 ? 5.451 31.883 -9.332 1.00 90.31 436 LYS A C 1
ATOM 3531 O O . LYS A 1 436 ? 5.513 33.045 -8.945 1.00 90.31 436 LYS A O 1
ATOM 3536 N N . GLU A 1 437 ? 4.365 31.368 -9.903 1.00 86.62 437 GLU A N 1
ATOM 3537 C CA . GLU A 1 437 ? 3.137 32.138 -10.148 1.00 86.62 437 GLU A CA 1
ATOM 3538 C C . GLU A 1 437 ? 2.303 32.283 -8.863 1.00 86.62 437 GLU A C 1
ATOM 3540 O O . GLU A 1 437 ? 1.804 33.363 -8.561 1.00 86.62 437 GLU A O 1
ATOM 3545 N N . SER A 1 438 ? 2.201 31.217 -8.070 1.00 87.25 438 SER A N 1
ATOM 3546 C CA . SER A 1 438 ? 1.443 31.170 -6.814 1.00 87.25 438 SER A CA 1
ATOM 3547 C C . SER A 1 438 ? 2.253 31.556 -5.574 1.00 87.25 438 SER A C 1
ATOM 3549 O O . SER A 1 438 ? 1.662 31.870 -4.541 1.00 87.25 438 SER A O 1
ATOM 3551 N N . GLY A 1 439 ? 3.587 31.486 -5.634 1.00 88.31 439 GLY A N 1
ATOM 3552 C CA . GLY A 1 439 ? 4.478 31.674 -4.484 1.00 88.31 439 GLY A CA 1
ATOM 3553 C C . GLY A 1 439 ? 4.377 30.570 -3.425 1.00 88.31 439 GLY A C 1
ATOM 3554 O O . GLY A 1 439 ? 4.951 30.711 -2.346 1.00 88.31 439 GLY A O 1
ATOM 3555 N N . ARG A 1 440 ? 3.628 29.489 -3.688 1.00 89.12 440 ARG A N 1
ATOM 3556 C CA . ARG A 1 440 ? 3.410 28.404 -2.726 1.00 89.12 440 ARG A CA 1
ATOM 3557 C C . ARG A 1 440 ? 4.592 27.447 -2.701 1.00 89.12 440 ARG A C 1
ATOM 3559 O O . ARG A 1 440 ? 5.148 27.094 -3.739 1.00 89.12 440 ARG A O 1
ATOM 3566 N N . GLU A 1 441 ? 4.921 26.986 -1.502 1.00 90.81 441 GLU A N 1
ATOM 3567 C CA . GLU A 1 441 ? 5.903 25.930 -1.297 1.00 90.81 441 GLU A CA 1
ATOM 3568 C C . GLU A 1 441 ? 5.241 24.552 -1.310 1.00 90.81 441 GLU A C 1
ATOM 3570 O O . GLU A 1 441 ? 4.170 24.341 -0.736 1.00 90.81 441 GLU A O 1
ATOM 3575 N N . PHE A 1 442 ? 5.921 23.607 -1.947 1.00 93.06 442 PHE A N 1
ATOM 3576 C CA . PHE A 1 442 ? 5.571 22.199 -1.998 1.00 93.06 442 PHE A CA 1
ATOM 3577 C C . PHE A 1 442 ? 6.751 21.375 -1.492 1.00 93.06 442 PHE A C 1
ATOM 3579 O O . PHE A 1 442 ? 7.901 21.649 -1.837 1.00 93.06 442 PHE A O 1
ATOM 3586 N N . LEU A 1 443 ? 6.469 20.344 -0.696 1.00 92.44 443 LEU A N 1
ATOM 3587 C CA . LEU A 1 443 ? 7.468 19.350 -0.302 1.00 92.44 443 LEU A CA 1
ATOM 3588 C C . LEU A 1 443 ? 7.227 18.058 -1.079 1.00 92.44 443 LEU A C 1
ATOM 3590 O O . LEU A 1 443 ? 6.168 17.433 -0.976 1.00 92.44 443 LEU A O 1
ATOM 3594 N N . PHE A 1 444 ? 8.230 17.658 -1.847 1.00 96.81 444 PHE A N 1
ATOM 3595 C CA . PHE A 1 444 ? 8.272 16.403 -2.577 1.00 96.81 444 PHE A CA 1
ATOM 3596 C C . PHE A 1 444 ? 8.929 15.337 -1.712 1.00 96.81 444 PHE A C 1
ATOM 3598 O O . PHE A 1 444 ? 9.935 15.600 -1.062 1.00 96.81 444 PHE A O 1
ATOM 3605 N N . ILE A 1 445 ? 8.360 14.135 -1.707 1.00 95.19 445 ILE A N 1
ATOM 3606 C CA . ILE A 1 445 ? 8.892 12.962 -1.010 1.00 95.19 445 ILE A CA 1
ATOM 3607 C C . ILE A 1 445 ? 8.849 11.774 -1.974 1.00 95.19 445 ILE A C 1
ATOM 3609 O O . ILE A 1 445 ? 7.852 11.580 -2.678 1.00 95.19 445 ILE A O 1
ATOM 3613 N N . ARG A 1 446 ? 9.901 10.949 -1.990 1.00 96.75 446 ARG A N 1
ATOM 3614 C CA . ARG A 1 446 ? 9.898 9.611 -2.596 1.00 96.75 446 ARG A CA 1
ATOM 3615 C C . ARG A 1 446 ? 10.727 8.641 -1.759 1.00 96.75 446 ARG A C 1
ATOM 3617 O O . ARG A 1 446 ? 11.893 8.897 -1.488 1.00 96.75 446 ARG A O 1
ATOM 3624 N N . ILE A 1 447 ? 10.130 7.514 -1.388 1.00 95.94 447 ILE A N 1
ATOM 3625 C CA . ILE A 1 447 ? 10.796 6.395 -0.714 1.00 95.94 447 ILE A CA 1
ATOM 3626 C C . ILE A 1 447 ? 10.832 5.217 -1.687 1.00 95.94 447 ILE A C 1
ATOM 3628 O O . ILE A 1 447 ? 9.797 4.894 -2.277 1.00 95.94 447 ILE A O 1
ATOM 3632 N N . ASN A 1 448 ? 11.993 4.578 -1.842 1.00 94.75 448 ASN A N 1
ATOM 3633 C CA . ASN A 1 448 ? 12.180 3.374 -2.654 1.00 94.75 448 ASN A CA 1
ATOM 3634 C C . ASN A 1 448 ? 13.025 2.312 -1.914 1.00 94.75 448 ASN A C 1
ATOM 3636 O O . ASN A 1 448 ? 13.832 2.613 -1.031 1.00 94.75 448 ASN A O 1
ATOM 3640 N N . GLY A 1 449 ? 12.795 1.039 -2.233 1.00 92.62 449 GLY A N 1
ATOM 3641 C CA . GLY A 1 449 ? 13.527 -0.105 -1.683 1.00 92.62 449 GLY A CA 1
ATOM 3642 C C . GLY A 1 449 ? 14.658 -0.595 -2.592 1.00 92.62 449 GLY A C 1
ATOM 3643 O O . GLY A 1 449 ? 14.859 -0.099 -3.696 1.00 92.62 449 GLY A O 1
ATOM 3644 N N . THR A 1 450 ? 15.401 -1.609 -2.137 1.00 90.31 450 THR A N 1
ATOM 3645 C CA . THR A 1 450 ? 16.559 -2.166 -2.870 1.00 90.31 450 THR A CA 1
ATOM 3646 C C . THR A 1 450 ? 16.198 -2.789 -4.225 1.00 90.31 450 THR A C 1
ATOM 3648 O O . THR A 1 450 ? 16.975 -2.674 -5.173 1.00 90.31 450 THR A O 1
ATOM 3651 N N . GLY A 1 451 ? 15.026 -3.425 -4.317 1.00 93.12 451 GLY A N 1
ATOM 3652 C CA . GLY A 1 451 ? 14.436 -3.959 -5.551 1.00 93.12 451 GLY A CA 1
ATOM 3653 C C . GLY A 1 451 ? 13.894 -2.869 -6.484 1.00 93.12 451 GLY A C 1
ATOM 3654 O O . GLY A 1 451 ? 14.406 -1.754 -6.512 1.00 93.12 451 GLY A O 1
ATOM 3655 N N . ILE A 1 452 ? 12.847 -3.184 -7.245 1.00 95.88 452 ILE A N 1
ATOM 3656 C CA . ILE A 1 452 ? 12.135 -2.211 -8.083 1.00 95.88 452 ILE A CA 1
ATOM 3657 C C . ILE A 1 452 ? 11.049 -1.560 -7.229 1.00 95.88 452 ILE A C 1
ATOM 3659 O O . ILE A 1 452 ? 10.077 -2.215 -6.852 1.00 95.88 452 ILE A O 1
ATOM 3663 N N . GLY A 1 453 ? 11.218 -0.293 -6.858 1.00 96.44 453 GLY A N 1
ATOM 3664 C CA . GLY A 1 453 ? 10.244 0.396 -6.017 1.00 96.44 453 GLY A CA 1
ATOM 3665 C C . GLY A 1 453 ? 8.868 0.456 -6.685 1.00 96.44 453 GLY A C 1
ATOM 3666 O O . GLY A 1 453 ? 8.748 0.737 -7.879 1.00 96.44 453 GLY A O 1
ATOM 3667 N N . LYS A 1 454 ? 7.798 0.165 -5.937 1.00 96.56 454 LYS A N 1
ATOM 3668 C CA . LYS A 1 454 ? 6.429 0.271 -6.452 1.00 96.56 454 LYS A CA 1
ATOM 3669 C C . LYS A 1 454 ? 5.501 0.942 -5.459 1.00 96.56 454 LYS A C 1
ATOM 3671 O O . LYS A 1 454 ? 5.233 0.425 -4.385 1.00 96.56 454 LYS A O 1
ATOM 3676 N N . GLY A 1 455 ? 4.898 2.046 -5.889 1.00 94.06 455 GLY A N 1
ATOM 3677 C CA . GLY A 1 455 ? 3.765 2.634 -5.181 1.00 94.06 455 GLY A CA 1
ATOM 3678 C C . GLY A 1 455 ? 3.383 4.017 -5.669 1.00 94.06 455 GLY A C 1
ATOM 3679 O O . GLY A 1 455 ? 4.123 4.660 -6.420 1.00 94.06 455 GLY A O 1
ATOM 3680 N N . GLY A 1 456 ? 2.181 4.425 -5.270 1.00 93.62 456 GLY A N 1
ATOM 3681 C CA . GLY A 1 456 ? 1.526 5.634 -5.751 1.00 93.62 456 GLY A CA 1
ATOM 3682 C C . GLY A 1 456 ? 2.198 6.936 -5.309 1.00 93.62 456 GLY A C 1
ATOM 3683 O O . GLY A 1 456 ? 3.017 6.944 -4.389 1.00 93.62 456 GLY A O 1
ATOM 3684 N N . ILE A 1 457 ? 1.827 8.025 -5.975 1.00 96.12 457 ILE A N 1
ATOM 3685 C CA . ILE A 1 457 ? 2.166 9.405 -5.631 1.00 96.12 457 ILE A CA 1
ATOM 3686 C C . ILE A 1 457 ? 0.908 10.036 -5.044 1.00 96.12 457 ILE A C 1
ATOM 3688 O O . ILE A 1 457 ? -0.107 10.135 -5.732 1.00 96.12 457 ILE A O 1
ATOM 3692 N N . ARG A 1 458 ? 0.964 10.439 -3.777 1.00 91.25 458 ARG A N 1
ATOM 3693 C CA . ARG A 1 458 ? -0.134 11.121 -3.092 1.00 91.25 458 ARG A CA 1
ATOM 3694 C C . ARG A 1 458 ? 0.081 12.624 -3.136 1.00 91.25 458 ARG A C 1
ATOM 3696 O O . ARG A 1 458 ? 1.133 13.090 -2.730 1.00 91.25 458 ARG A O 1
ATOM 3703 N N . ALA A 1 459 ? -0.919 13.385 -3.557 1.00 91.31 459 ALA A N 1
ATOM 3704 C CA . ALA A 1 459 ? -0.895 14.838 -3.452 1.00 91.31 459 ALA A CA 1
ATOM 3705 C C . ALA A 1 459 ? -2.006 15.310 -2.519 1.00 91.31 459 ALA A C 1
ATOM 3707 O O . ALA A 1 459 ? -3.190 15.130 -2.809 1.00 91.31 459 ALA A O 1
ATOM 3708 N N . HIS A 1 460 ? -1.627 15.891 -1.382 1.00 85.31 460 HIS A N 1
ATOM 3709 C CA . HIS A 1 460 ? -2.591 16.374 -0.402 1.00 85.31 460 HIS A CA 1
ATOM 3710 C C . HIS A 1 460 ? -2.044 17.552 0.405 1.00 85.31 460 HIS A C 1
ATOM 3712 O O . HIS A 1 460 ? -0.862 17.603 0.736 1.00 85.31 460 HIS A O 1
ATOM 3718 N N . ARG A 1 461 ? -2.938 18.465 0.801 1.00 80.81 461 ARG A N 1
ATOM 3719 C CA . ARG A 1 461 ? -2.583 19.707 1.508 1.00 80.81 461 ARG A CA 1
ATOM 3720 C C . ARG A 1 461 ? -1.940 19.507 2.883 1.00 80.81 461 ARG A C 1
ATOM 3722 O O . ARG A 1 461 ? -1.204 20.375 3.325 1.00 80.81 461 ARG A O 1
ATOM 3729 N N . SER A 1 462 ? -2.251 18.408 3.576 1.00 69.38 462 SER A N 1
ATOM 3730 C CA . SER A 1 462 ? -1.815 18.207 4.971 1.00 69.38 462 SER A CA 1
ATOM 3731 C C . SER A 1 462 ? -1.570 16.758 5.395 1.00 69.38 462 SER A C 1
ATOM 3733 O O . SER A 1 462 ? -1.157 16.531 6.523 1.00 69.38 462 SER A O 1
ATOM 3735 N N . HIS A 1 463 ? -1.866 15.773 4.542 1.00 73.00 463 HIS A N 1
ATOM 3736 C CA . HIS A 1 463 ? -1.814 14.349 4.934 1.00 73.00 463 HIS A CA 1
ATOM 3737 C C . HIS A 1 463 ? -0.556 13.635 4.422 1.00 73.00 463 HIS A C 1
ATOM 3739 O O . HIS A 1 463 ? -0.343 12.469 4.738 1.00 73.00 463 HIS A O 1
ATOM 3745 N N . VAL A 1 464 ? 0.269 14.322 3.627 1.00 82.94 464 VAL A N 1
ATOM 3746 C CA . VAL A 1 464 ? 1.568 13.804 3.193 1.00 82.94 464 VAL A CA 1
ATOM 3747 C C . VAL A 1 464 ? 2.582 14.060 4.302 1.00 82.94 464 VAL A C 1
ATOM 3749 O O . VAL A 1 464 ? 2.751 15.194 4.748 1.00 82.94 464 VAL A O 1
ATOM 3752 N N . SER A 1 465 ? 3.250 13.006 4.761 1.00 84.19 465 SER A N 1
ATOM 3753 C CA . SER A 1 465 ? 4.281 13.080 5.801 1.00 84.19 465 SER A CA 1
ATOM 3754 C C . SER A 1 465 ? 5.293 11.953 5.630 1.00 84.19 465 SER A C 1
ATOM 3756 O O . SER A 1 465 ? 4.973 10.913 5.058 1.00 84.19 465 SER A O 1
ATOM 3758 N N . PHE A 1 466 ? 6.503 12.116 6.169 1.00 86.56 466 PHE A N 1
ATOM 3759 C CA . PHE A 1 466 ? 7.516 11.060 6.120 1.00 86.56 466 PHE A CA 1
ATOM 3760 C C . PHE A 1 466 ? 7.024 9.741 6.738 1.00 86.56 466 PHE A C 1
ATOM 3762 O O . PHE A 1 466 ? 7.193 8.690 6.125 1.00 86.56 466 PHE A O 1
ATOM 3769 N N . SER A 1 467 ? 6.373 9.792 7.909 1.00 84.38 467 SER A N 1
ATOM 3770 C CA . SER A 1 467 ? 5.815 8.599 8.571 1.00 84.38 467 SER A CA 1
ATOM 3771 C C . SER A 1 467 ? 4.698 7.963 7.736 1.00 84.38 467 SER A C 1
ATOM 3773 O O . SER A 1 467 ? 4.739 6.765 7.455 1.00 84.38 467 SER A O 1
ATOM 3775 N N . GLY A 1 468 ? 3.748 8.771 7.248 1.00 83.69 468 GLY A N 1
ATOM 3776 C CA . GLY A 1 468 ? 2.644 8.291 6.413 1.00 83.69 468 GLY A CA 1
ATOM 3777 C C . GLY A 1 468 ? 3.124 7.604 5.133 1.00 83.69 468 GLY A C 1
ATOM 3778 O O . GLY A 1 468 ? 2.680 6.497 4.821 1.00 83.69 468 GLY A O 1
ATOM 3779 N N . GLU A 1 469 ? 4.090 8.200 4.426 1.00 86.88 469 GLU A N 1
ATOM 3780 C CA . GLU A 1 469 ? 4.637 7.584 3.214 1.00 86.88 469 GLU A CA 1
ATOM 3781 C C . GLU A 1 469 ? 5.541 6.380 3.516 1.00 86.88 469 GLU A C 1
ATOM 3783 O O . GLU A 1 469 ? 5.557 5.417 2.744 1.00 86.88 469 GLU A O 1
ATOM 3788 N N . GLY A 1 470 ? 6.224 6.363 4.665 1.00 90.19 470 GLY A N 1
ATOM 3789 C CA . GLY A 1 470 ? 6.939 5.189 5.175 1.00 90.19 470 GLY A CA 1
ATOM 3790 C C . GLY A 1 470 ? 6.005 3.999 5.412 1.00 90.19 470 GLY A C 1
ATOM 3791 O O . GLY A 1 470 ? 6.265 2.896 4.924 1.00 90.19 470 GLY A O 1
ATOM 3792 N N . ALA A 1 471 ? 4.863 4.232 6.058 1.00 86.31 471 ALA A N 1
ATOM 3793 C CA . ALA A 1 471 ? 3.840 3.215 6.285 1.00 86.31 471 ALA A CA 1
ATOM 3794 C C . ALA A 1 471 ? 3.263 2.679 4.971 1.00 86.31 471 ALA A C 1
ATOM 3796 O O . ALA A 1 471 ? 3.251 1.471 4.725 1.00 86.31 471 ALA A O 1
ATOM 3797 N N . LEU A 1 472 ? 2.842 3.578 4.077 1.00 87.19 472 LEU A N 1
ATOM 3798 C CA . LEU A 1 472 ? 2.241 3.190 2.805 1.00 87.19 472 LEU A CA 1
ATOM 3799 C C . LEU A 1 472 ? 3.240 2.473 1.890 1.00 87.19 472 LEU A C 1
ATOM 3801 O O . LEU A 1 472 ? 2.856 1.508 1.232 1.00 87.19 472 LEU A O 1
ATOM 3805 N N . SER A 1 473 ? 4.507 2.894 1.862 1.00 93.00 473 SER A N 1
ATOM 3806 C CA . SER A 1 473 ? 5.557 2.212 1.090 1.00 93.00 473 SER A CA 1
ATOM 3807 C C . SER A 1 473 ? 5.831 0.797 1.608 1.00 93.00 473 SER A C 1
ATOM 3809 O O . SER A 1 473 ? 5.997 -0.133 0.820 1.00 93.00 473 SER A O 1
ATOM 3811 N N . THR A 1 474 ? 5.786 0.609 2.925 1.00 91.75 474 THR A N 1
ATOM 3812 C CA . THR A 1 474 ? 5.954 -0.698 3.565 1.00 91.75 474 THR A CA 1
ATOM 3813 C C . THR A 1 474 ? 4.742 -1.603 3.326 1.00 91.75 474 THR A C 1
ATOM 3815 O O . THR A 1 474 ? 4.896 -2.777 3.002 1.00 91.75 474 THR A O 1
ATOM 3818 N N . ASN A 1 475 ? 3.521 -1.064 3.357 1.00 90.69 475 ASN A N 1
ATOM 3819 C CA . ASN A 1 475 ? 2.330 -1.814 2.948 1.00 90.69 475 ASN A CA 1
ATOM 3820 C C . ASN A 1 475 ? 2.392 -2.224 1.469 1.00 90.69 475 ASN A C 1
ATOM 3822 O O . ASN A 1 475 ? 1.998 -3.337 1.122 1.00 90.69 475 ASN A O 1
ATOM 3826 N N . MET A 1 476 ? 2.931 -1.369 0.592 1.00 93.00 476 MET A N 1
ATOM 3827 C CA . MET A 1 476 ? 3.142 -1.717 -0.817 1.00 93.00 476 MET A CA 1
ATOM 3828 C C . MET A 1 476 ? 4.112 -2.885 -0.999 1.00 93.00 476 MET A C 1
ATOM 3830 O O . MET A 1 476 ? 3.846 -3.732 -1.852 1.00 93.00 476 MET A O 1
ATOM 3834 N N . LEU A 1 477 ? 5.173 -2.977 -0.186 1.00 94.69 477 LEU A N 1
ATOM 3835 C CA . LEU A 1 477 ? 6.051 -4.149 -0.173 1.00 94.69 477 LEU A CA 1
ATOM 3836 C C . LEU A 1 477 ? 5.227 -5.423 0.042 1.00 94.69 477 LEU A C 1
ATOM 3838 O O . LEU A 1 477 ? 5.264 -6.298 -0.820 1.00 94.69 477 LEU A O 1
ATOM 3842 N N . PHE A 1 478 ? 4.439 -5.499 1.120 1.00 93.44 478 PHE A N 1
ATOM 3843 C CA . PHE A 1 478 ? 3.675 -6.706 1.468 1.00 93.44 478 PHE A CA 1
ATOM 3844 C C . PHE A 1 478 ? 2.585 -7.061 0.468 1.00 93.44 478 PHE A C 1
ATOM 3846 O O . PHE A 1 478 ? 2.405 -8.241 0.181 1.00 93.44 478 PHE A O 1
ATOM 3853 N N . LYS A 1 479 ? 1.919 -6.067 -0.128 1.00 94.94 479 LYS A N 1
ATOM 3854 C CA . LYS A 1 479 ? 1.006 -6.306 -1.254 1.00 94.94 479 LYS A CA 1
ATOM 3855 C C . LYS A 1 479 ? 1.721 -7.002 -2.409 1.00 94.94 479 LYS A C 1
ATOM 3857 O O . LYS A 1 479 ? 1.218 -7.985 -2.940 1.00 94.94 479 LYS A O 1
ATOM 3862 N N . CYS A 1 480 ? 2.894 -6.500 -2.796 1.00 96.31 480 CYS A N 1
ATOM 3863 C CA . CYS A 1 480 ? 3.635 -7.040 -3.934 1.00 96.31 480 CYS A CA 1
ATOM 3864 C C . CYS A 1 480 ? 4.152 -8.451 -3.649 1.00 96.31 480 CYS A C 1
ATOM 3866 O O . CYS A 1 480 ? 3.885 -9.361 -4.430 1.00 96.31 480 CYS A O 1
ATOM 3868 N N . ILE A 1 481 ? 4.841 -8.651 -2.521 1.00 95.31 481 ILE A N 1
ATOM 3869 C CA . ILE A 1 481 ? 5.422 -9.960 -2.204 1.00 95.31 481 ILE A CA 1
ATOM 3870 C C . ILE A 1 481 ? 4.348 -10.990 -1.844 1.00 95.31 481 ILE A C 1
ATOM 3872 O O . ILE A 1 481 ? 4.485 -12.143 -2.228 1.00 95.31 481 ILE A O 1
ATOM 3876 N N . GLY A 1 482 ? 3.239 -10.608 -1.199 1.00 95.81 482 GLY A N 1
ATOM 3877 C CA . GLY A 1 482 ? 2.120 -11.521 -0.923 1.00 95.81 482 GLY A CA 1
ATOM 3878 C C . GLY A 1 482 ? 1.397 -11.998 -2.191 1.00 95.81 482 GLY A C 1
ATOM 3879 O O . GLY A 1 482 ? 0.926 -13.134 -2.254 1.00 95.81 482 GLY A O 1
ATOM 3880 N N . LEU A 1 483 ? 1.397 -11.177 -3.248 1.00 97.44 483 LEU A N 1
ATOM 3881 C CA . LEU A 1 483 ? 0.963 -11.561 -4.596 1.00 97.44 483 LEU A CA 1
ATOM 3882 C C . LEU A 1 483 ? 2.046 -12.294 -5.410 1.00 97.44 483 LEU A C 1
ATOM 3884 O O . LEU A 1 483 ? 1.796 -12.633 -6.562 1.00 97.44 483 LEU A O 1
ATOM 3888 N N . GLY A 1 484 ? 3.247 -12.500 -4.858 1.00 96.00 484 GLY A N 1
ATOM 3889 C CA . GLY A 1 484 ? 4.374 -13.124 -5.558 1.00 96.00 484 GLY A CA 1
ATOM 38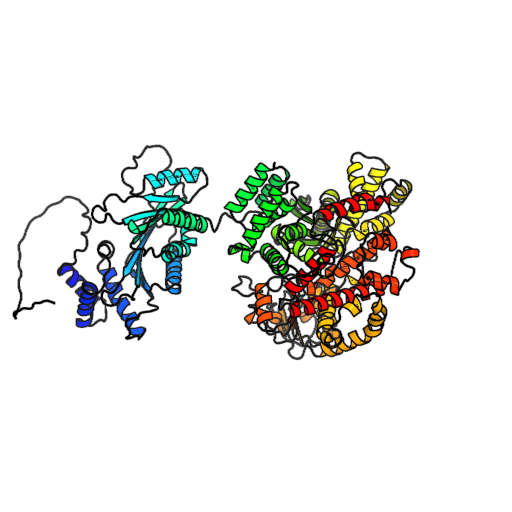90 C C . GLY A 1 484 ? 4.962 -12.274 -6.689 1.00 96.00 484 GLY A C 1
ATOM 3891 O O . GLY A 1 484 ? 5.632 -12.810 -7.570 1.00 96.00 484 GLY A O 1
ATOM 3892 N N . VAL A 1 485 ? 4.693 -10.961 -6.715 1.00 97.06 485 VAL A N 1
ATOM 3893 C CA . VAL A 1 485 ? 5.172 -10.072 -7.782 1.00 97.06 485 VAL A CA 1
ATOM 3894 C C . VAL A 1 485 ? 6.698 -9.942 -7.700 1.00 97.06 485 VAL A C 1
ATOM 3896 O O . VAL A 1 485 ? 7.213 -9.432 -6.695 1.00 97.06 485 VAL A O 1
ATOM 3899 N N . PRO A 1 486 ? 7.429 -10.348 -8.755 1.00 93.69 486 PRO A N 1
ATOM 3900 C CA . PRO A 1 486 ? 8.879 -10.427 -8.700 1.00 93.69 486 PRO A CA 1
ATOM 3901 C C . PRO A 1 486 ? 9.511 -9.034 -8.679 1.00 93.69 486 PRO A C 1
ATOM 3903 O O . PRO A 1 486 ? 9.024 -8.100 -9.322 1.00 93.69 486 PRO A O 1
ATOM 3906 N N . TRP A 1 487 ? 10.609 -8.899 -7.937 1.00 92.00 487 TRP A N 1
ATOM 3907 C CA . TRP A 1 487 ? 11.433 -7.695 -7.745 1.00 92.00 487 TRP A CA 1
ATOM 3908 C C . TRP A 1 487 ? 10.757 -6.453 -7.142 1.00 92.00 487 TRP A C 1
ATOM 3910 O O . TRP A 1 487 ? 11.464 -5.592 -6.612 1.00 92.00 487 TRP A O 1
ATOM 3920 N N . TYR A 1 488 ? 9.426 -6.338 -7.179 1.00 94.75 488 TYR A N 1
ATOM 3921 C CA . TYR A 1 488 ? 8.700 -5.190 -6.635 1.00 94.75 488 TYR A CA 1
ATOM 3922 C C . TYR A 1 488 ? 8.878 -5.070 -5.126 1.00 94.75 488 TYR A C 1
ATOM 3924 O O . TYR A 1 488 ? 8.647 -6.021 -4.380 1.00 94.75 488 TYR A O 1
ATOM 3932 N N . THR A 1 489 ? 9.254 -3.882 -4.670 1.00 93.62 489 THR A N 1
ATOM 3933 C CA . THR A 1 489 ? 9.549 -3.591 -3.266 1.00 93.62 489 THR A CA 1
ATOM 3934 C C . THR A 1 489 ? 8.914 -2.272 -2.819 1.00 93.62 489 THR A C 1
ATOM 3936 O O . THR A 1 489 ? 8.120 -1.668 -3.545 1.00 93.62 489 THR A O 1
ATOM 3939 N N . ILE A 1 490 ? 9.284 -1.834 -1.614 1.00 94.25 490 ILE A N 1
ATOM 3940 C CA . ILE A 1 490 ? 8.966 -0.544 -1.004 1.00 94.25 490 ILE A CA 1
ATOM 3941 C C . ILE A 1 490 ? 9.002 0.566 -2.057 1.00 94.25 490 ILE A C 1
ATOM 3943 O O . ILE A 1 490 ? 10.009 0.778 -2.732 1.00 94.25 490 ILE A O 1
ATOM 3947 N N . GLY A 1 491 ? 7.889 1.277 -2.185 1.00 95.44 491 GLY A N 1
ATOM 3948 C CA . GLY A 1 491 ? 7.769 2.438 -3.050 1.00 95.44 491 GLY A CA 1
ATOM 3949 C C . GLY A 1 491 ? 6.596 3.301 -2.611 1.00 95.44 491 GLY A C 1
ATOM 3950 O O . GLY A 1 491 ? 5.490 2.794 -2.438 1.00 95.44 491 GLY A O 1
ATOM 3951 N N . LYS A 1 492 ? 6.806 4.603 -2.424 1.00 95.44 492 LYS A N 1
ATOM 3952 C CA . LYS A 1 492 ? 5.719 5.577 -2.223 1.00 95.44 492 LYS A CA 1
ATOM 3953 C C . LYS A 1 492 ? 6.227 6.993 -2.425 1.00 95.44 492 LYS A C 1
ATOM 3955 O O . LYS A 1 492 ? 7.347 7.306 -2.037 1.00 95.44 492 LYS A O 1
ATOM 3960 N N . GLY A 1 493 ? 5.413 7.835 -3.054 1.00 94.94 493 GLY A N 1
ATOM 3961 C CA . GLY A 1 493 ? 5.701 9.249 -3.259 1.00 94.94 493 GLY A CA 1
ATOM 3962 C C . GLY A 1 493 ? 4.629 10.150 -2.657 1.00 94.94 493 GLY A C 1
ATOM 3963 O O . GLY A 1 493 ? 3.473 9.745 -2.531 1.00 94.94 493 GLY A O 1
ATOM 3964 N N . GLY A 1 494 ? 5.019 11.378 -2.331 1.00 93.94 494 GLY A N 1
ATOM 3965 C CA . GLY A 1 494 ? 4.150 12.402 -1.770 1.00 93.94 494 GLY A CA 1
ATOM 3966 C C . GLY A 1 494 ? 4.459 13.794 -2.325 1.00 93.94 494 GLY A C 1
ATOM 3967 O O . GLY A 1 494 ? 5.621 14.131 -2.544 1.00 93.94 494 GLY A O 1
ATOM 3968 N N . ILE A 1 495 ? 3.415 14.595 -2.523 1.00 95.56 495 ILE A N 1
ATOM 3969 C CA . ILE A 1 495 ? 3.452 16.037 -2.774 1.00 95.56 495 ILE A CA 1
ATOM 3970 C C . ILE A 1 495 ? 2.630 16.687 -1.659 1.00 95.56 495 ILE A C 1
ATOM 3972 O O . ILE A 1 495 ? 1.395 16.657 -1.681 1.00 95.56 495 ILE A O 1
ATOM 3976 N N . LEU A 1 496 ? 3.315 17.232 -0.657 1.00 90.38 496 LEU A N 1
ATOM 3977 C CA . LEU A 1 496 ? 2.679 18.010 0.397 1.00 90.38 496 LEU A CA 1
ATOM 3978 C C . LEU A 1 496 ? 2.462 19.436 -0.110 1.00 90.38 496 LEU A C 1
ATOM 3980 O O . LEU A 1 496 ? 3.421 20.150 -0.397 1.00 90.38 496 LEU A O 1
ATOM 3984 N N . GLY A 1 497 ? 1.195 19.824 -0.219 1.00 84.62 497 GLY A N 1
ATOM 3985 C CA . GLY A 1 497 ? 0.767 21.136 -0.692 1.00 84.62 497 GLY A CA 1
ATOM 3986 C C . GLY A 1 497 ? -0.613 21.070 -1.341 1.00 84.62 497 GLY A C 1
ATOM 3987 O O . GLY A 1 497 ? 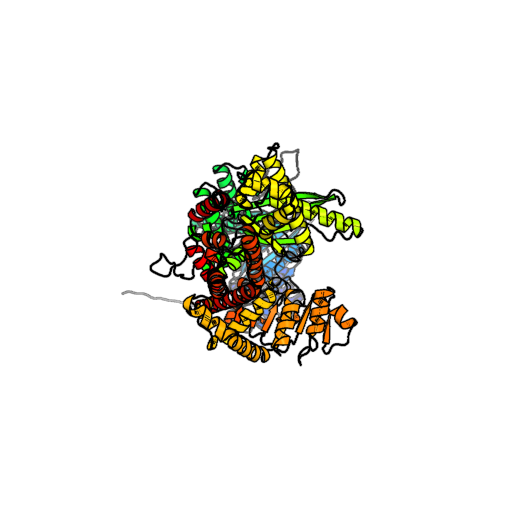-1.097 20.003 -1.727 1.00 84.62 497 GLY A O 1
ATOM 3988 N N . ASP A 1 498 ? -1.298 22.206 -1.415 1.00 82.81 498 ASP A N 1
ATOM 3989 C CA . ASP A 1 498 ? -2.637 22.272 -1.997 1.00 82.81 498 ASP A CA 1
ATOM 3990 C C . ASP A 1 498 ? -2.557 22.467 -3.515 1.00 82.81 498 ASP A C 1
ATOM 3992 O O . ASP A 1 498 ? -2.336 23.582 -3.974 1.00 82.81 498 ASP A O 1
ATOM 3996 N N . LEU A 1 499 ? -2.760 21.394 -4.289 1.00 85.06 499 LEU A N 1
ATOM 3997 C CA . LEU A 1 499 ? -2.853 21.449 -5.757 1.00 85.06 499 LEU A CA 1
ATOM 3998 C C . LEU A 1 499 ? -4.195 21.996 -6.271 1.00 85.06 499 LEU A C 1
ATOM 4000 O O . LEU A 1 499 ? -4.357 22.146 -7.484 1.00 85.06 499 LEU A O 1
ATOM 4004 N N . ALA A 1 500 ? -5.184 22.222 -5.399 1.00 79.19 500 ALA A N 1
ATOM 4005 C CA . ALA A 1 500 ? -6.472 22.763 -5.818 1.00 79.19 500 ALA A CA 1
ATOM 4006 C C . ALA A 1 500 ? -6.426 24.284 -5.999 1.00 79.19 500 ALA A C 1
ATOM 4008 O O . ALA A 1 500 ? -7.203 24.781 -6.808 1.00 79.19 500 ALA A O 1
ATOM 4009 N N . ILE A 1 501 ? -5.550 24.989 -5.264 1.00 80.81 501 ILE A N 1
ATOM 4010 C CA . ILE A 1 501 ? -5.243 26.433 -5.363 1.00 80.81 501 ILE A CA 1
ATOM 4011 C C . ILE A 1 501 ? -6.467 27.238 -5.816 1.00 80.81 501 ILE A C 1
ATOM 4013 O O . ILE A 1 501 ? -6.541 27.766 -6.932 1.00 80.81 501 ILE A O 1
ATOM 4017 N N . LYS A 1 502 ? -7.501 27.217 -4.971 1.00 82.88 502 LYS A N 1
ATOM 4018 C CA . LYS A 1 502 ? -8.837 27.721 -5.320 1.00 82.88 502 LYS A CA 1
ATOM 4019 C C . LYS A 1 502 ? -8.854 29.230 -5.563 1.00 82.88 502 LYS A C 1
ATOM 4021 O O . LYS A 1 502 ? -9.782 29.722 -6.194 1.00 82.88 502 LYS A O 1
ATOM 4026 N N . GLU A 1 503 ? -7.842 29.933 -5.071 1.00 83.19 503 GLU A N 1
ATOM 4027 C CA . GLU A 1 503 ? -7.662 31.379 -5.168 1.00 83.19 503 GLU A CA 1
ATOM 4028 C C . GLU A 1 503 ? -7.223 31.833 -6.567 1.00 83.19 503 GLU A C 1
ATOM 4030 O O . GLU A 1 503 ? -7.398 33.001 -6.906 1.00 83.19 503 GLU A O 1
ATOM 4035 N N . LEU A 1 504 ? -6.676 30.926 -7.384 1.00 85.50 504 LEU A N 1
ATOM 4036 C CA . LEU A 1 504 ? -6.324 31.202 -8.775 1.00 85.50 504 LEU A CA 1
ATOM 4037 C C . LEU A 1 504 ? -7.508 30.954 -9.714 1.00 85.50 504 LEU A C 1
ATOM 4039 O O . LEU A 1 504 ? -8.338 30.063 -9.479 1.00 85.50 504 LEU A O 1
ATOM 4043 N N . ASP A 1 505 ? -7.540 31.708 -10.819 1.00 90.88 505 ASP A N 1
ATOM 4044 C CA . ASP A 1 505 ? -8.421 31.403 -11.945 1.00 90.88 505 ASP A CA 1
ATOM 4045 C C . ASP A 1 505 ? -8.093 30.026 -12.548 1.00 90.88 505 ASP A C 1
ATOM 4047 O O . ASP A 1 505 ? -7.033 29.452 -12.299 1.00 90.88 505 ASP A O 1
ATOM 4051 N N . VAL A 1 506 ? -9.021 29.469 -13.330 1.00 88.62 506 VAL A N 1
ATOM 4052 C CA . VAL A 1 506 ? -8.897 28.100 -13.859 1.00 88.62 506 VAL A CA 1
ATOM 4053 C C . VAL A 1 506 ? -7.637 27.929 -14.715 1.00 88.62 506 VAL A C 1
ATOM 4055 O O . VAL A 1 506 ? -6.920 26.947 -14.550 1.00 88.62 506 VAL A O 1
ATOM 4058 N N . ALA A 1 507 ? -7.317 28.898 -15.575 1.00 89.81 507 ALA A N 1
ATOM 4059 C CA . ALA A 1 507 ? -6.165 28.799 -16.465 1.00 89.81 507 ALA A CA 1
ATOM 4060 C C . ALA A 1 507 ? -4.840 28.907 -15.695 1.00 89.81 507 ALA A C 1
ATOM 4062 O O . ALA A 1 507 ? -3.893 28.179 -15.994 1.00 89.81 507 ALA A O 1
ATOM 4063 N N . ALA A 1 508 ? -4.763 29.800 -14.707 1.00 88.62 508 ALA A N 1
ATOM 4064 C CA . ALA A 1 508 ? -3.623 29.922 -13.804 1.00 88.62 508 ALA A CA 1
ATOM 4065 C C . ALA A 1 508 ? -3.446 28.663 -12.951 1.00 88.62 508 ALA A C 1
ATOM 4067 O O . ALA A 1 508 ? -2.350 28.114 -12.875 1.00 88.62 508 ALA A O 1
ATOM 4068 N N . ARG A 1 509 ? -4.532 28.133 -12.385 1.00 89.75 509 ARG A N 1
ATOM 4069 C CA . ARG A 1 509 ? -4.517 26.885 -11.615 1.00 89.75 509 ARG A CA 1
ATOM 4070 C C . ARG A 1 509 ? -3.998 25.713 -12.439 1.00 89.75 509 ARG A C 1
ATOM 4072 O O . ARG A 1 509 ? -3.164 24.962 -11.941 1.00 89.75 509 ARG A O 1
ATOM 4079 N N . ASP A 1 510 ? -4.446 25.569 -13.683 1.00 90.81 510 ASP A N 1
ATOM 4080 C CA . ASP A 1 510 ? -3.997 24.488 -14.563 1.00 90.81 510 ASP A CA 1
ATOM 4081 C C . ASP A 1 510 ? -2.506 24.616 -14.900 1.00 90.81 510 ASP A C 1
ATOM 4083 O O . ASP A 1 510 ? -1.780 23.618 -14.859 1.00 90.81 510 ASP A O 1
ATOM 4087 N N . ARG A 1 511 ? -2.014 25.839 -15.157 1.00 92.56 511 ARG A N 1
ATOM 4088 C CA . ARG A 1 511 ? -0.577 26.099 -15.357 1.00 92.56 511 ARG A CA 1
ATOM 4089 C C . ARG A 1 511 ? 0.243 25.745 -14.122 1.00 92.56 511 ARG A C 1
ATOM 4091 O O . ARG A 1 511 ? 1.219 25.010 -14.245 1.00 92.56 511 ARG A O 1
ATOM 4098 N N . VAL A 1 512 ? -0.169 26.217 -12.946 1.00 93.12 512 VAL A N 1
ATOM 4099 C CA . VAL A 1 512 ? 0.531 25.971 -11.679 1.00 93.12 512 VAL A CA 1
ATOM 4100 C C . VAL A 1 512 ? 0.529 24.485 -11.333 1.00 93.12 512 VAL A C 1
ATOM 4102 O O . VAL A 1 512 ? 1.581 23.911 -11.054 1.00 93.12 512 VAL A O 1
ATOM 4105 N N . ARG A 1 513 ? -0.629 23.822 -11.426 1.00 94.19 513 ARG A N 1
ATOM 4106 C CA . ARG A 1 513 ? -0.755 22.375 -11.204 1.00 94.19 513 ARG A CA 1
ATOM 4107 C C . ARG A 1 513 ? 0.176 21.605 -12.134 1.00 94.19 513 ARG A C 1
ATOM 4109 O O . ARG A 1 513 ? 0.897 20.723 -11.675 1.00 94.19 513 ARG A O 1
ATOM 4116 N N . LYS A 1 514 ? 0.200 21.954 -13.423 1.00 95.56 514 LYS A N 1
ATOM 4117 C CA . LYS A 1 514 ? 1.102 21.337 -14.398 1.00 95.56 514 LYS A CA 1
ATOM 4118 C C . LYS A 1 514 ? 2.571 21.574 -14.042 1.00 95.56 514 LYS A C 1
ATOM 4120 O O . LYS A 1 514 ? 3.335 20.617 -14.048 1.00 95.56 514 LYS A O 1
ATOM 4125 N N . ALA A 1 515 ? 2.953 22.798 -13.678 1.00 96.38 515 ALA A N 1
ATOM 4126 C CA . ALA A 1 515 ? 4.326 23.142 -13.308 1.00 96.38 515 ALA A CA 1
ATOM 4127 C C . ALA A 1 515 ? 4.820 22.353 -12.084 1.00 96.38 515 ALA A C 1
ATOM 4129 O O . ALA A 1 515 ? 5.943 21.854 -12.089 1.00 96.38 515 ALA A O 1
ATOM 4130 N N . VAL A 1 516 ? 3.976 22.178 -11.060 1.00 97.25 516 VAL A N 1
ATOM 4131 C CA . VAL A 1 516 ? 4.309 21.359 -9.881 1.00 97.25 516 VAL A CA 1
ATOM 4132 C C . VAL A 1 516 ? 4.491 19.887 -10.265 1.00 97.25 516 VAL A C 1
ATOM 4134 O O . VAL A 1 516 ? 5.434 19.248 -9.804 1.00 97.25 516 VAL A O 1
ATOM 4137 N N . LEU A 1 517 ? 3.634 19.341 -11.133 1.00 97.81 517 LEU A N 1
ATOM 4138 C CA . LEU A 1 517 ? 3.743 17.952 -11.598 1.00 97.81 517 LEU A CA 1
ATOM 4139 C C . LEU A 1 517 ? 4.971 17.723 -12.487 1.00 97.81 517 LEU A C 1
ATOM 4141 O O . LEU A 1 517 ? 5.627 16.693 -12.357 1.00 97.81 517 LEU A O 1
ATOM 4145 N N . GLU A 1 518 ? 5.298 18.673 -13.365 1.00 98.12 518 GLU A N 1
ATOM 4146 C CA . GLU A 1 518 ? 6.517 18.639 -14.178 1.00 98.12 518 GLU A CA 1
ATOM 4147 C C . GLU A 1 518 ? 7.768 18.719 -13.286 1.00 98.12 518 GLU A C 1
ATOM 4149 O O . GLU A 1 518 ? 8.695 17.935 -13.471 1.00 98.12 518 GLU A O 1
ATOM 4154 N N . ALA A 1 519 ? 7.768 19.578 -12.261 1.00 98.19 519 ALA A N 1
ATOM 4155 C CA . ALA A 1 519 ? 8.854 19.646 -11.283 1.00 98.19 519 ALA A CA 1
ATOM 4156 C C . ALA A 1 519 ? 8.979 18.354 -10.457 1.00 98.19 519 ALA A C 1
ATOM 4158 O O . ALA A 1 519 ? 10.087 17.885 -10.209 1.00 98.19 519 ALA A O 1
ATOM 4159 N N . TYR A 1 520 ? 7.858 17.736 -10.070 1.00 98.19 520 TYR A N 1
ATOM 4160 C CA . TYR A 1 520 ? 7.883 16.434 -9.402 1.00 98.19 520 TYR A CA 1
ATOM 4161 C C . TYR A 1 520 ? 8.431 15.340 -10.328 1.00 98.19 520 TYR A C 1
ATOM 4163 O O . TYR A 1 520 ? 9.187 14.483 -9.886 1.00 98.19 520 TYR A O 1
ATOM 4171 N N . ALA A 1 521 ? 8.096 15.368 -11.620 1.00 98.44 521 ALA A N 1
ATOM 4172 C CA . ALA A 1 521 ? 8.649 14.442 -12.606 1.00 98.44 521 ALA A CA 1
ATOM 4173 C C . ALA A 1 521 ? 10.165 14.624 -12.795 1.00 98.44 521 ALA A C 1
ATOM 4175 O O . ALA A 1 521 ? 10.886 13.632 -12.903 1.00 98.44 521 ALA A O 1
ATOM 4176 N N . ASP A 1 522 ? 10.656 15.866 -12.776 1.00 98.50 522 ASP A N 1
ATOM 4177 C CA . ASP A 1 522 ? 12.091 16.171 -12.789 1.00 98.50 522 ASP A CA 1
ATOM 4178 C C . ASP A 1 522 ? 12.778 15.640 -11.523 1.00 98.50 522 ASP A C 1
ATOM 4180 O O . ASP A 1 522 ? 13.809 14.974 -11.614 1.00 98.50 522 ASP A O 1
ATOM 4184 N N . PHE A 1 523 ? 12.172 15.846 -10.351 1.00 98.31 523 PHE A N 1
ATOM 4185 C CA . PHE A 1 523 ? 12.629 15.261 -9.089 1.00 98.31 523 PHE A CA 1
ATOM 4186 C C . PHE A 1 523 ? 12.701 13.727 -9.170 1.00 98.31 523 PHE A C 1
ATOM 4188 O O . PHE A 1 523 ? 13.722 13.134 -8.820 1.00 98.31 523 PHE A O 1
ATOM 4195 N N . LEU A 1 524 ? 11.667 13.073 -9.708 1.00 98.12 524 LEU A N 1
ATOM 4196 C CA . LEU A 1 524 ? 11.657 11.622 -9.887 1.00 98.12 524 LEU A CA 1
ATOM 4197 C C . LEU A 1 524 ? 12.796 11.136 -10.800 1.00 98.12 524 LEU A C 1
ATOM 4199 O O . LEU A 1 524 ? 13.470 10.153 -10.489 1.00 98.12 524 LEU A O 1
ATOM 4203 N N . TYR A 1 525 ? 13.011 11.832 -11.919 1.00 97.94 525 TYR A N 1
ATOM 4204 C CA . TYR A 1 525 ? 14.011 11.474 -12.926 1.00 97.94 525 TYR A CA 1
ATOM 4205 C C . TYR A 1 525 ? 15.445 11.687 -12.439 1.00 97.94 525 TYR A C 1
ATOM 4207 O O . TYR A 1 525 ? 16.286 10.803 -12.586 1.00 97.94 525 TYR A O 1
ATOM 4215 N N . TYR A 1 526 ? 15.722 12.837 -11.825 1.00 96.94 526 TYR A N 1
ATOM 4216 C CA . TYR A 1 526 ? 17.083 13.249 -11.487 1.00 96.94 526 TYR A CA 1
ATOM 4217 C C . TYR A 1 526 ? 17.515 12.917 -10.059 1.00 96.94 526 TYR A C 1
ATOM 4219 O O . TYR A 1 526 ? 18.718 12.874 -9.794 1.00 96.94 526 TYR A O 1
ATOM 4227 N N . ARG A 1 527 ? 16.573 12.719 -9.126 1.00 94.56 527 ARG A N 1
ATOM 4228 C CA . ARG A 1 527 ? 16.883 12.555 -7.695 1.00 94.56 527 ARG A CA 1
ATOM 4229 C C . ARG A 1 527 ? 16.478 11.210 -7.113 1.00 94.56 527 ARG A C 1
ATOM 4231 O O . ARG A 1 527 ? 17.115 10.810 -6.144 1.00 94.56 527 ARG A O 1
ATOM 4238 N N . SER A 1 528 ? 15.451 10.541 -7.644 1.00 94.00 528 SER A N 1
ATOM 4239 C CA . SER A 1 528 ? 14.868 9.345 -7.012 1.00 94.00 528 SER A CA 1
ATOM 4240 C C . SER A 1 528 ? 14.883 8.078 -7.875 1.00 94.00 528 SER A C 1
ATOM 4242 O O . SER A 1 528 ? 14.092 7.167 -7.623 1.00 94.00 528 SER A O 1
ATOM 4244 N N . ASP A 1 529 ? 15.759 8.020 -8.881 1.00 92.94 529 ASP A N 1
ATOM 4245 C CA . ASP A 1 529 ? 15.997 6.847 -9.732 1.00 92.94 529 ASP A CA 1
ATOM 4246 C C . ASP A 1 529 ? 14.735 6.263 -10.403 1.00 92.94 529 ASP A C 1
ATOM 4248 O O . ASP A 1 529 ? 14.584 5.042 -10.496 1.00 92.94 529 ASP A O 1
ATOM 4252 N N . VAL A 1 530 ? 13.807 7.103 -10.883 1.00 97.12 530 VAL A N 1
ATOM 4253 C CA . VAL A 1 530 ? 12.640 6.588 -11.619 1.00 97.12 530 VAL A CA 1
ATOM 4254 C C . VAL A 1 530 ? 13.076 5.836 -12.878 1.00 97.12 530 VAL A C 1
ATOM 4256 O O . VAL A 1 530 ? 13.952 6.274 -13.624 1.00 97.12 530 VAL A O 1
ATOM 4259 N N . GLY A 1 531 ? 12.442 4.699 -13.132 1.00 96.81 531 GLY A N 1
ATOM 4260 C CA . GLY A 1 531 ? 12.689 3.893 -14.318 1.00 96.81 531 GLY A CA 1
ATOM 4261 C C . GLY A 1 531 ? 12.291 2.435 -14.119 1.00 96.81 531 GLY A C 1
ATOM 4262 O O . GLY A 1 531 ? 12.185 1.965 -12.982 1.00 96.81 531 GLY A O 1
ATOM 4263 N N . PRO A 1 532 ? 12.070 1.693 -15.217 1.00 96.38 532 PRO A N 1
ATOM 4264 C CA . PRO A 1 532 ? 11.575 0.323 -15.172 1.00 96.38 532 PRO A CA 1
ATOM 4265 C C . PRO A 1 532 ? 12.393 -0.637 -14.303 1.00 96.38 532 PRO A C 1
ATOM 4267 O O . PRO A 1 532 ? 11.806 -1.580 -13.786 1.00 96.38 532 PRO A O 1
ATOM 4270 N N . LEU A 1 533 ? 13.703 -0.424 -14.141 1.00 96.06 533 LEU A N 1
ATOM 4271 C CA . LEU A 1 533 ? 14.607 -1.321 -13.401 1.00 96.06 533 LEU A CA 1
ATOM 4272 C C . LEU A 1 533 ? 14.925 -0.842 -11.970 1.00 96.06 533 LEU A C 1
ATOM 4274 O O . LEU A 1 533 ? 15.667 -1.502 -11.234 1.00 96.06 533 LEU A O 1
ATOM 4278 N N . SER A 1 534 ? 14.373 0.304 -11.567 1.00 94.94 534 SER A N 1
ATOM 4279 C CA . SER A 1 534 ? 14.721 0.974 -10.311 1.00 94.94 534 SER A CA 1
ATOM 4280 C C . SER A 1 534 ? 13.492 1.354 -9.497 1.00 94.94 534 SER A C 1
ATOM 4282 O O . SER A 1 534 ? 13.367 0.904 -8.359 1.00 94.94 534 SER A O 1
ATOM 4284 N N . ASP A 1 535 ? 12.570 2.136 -10.057 1.00 97.38 535 ASP A N 1
ATOM 4285 C CA . ASP A 1 535 ? 11.405 2.638 -9.333 1.00 97.38 535 ASP A CA 1
ATOM 4286 C C . ASP A 1 535 ? 10.259 3.020 -10.283 1.00 97.38 535 ASP A C 1
ATOM 4288 O O . ASP A 1 535 ? 10.449 3.778 -11.234 1.00 97.38 535 ASP A O 1
ATOM 4292 N N . VAL A 1 536 ? 9.054 2.502 -10.018 1.00 98.06 536 VAL A N 1
ATOM 4293 C CA . VAL A 1 536 ? 7.882 2.589 -10.904 1.00 98.06 536 VAL A CA 1
ATOM 4294 C C . VAL A 1 536 ? 6.679 3.203 -10.167 1.00 98.06 536 VAL A C 1
ATOM 4296 O O . VAL A 1 536 ? 5.855 2.497 -9.563 1.00 98.06 536 VAL A O 1
ATOM 4299 N N . PRO A 1 537 ? 6.501 4.532 -10.201 1.00 97.56 537 PRO A N 1
ATOM 4300 C CA . PRO A 1 537 ? 5.376 5.197 -9.555 1.00 97.56 537 PRO A CA 1
ATOM 4301 C C . PRO A 1 537 ? 3.999 4.851 -10.157 1.00 97.56 537 PRO A C 1
ATOM 4303 O O . PRO A 1 537 ? 3.859 4.169 -11.183 1.00 97.56 537 PRO A O 1
ATOM 4306 N N . ALA A 1 538 ? 2.942 5.288 -9.473 1.00 95.69 538 ALA A N 1
ATOM 4307 C CA . ALA A 1 538 ? 1.551 5.217 -9.929 1.00 95.69 538 ALA A CA 1
ATOM 4308 C C . ALA A 1 538 ? 0.732 6.384 -9.360 1.00 95.69 538 ALA A C 1
ATOM 4310 O O . ALA A 1 538 ? 1.240 7.160 -8.554 1.00 95.69 538 ALA A O 1
ATOM 4311 N N . GLY A 1 539 ? -0.542 6.486 -9.735 1.00 91.25 539 GLY A N 1
ATOM 4312 C CA . GLY A 1 539 ? -1.480 7.400 -9.080 1.00 91.25 539 GLY A CA 1
ATOM 4313 C C . GLY A 1 539 ? -1.881 6.943 -7.672 1.00 91.25 539 GLY A C 1
ATOM 4314 O O . GLY A 1 539 ? -1.883 5.746 -7.376 1.00 91.25 539 GLY A O 1
ATOM 4315 N N . ASP A 1 540 ? -2.232 7.906 -6.825 1.00 88.25 540 ASP A N 1
ATOM 4316 C CA . ASP A 1 540 ? -2.847 7.747 -5.499 1.00 88.25 540 ASP A CA 1
ATOM 4317 C C . ASP A 1 540 ? -3.854 8.898 -5.286 1.00 88.25 540 ASP A C 1
ATOM 4319 O O . ASP A 1 540 ? -4.240 9.582 -6.237 1.00 88.25 540 ASP A O 1
ATOM 4323 N N . VAL A 1 541 ? -4.297 9.139 -4.051 1.00 82.50 541 VAL A N 1
ATOM 4324 C CA . VAL A 1 541 ? -5.134 10.291 -3.698 1.00 82.50 541 VAL A CA 1
ATOM 4325 C C . VAL A 1 541 ? -4.504 11.585 -4.231 1.00 82.50 541 VAL A C 1
ATOM 4327 O O . VAL A 1 541 ? -3.340 11.880 -3.966 1.00 82.50 541 VAL A O 1
ATOM 4330 N N . GLY A 1 542 ? -5.280 12.345 -5.007 1.00 84.19 542 GLY A N 1
ATOM 4331 C CA . GLY A 1 542 ? -4.854 13.598 -5.640 1.00 84.19 542 GLY A CA 1
ATOM 4332 C C . GLY A 1 542 ? -4.160 13.458 -7.003 1.00 84.19 542 GLY A C 1
ATOM 4333 O O . GLY A 1 542 ? -4.058 14.462 -7.705 1.00 84.19 542 GLY A O 1
ATOM 4334 N N . ILE A 1 543 ? -3.749 12.247 -7.407 1.00 91.19 543 ILE A N 1
ATOM 4335 C CA . ILE A 1 543 ? -3.019 11.967 -8.657 1.00 91.19 543 ILE A CA 1
ATOM 4336 C C . ILE A 1 543 ? -3.758 10.889 -9.469 1.00 91.19 543 ILE A C 1
ATOM 4338 O O . ILE A 1 543 ? -3.672 9.692 -9.187 1.00 91.19 543 ILE A O 1
ATOM 4342 N N . GLY A 1 544 ? -4.506 11.313 -10.489 1.00 89.31 544 GLY A N 1
ATOM 4343 C CA . GLY A 1 544 ? -5.232 10.448 -11.418 1.00 89.31 544 GLY A CA 1
ATOM 4344 C C . GLY A 1 544 ? -4.501 10.226 -12.744 1.00 89.31 544 GLY A C 1
ATOM 4345 O O . GLY A 1 544 ? -3.319 10.524 -12.889 1.00 89.31 544 GLY A O 1
ATOM 4346 N N . GLY A 1 545 ? -5.220 9.696 -13.739 1.00 90.75 545 GLY A N 1
ATOM 4347 C CA . GLY A 1 545 ? -4.657 9.431 -15.069 1.00 90.75 545 GLY A CA 1
ATOM 4348 C C . GLY A 1 545 ? -4.175 10.695 -15.791 1.00 90.75 545 GLY A C 1
ATOM 4349 O O . GLY A 1 545 ? -3.166 10.642 -16.487 1.00 90.75 545 GLY A O 1
ATOM 4350 N N . SER A 1 546 ? -4.839 11.838 -15.583 1.00 91.31 546 SER A N 1
ATOM 4351 C CA . SER A 1 546 ? -4.421 13.143 -16.114 1.00 91.31 546 SER A CA 1
ATOM 4352 C C . SER A 1 546 ? -3.065 13.577 -15.558 1.00 91.31 546 SER A C 1
ATOM 4354 O O . SER A 1 546 ? -2.169 13.920 -16.324 1.00 91.31 546 SER A O 1
ATOM 4356 N N . GLU A 1 547 ? -2.876 13.502 -14.239 1.00 95.31 547 GLU A N 1
ATOM 4357 C CA . GLU A 1 547 ? -1.607 13.860 -13.596 1.00 95.31 547 GLU A CA 1
ATOM 4358 C C . GLU A 1 547 ? -0.491 12.885 -13.975 1.00 95.31 547 GLU A C 1
ATOM 4360 O O . GLU A 1 547 ? 0.619 13.312 -14.290 1.00 95.31 547 GLU A O 1
ATOM 4365 N N . ILE A 1 548 ? -0.793 11.582 -14.012 1.00 96.81 548 ILE A N 1
ATOM 4366 C CA . ILE A 1 548 ? 0.154 10.561 -14.477 1.00 96.81 548 ILE A CA 1
ATOM 4367 C C . ILE A 1 548 ? 0.570 10.818 -15.922 1.00 96.81 548 ILE A C 1
ATOM 4369 O O . ILE A 1 548 ? 1.742 10.641 -16.240 1.00 96.81 548 ILE A O 1
ATOM 4373 N N . SER A 1 549 ? -0.342 11.280 -16.782 1.00 96.44 549 SER A N 1
ATOM 4374 C CA . SER A 1 549 ? -0.001 11.662 -18.151 1.00 96.44 549 SER A CA 1
ATOM 4375 C C . SER A 1 549 ? 1.006 12.813 -18.179 1.00 96.44 549 SER A C 1
ATOM 4377 O O . SER A 1 549 ? 1.979 12.725 -18.915 1.00 96.44 549 SER A O 1
ATOM 4379 N N . VAL A 1 550 ? 0.829 13.862 -17.366 1.00 97.88 550 VAL A N 1
ATOM 4380 C CA . VAL A 1 550 ? 1.785 14.986 -17.300 1.00 97.88 550 VAL A CA 1
ATOM 4381 C C . VAL A 1 550 ? 3.164 14.508 -16.840 1.00 97.88 550 VAL A C 1
ATOM 4383 O O . VAL A 1 550 ? 4.168 14.816 -17.480 1.00 97.88 550 VAL A O 1
ATOM 4386 N N . ILE A 1 551 ? 3.212 13.709 -15.770 1.00 98.31 551 ILE A N 1
ATOM 4387 C CA . ILE A 1 551 ? 4.467 13.174 -15.222 1.00 98.31 551 ILE A CA 1
ATOM 4388 C C . ILE A 1 551 ? 5.166 12.270 -16.246 1.00 98.31 551 ILE A C 1
ATOM 4390 O O . ILE A 1 551 ? 6.370 12.387 -16.462 1.00 98.31 551 ILE A O 1
ATOM 4394 N N . TYR A 1 552 ? 4.417 11.389 -16.908 1.00 98.00 552 TYR A N 1
ATOM 4395 C CA . TYR A 1 552 ? 4.936 10.483 -17.931 1.00 98.00 552 TYR A CA 1
ATOM 4396 C C . TYR A 1 552 ? 5.512 11.225 -19.144 1.00 98.00 552 TYR A C 1
ATOM 4398 O O . TYR A 1 552 ? 6.607 10.899 -19.611 1.00 98.00 552 TYR A O 1
ATOM 4406 N N . GLU A 1 553 ? 4.798 12.232 -19.648 1.00 97.81 553 GLU A N 1
ATOM 4407 C CA . GLU A 1 553 ? 5.266 13.042 -20.774 1.00 97.81 553 GLU A CA 1
ATOM 4408 C C . GLU A 1 553 ? 6.546 13.801 -20.392 1.00 97.81 553 GLU A C 1
ATOM 4410 O O . GLU A 1 553 ? 7.502 13.800 -21.165 1.00 97.81 553 GLU A O 1
ATOM 4415 N N . ARG A 1 554 ? 6.637 14.329 -19.162 1.00 98.31 554 ARG A N 1
ATOM 4416 C CA . ARG A 1 554 ? 7.855 14.998 -18.685 1.00 98.31 554 ARG A CA 1
ATOM 4417 C C . ARG A 1 554 ? 9.041 14.045 -18.496 1.00 98.31 554 ARG A C 1
ATOM 4419 O O . ARG A 1 554 ? 10.149 14.384 -18.902 1.00 98.31 554 ARG A O 1
ATOM 4426 N N . ILE A 1 555 ? 8.824 12.839 -17.961 1.00 98.50 555 ILE A N 1
ATOM 4427 C CA . ILE A 1 555 ? 9.857 11.784 -17.898 1.00 98.50 555 ILE A CA 1
ATOM 4428 C C . ILE A 1 555 ? 10.356 11.436 -19.308 1.00 98.50 555 ILE A C 1
ATOM 4430 O O . ILE A 1 555 ? 11.554 11.260 -19.518 1.00 98.50 555 ILE A O 1
ATOM 4434 N N . THR A 1 556 ? 9.447 11.365 -20.283 1.00 98.00 556 THR A N 1
ATOM 4435 C CA . THR A 1 556 ? 9.785 11.109 -21.691 1.00 98.00 556 THR A CA 1
ATOM 4436 C C . THR A 1 556 ? 10.631 12.236 -22.278 1.00 98.00 556 THR A C 1
ATOM 4438 O O . THR A 1 556 ? 11.633 11.962 -22.938 1.00 98.00 556 THR A O 1
ATOM 4441 N N . ASP A 1 557 ? 10.278 13.492 -22.006 1.00 98.38 557 ASP A N 1
ATOM 4442 C CA . ASP A 1 557 ? 11.050 14.647 -22.464 1.00 98.38 557 ASP A CA 1
ATOM 4443 C C . ASP A 1 557 ? 12.455 14.675 -21.842 1.00 98.38 557 ASP A C 1
ATOM 4445 O O . ASP A 1 557 ? 13.426 14.967 -22.540 1.00 98.38 557 ASP A O 1
ATOM 4449 N N . ASN A 1 558 ? 12.588 14.332 -20.556 1.00 98.19 558 ASN A N 1
ATOM 4450 C CA . ASN A 1 558 ? 13.890 14.243 -19.889 1.00 98.19 558 ASN A CA 1
ATOM 4451 C C . ASN A 1 558 ? 14.743 13.104 -20.457 1.00 98.19 558 ASN A C 1
ATOM 4453 O O . ASN A 1 558 ? 15.905 13.330 -20.777 1.00 98.19 558 ASN A O 1
ATOM 4457 N N . ALA A 1 559 ? 14.160 11.925 -20.693 1.00 97.94 559 ALA A N 1
ATOM 4458 C CA . ALA A 1 559 ? 14.861 10.824 -21.354 1.00 97.94 559 ALA A CA 1
ATOM 4459 C C . ALA A 1 559 ? 15.323 11.204 -22.770 1.00 97.94 559 ALA A C 1
ATOM 4461 O O . ALA A 1 559 ? 16.450 10.904 -23.157 1.00 97.94 559 ALA A O 1
ATOM 4462 N N . MET A 1 560 ? 14.487 11.909 -23.539 1.00 97.56 560 MET A N 1
ATOM 4463 C CA . MET A 1 560 ? 14.842 12.378 -24.881 1.00 97.56 560 MET A CA 1
ATOM 4464 C C . MET A 1 560 ? 16.005 13.380 -24.849 1.00 97.56 560 MET A C 1
ATOM 4466 O O . MET A 1 560 ? 16.927 13.262 -25.658 1.00 97.56 560 MET A O 1
ATOM 4470 N N . LYS A 1 561 ? 15.998 14.323 -23.897 1.00 96.56 561 LYS A N 1
ATOM 4471 C CA . LYS A 1 561 ? 17.122 15.245 -23.663 1.00 96.56 561 LYS A CA 1
ATOM 4472 C C . LYS A 1 561 ? 18.385 14.496 -23.249 1.00 96.56 561 LYS A C 1
ATOM 4474 O O . LYS A 1 561 ? 19.439 14.747 -23.820 1.00 96.56 561 LYS A O 1
ATOM 4479 N N . GLY A 1 562 ? 18.275 13.540 -22.327 1.00 97.06 562 GLY A N 1
ATOM 4480 C CA . GLY A 1 562 ? 19.398 12.712 -21.896 1.00 97.06 562 GLY A CA 1
ATOM 4481 C C . GLY A 1 562 ? 20.025 11.941 -23.056 1.00 97.06 562 GLY A C 1
ATOM 4482 O O . GLY A 1 562 ? 21.242 11.934 -23.212 1.00 97.06 562 GLY A O 1
ATOM 4483 N N . ILE A 1 563 ? 19.206 11.364 -23.941 1.00 97.50 563 ILE A N 1
ATOM 4484 C CA . ILE A 1 563 ? 19.681 10.659 -25.141 1.00 97.50 563 ILE A CA 1
ATOM 4485 C C . ILE A 1 563 ? 20.461 11.610 -26.061 1.00 97.50 563 ILE A C 1
ATOM 4487 O O . ILE A 1 563 ? 21.528 11.246 -26.555 1.00 97.50 563 ILE A O 1
ATOM 4491 N N . GLN A 1 564 ? 19.963 12.832 -26.270 1.00 96.38 564 GLN A N 1
ATOM 4492 C CA . GLN A 1 564 ? 20.658 13.852 -27.063 1.00 96.38 564 GLN A CA 1
ATOM 4493 C C . GLN A 1 564 ? 21.973 14.291 -26.406 1.00 96.38 564 GLN A C 1
ATOM 4495 O O . GLN A 1 564 ? 22.992 14.367 -27.093 1.00 96.38 564 GLN A O 1
ATOM 4500 N N . ALA A 1 565 ? 21.982 14.496 -25.088 1.00 96.06 565 ALA A N 1
ATOM 4501 C CA . ALA A 1 565 ? 23.179 14.853 -24.335 1.00 96.06 565 ALA A CA 1
ATOM 4502 C C . ALA A 1 565 ? 24.258 13.759 -24.422 1.00 96.06 565 ALA A C 1
ATOM 4504 O O . ALA A 1 565 ? 25.432 14.071 -24.618 1.00 96.06 565 ALA A O 1
ATOM 4505 N N . VAL A 1 566 ? 23.871 12.479 -24.349 1.00 96.69 566 VAL A N 1
ATOM 4506 C CA . VAL A 1 566 ? 24.785 11.332 -24.508 1.00 96.69 566 VAL A CA 1
ATOM 4507 C C . VAL A 1 566 ? 25.338 11.241 -25.931 1.00 96.69 566 VAL A C 1
ATOM 4509 O O . VAL A 1 566 ? 26.541 11.046 -26.103 1.00 96.69 566 VAL A O 1
ATOM 4512 N N . LEU A 1 567 ? 24.496 11.428 -26.951 1.00 95.50 567 LEU A N 1
ATOM 4513 C CA . LEU A 1 567 ? 24.921 11.442 -28.357 1.00 95.50 567 LEU A CA 1
ATOM 4514 C C . LEU A 1 567 ? 25.922 12.560 -28.656 1.00 95.50 567 LEU A C 1
ATOM 4516 O O . LEU A 1 567 ? 26.951 12.325 -29.289 1.00 95.50 567 LEU A O 1
ATOM 4520 N N . SER A 1 568 ? 25.613 13.770 -28.194 1.00 94.25 568 SER A N 1
ATOM 4521 C CA . SER A 1 568 ? 26.404 14.977 -28.444 1.00 94.25 568 SER A CA 1
ATOM 4522 C C . SER A 1 568 ? 27.575 15.144 -27.470 1.00 94.25 568 SER A C 1
ATOM 4524 O O . SER A 1 568 ? 28.410 16.023 -27.677 1.00 94.25 568 SER A O 1
ATOM 4526 N N . ARG A 1 569 ? 27.656 14.303 -26.426 1.00 93.75 569 ARG A N 1
ATOM 4527 C CA . ARG A 1 569 ? 28.623 14.393 -25.317 1.00 93.75 569 ARG A CA 1
ATOM 4528 C C . ARG A 1 569 ? 28.620 15.767 -24.640 1.00 93.75 569 ARG A C 1
ATOM 4530 O O . ARG A 1 569 ? 29.671 16.365 -24.407 1.00 93.75 569 ARG A O 1
ATOM 4537 N N . GLU A 1 570 ? 27.428 16.277 -24.349 1.00 92.88 570 GLU A N 1
ATOM 4538 C CA . GLU A 1 570 ? 27.247 17.549 -23.643 1.00 92.88 570 GLU A CA 1
ATOM 4539 C C . GLU A 1 570 ? 27.782 17.479 -22.198 1.00 92.88 570 GLU A C 1
ATOM 4541 O O . GLU A 1 570 ? 27.858 16.396 -21.612 1.00 92.88 570 GLU A O 1
ATOM 4546 N N . PRO A 1 571 ? 28.153 18.608 -21.568 1.00 90.62 571 PRO A N 1
ATOM 4547 C CA . PRO A 1 571 ? 28.538 18.615 -20.159 1.00 90.62 571 PRO A CA 1
ATOM 4548 C C . PRO A 1 571 ? 27.459 17.971 -19.272 1.00 90.62 571 PRO A C 1
ATOM 4550 O O . PRO A 1 571 ? 26.299 18.365 -19.319 1.00 90.62 571 PRO A O 1
ATOM 4553 N N . GLY A 1 572 ? 27.845 16.988 -18.453 1.00 87.31 572 GLY A N 1
ATOM 4554 C CA . GLY A 1 572 ? 26.913 16.230 -17.606 1.00 87.31 572 GLY A CA 1
ATOM 4555 C C . GLY A 1 572 ? 26.341 14.957 -18.243 1.00 87.31 572 GLY A C 1
ATOM 4556 O O . GLY A 1 572 ? 25.603 14.239 -17.569 1.00 87.31 572 GLY A O 1
ATOM 4557 N N . TYR A 1 573 ? 26.720 14.617 -19.485 1.00 93.00 573 TYR A N 1
ATOM 4558 C CA . TYR A 1 573 ? 26.231 13.405 -20.157 1.00 93.00 573 TYR A CA 1
ATOM 4559 C C . TYR A 1 573 ? 26.522 12.101 -19.394 1.00 93.00 573 TYR A C 1
ATOM 4561 O O . TYR A 1 573 ? 25.792 11.135 -19.580 1.00 93.00 573 TYR A O 1
ATOM 4569 N N . ASP A 1 574 ? 27.533 12.054 -18.518 1.00 94.31 574 ASP A N 1
ATOM 4570 C CA . ASP A 1 574 ? 27.821 10.877 -17.686 1.00 94.31 574 ASP A CA 1
ATOM 4571 C C . ASP A 1 574 ? 26.656 10.538 -16.741 1.00 94.31 574 ASP A C 1
ATOM 4573 O O . ASP A 1 574 ? 26.324 9.366 -16.548 1.00 94.31 574 ASP A O 1
ATOM 4577 N N . GLN A 1 575 ? 25.996 11.560 -16.181 1.00 95.12 575 GLN A N 1
ATOM 4578 C CA . GLN A 1 575 ? 24.814 11.373 -15.339 1.00 95.12 575 GLN A CA 1
ATOM 4579 C C . GLN A 1 575 ? 23.633 10.861 -16.170 1.00 95.12 575 GLN A C 1
ATOM 4581 O O . GLN A 1 575 ? 22.973 9.906 -15.766 1.00 95.12 575 GLN A O 1
ATOM 4586 N N . GLU A 1 576 ? 23.393 11.455 -17.339 1.00 96.44 576 GLU A N 1
ATOM 4587 C CA . GLU A 1 576 ? 22.319 11.029 -18.247 1.00 96.44 576 GLU A CA 1
ATOM 4588 C C . GLU A 1 576 ? 22.548 9.602 -18.755 1.00 96.44 576 GLU A C 1
ATOM 4590 O O . GLU A 1 576 ? 21.641 8.771 -18.733 1.00 96.44 576 GLU A O 1
ATOM 4595 N N . MET A 1 577 ? 23.787 9.274 -19.128 1.00 95.75 577 MET A N 1
ATOM 4596 C CA . MET A 1 577 ? 24.191 7.930 -19.529 1.00 95.75 577 MET A CA 1
ATOM 4597 C C . MET A 1 577 ? 23.915 6.924 -18.414 1.00 95.75 577 MET A C 1
ATOM 4599 O O . MET A 1 577 ? 23.397 5.843 -18.695 1.00 95.75 577 MET A O 1
ATOM 4603 N N . ARG A 1 578 ? 24.225 7.277 -17.161 1.00 95.62 578 ARG A N 1
ATOM 4604 C CA . ARG A 1 578 ? 23.940 6.437 -15.997 1.00 95.62 578 ARG A CA 1
ATOM 4605 C C . ARG A 1 578 ? 22.438 6.224 -15.810 1.00 95.62 578 ARG A C 1
ATOM 4607 O O . ARG A 1 578 ? 22.026 5.077 -15.687 1.00 95.62 578 ARG A O 1
ATOM 4614 N N . ILE A 1 579 ? 21.625 7.284 -15.830 1.00 96.88 579 ILE A N 1
ATOM 4615 C CA . ILE A 1 579 ? 20.162 7.184 -15.669 1.00 96.88 579 ILE A CA 1
ATOM 4616 C C . ILE A 1 579 ? 19.563 6.294 -16.765 1.00 96.88 579 ILE A C 1
ATOM 4618 O O . ILE A 1 579 ? 18.845 5.337 -16.472 1.00 96.88 579 ILE A O 1
ATOM 4622 N N . LEU A 1 580 ? 19.894 6.565 -18.028 1.00 96.88 580 LEU A N 1
ATOM 4623 C CA . LEU A 1 580 ? 19.383 5.808 -19.171 1.00 96.88 580 LEU A CA 1
ATOM 4624 C C . LEU A 1 580 ? 19.813 4.335 -19.123 1.00 96.88 580 LEU A C 1
ATOM 4626 O O . LEU A 1 580 ? 18.997 3.449 -19.384 1.00 96.88 580 LEU A O 1
ATOM 4630 N N . LYS A 1 581 ? 21.065 4.058 -18.743 1.00 96.00 581 LYS A N 1
ATOM 4631 C CA . LYS A 1 581 ? 21.585 2.691 -18.627 1.00 96.00 581 LYS A CA 1
ATOM 4632 C C . LYS A 1 581 ? 20.959 1.942 -17.448 1.00 96.00 581 LYS A C 1
ATOM 4634 O O . LYS A 1 581 ? 20.370 0.883 -17.646 1.00 96.00 581 LYS A O 1
ATOM 4639 N N . GLU A 1 582 ? 21.085 2.480 -16.237 1.00 95.38 582 GLU A N 1
ATOM 4640 C CA . GLU A 1 582 ? 20.752 1.779 -14.990 1.00 95.38 582 GLU A CA 1
ATOM 4641 C C . GLU A 1 582 ? 19.247 1.734 -14.718 1.00 95.38 582 GLU A C 1
ATOM 4643 O O . GLU A 1 582 ? 18.745 0.711 -14.252 1.00 95.38 582 GLU A O 1
ATOM 4648 N N . ASN A 1 583 ? 18.515 2.811 -15.024 1.00 96.62 583 ASN A N 1
ATOM 4649 C CA . ASN A 1 583 ? 17.092 2.908 -14.694 1.00 96.62 583 ASN A CA 1
ATOM 4650 C C . ASN A 1 583 ? 16.202 2.478 -15.865 1.00 96.62 583 ASN A C 1
ATOM 4652 O O . ASN A 1 583 ? 15.187 1.817 -15.637 1.00 96.62 583 ASN A O 1
ATOM 4656 N N . PHE A 1 584 ? 16.584 2.820 -17.104 1.00 97.00 584 PHE A N 1
ATOM 4657 C CA . PHE A 1 584 ? 15.805 2.530 -18.318 1.00 97.00 584 PHE A CA 1
ATOM 4658 C C . PHE A 1 584 ? 16.314 1.336 -19.129 1.00 97.00 584 PHE A C 1
ATOM 4660 O O . PHE A 1 584 ? 15.639 0.940 -20.075 1.00 97.00 584 PHE A O 1
ATOM 4667 N N . GLY A 1 585 ? 17.457 0.740 -18.778 1.00 95.31 585 GLY A N 1
ATOM 4668 C CA . GLY A 1 585 ? 17.991 -0.416 -19.500 1.00 95.31 585 GLY A CA 1
ATOM 4669 C C . GLY A 1 585 ? 18.448 -0.097 -20.927 1.00 95.31 585 GLY A C 1
ATOM 4670 O O . GLY A 1 585 ? 18.452 -0.986 -21.772 1.00 95.31 585 GLY A O 1
ATOM 4671 N N . LEU A 1 586 ? 18.793 1.160 -21.226 1.00 95.31 586 LEU A N 1
ATOM 4672 C CA . LEU A 1 586 ? 19.196 1.581 -22.566 1.00 95.31 586 LEU A CA 1
ATOM 4673 C C . LEU A 1 586 ? 20.685 1.308 -22.816 1.00 95.31 586 LEU A C 1
ATOM 4675 O O . LEU A 1 586 ? 21.551 1.770 -22.071 1.00 95.31 586 LEU A O 1
ATOM 4679 N N . ASN A 1 587 ? 20.998 0.622 -23.918 1.00 93.44 587 ASN A N 1
ATOM 4680 C CA . ASN A 1 587 ? 22.374 0.428 -24.366 1.00 93.44 587 ASN A CA 1
ATOM 4681 C C . ASN A 1 587 ? 22.966 1.719 -24.962 1.00 93.44 587 ASN A C 1
ATOM 4683 O O . ASN A 1 587 ? 22.963 1.927 -26.178 1.00 93.44 587 ASN A O 1
ATOM 4687 N N . CYS A 1 588 ? 23.509 2.581 -24.103 1.00 92.75 588 CYS A N 1
ATOM 4688 C CA . CYS A 1 588 ? 24.107 3.858 -24.500 1.00 92.75 588 CYS A CA 1
ATOM 4689 C C . CYS A 1 588 ? 25.377 3.727 -25.370 1.00 92.75 588 CYS A C 1
ATOM 4691 O O . CYS A 1 588 ? 25.847 4.727 -25.906 1.00 92.75 588 CYS A O 1
ATOM 4693 N N . ALA A 1 589 ? 25.939 2.522 -25.545 1.00 91.12 589 ALA A N 1
ATOM 4694 C CA . ALA A 1 589 ? 27.060 2.294 -26.462 1.00 91.12 589 ALA A CA 1
ATOM 4695 C C . ALA A 1 589 ? 26.606 2.116 -27.926 1.00 91.12 589 ALA A C 1
ATOM 4697 O O . ALA A 1 589 ? 27.418 2.220 -28.848 1.00 91.12 589 ALA A O 1
ATOM 4698 N N . ASN A 1 590 ? 25.315 1.860 -28.163 1.00 93.06 590 ASN A N 1
ATOM 4699 C CA . ASN A 1 590 ? 24.762 1.678 -29.499 1.00 93.06 590 ASN A CA 1
ATOM 4700 C C . ASN A 1 590 ? 24.355 3.027 -30.119 1.00 93.06 590 ASN A C 1
ATOM 4702 O O . ASN A 1 590 ? 23.212 3.468 -29.996 1.00 93.06 590 ASN A O 1
ATOM 4706 N N . GLY A 1 591 ? 25.290 3.669 -30.827 1.00 92.44 591 GLY A N 1
ATOM 4707 C CA . GLY A 1 591 ? 25.059 4.971 -31.467 1.00 92.44 591 GLY A CA 1
ATOM 4708 C C . GLY A 1 591 ? 23.876 4.986 -32.445 1.00 92.44 591 GLY A C 1
ATOM 4709 O O . GLY A 1 591 ? 23.088 5.926 -32.428 1.00 92.44 591 GLY A O 1
ATOM 4710 N N . ALA A 1 592 ? 23.678 3.920 -33.228 1.00 94.50 592 ALA A N 1
ATOM 4711 C CA . ALA A 1 592 ? 22.568 3.835 -34.183 1.00 94.50 592 ALA A CA 1
ATOM 4712 C C . ALA A 1 592 ? 21.195 3.790 -33.486 1.00 94.50 592 ALA A C 1
ATOM 4714 O O . ALA A 1 592 ? 20.239 4.421 -33.943 1.00 94.50 592 ALA A O 1
ATOM 4715 N N . LEU A 1 593 ? 21.098 3.075 -32.359 1.00 93.00 593 LEU A N 1
ATOM 4716 C CA . LEU A 1 593 ? 19.895 3.059 -31.525 1.00 93.00 593 LEU A CA 1
ATOM 4717 C C . LEU A 1 593 ? 19.617 4.446 -30.939 1.00 93.00 593 LEU A C 1
ATOM 4719 O O . LEU A 1 593 ? 18.490 4.934 -31.032 1.00 93.00 593 LEU A O 1
ATOM 4723 N N . LEU A 1 594 ? 20.640 5.087 -30.369 1.00 95.38 594 LEU A N 1
ATOM 4724 C CA . LEU A 1 594 ? 20.503 6.423 -29.798 1.00 95.38 594 LEU A CA 1
ATOM 4725 C C . LEU A 1 594 ? 20.064 7.444 -30.858 1.00 95.38 594 LEU A C 1
ATOM 4727 O O . LEU A 1 594 ? 19.134 8.207 -30.607 1.00 95.38 594 LEU A O 1
ATOM 4731 N N . GLU A 1 595 ? 20.651 7.427 -32.059 1.00 96.06 595 GLU A N 1
ATOM 4732 C CA . GLU A 1 595 ? 20.240 8.302 -33.167 1.00 96.06 595 GLU A CA 1
ATOM 4733 C C . GLU A 1 595 ? 18.779 8.086 -33.581 1.00 96.06 595 GLU A C 1
ATOM 4735 O O . GLU A 1 595 ? 18.077 9.048 -33.907 1.00 96.06 595 GLU A O 1
ATOM 4740 N N . SER A 1 596 ? 18.313 6.832 -33.579 1.00 95.44 596 SER A N 1
ATOM 4741 C CA . SER A 1 596 ? 16.919 6.497 -33.878 1.00 95.44 596 SER A CA 1
ATOM 4742 C C . SER A 1 596 ? 15.970 7.050 -32.813 1.00 95.44 596 SER A C 1
ATOM 4744 O O . SER A 1 596 ? 14.980 7.702 -33.150 1.00 95.44 596 SER A O 1
ATOM 4746 N N . LEU A 1 597 ? 16.304 6.858 -31.533 1.00 95.38 597 LEU A N 1
ATOM 4747 C CA . LEU A 1 597 ? 15.524 7.365 -30.405 1.00 95.38 597 LEU A CA 1
ATOM 4748 C C . LEU A 1 597 ? 15.499 8.899 -30.368 1.00 95.38 597 LEU A C 1
ATOM 4750 O O . LEU A 1 597 ? 14.437 9.491 -30.197 1.00 95.38 597 LEU A O 1
ATOM 4754 N N . ALA A 1 598 ? 16.635 9.558 -30.612 1.00 94.50 598 ALA A N 1
ATOM 4755 C CA . ALA A 1 598 ? 16.741 11.018 -30.613 1.00 94.50 598 ALA A CA 1
ATOM 4756 C C . ALA A 1 598 ? 15.855 11.695 -31.672 1.00 94.50 598 ALA A C 1
ATOM 4758 O O . ALA A 1 598 ? 15.458 12.847 -31.493 1.00 94.50 598 ALA A O 1
ATOM 4759 N N . LYS A 1 599 ? 15.543 10.990 -32.768 1.00 95.19 599 LYS A N 1
ATOM 4760 C CA . LYS A 1 599 ? 14.700 11.477 -33.873 1.00 95.19 599 LYS A CA 1
ATOM 4761 C C . LYS A 1 599 ? 13.232 11.063 -33.745 1.00 95.19 599 LYS A C 1
ATOM 4763 O O . LYS A 1 599 ? 12.404 11.581 -34.491 1.00 95.19 599 LYS A O 1
ATOM 4768 N N . ASN A 1 600 ? 12.894 10.134 -32.848 1.00 95.81 600 ASN A N 1
ATOM 4769 C CA . ASN A 1 600 ? 11.557 9.553 -32.766 1.00 95.81 600 ASN A CA 1
ATOM 4770 C C . ASN A 1 600 ? 11.039 9.503 -31.325 1.00 95.81 600 ASN A C 1
ATOM 4772 O O . ASN A 1 600 ? 11.306 8.567 -30.567 1.00 95.81 600 ASN A O 1
ATOM 4776 N N . ARG A 1 601 ? 10.210 10.492 -30.984 1.00 95.19 601 ARG A N 1
ATOM 4777 C CA . ARG A 1 601 ? 9.589 10.604 -29.664 1.00 95.19 601 ARG A CA 1
ATOM 4778 C C . ARG A 1 601 ? 8.699 9.408 -29.317 1.00 95.19 601 ARG A C 1
ATOM 4780 O O . ARG A 1 601 ? 8.669 9.019 -28.156 1.00 95.19 601 ARG A O 1
ATOM 4787 N N . ASP A 1 602 ? 8.029 8.784 -30.285 1.00 93.50 602 ASP A N 1
ATOM 4788 C CA . ASP A 1 602 ? 7.170 7.620 -30.024 1.00 93.50 602 ASP A CA 1
ATOM 4789 C C . ASP A 1 602 ? 7.981 6.386 -29.607 1.00 93.50 602 ASP A C 1
ATOM 4791 O O . ASP A 1 602 ? 7.529 5.588 -28.783 1.00 93.50 602 ASP A O 1
ATOM 4795 N N . LEU A 1 603 ? 9.209 6.234 -30.116 1.00 93.44 603 LEU A N 1
ATOM 4796 C CA . LEU A 1 603 ? 10.121 5.192 -29.635 1.00 93.44 603 LEU A CA 1
ATOM 4797 C C . LEU A 1 603 ? 10.596 5.478 -28.205 1.00 93.44 603 LEU A C 1
ATOM 4799 O O . LEU A 1 603 ? 10.638 4.557 -27.389 1.00 93.44 603 LEU A O 1
ATOM 4803 N N . VAL A 1 604 ? 10.878 6.743 -27.871 1.00 96.25 604 VAL A N 1
ATOM 4804 C CA . VAL A 1 604 ? 11.207 7.137 -26.490 1.00 96.25 604 VAL A CA 1
ATOM 4805 C C . VAL A 1 604 ? 10.011 6.900 -25.566 1.00 96.25 604 VAL A C 1
ATOM 4807 O O . VAL A 1 604 ? 10.190 6.343 -24.489 1.00 96.25 604 VAL A O 1
ATOM 4810 N N . LYS A 1 605 ? 8.782 7.204 -26.005 1.00 94.69 605 LYS A N 1
ATOM 4811 C CA . LYS A 1 605 ? 7.556 6.889 -25.256 1.00 94.69 605 LYS A CA 1
ATOM 4812 C C . LYS A 1 605 ? 7.446 5.401 -24.940 1.00 94.69 605 LYS A C 1
ATOM 4814 O O . LYS A 1 605 ? 7.106 5.050 -23.812 1.00 94.69 605 LYS A O 1
ATOM 4819 N N . LYS A 1 606 ? 7.759 4.514 -25.890 1.00 92.75 606 LYS A N 1
ATOM 4820 C CA . LYS A 1 606 ? 7.787 3.063 -25.631 1.00 92.75 606 LYS A CA 1
ATOM 4821 C C . LYS A 1 606 ? 8.836 2.699 -24.577 1.00 92.75 606 LYS A C 1
ATOM 4823 O O . LYS A 1 606 ? 8.502 1.995 -23.627 1.00 92.75 606 LYS A O 1
ATOM 4828 N N . LEU A 1 607 ? 10.053 3.238 -24.695 1.00 94.62 607 LEU A N 1
ATOM 4829 C CA . LEU A 1 607 ? 11.141 3.033 -23.730 1.00 94.62 607 LEU A CA 1
ATOM 4830 C C . LEU A 1 607 ? 10.758 3.487 -22.310 1.00 94.62 607 LEU A C 1
ATOM 4832 O O . LEU A 1 607 ? 11.016 2.769 -21.346 1.00 94.62 607 LEU A O 1
ATOM 4836 N N . THR A 1 608 ? 10.123 4.653 -22.173 1.00 96.94 608 THR A N 1
ATOM 4837 C CA . THR A 1 608 ? 9.755 5.240 -20.875 1.00 96.94 608 THR A CA 1
ATOM 4838 C C . THR A 1 608 ? 8.408 4.757 -20.340 1.00 96.94 608 THR A C 1
ATOM 4840 O O . THR A 1 608 ? 8.130 4.934 -19.157 1.00 96.94 608 THR A O 1
ATOM 4843 N N . SER A 1 609 ? 7.566 4.122 -21.162 1.00 95.75 609 SER A N 1
ATOM 4844 C CA . SER A 1 609 ? 6.241 3.614 -20.769 1.00 95.75 609 SER A CA 1
ATOM 4845 C C . SER A 1 609 ? 6.248 2.760 -19.489 1.00 95.75 609 SER A C 1
ATOM 4847 O O . SER A 1 609 ? 5.401 3.004 -18.623 1.00 95.75 609 SER A O 1
ATOM 4849 N N . PRO A 1 610 ? 7.183 1.808 -19.283 1.00 97.00 610 PRO A N 1
ATOM 4850 C CA . PRO A 1 610 ? 7.244 1.042 -18.040 1.00 97.00 610 PRO A CA 1
ATOM 4851 C C . PRO A 1 610 ? 7.837 1.820 -16.846 1.00 97.00 610 PRO A C 1
ATOM 4853 O O . PRO A 1 610 ? 7.864 1.288 -15.744 1.00 97.00 610 PRO A O 1
ATOM 4856 N N . ALA A 1 611 ? 8.286 3.070 -16.984 1.00 97.56 611 ALA A N 1
ATOM 4857 C CA . ALA A 1 611 ? 8.785 3.846 -15.839 1.00 97.56 611 ALA A CA 1
ATOM 4858 C C . ALA A 1 611 ? 7.666 4.312 -14.890 1.00 97.56 611 ALA A C 1
ATOM 4860 O O . ALA A 1 611 ? 7.925 4.630 -13.735 1.00 97.56 611 ALA A O 1
ATOM 4861 N N . ILE A 1 612 ? 6.412 4.355 -15.352 1.00 97.69 612 ILE A N 1
ATOM 4862 C CA . ILE A 1 612 ? 5.259 4.783 -14.551 1.00 97.69 612 ILE A CA 1
ATOM 4863 C C . ILE A 1 612 ? 3.986 4.065 -15.004 1.00 97.69 612 ILE A C 1
ATOM 4865 O O . ILE A 1 612 ? 3.835 3.699 -16.168 1.00 97.69 612 ILE A O 1
ATOM 4869 N N . THR A 1 613 ? 3.052 3.843 -14.081 1.00 97.19 613 THR A N 1
ATOM 4870 C CA . THR A 1 613 ? 1.818 3.071 -14.329 1.00 97.19 613 THR A CA 1
ATOM 4871 C C . THR A 1 613 ? 0.562 3.865 -13.978 1.00 97.19 613 THR A C 1
ATOM 4873 O O . THR A 1 613 ? 0.610 4.816 -13.202 1.00 97.19 613 THR A O 1
ATOM 4876 N N . GLY A 1 614 ? -0.592 3.434 -14.481 1.00 94.38 614 GLY A N 1
ATOM 4877 C CA . GLY A 1 614 ? -1.857 4.167 -14.400 1.00 94.38 614 GLY A CA 1
ATOM 4878 C C . GLY A 1 614 ? -2.028 5.169 -15.539 1.00 94.38 614 GLY A C 1
ATOM 4879 O O . GLY A 1 614 ? -2.775 6.135 -15.387 1.00 94.38 614 GLY A O 1
ATOM 4880 N N . LYS A 1 615 ? -1.313 4.963 -16.651 1.00 94.44 615 LYS A N 1
ATOM 4881 C CA . LYS A 1 615 ? -1.365 5.843 -17.819 1.00 94.44 615 LYS A CA 1
ATOM 4882 C C . LYS A 1 615 ? -2.716 5.690 -18.535 1.00 94.44 615 LYS A C 1
ATOM 4884 O O . LYS A 1 615 ? -3.211 4.565 -18.641 1.00 94.44 615 LYS A O 1
ATOM 4889 N N . PRO A 1 616 ? -3.326 6.779 -19.030 1.00 89.94 616 PRO A N 1
ATOM 4890 C CA . PRO A 1 616 ? -4.475 6.685 -19.923 1.00 89.94 616 PRO A CA 1
ATOM 4891 C C . PRO A 1 616 ? -4.044 6.251 -21.335 1.00 89.94 616 PRO A C 1
ATOM 4893 O O . PRO A 1 616 ? -2.871 6.334 -21.700 1.00 89.94 616 PRO A O 1
ATOM 4896 N N . GLY A 1 617 ? -5.007 5.828 -22.156 1.00 87.31 617 GLY A N 1
ATOM 4897 C CA . GLY A 1 617 ? -4.777 5.559 -23.578 1.00 87.31 617 GLY A CA 1
ATOM 4898 C C . GLY A 1 617 ? -4.003 4.260 -23.876 1.00 87.31 617 GLY A C 1
ATOM 4899 O O . GLY A 1 617 ? -3.983 3.349 -23.044 1.00 87.31 617 GLY A O 1
ATOM 4900 N N . PRO A 1 618 ? -3.403 4.140 -25.078 1.00 84.56 618 PRO A N 1
ATOM 4901 C CA . PRO A 1 618 ? -2.814 2.888 -25.579 1.00 84.56 618 PRO A CA 1
ATOM 4902 C C . PRO A 1 618 ? -1.606 2.399 -24.765 1.00 84.56 618 PRO A C 1
ATOM 4904 O O . PRO A 1 618 ? -1.382 1.187 -24.656 1.00 84.56 618 PRO A O 1
ATOM 4907 N N . GLU A 1 619 ? -0.900 3.332 -24.121 1.00 86.06 619 GLU A N 1
ATOM 4908 C CA . GLU A 1 619 ? 0.305 3.060 -23.329 1.00 86.06 619 GLU A CA 1
ATOM 4909 C C . GLU A 1 619 ? -0.043 2.542 -21.929 1.00 86.06 619 GLU A C 1
ATOM 4911 O O . GLU A 1 619 ? 0.807 1.984 -21.233 1.00 86.06 619 GLU A O 1
ATOM 4916 N N . GLY A 1 620 ? -1.300 2.715 -21.519 1.00 90.31 620 GLY A N 1
ATOM 4917 C CA . GLY A 1 620 ? -1.869 2.099 -20.333 1.00 90.31 620 GLY A CA 1
ATOM 4918 C C . GLY A 1 620 ? -2.316 0.658 -20.564 1.00 90.31 620 GLY A C 1
ATOM 4919 O O . GLY A 1 620 ? -2.096 0.039 -21.610 1.00 90.31 620 GLY A O 1
ATOM 4920 N N . LEU A 1 621 ? -3.004 0.115 -19.564 1.00 92.12 621 LEU A N 1
ATOM 4921 C CA . LEU A 1 621 ? -3.648 -1.192 -19.634 1.00 92.12 621 LEU A CA 1
ATOM 4922 C C . LEU A 1 621 ? -5.123 -1.035 -19.264 1.00 92.12 621 LEU A C 1
ATOM 4924 O O . LEU A 1 621 ? -5.431 -0.508 -18.194 1.00 92.12 621 LEU A O 1
ATOM 4928 N N . LYS A 1 622 ? -6.040 -1.523 -20.112 1.00 90.00 622 LYS A N 1
ATOM 4929 C CA . LYS A 1 622 ? -7.497 -1.436 -19.870 1.00 90.00 622 LYS A CA 1
ATOM 4930 C C . LYS A 1 622 ? -7.891 -2.025 -18.513 1.00 90.00 622 LYS A C 1
ATOM 4932 O O . LYS A 1 622 ? -8.711 -1.456 -17.796 1.00 90.00 622 LYS A O 1
ATOM 4937 N N . LEU A 1 623 ? -7.211 -3.103 -18.116 1.00 90.81 623 LEU A N 1
ATOM 4938 C CA . LEU A 1 623 ? -7.362 -3.771 -16.826 1.00 90.81 623 LEU A CA 1
ATOM 4939 C C . LEU A 1 623 ? -7.080 -2.862 -15.611 1.00 90.81 623 LEU A C 1
ATOM 4941 O O . LEU A 1 623 ? -7.390 -3.255 -14.491 1.00 90.81 623 LEU A O 1
ATOM 4945 N N . ARG A 1 624 ? -6.534 -1.648 -15.763 1.00 90.62 624 ARG A N 1
ATOM 4946 C CA . ARG A 1 624 ? -6.329 -0.720 -14.634 1.00 90.62 624 ARG A CA 1
ATOM 4947 C C . ARG A 1 624 ? -7.627 -0.126 -14.104 1.00 90.62 624 ARG A C 1
ATOM 4949 O O . ARG A 1 624 ? -7.774 0.004 -12.888 1.00 90.62 624 ARG A O 1
ATOM 4956 N N . THR A 1 625 ? -8.570 0.214 -14.978 1.00 86.62 625 THR A N 1
ATOM 4957 C CA . THR A 1 625 ? -9.827 0.868 -14.584 1.00 86.62 625 THR A CA 1
ATOM 4958 C C . THR A 1 625 ? -10.734 -0.122 -13.865 1.00 86.62 625 THR A C 1
ATOM 4960 O O . THR A 1 625 ? -11.190 -1.084 -14.475 1.00 86.62 625 THR A O 1
ATOM 4963 N N . GLY A 1 626 ? -10.977 0.075 -12.567 1.00 90.00 626 GLY A N 1
ATOM 4964 C CA . GLY A 1 626 ? -11.738 -0.867 -11.734 1.00 90.00 626 GLY A CA 1
ATOM 4965 C C . GLY A 1 626 ? -10.940 -2.087 -11.254 1.00 90.00 626 GLY A C 1
ATOM 4966 O O . GLY A 1 626 ? -11.534 -3.037 -10.754 1.00 90.00 626 GLY A O 1
ATOM 4967 N N . ALA A 1 627 ? -9.604 -2.078 -11.375 1.00 94.62 627 ALA A N 1
ATOM 4968 C CA . ALA A 1 627 ? -8.750 -3.201 -10.968 1.00 94.62 627 ALA A CA 1
ATOM 4969 C C . ALA A 1 627 ? -8.933 -3.603 -9.498 1.00 94.62 627 ALA A C 1
ATOM 4971 O O . ALA A 1 627 ? -9.031 -4.784 -9.186 1.00 94.62 627 ALA A O 1
ATOM 4972 N N . THR A 1 628 ? -9.003 -2.624 -8.592 1.00 94.31 628 THR A N 1
ATOM 4973 C CA . THR A 1 628 ? -9.213 -2.882 -7.162 1.00 94.31 628 THR A CA 1
ATOM 4974 C C . THR A 1 628 ? -10.547 -3.585 -6.918 1.00 94.31 628 THR A C 1
ATOM 4976 O O . THR A 1 628 ? -10.572 -4.607 -6.246 1.00 94.31 628 THR A O 1
ATOM 4979 N N . ALA A 1 629 ? -11.634 -3.103 -7.531 1.00 96.50 629 ALA A N 1
ATOM 4980 C CA . ALA A 1 629 ? -12.956 -3.720 -7.427 1.00 96.50 629 ALA A CA 1
ATOM 4981 C C . ALA A 1 629 ? -12.984 -5.151 -7.987 1.00 96.50 629 ALA A C 1
ATOM 4983 O O . ALA A 1 629 ? -13.524 -6.046 -7.343 1.00 96.50 629 ALA A O 1
ATOM 4984 N N . ARG A 1 630 ? -12.335 -5.395 -9.136 1.00 97.19 630 ARG A N 1
ATOM 4985 C CA . ARG A 1 630 ? -12.167 -6.757 -9.670 1.00 97.19 630 ARG A CA 1
ATOM 4986 C C . ARG A 1 630 ? -11.395 -7.658 -8.713 1.00 97.19 630 ARG A C 1
ATOM 4988 O O . ARG A 1 630 ? -11.787 -8.798 -8.521 1.00 97.19 630 ARG A O 1
ATOM 4995 N N . GLY A 1 631 ? -10.341 -7.146 -8.079 1.00 97.75 631 GLY A N 1
ATOM 4996 C CA . GLY A 1 631 ? -9.599 -7.881 -7.053 1.00 97.75 631 GLY A CA 1
ATOM 4997 C C . GLY A 1 631 ? -10.488 -8.308 -5.880 1.00 97.75 631 GLY A C 1
ATOM 4998 O O . GLY A 1 631 ? -10.475 -9.478 -5.508 1.00 97.75 631 GLY A O 1
ATOM 4999 N N . LEU A 1 632 ? -11.318 -7.393 -5.363 1.00 98.12 632 LEU A N 1
ATOM 5000 C CA . LEU A 1 632 ? -12.296 -7.694 -4.308 1.00 98.12 632 LEU A CA 1
ATOM 5001 C C . LEU A 1 632 ? -13.283 -8.791 -4.747 1.00 98.12 632 LEU A C 1
ATOM 5003 O O . LEU A 1 632 ? -13.557 -9.713 -3.980 1.00 98.12 632 LEU A O 1
ATOM 5007 N N . MET A 1 633 ? -13.776 -8.725 -5.989 1.00 98.06 633 MET A N 1
ATOM 5008 C CA . MET A 1 633 ? -14.667 -9.747 -6.553 1.00 98.06 633 MET A CA 1
ATOM 5009 C C . MET A 1 633 ? -13.987 -11.114 -6.687 1.00 98.06 633 MET A C 1
ATOM 5011 O O . MET A 1 633 ? -14.611 -12.125 -6.373 1.00 98.06 633 MET A O 1
ATOM 5015 N N . GLU A 1 634 ? -12.723 -11.171 -7.110 1.00 98.12 634 GLU A N 1
ATOM 5016 C CA . GLU A 1 634 ? -11.975 -12.433 -7.226 1.00 98.12 634 GLU A CA 1
ATOM 5017 C C . GLU A 1 634 ? -11.702 -13.071 -5.857 1.00 98.12 634 GLU A C 1
ATOM 5019 O O . GLU A 1 634 ? -11.826 -14.286 -5.708 1.00 98.12 634 GLU A O 1
ATOM 5024 N N . ILE A 1 635 ? -11.408 -12.260 -4.835 1.00 97.88 635 ILE A N 1
ATOM 5025 C CA . ILE A 1 635 ? -11.241 -12.726 -3.449 1.00 97.88 635 ILE A CA 1
ATOM 5026 C C . ILE A 1 635 ? -12.545 -13.312 -2.919 1.00 97.88 635 ILE A C 1
ATOM 5028 O O . ILE A 1 635 ? -12.564 -14.432 -2.403 1.00 97.88 635 ILE A O 1
ATOM 5032 N N . LEU A 1 636 ? -13.649 -12.576 -3.077 1.00 98.06 636 LEU A N 1
ATOM 5033 C CA . LEU A 1 636 ? -14.956 -13.048 -2.638 1.00 98.06 636 LEU A CA 1
ATOM 5034 C C . LEU A 1 636 ? -15.359 -14.318 -3.394 1.00 98.06 636 LEU A C 1
ATOM 5036 O O . LEU A 1 636 ? -15.832 -15.269 -2.778 1.00 98.06 636 LEU A O 1
ATOM 5040 N N . SER A 1 637 ? -15.102 -14.376 -4.701 1.00 98.19 637 SER A N 1
ATOM 5041 C CA . SER A 1 637 ? -15.358 -15.561 -5.525 1.00 98.19 637 SER A CA 1
ATOM 5042 C C . SER A 1 637 ? -14.563 -16.767 -5.031 1.00 98.19 637 SER A C 1
ATOM 5044 O O . SER A 1 637 ? -15.147 -17.827 -4.823 1.00 98.19 637 SER A O 1
ATOM 5046 N N . ALA A 1 638 ? -13.260 -16.612 -4.768 1.00 97.88 638 ALA A N 1
ATOM 5047 C CA . ALA A 1 638 ? -12.420 -17.676 -4.218 1.00 97.88 638 ALA A CA 1
ATOM 5048 C C . ALA A 1 638 ? -12.924 -18.156 -2.847 1.00 97.88 638 ALA A C 1
ATOM 5050 O O . ALA A 1 638 ? -12.996 -19.359 -2.604 1.00 97.88 638 ALA A O 1
ATOM 5051 N N . GLN A 1 639 ? -13.345 -17.236 -1.976 1.00 97.38 639 GLN A N 1
ATOM 5052 C CA . GLN A 1 639 ? -13.924 -17.575 -0.677 1.00 97.38 639 GLN A CA 1
ATOM 5053 C C . GLN A 1 639 ? -15.244 -18.344 -0.809 1.00 97.38 639 GLN A C 1
ATOM 5055 O O . GLN A 1 639 ? -15.425 -19.372 -0.153 1.00 97.38 639 GLN A O 1
ATOM 5060 N N . GLN A 1 640 ? -16.169 -17.869 -1.646 1.00 97.38 640 GLN A N 1
ATOM 5061 C CA . GLN A 1 640 ? -17.459 -18.531 -1.863 1.00 97.38 640 GLN A CA 1
ATOM 5062 C C . GLN A 1 640 ? -17.285 -19.895 -2.539 1.00 97.38 640 GLN A C 1
ATOM 5064 O O . GLN A 1 640 ? -18.044 -20.830 -2.281 1.00 97.38 640 GLN A O 1
ATOM 5069 N N . ASN A 1 641 ? -16.248 -20.045 -3.359 1.00 97.81 641 ASN A N 1
ATOM 5070 C CA . ASN A 1 641 ? -15.907 -21.282 -4.049 1.00 97.81 641 ASN A CA 1
ATOM 5071 C C . ASN A 1 641 ? -14.947 -22.193 -3.283 1.00 97.81 641 ASN A C 1
ATOM 5073 O O . ASN A 1 641 ? -14.661 -23.290 -3.759 1.00 97.81 641 ASN A O 1
ATOM 5077 N N . TYR A 1 642 ? -14.513 -21.808 -2.081 1.00 96.88 642 TYR A N 1
ATOM 5078 C CA . TYR A 1 642 ? -13.452 -22.504 -1.356 1.00 96.88 642 TYR A CA 1
ATOM 5079 C C . TYR A 1 642 ? -13.718 -24.007 -1.180 1.00 96.88 642 TYR A C 1
ATOM 5081 O O . TYR A 1 642 ? -12.795 -24.806 -1.236 1.00 96.88 642 TYR A O 1
ATOM 5089 N N . ARG A 1 643 ? -14.971 -24.433 -0.974 1.00 94.88 643 ARG A N 1
ATOM 5090 C CA . ARG A 1 643 ? -15.286 -25.866 -0.805 1.00 94.88 643 ARG A CA 1
ATOM 5091 C C . ARG A 1 643 ? -15.000 -26.707 -2.050 1.00 94.88 643 ARG A C 1
ATOM 5093 O O . ARG A 1 643 ? -14.625 -27.863 -1.893 1.00 94.88 643 ARG A O 1
ATOM 5100 N N . ASP A 1 644 ? -15.163 -26.129 -3.236 1.00 95.25 644 ASP A N 1
ATOM 5101 C CA . ASP A 1 644 ? -14.987 -26.841 -4.505 1.00 95.25 644 ASP A CA 1
ATOM 5102 C C . ASP A 1 644 ? -13.597 -26.587 -5.107 1.00 95.25 644 ASP A C 1
ATOM 5104 O O . ASP A 1 644 ? -13.068 -27.436 -5.817 1.00 95.25 644 ASP A O 1
ATOM 5108 N N . PHE A 1 645 ? -12.991 -25.434 -4.800 1.00 95.81 645 PHE A N 1
ATOM 5109 C CA . PHE A 1 645 ? -11.710 -24.997 -5.350 1.00 95.81 645 PHE A CA 1
ATOM 5110 C C . PHE A 1 645 ? -10.780 -24.466 -4.241 1.00 95.81 645 PHE A C 1
ATOM 5112 O O . PHE A 1 645 ? -10.515 -23.267 -4.158 1.00 95.81 645 PHE A O 1
ATOM 5119 N N . ASN A 1 646 ? -10.293 -25.349 -3.362 1.00 94.81 646 ASN A N 1
ATOM 5120 C CA . ASN A 1 646 ? -9.364 -24.990 -2.272 1.00 94.81 646 ASN A CA 1
ATOM 5121 C C . ASN A 1 646 ? -7.880 -25.207 -2.595 1.00 94.81 646 ASN A C 1
ATOM 5123 O O . ASN A 1 646 ? -7.036 -24.822 -1.784 1.00 94.81 646 ASN A O 1
ATOM 5127 N N . ASP A 1 647 ? -7.568 -25.835 -3.728 1.00 96.56 647 ASP A N 1
ATOM 5128 C CA . ASP A 1 647 ? -6.207 -26.183 -4.121 1.00 96.56 647 ASP A CA 1
ATOM 5129 C C . ASP A 1 647 ? -5.567 -25.049 -4.939 1.00 96.56 647 ASP A C 1
ATOM 5131 O O . ASP A 1 647 ? -5.897 -24.875 -6.118 1.00 96.56 647 ASP A O 1
ATOM 5135 N N . PRO A 1 648 ? -4.623 -24.282 -4.364 1.00 96.06 648 PRO A N 1
ATOM 5136 C CA . PRO A 1 648 ? -4.022 -23.144 -5.052 1.00 96.06 648 PRO A CA 1
ATOM 5137 C C . PRO A 1 648 ? -3.114 -23.573 -6.217 1.00 96.06 648 PRO A C 1
ATOM 5139 O O . PRO A 1 648 ? -2.802 -22.757 -7.093 1.00 96.06 648 PRO A O 1
ATOM 5142 N N . SER A 1 649 ? -2.695 -24.846 -6.270 1.00 96.44 649 SER A N 1
ATOM 5143 C CA . SER A 1 649 ? -1.881 -25.374 -7.371 1.00 96.44 649 SER A CA 1
ATOM 5144 C C . SER A 1 649 ? -2.640 -25.423 -8.696 1.00 96.44 649 SER A C 1
ATOM 5146 O O . SER A 1 649 ? -2.005 -25.348 -9.744 1.00 96.44 649 SER A O 1
ATOM 5148 N N . LEU A 1 650 ? -3.981 -25.432 -8.675 1.00 97.06 650 LEU A N 1
ATOM 5149 C CA . LEU A 1 650 ? -4.807 -25.381 -9.884 1.00 97.06 650 LEU A CA 1
ATOM 5150 C C . LEU A 1 650 ? -4.423 -24.195 -10.784 1.00 97.06 650 LEU A C 1
ATOM 5152 O O . LEU A 1 650 ? -4.221 -24.365 -11.981 1.00 97.06 650 LEU A O 1
ATOM 5156 N N . TRP A 1 651 ? -4.256 -23.005 -10.203 1.00 96.25 651 TRP A N 1
ATOM 5157 C CA . TRP A 1 651 ? -3.927 -21.784 -10.950 1.00 96.25 651 TRP A CA 1
ATOM 5158 C C . TRP A 1 651 ? -2.428 -21.509 -11.074 1.00 96.25 651 TRP A C 1
ATOM 5160 O O . TRP A 1 651 ? -2.038 -20.608 -11.818 1.00 96.25 651 TRP A O 1
ATOM 5170 N N . SER A 1 652 ? -1.584 -22.233 -10.333 1.00 94.56 652 SER A N 1
ATOM 5171 C CA . SER A 1 652 ? -0.148 -21.942 -10.247 1.00 94.56 652 SER A CA 1
ATOM 5172 C C . SER A 1 652 ? 0.774 -22.992 -10.848 1.00 94.56 652 SER A C 1
ATOM 5174 O O . SER A 1 652 ? 1.863 -22.633 -11.300 1.00 94.56 652 SER A O 1
ATOM 5176 N N . ASP A 1 653 ? 0.343 -24.248 -10.930 1.00 95.31 653 ASP A N 1
ATOM 5177 C CA . ASP A 1 653 ? 1.106 -25.316 -11.562 1.00 95.31 653 ASP A CA 1
ATOM 5178 C C . ASP A 1 653 ? 0.969 -25.254 -13.089 1.00 95.31 653 ASP A C 1
ATOM 5180 O O . ASP A 1 653 ? -0.125 -25.188 -13.656 1.00 95.31 653 ASP A O 1
ATOM 5184 N N . ARG A 1 654 ? 2.109 -25.323 -13.778 1.00 94.19 654 ARG A N 1
ATOM 5185 C CA . ARG A 1 654 ? 2.174 -25.361 -15.238 1.00 94.19 654 ARG A CA 1
ATOM 5186 C C . ARG A 1 654 ? 1.423 -26.562 -15.807 1.00 94.19 654 ARG A C 1
ATOM 5188 O O . ARG A 1 654 ? 0.785 -26.426 -16.847 1.00 94.19 654 ARG A O 1
ATOM 5195 N N . ALA A 1 655 ? 1.488 -27.718 -15.145 1.00 96.75 655 ALA A N 1
ATOM 5196 C CA . ALA A 1 655 ? 0.835 -28.937 -15.621 1.00 96.75 655 ALA A CA 1
ATOM 5197 C C . ALA A 1 655 ? -0.700 -28.840 -15.584 1.00 96.75 655 ALA A C 1
ATOM 5199 O O . ALA A 1 655 ? -1.379 -29.546 -16.328 1.00 96.75 655 ALA A O 1
ATOM 5200 N N . ARG A 1 656 ? -1.241 -27.944 -14.750 1.00 97.31 656 ARG A N 1
ATOM 5201 C CA . ARG A 1 656 ? -2.679 -27.798 -14.498 1.00 97.31 656 ARG A CA 1
ATOM 5202 C C . ARG A 1 656 ? -3.286 -26.537 -15.099 1.00 97.31 656 ARG A C 1
ATOM 5204 O O . ARG A 1 656 ? -4.496 -26.361 -15.037 1.00 97.31 656 ARG A O 1
ATOM 5211 N N . ILE A 1 657 ? -2.496 -25.684 -15.753 1.00 95.50 657 ILE A N 1
ATOM 5212 C CA . ILE A 1 657 ? -3.019 -24.426 -16.304 1.00 95.50 657 ILE A CA 1
ATOM 5213 C C . ILE A 1 657 ? -4.135 -24.651 -17.340 1.00 95.50 657 ILE A C 1
ATOM 5215 O O . ILE A 1 657 ? -5.103 -23.897 -17.379 1.00 95.50 657 ILE A O 1
ATOM 5219 N N . GLY A 1 658 ? -4.050 -25.731 -18.129 1.00 96.69 658 GLY A N 1
ATOM 5220 C CA . GLY A 1 658 ? -5.113 -26.124 -19.060 1.00 96.69 658 GLY A CA 1
ATOM 5221 C C . GLY A 1 658 ? -6.387 -26.606 -18.354 1.00 96.69 658 GLY A C 1
ATOM 5222 O O . GLY A 1 658 ? -7.487 -26.284 -18.794 1.00 96.69 658 GLY A O 1
ATOM 5223 N N . GLU A 1 659 ? -6.247 -27.315 -17.227 1.00 97.56 659 GLU A N 1
ATOM 5224 C CA . GLU A 1 659 ? -7.368 -27.702 -16.357 1.00 97.56 659 GLU A CA 1
ATOM 5225 C C . GLU A 1 659 ? -8.048 -26.447 -15.791 1.00 97.56 659 GLU A C 1
ATOM 5227 O O . GLU A 1 659 ? -9.261 -26.296 -15.931 1.00 97.56 659 GLU A O 1
ATOM 5232 N N . ALA A 1 660 ? -7.275 -25.502 -15.249 1.00 97.12 660 ALA A N 1
ATOM 5233 C CA . ALA A 1 660 ? -7.796 -24.246 -14.709 1.00 97.12 660 ALA A CA 1
ATOM 5234 C C . ALA A 1 660 ? -8.584 -23.437 -15.747 1.00 97.12 660 ALA A C 1
ATOM 5236 O O . ALA A 1 660 ? -9.682 -22.972 -15.450 1.00 97.12 660 ALA A O 1
ATOM 5237 N N . LEU A 1 661 ? -8.063 -23.315 -16.972 1.00 97.75 661 LEU A N 1
ATOM 5238 C CA . LEU A 1 661 ? -8.764 -22.644 -18.071 1.00 97.75 661 LEU A CA 1
ATOM 5239 C C . LEU A 1 661 ? -10.061 -23.374 -18.450 1.00 97.75 661 LEU A C 1
ATOM 5241 O O . LEU A 1 661 ? -11.087 -22.729 -18.656 1.00 97.75 661 LEU A O 1
ATOM 5245 N N . SER A 1 662 ? -10.052 -24.711 -18.478 1.00 97.75 662 SER A N 1
ATOM 5246 C CA . SER A 1 662 ? -11.257 -25.499 -18.776 1.00 97.75 662 SER A CA 1
ATOM 5247 C C . SER A 1 662 ? -12.352 -25.363 -17.708 1.00 97.75 662 SER A C 1
ATOM 5249 O O . SER A 1 662 ? -13.540 -25.414 -18.026 1.00 97.75 662 SER A O 1
ATOM 5251 N N . LEU A 1 663 ? -11.961 -25.147 -16.447 1.00 97.12 663 LEU A N 1
ATOM 5252 C CA . LEU A 1 663 ? -12.867 -24.982 -15.310 1.00 97.12 663 LEU A CA 1
ATOM 5253 C C . LEU A 1 663 ? -13.313 -23.529 -15.093 1.00 97.12 663 LEU A C 1
ATOM 5255 O O . LEU A 1 663 ? -14.191 -23.287 -14.266 1.00 97.12 663 LEU A O 1
ATOM 5259 N N . GLU A 1 664 ? -12.755 -22.564 -15.827 1.00 96.19 664 GLU A N 1
ATOM 5260 C CA . GLU A 1 664 ? -12.961 -21.134 -15.577 1.00 96.19 664 GLU A CA 1
ATOM 5261 C C . GLU A 1 664 ? -14.437 -20.725 -15.613 1.00 96.19 664 GLU A C 1
ATOM 5263 O O . GLU A 1 664 ? -14.915 -20.009 -14.731 1.00 96.19 664 GLU A O 1
ATOM 5268 N N . ASN A 1 665 ? -15.178 -21.211 -16.612 1.00 96.50 665 ASN A N 1
ATOM 5269 C CA . ASN A 1 665 ? -16.605 -20.921 -16.738 1.00 96.50 665 ASN A CA 1
ATOM 5270 C C . ASN A 1 665 ? -17.396 -21.511 -15.565 1.00 96.50 665 ASN A C 1
ATOM 5272 O O . ASN A 1 665 ? -18.239 -20.826 -14.991 1.00 96.50 665 ASN A O 1
ATOM 5276 N N . ASN A 1 666 ? -17.079 -22.742 -15.151 1.00 97.12 666 ASN A N 1
ATOM 5277 C CA . ASN A 1 666 ? -17.731 -23.374 -14.006 1.00 97.12 666 ASN A CA 1
ATOM 5278 C C . ASN A 1 666 ? -17.441 -22.615 -12.699 1.00 97.12 666 ASN A C 1
ATOM 5280 O O . ASN A 1 666 ? -18.369 -22.328 -11.941 1.00 97.12 666 ASN A O 1
ATOM 5284 N N . PHE A 1 667 ? -16.184 -22.214 -12.474 1.00 97.75 667 PHE A N 1
ATOM 5285 C CA . PHE A 1 667 ? -15.797 -21.393 -11.327 1.00 97.75 667 PHE A CA 1
ATOM 5286 C C . PHE A 1 667 ? -16.599 -20.083 -11.287 1.00 97.75 667 PHE A C 1
ATOM 5288 O O . PHE A 1 667 ? -17.194 -19.754 -10.256 1.00 97.75 667 PHE A O 1
ATOM 5295 N N . LYS A 1 668 ? -16.663 -19.355 -12.412 1.00 96.81 668 LYS A N 1
ATOM 5296 C CA . LYS A 1 668 ? -17.412 -18.093 -12.527 1.00 96.81 668 LYS A CA 1
ATOM 5297 C C . LYS A 1 668 ? -18.908 -18.285 -12.287 1.00 96.81 668 LYS A C 1
ATOM 5299 O O . LYS A 1 668 ? -19.497 -17.528 -11.522 1.00 96.81 668 LYS A O 1
ATOM 5304 N N . GLU A 1 669 ? -19.522 -19.310 -12.872 1.00 97.19 669 GLU A N 1
ATOM 5305 C CA . GLU A 1 669 ? -20.943 -19.608 -12.661 1.00 97.19 669 GLU A CA 1
ATOM 5306 C C . GLU A 1 669 ? -21.262 -19.941 -11.199 1.00 97.19 669 GLU A C 1
ATOM 5308 O O . GLU A 1 669 ? -22.273 -19.477 -10.665 1.00 97.19 669 GLU A O 1
ATOM 5313 N N . HIS A 1 670 ? -20.412 -20.733 -10.537 1.00 97.38 670 HIS A N 1
ATOM 5314 C CA . HIS A 1 670 ? -20.567 -21.047 -9.116 1.00 97.38 670 HIS A CA 1
ATOM 5315 C C . HIS A 1 670 ? -20.430 -19.787 -8.257 1.00 97.38 670 HIS A C 1
ATOM 5317 O O . HIS A 1 670 ? -21.259 -19.562 -7.372 1.00 97.38 670 HIS A O 1
ATOM 5323 N N . ALA A 1 671 ? -19.442 -18.939 -8.560 1.00 97.44 671 ALA A N 1
ATOM 5324 C CA . ALA A 1 671 ? -19.226 -17.682 -7.855 1.00 97.44 671 ALA A CA 1
ATOM 5325 C C . ALA A 1 671 ? -20.434 -16.749 -8.002 1.00 97.44 671 ALA A C 1
ATOM 5327 O O . ALA A 1 671 ? -20.966 -16.295 -6.994 1.00 97.44 671 ALA A O 1
ATOM 5328 N N . VAL A 1 672 ? -20.928 -16.531 -9.227 1.00 98.12 672 VAL A N 1
ATOM 5329 C CA . VAL A 1 672 ? -22.108 -15.691 -9.495 1.00 98.12 672 VAL A CA 1
ATOM 5330 C C . VAL A 1 672 ? -23.322 -16.194 -8.718 1.00 98.12 672 VAL A C 1
ATOM 5332 O O . VAL A 1 672 ? -23.931 -15.423 -7.984 1.00 98.12 672 VAL A O 1
ATOM 5335 N N . LYS A 1 673 ? -23.641 -17.494 -8.796 1.00 98.00 673 LYS A N 1
ATOM 5336 C CA . LYS A 1 673 ? -24.794 -18.077 -8.083 1.00 98.00 673 LYS A CA 1
ATOM 5337 C C . LYS A 1 673 ? -24.706 -17.906 -6.566 1.00 98.00 673 LYS A C 1
ATOM 5339 O O . LYS A 1 673 ? -25.735 -17.722 -5.924 1.00 98.00 673 LYS A O 1
ATOM 5344 N N . ARG A 1 674 ? -23.503 -17.995 -5.990 1.00 98.06 674 ARG A N 1
ATOM 5345 C CA . ARG A 1 674 ? -23.284 -17.854 -4.541 1.00 98.06 674 ARG A CA 1
ATOM 5346 C C . ARG A 1 674 ? -23.294 -16.396 -4.100 1.00 98.06 674 ARG A C 1
ATOM 5348 O O . ARG A 1 674 ? -23.932 -16.079 -3.105 1.00 98.06 674 ARG A O 1
ATOM 5355 N N . ILE A 1 675 ? -22.645 -15.510 -4.853 1.00 98.19 675 ILE A N 1
ATOM 5356 C CA . ILE A 1 675 ? -22.616 -14.071 -4.565 1.00 98.19 675 ILE A CA 1
ATOM 5357 C C . ILE A 1 675 ? -24.016 -13.461 -4.709 1.00 98.19 675 ILE A C 1
ATOM 5359 O O . ILE A 1 675 ? -24.381 -12.619 -3.894 1.00 98.19 675 ILE A O 1
ATOM 5363 N N . ALA A 1 676 ? -24.837 -13.945 -5.647 1.00 98.00 676 ALA A N 1
ATOM 5364 C CA . ALA A 1 676 ? -26.232 -13.526 -5.804 1.00 98.00 676 ALA A CA 1
ATOM 5365 C C . ALA A 1 676 ? -27.084 -13.697 -4.531 1.00 98.00 676 ALA A C 1
ATOM 5367 O O . ALA A 1 676 ? -28.088 -13.011 -4.364 1.00 98.00 676 ALA A O 1
ATOM 5368 N N . MET A 1 677 ? -26.698 -14.611 -3.631 1.00 97.75 677 MET A N 1
ATOM 5369 C CA . MET A 1 677 ? -27.398 -14.858 -2.364 1.00 97.75 677 MET A CA 1
ATOM 5370 C C . MET A 1 677 ? -26.960 -13.916 -1.234 1.00 97.75 677 MET A C 1
ATOM 5372 O O . MET A 1 677 ? -27.545 -13.973 -0.156 1.00 97.75 677 MET A O 1
ATOM 5376 N N . LEU A 1 678 ? -25.941 -13.080 -1.454 1.00 98.31 678 LEU A N 1
ATOM 5377 C CA . LEU A 1 678 ? -25.366 -12.205 -0.436 1.00 98.31 678 LEU A CA 1
ATOM 5378 C C . LEU A 1 678 ? -25.981 -10.800 -0.465 1.00 98.31 678 LEU A C 1
ATOM 5380 O O . LEU A 1 678 ? -26.401 -10.273 -1.503 1.00 98.31 678 LEU A O 1
ATOM 5384 N N . THR A 1 679 ? -25.967 -10.168 0.702 1.00 98.62 679 THR A N 1
ATOM 5385 C CA . THR A 1 679 ? -26.325 -8.765 0.912 1.00 98.62 679 THR A CA 1
ATOM 5386 C C . THR A 1 679 ? -25.091 -7.913 1.204 1.00 98.62 679 THR A C 1
ATOM 5388 O O . THR A 1 679 ? -24.157 -8.360 1.869 1.00 98.62 679 THR A O 1
ATOM 5391 N N . PHE A 1 680 ? -25.077 -6.676 0.701 1.00 98.62 680 PHE A N 1
ATOM 5392 C CA . PHE A 1 680 ? -23.906 -5.796 0.774 1.00 98.62 680 PHE A CA 1
ATOM 5393 C C . PHE A 1 680 ? -24.226 -4.420 1.352 1.00 98.62 680 PHE A C 1
ATOM 5395 O O . PHE A 1 680 ? -25.267 -3.833 1.045 1.00 98.62 680 PHE A O 1
ATOM 5402 N N . ALA A 1 681 ? -23.271 -3.865 2.092 1.00 98.38 681 ALA A N 1
ATOM 5403 C CA . ALA A 1 681 ? -23.226 -2.461 2.481 1.00 98.38 681 ALA A CA 1
ATOM 5404 C C . ALA A 1 681 ? -21.849 -1.885 2.122 1.00 98.38 681 ALA A C 1
ATOM 5406 O O . ALA A 1 681 ? -20.816 -2.460 2.467 1.00 98.38 681 ALA A O 1
ATOM 5407 N N . ILE A 1 682 ? -21.823 -0.777 1.381 1.00 98.38 682 ILE A N 1
ATOM 5408 C CA . ILE A 1 682 ? -20.597 -0.236 0.786 1.00 98.38 682 ILE A CA 1
ATOM 5409 C C . ILE A 1 682 ? -20.390 1.194 1.276 1.00 98.38 682 ILE A C 1
ATOM 5411 O O . ILE A 1 682 ? -21.155 2.095 0.937 1.00 98.38 682 ILE A O 1
ATOM 5415 N N . GLN A 1 683 ? -19.326 1.411 2.044 1.00 96.69 683 GLN A N 1
ATOM 5416 C CA . GLN A 1 683 ? -18.904 2.746 2.447 1.00 96.69 683 GLN A CA 1
ATOM 5417 C C . GLN A 1 683 ? -17.908 3.288 1.424 1.00 96.69 683 GLN A C 1
ATOM 5419 O O . GLN A 1 683 ? -16.879 2.673 1.170 1.00 96.69 683 GLN A O 1
ATOM 5424 N N . GLY A 1 684 ? -18.205 4.438 0.820 1.00 92.25 684 GLY A N 1
ATOM 5425 C CA . GLY A 1 684 ? -17.359 5.049 -0.204 1.00 92.25 684 GLY A CA 1
ATOM 5426 C C . GLY A 1 684 ? -17.743 4.689 -1.633 1.00 92.25 684 GLY A C 1
ATOM 5427 O O . GLY A 1 684 ? -17.154 3.804 -2.249 1.00 92.25 684 GLY A O 1
ATOM 5428 N N . PHE A 1 685 ? -18.656 5.457 -2.216 1.00 93.62 685 PHE A N 1
ATOM 5429 C CA . PHE A 1 685 ? -19.177 5.261 -3.565 1.00 93.62 685 PHE A CA 1
ATOM 5430 C C . PHE A 1 685 ? -18.355 5.981 -4.650 1.00 93.62 685 PHE A C 1
ATOM 5432 O O . PHE A 1 685 ? -18.893 6.581 -5.575 1.00 93.62 685 PHE A O 1
ATOM 5439 N N . GLY A 1 686 ? -17.025 5.933 -4.521 1.00 87.38 686 GLY A N 1
ATOM 5440 C CA . GLY A 1 686 ? -16.071 6.469 -5.499 1.00 87.38 686 GLY A CA 1
ATOM 5441 C C . GLY A 1 686 ? -15.518 5.391 -6.438 1.00 87.38 686 GLY A C 1
ATOM 5442 O O . GLY A 1 686 ? -16.128 4.344 -6.634 1.00 87.38 686 GLY A O 1
ATOM 5443 N N . LYS A 1 687 ? -14.303 5.595 -6.971 1.00 84.00 687 LYS A N 1
ATOM 5444 C CA . LYS A 1 687 ? -13.663 4.678 -7.942 1.00 84.00 687 LYS A CA 1
ATOM 5445 C C . LYS A 1 687 ? -13.679 3.204 -7.520 1.00 84.00 687 LYS A C 1
ATOM 5447 O O . LYS A 1 687 ? -13.864 2.344 -8.367 1.00 84.00 687 LYS A O 1
ATOM 5452 N N . VAL A 1 688 ? -13.452 2.885 -6.246 1.00 90.44 688 VAL A N 1
ATOM 5453 C CA . VAL A 1 688 ? -13.454 1.485 -5.787 1.00 90.44 688 VAL A CA 1
ATOM 5454 C C . VAL A 1 688 ? -14.880 1.005 -5.526 1.00 90.44 688 VAL A C 1
ATOM 5456 O O . VAL A 1 688 ? -15.318 0.051 -6.170 1.00 90.44 688 VAL A O 1
ATOM 5459 N N . GLY A 1 689 ? -15.615 1.671 -4.631 1.00 95.06 689 GLY A N 1
ATOM 5460 C CA . GLY A 1 689 ? -16.940 1.212 -4.217 1.00 95.06 689 GLY A CA 1
ATOM 5461 C C . GLY A 1 689 ? -17.991 1.247 -5.325 1.00 95.06 689 GLY A C 1
ATOM 5462 O O . GLY A 1 689 ? -18.761 0.302 -5.417 1.00 95.06 689 GLY A O 1
ATOM 5463 N N . ALA A 1 690 ? -17.992 2.238 -6.224 1.00 94.81 690 ALA A N 1
ATOM 5464 C CA . ALA A 1 690 ? -18.954 2.295 -7.332 1.00 94.81 690 ALA A CA 1
ATOM 5465 C C . ALA A 1 690 ? -18.716 1.188 -8.375 1.00 94.81 690 ALA A C 1
ATOM 5467 O O . ALA A 1 690 ? -19.673 0.569 -8.848 1.00 94.81 690 ALA A O 1
ATOM 5468 N N . HIS A 1 691 ? -17.452 0.888 -8.711 1.00 95.50 691 HIS A N 1
ATOM 5469 C CA . HIS A 1 691 ? -17.128 -0.253 -9.576 1.00 95.50 691 HIS A CA 1
ATOM 5470 C C . HIS A 1 691 ? -17.496 -1.583 -8.907 1.00 95.50 691 HIS A C 1
ATOM 5472 O O . HIS A 1 691 ? -18.070 -2.446 -9.566 1.00 95.50 691 HIS A O 1
ATOM 5478 N N . PHE A 1 692 ? -17.198 -1.741 -7.613 1.00 97.44 692 PHE A N 1
ATOM 5479 C CA . PHE A 1 692 ? -17.532 -2.958 -6.874 1.00 97.44 692 PHE A CA 1
ATOM 5480 C C . PHE A 1 692 ? -19.047 -3.156 -6.756 1.00 97.44 692 PHE A C 1
ATOM 5482 O O . PHE A 1 692 ? -19.535 -4.235 -7.073 1.00 97.44 692 PHE A O 1
ATOM 5489 N N . ALA A 1 693 ? -19.794 -2.112 -6.383 1.00 97.50 693 ALA A N 1
ATOM 5490 C CA . ALA A 1 693 ? -21.252 -2.144 -6.287 1.00 97.50 693 ALA A CA 1
ATOM 5491 C C . ALA A 1 693 ? -21.886 -2.606 -7.599 1.00 97.50 693 ALA A C 1
ATOM 5493 O O . ALA A 1 693 ? -22.745 -3.484 -7.589 1.00 97.50 693 ALA A O 1
ATOM 5494 N N . ARG A 1 694 ? -21.417 -2.059 -8.728 1.00 96.31 694 ARG A N 1
ATOM 5495 C CA . ARG A 1 694 ? -21.869 -2.458 -10.062 1.00 96.31 694 ARG A CA 1
ATOM 5496 C C . ARG A 1 694 ? -21.591 -3.934 -10.341 1.00 96.31 694 ARG A C 1
ATOM 5498 O O . ARG A 1 694 ? -22.521 -4.650 -10.687 1.00 96.31 694 ARG A O 1
ATOM 5505 N N . MET A 1 695 ? -20.354 -4.394 -10.148 1.00 96.38 695 MET A N 1
ATOM 5506 C CA . MET A 1 695 ? -19.979 -5.795 -10.398 1.00 96.38 695 MET A CA 1
ATOM 5507 C C . MET A 1 695 ? -20.749 -6.769 -9.500 1.00 96.38 695 MET A C 1
ATOM 5509 O O . MET A 1 695 ? -21.203 -7.808 -9.967 1.00 96.38 695 MET A O 1
ATOM 5513 N N . ALA A 1 696 ? -20.927 -6.435 -8.220 1.00 97.50 696 ALA A N 1
ATOM 5514 C CA . ALA A 1 696 ? -21.703 -7.244 -7.289 1.00 97.50 696 ALA A CA 1
ATOM 5515 C C . ALA A 1 696 ? -23.188 -7.281 -7.690 1.00 97.50 696 ALA A C 1
ATOM 5517 O O . ALA A 1 696 ? -23.768 -8.362 -7.768 1.00 97.50 696 ALA A O 1
ATOM 5518 N N . ALA A 1 697 ? -23.790 -6.138 -8.032 1.00 96.81 697 ALA A N 1
ATOM 5519 C CA . ALA A 1 697 ? -25.176 -6.072 -8.497 1.00 96.81 697 ALA A CA 1
ATOM 5520 C C . ALA A 1 697 ? -25.402 -6.848 -9.810 1.00 96.81 697 ALA A C 1
ATOM 5522 O O . ALA A 1 697 ? -26.430 -7.503 -9.959 1.00 96.81 697 ALA A O 1
ATOM 5523 N N . GLU A 1 698 ? -24.432 -6.848 -10.733 1.00 96.31 698 GLU A N 1
ATOM 5524 C CA . GLU A 1 698 ? -24.471 -7.629 -11.983 1.00 96.31 698 GLU A CA 1
ATOM 5525 C C . GLU A 1 698 ? -24.531 -9.151 -11.735 1.00 96.31 698 GLU A C 1
ATOM 5527 O O . GLU A 1 698 ? -25.028 -9.888 -12.586 1.00 96.31 698 GLU A O 1
ATOM 5532 N N . THR A 1 699 ? -24.104 -9.638 -10.561 1.00 96.75 699 THR A N 1
ATOM 5533 C CA . THR A 1 699 ? -24.297 -11.050 -10.169 1.00 96.75 699 THR A CA 1
ATOM 5534 C C . THR A 1 699 ? -25.720 -11.370 -9.699 1.00 96.75 699 THR A C 1
ATOM 5536 O O . THR A 1 699 ? -26.069 -12.542 -9.585 1.00 96.75 699 THR A O 1
ATOM 5539 N N . GLY A 1 700 ? -26.543 -10.353 -9.422 1.00 96.31 700 GLY A N 1
ATOM 5540 C CA . GLY A 1 700 ? -27.855 -10.482 -8.781 1.00 96.31 700 GLY A CA 1
ATOM 5541 C C . GLY A 1 700 ? -27.847 -10.254 -7.264 1.00 96.31 700 GLY A C 1
ATOM 5542 O O . GLY A 1 700 ? -28.892 -10.391 -6.633 1.00 96.31 700 GLY A O 1
ATOM 5543 N N . ALA A 1 701 ? -26.701 -9.899 -6.673 1.00 97.12 701 ALA A N 1
ATOM 5544 C CA . ALA A 1 701 ? -26.597 -9.602 -5.247 1.00 97.12 701 ALA A CA 1
ATOM 5545 C C . ALA A 1 701 ? -27.377 -8.338 -4.843 1.00 97.12 701 ALA A C 1
ATOM 5547 O O . ALA A 1 701 ? -27.517 -7.394 -5.624 1.00 97.12 701 ALA A O 1
ATOM 5548 N N . SER A 1 702 ? -27.834 -8.278 -3.588 1.00 97.44 702 SER A N 1
ATOM 5549 C CA . SER A 1 702 ? -28.621 -7.147 -3.086 1.00 97.44 702 SER A CA 1
ATOM 5550 C C . SER A 1 702 ? -27.732 -6.134 -2.361 1.00 97.44 702 SER A C 1
ATOM 5552 O O . SER A 1 702 ? -27.266 -6.378 -1.246 1.00 97.44 702 SER A O 1
ATOM 5554 N N . ILE A 1 703 ? -27.516 -4.969 -2.976 1.00 98.06 703 ILE A N 1
ATOM 5555 C CA . ILE A 1 703 ? -26.824 -3.839 -2.341 1.00 98.06 703 ILE A CA 1
ATOM 5556 C C . ILE A 1 703 ? -27.835 -3.081 -1.478 1.00 98.06 703 ILE A C 1
ATOM 5558 O O . ILE A 1 703 ? -28.772 -2.492 -2.005 1.00 98.06 703 ILE A O 1
ATOM 5562 N N . LYS A 1 704 ? -27.682 -3.112 -0.153 1.00 97.75 704 LYS A N 1
ATOM 5563 C CA . LYS A 1 704 ? -28.625 -2.502 0.800 1.00 97.75 704 LYS A CA 1
ATOM 5564 C C . LYS A 1 704 ? -28.304 -1.048 1.104 1.00 97.75 704 LYS A C 1
ATOM 5566 O O . LYS A 1 704 ? -29.215 -0.250 1.307 1.00 97.75 704 LYS A O 1
ATOM 5571 N N . MET A 1 705 ? -27.015 -0.721 1.161 1.00 97.56 705 MET A N 1
ATOM 5572 C CA . MET A 1 705 ? -26.537 0.613 1.510 1.00 97.56 705 MET A CA 1
ATOM 5573 C C . MET A 1 705 ? -25.319 0.993 0.677 1.00 97.56 705 MET A C 1
ATOM 5575 O O . MET A 1 705 ? -24.406 0.180 0.507 1.00 97.56 705 MET A O 1
ATOM 5579 N N . ILE A 1 706 ? -25.288 2.241 0.216 1.00 97.38 706 ILE A N 1
ATOM 5580 C CA . ILE A 1 706 ? -24.101 2.881 -0.361 1.00 97.38 706 ILE A CA 1
ATOM 5581 C C . ILE A 1 706 ? -23.920 4.261 0.268 1.00 97.38 706 ILE A C 1
ATOM 5583 O O . ILE A 1 706 ? -24.905 4.961 0.493 1.00 97.38 706 ILE A O 1
ATOM 5587 N N . SER A 1 707 ? -22.684 4.672 0.542 1.00 95.94 707 SER A N 1
ATOM 5588 C CA . SER A 1 707 ? -22.411 6.011 1.076 1.00 95.94 707 SER A CA 1
ATOM 5589 C C . SER A 1 707 ? -21.262 6.721 0.383 1.00 95.94 707 SER A C 1
ATOM 5591 O O . SER A 1 707 ? -20.350 6.094 -0.152 1.00 95.94 707 SER A O 1
ATOM 5593 N N . ASP A 1 708 ? -21.277 8.047 0.425 1.00 92.44 708 ASP A N 1
ATOM 5594 C CA . ASP A 1 708 ? -20.146 8.906 0.092 1.00 92.44 708 ASP A CA 1
ATOM 5595 C C . ASP A 1 708 ? -20.042 10.052 1.115 1.00 92.44 708 ASP A C 1
ATOM 5597 O O . ASP A 1 708 ? -20.646 9.997 2.186 1.00 92.44 708 ASP A O 1
ATOM 5601 N N . ALA A 1 709 ? -19.258 11.091 0.819 1.00 87.25 709 ALA A N 1
ATOM 5602 C CA . ALA A 1 709 ? -19.095 12.224 1.729 1.00 87.25 709 ALA A CA 1
ATOM 5603 C C . ALA A 1 709 ? -20.398 13.013 1.991 1.00 87.25 709 ALA A C 1
ATOM 5605 O O . ALA A 1 709 ? -20.462 13.739 2.981 1.00 87.25 709 ALA A O 1
ATOM 5606 N N . SER A 1 710 ? -21.414 12.892 1.128 1.00 91.50 710 SER A N 1
ATOM 5607 C CA . SER A 1 710 ? -22.696 13.598 1.257 1.00 91.50 710 SER A CA 1
ATOM 5608 C C . SER A 1 710 ? -23.695 12.883 2.174 1.00 91.50 710 SER A C 1
ATOM 5610 O O . SER A 1 710 ? -24.538 13.536 2.791 1.00 91.50 710 SER A O 1
ATOM 5612 N N . GLY A 1 711 ? -23.599 11.559 2.319 1.00 93.69 711 GLY A N 1
ATOM 5613 C CA . GLY A 1 711 ? -24.512 10.764 3.142 1.00 93.69 711 GLY A CA 1
ATOM 5614 C C . GLY A 1 711 ? -24.603 9.303 2.704 1.00 93.69 711 GLY A C 1
ATOM 5615 O O . GLY A 1 711 ? -23.765 8.818 1.943 1.00 93.69 711 GLY A O 1
ATOM 5616 N N . THR A 1 712 ? -25.634 8.605 3.182 1.00 96.06 712 THR A N 1
ATOM 5617 C CA . THR A 1 712 ? -25.915 7.196 2.862 1.00 96.06 712 THR A CA 1
ATOM 5618 C C . THR A 1 712 ? -27.271 7.056 2.187 1.00 96.06 712 THR A C 1
ATOM 5620 O O . THR A 1 712 ? -28.270 7.559 2.691 1.00 96.06 712 THR A O 1
ATOM 5623 N N . LEU A 1 713 ? -27.324 6.319 1.080 1.00 95.88 713 LEU A N 1
ATOM 5624 C CA . LEU A 1 713 ? -28.562 5.847 0.467 1.00 95.88 713 LEU A CA 1
ATOM 5625 C C . LEU A 1 713 ? -28.846 4.417 0.947 1.00 95.88 713 LEU A C 1
ATOM 5627 O O . LEU A 1 713 ? -27.980 3.547 0.822 1.00 95.88 713 LEU A O 1
ATOM 5631 N N . VAL A 1 714 ? -30.045 4.176 1.482 1.00 96.12 714 VAL A N 1
ATOM 5632 C CA . VAL A 1 714 ? -30.463 2.885 2.045 1.00 96.12 714 VAL A CA 1
ATOM 5633 C C . VAL A 1 714 ? -31.778 2.389 1.441 1.00 96.12 714 VAL A C 1
ATOM 5635 O O . VAL A 1 714 ? -32.755 3.124 1.338 1.00 96.12 714 VAL A O 1
ATOM 5638 N N . ASP A 1 715 ? -31.824 1.104 1.096 1.00 95.62 715 ASP A N 1
ATOM 5639 C CA . ASP A 1 715 ? -33.068 0.372 0.850 1.00 95.62 715 ASP A CA 1
ATOM 5640 C C . ASP A 1 715 ? -32.943 -1.035 1.461 1.00 95.62 715 ASP A C 1
ATOM 5642 O O . ASP A 1 715 ? -32.183 -1.864 0.947 1.00 95.62 715 ASP A O 1
ATOM 5646 N N . PRO A 1 716 ? -33.696 -1.358 2.531 1.00 90.62 716 PRO A N 1
ATOM 5647 C CA . PRO A 1 716 ? -33.701 -2.699 3.119 1.00 90.62 716 PRO A CA 1
ATOM 5648 C C . PRO A 1 716 ? -34.115 -3.799 2.128 1.00 90.62 716 PRO A C 1
ATOM 5650 O O . PRO A 1 716 ? -33.689 -4.948 2.252 1.00 90.62 716 PRO A O 1
ATOM 5653 N N . GLY A 1 717 ? -34.908 -3.466 1.105 1.00 91.00 717 GLY A N 1
ATOM 5654 C CA . GLY A 1 717 ? -35.254 -4.356 -0.004 1.00 91.00 717 GLY A CA 1
ATOM 5655 C C . GLY A 1 717 ? -34.122 -4.542 -1.021 1.00 91.00 717 GLY A C 1
ATOM 5656 O O . GLY A 1 717 ? -34.100 -5.549 -1.724 1.00 91.00 717 GLY A O 1
ATOM 5657 N N . GLY A 1 718 ? -33.127 -3.656 -1.025 1.00 94.44 718 GLY A N 1
ATOM 5658 C CA . GLY A 1 718 ? -32.052 -3.587 -2.011 1.00 94.44 718 GLY A CA 1
ATOM 5659 C C . GLY A 1 718 ? -32.242 -2.423 -2.975 1.00 94.44 718 GLY A C 1
ATOM 5660 O O . GLY A 1 718 ? -33.322 -2.242 -3.534 1.00 94.44 718 GLY A O 1
ATOM 5661 N N . LEU A 1 719 ? -31.171 -1.662 -3.176 1.00 93.62 719 LEU A N 1
ATOM 5662 C CA . LEU A 1 719 ? -31.114 -0.520 -4.076 1.00 93.62 719 LEU A CA 1
ATOM 5663 C C . LEU A 1 719 ? -31.272 -0.972 -5.530 1.00 93.62 719 LEU A C 1
ATOM 5665 O O . LEU A 1 719 ? -30.573 -1.874 -6.000 1.00 93.62 719 LEU A O 1
ATOM 5669 N N . SER A 1 720 ? -32.184 -0.322 -6.250 1.00 87.06 720 SER A N 1
ATOM 5670 C CA . SER A 1 720 ? -32.339 -0.489 -7.694 1.00 87.06 720 SER A CA 1
ATOM 5671 C C . SER A 1 720 ? -31.346 0.388 -8.461 1.00 87.06 720 SER A C 1
ATOM 5673 O O . SER A 1 720 ? -30.798 1.345 -7.922 1.00 87.06 720 SER A O 1
ATOM 5675 N N . GLU A 1 721 ? -31.125 0.075 -9.740 1.00 87.62 721 GLU A N 1
ATOM 5676 C CA . GLU A 1 721 ? -30.393 0.951 -10.673 1.00 87.62 721 GLU A CA 1
ATOM 5677 C C . GLU A 1 721 ? -28.944 1.282 -10.266 1.00 87.62 721 GLU A C 1
ATOM 5679 O O . GLU A 1 721 ? -28.401 2.322 -10.639 1.00 87.62 721 GLU A O 1
ATOM 5684 N N . ILE A 1 722 ? -28.268 0.361 -9.569 1.00 93.00 722 ILE A N 1
ATOM 5685 C CA . ILE A 1 722 ? -26.848 0.505 -9.202 1.00 93.00 722 ILE A CA 1
ATOM 5686 C C . ILE A 1 722 ? -25.972 0.858 -10.413 1.00 93.00 722 ILE A C 1
ATOM 5688 O O . ILE A 1 722 ? -25.047 1.651 -10.277 1.00 93.00 722 ILE A O 1
ATOM 5692 N N . ALA A 1 723 ? -26.273 0.335 -11.606 1.00 90.12 723 ALA A N 1
ATOM 5693 C CA . ALA A 1 723 ? -25.544 0.687 -12.824 1.00 90.12 723 ALA A CA 1
ATOM 5694 C C . ALA A 1 723 ? -25.596 2.197 -13.133 1.00 90.12 723 ALA A C 1
ATOM 5696 O O . ALA A 1 723 ? -24.552 2.785 -13.407 1.00 90.12 723 ALA A O 1
ATOM 5697 N N . VAL A 1 724 ? -26.775 2.821 -13.014 1.00 88.06 724 VAL A N 1
ATOM 5698 C CA . VAL A 1 724 ? -26.987 4.261 -13.250 1.00 88.06 724 VAL A CA 1
ATOM 5699 C C . VAL A 1 724 ? -26.292 5.089 -12.170 1.00 88.06 724 VAL A C 1
ATOM 5701 O O . VAL A 1 724 ? -25.599 6.057 -12.483 1.00 88.06 724 VAL A O 1
ATOM 5704 N N . LEU A 1 725 ? -26.425 4.683 -10.902 1.00 90.00 725 LEU A N 1
ATOM 5705 C CA . LEU A 1 725 ? -25.745 5.328 -9.774 1.00 90.00 725 LEU A CA 1
ATOM 5706 C C . LEU A 1 725 ? -24.222 5.305 -9.969 1.00 90.00 725 LEU A C 1
ATOM 5708 O O . LEU A 1 725 ? -23.557 6.337 -9.856 1.00 90.00 725 LEU A O 1
ATOM 5712 N N . SER A 1 726 ? -23.668 4.137 -10.301 1.00 91.25 726 SER A N 1
ATOM 5713 C CA . SER A 1 726 ? -22.234 3.964 -10.525 1.00 91.25 726 SER A CA 1
ATOM 5714 C C . SER A 1 726 ? -21.736 4.755 -11.734 1.00 91.25 726 SER A C 1
ATOM 5716 O O . SER A 1 726 ? -20.670 5.354 -11.646 1.00 91.25 726 SER A O 1
ATOM 5718 N N . GLU A 1 727 ? -22.476 4.789 -12.844 1.00 88.38 727 GLU A N 1
ATOM 5719 C CA . GLU A 1 727 ? -22.125 5.584 -14.032 1.00 88.38 727 GLU A CA 1
ATOM 5720 C C . GLU A 1 727 ? -22.075 7.082 -13.706 1.00 88.38 727 GLU A C 1
ATOM 5722 O O . GLU A 1 727 ? -21.077 7.747 -13.986 1.00 88.38 727 GLU A O 1
ATOM 5727 N N . ALA A 1 728 ? -23.094 7.602 -13.015 1.00 85.31 728 ALA A N 1
ATOM 5728 C CA . ALA A 1 728 ? -23.133 9.006 -12.619 1.00 85.31 728 ALA A CA 1
ATOM 5729 C C . ALA A 1 728 ? -21.974 9.384 -11.674 1.00 85.31 728 ALA A C 1
ATOM 5731 O O . ALA A 1 728 ? -21.348 10.428 -11.867 1.00 85.31 728 ALA A O 1
ATOM 5732 N N . SER A 1 729 ? -21.637 8.523 -10.707 1.00 86.44 729 SER A N 1
ATOM 5733 C CA . SER A 1 729 ? -20.483 8.728 -9.818 1.00 86.44 729 SER A CA 1
ATOM 5734 C C . SER A 1 729 ? -19.148 8.691 -10.579 1.00 86.44 729 SER A C 1
ATOM 5736 O O . SER A 1 729 ? -18.304 9.574 -10.416 1.00 86.44 729 SER A O 1
ATOM 5738 N N . LEU A 1 730 ? -18.946 7.692 -11.444 1.00 84.19 730 LEU A N 1
ATOM 5739 C CA . LEU A 1 730 ? -17.661 7.452 -12.108 1.00 84.19 730 LEU A CA 1
ATOM 5740 C C . LEU A 1 730 ? -17.361 8.444 -13.238 1.00 84.19 730 LEU A C 1
ATOM 5742 O O . LEU A 1 730 ? -16.200 8.818 -13.411 1.00 84.19 730 LEU A O 1
ATOM 5746 N N . GLU A 1 731 ? -18.372 8.852 -14.007 1.00 77.44 731 GLU A N 1
ATOM 5747 C CA . GLU A 1 731 ? -18.186 9.689 -15.198 1.00 77.44 731 GLU A CA 1
ATOM 5748 C C . GLU A 1 731 ? -18.358 11.180 -14.915 1.00 77.44 731 GLU A C 1
ATOM 5750 O O . GLU A 1 731 ? -17.594 11.997 -15.430 1.00 77.44 731 GLU A O 1
ATOM 5755 N N . ARG A 1 732 ? -19.346 11.551 -14.090 1.00 69.38 732 ARG A N 1
ATOM 5756 C CA . ARG A 1 732 ? -19.655 12.961 -13.790 1.00 69.38 732 ARG A CA 1
ATOM 5757 C C . ARG A 1 732 ? -18.971 13.451 -12.518 1.00 69.38 732 ARG A C 1
ATOM 5759 O O . ARG A 1 732 ? -18.922 14.655 -12.289 1.00 69.38 732 ARG A O 1
ATOM 5766 N N . GLY A 1 733 ? -18.455 12.531 -11.695 1.00 73.50 733 GLY A N 1
ATOM 5767 C CA . GLY A 1 733 ? -17.888 12.851 -10.385 1.00 73.50 733 GLY A CA 1
ATOM 5768 C C . GLY A 1 733 ? -18.920 13.419 -9.408 1.00 73.50 733 GLY A C 1
ATOM 5769 O O . GLY A 1 733 ? -18.532 14.086 -8.452 1.00 73.50 733 GLY A O 1
ATOM 5770 N N . SER A 1 734 ? -20.212 13.204 -9.673 1.00 81.38 734 SER A N 1
ATOM 5771 C CA . SER A 1 734 ? -21.306 13.713 -8.850 1.00 81.38 734 SER A CA 1
ATOM 5772 C C . SER A 1 734 ? -21.365 12.978 -7.515 1.00 81.38 734 SER A C 1
ATOM 5774 O O . SER A 1 734 ? -21.180 11.761 -7.457 1.00 81.38 734 SER A O 1
ATOM 5776 N N . SER A 1 735 ? -21.663 13.717 -6.451 1.00 87.88 735 SER A N 1
ATOM 5777 C CA . SER A 1 735 ? -21.990 13.124 -5.151 1.00 87.88 735 SER A CA 1
ATOM 5778 C C . SER A 1 735 ? -23.325 12.374 -5.202 1.00 87.88 735 SER A C 1
ATOM 5780 O O . SER A 1 735 ? -24.188 12.669 -6.034 1.00 87.88 735 SER A O 1
ATOM 5782 N N . LEU A 1 736 ? -23.531 11.429 -4.285 1.00 89.00 736 LEU A N 1
ATOM 5783 C CA . LEU A 1 736 ? -24.790 10.698 -4.142 1.00 89.00 736 LEU A CA 1
ATOM 5784 C C . LEU A 1 736 ? -25.971 11.654 -3.971 1.00 89.00 736 LEU A C 1
ATOM 5786 O O . LEU A 1 736 ? -26.987 11.479 -4.639 1.00 89.00 736 LEU A O 1
ATOM 5790 N N . GLU A 1 737 ? -25.833 12.696 -3.149 1.00 90.50 737 GLU A N 1
ATOM 5791 C CA . GLU A 1 737 ? -26.886 13.696 -2.961 1.00 90.50 737 GLU A CA 1
ATOM 5792 C C . GLU A 1 737 ? -27.279 14.397 -4.278 1.00 90.50 737 GLU A C 1
ATOM 5794 O O . GLU A 1 737 ? -28.466 14.577 -4.554 1.00 90.50 737 GLU A O 1
ATOM 5799 N N . GLU A 1 738 ? -26.315 14.769 -5.124 1.00 88.56 738 GLU A N 1
ATOM 5800 C CA . GLU A 1 738 ? -26.586 15.387 -6.434 1.00 88.56 738 GLU A CA 1
ATOM 5801 C C . GLU A 1 738 ? -27.279 14.416 -7.396 1.00 88.56 738 GLU A C 1
ATOM 5803 O O . GLU A 1 738 ? -28.214 14.791 -8.115 1.00 88.56 738 GLU A O 1
ATOM 5808 N N . ILE A 1 739 ? -26.844 13.155 -7.396 1.00 86.62 739 ILE A N 1
ATOM 5809 C CA . ILE A 1 739 ? -27.430 12.099 -8.224 1.00 86.62 739 ILE A CA 1
ATOM 5810 C C . ILE A 1 739 ? -28.893 11.874 -7.818 1.00 86.62 739 ILE A C 1
ATOM 5812 O O . ILE A 1 739 ? -29.773 11.834 -8.680 1.00 86.62 739 ILE A O 1
ATOM 5816 N N . ILE A 1 740 ? -29.169 11.818 -6.513 1.00 87.00 740 ILE A N 1
ATOM 5817 C CA . ILE A 1 740 ? -30.510 11.606 -5.951 1.00 87.00 740 ILE A CA 1
ATOM 5818 C C . ILE A 1 740 ? -31.415 12.826 -6.147 1.00 87.00 740 ILE A C 1
ATOM 5820 O O . ILE A 1 740 ? -32.610 12.667 -6.354 1.00 87.00 740 ILE A O 1
ATOM 5824 N N . LYS A 1 741 ? -30.885 14.053 -6.139 1.00 85.81 741 LYS A N 1
ATOM 5825 C CA . LYS A 1 741 ? -31.688 15.252 -6.450 1.00 85.81 741 LYS A CA 1
ATOM 5826 C C . LYS A 1 741 ? -32.097 15.335 -7.920 1.00 85.81 741 LYS A C 1
ATOM 5828 O O . LYS A 1 741 ? -33.116 15.945 -8.233 1.00 85.81 741 LYS A O 1
ATOM 5833 N N . SER A 1 742 ? -31.293 14.769 -8.819 1.00 77.12 742 SER A N 1
ATOM 5834 C CA . SER A 1 742 ? -31.506 14.847 -10.271 1.00 77.12 742 SER A CA 1
ATOM 5835 C C . SER A 1 742 ? -32.309 13.679 -10.852 1.00 77.12 742 SER A C 1
ATOM 5837 O O . SER A 1 742 ? -32.676 13.731 -12.023 1.00 77.12 742 SER A O 1
ATOM 5839 N N . ASN A 1 743 ? -32.611 12.649 -10.057 1.00 75.44 743 ASN A N 1
ATOM 5840 C CA . ASN A 1 743 ? -33.319 11.441 -10.488 1.00 75.44 743 ASN A CA 1
ATOM 5841 C C . ASN A 1 743 ? -34.258 10.945 -9.379 1.00 75.44 743 ASN A C 1
ATOM 5843 O O . ASN A 1 743 ? -34.138 11.337 -8.226 1.00 75.44 743 ASN A O 1
ATOM 5847 N N . THR A 1 744 ? -35.198 10.057 -9.695 1.00 75.25 744 THR A N 1
ATOM 5848 C CA . THR A 1 744 ? -36.044 9.415 -8.676 1.00 75.25 744 THR A CA 1
ATOM 5849 C C . THR A 1 744 ? -35.558 7.992 -8.442 1.00 75.25 744 THR A C 1
ATOM 5851 O O . THR A 1 744 ? -35.795 7.125 -9.275 1.00 75.25 744 THR A O 1
ATOM 5854 N N . PHE A 1 745 ? -34.898 7.749 -7.309 1.00 79.00 745 PHE A N 1
ATOM 5855 C CA . PHE A 1 745 ? -34.475 6.407 -6.898 1.00 79.00 745 PHE A CA 1
ATOM 5856 C C . PHE A 1 745 ? -35.351 5.869 -5.771 1.00 79.00 745 PHE A C 1
ATOM 5858 O O . PHE A 1 745 ? -35.891 6.621 -4.960 1.00 79.00 745 PHE A O 1
ATOM 5865 N N . LYS A 1 746 ? -35.459 4.542 -5.701 1.00 81.50 746 LYS A N 1
ATOM 5866 C CA . LYS A 1 746 ? -36.042 3.847 -4.555 1.00 81.50 746 LYS A CA 1
ATOM 5867 C C . LYS A 1 746 ? -35.007 3.782 -3.426 1.00 81.50 746 LYS A C 1
ATOM 5869 O O . LYS A 1 746 ? -33.880 3.354 -3.654 1.00 81.50 746 LYS A O 1
ATOM 5874 N N . GLY A 1 747 ? -35.403 4.200 -2.226 1.00 87.00 747 GLY A N 1
ATOM 5875 C CA . GLY A 1 747 ? -34.550 4.221 -1.036 1.00 87.00 747 GLY A CA 1
ATOM 5876 C C . GLY A 1 747 ? -34.662 5.534 -0.264 1.00 87.00 747 GLY A C 1
ATOM 5877 O O . GLY A 1 747 ? -35.185 6.526 -0.767 1.00 87.00 747 GLY A O 1
ATOM 5878 N N . GLU A 1 748 ? -34.185 5.528 0.974 1.00 92.56 748 GLU A N 1
ATOM 5879 C CA . GLU A 1 748 ? -34.082 6.707 1.831 1.00 92.56 748 GLU A CA 1
ATOM 5880 C C . GLU A 1 748 ? -32.648 7.244 1.784 1.00 92.56 748 GLU A C 1
ATOM 5882 O O . GLU A 1 748 ? -31.688 6.488 1.934 1.00 92.56 748 GLU A O 1
ATOM 5887 N N . PHE A 1 749 ? -32.491 8.551 1.566 1.00 94.38 749 PHE A N 1
ATOM 5888 C CA . PHE A 1 749 ? -31.190 9.208 1.652 1.00 94.38 749 PHE A CA 1
ATOM 5889 C C . PHE A 1 749 ? -31.019 9.879 3.013 1.00 94.38 749 PHE A C 1
ATOM 5891 O O . PHE A 1 749 ? -31.718 10.837 3.342 1.00 94.38 749 PHE A O 1
ATOM 5898 N N . ILE A 1 750 ? -30.054 9.390 3.783 1.00 94.44 750 ILE A N 1
ATOM 5899 C CA . ILE A 1 750 ? -29.679 9.906 5.094 1.00 94.44 750 ILE A CA 1
ATOM 5900 C C . ILE A 1 750 ? -28.471 10.823 4.904 1.00 94.44 750 ILE A C 1
ATOM 5902 O O . ILE A 1 750 ? -27.330 10.372 4.765 1.00 94.44 750 ILE A O 1
ATOM 5906 N N . ALA A 1 751 ? -28.735 12.126 4.877 1.00 92.00 751 ALA A N 1
ATOM 5907 C CA . ALA A 1 751 ? -27.709 13.144 4.687 1.00 92.00 751 ALA A CA 1
ATOM 5908 C C . ALA A 1 751 ? -26.676 13.150 5.829 1.00 92.00 751 ALA A C 1
ATOM 5910 O O . ALA A 1 751 ? -26.999 12.872 6.983 1.00 92.00 751 ALA A O 1
ATOM 5911 N N . ALA A 1 752 ? -25.432 13.507 5.497 1.00 87.56 752 ALA A N 1
ATOM 5912 C CA . ALA A 1 752 ? -24.312 13.710 6.423 1.00 87.56 752 ALA A CA 1
ATOM 5913 C C . ALA A 1 752 ? -23.936 12.512 7.322 1.00 87.56 752 ALA A C 1
ATOM 5915 O O . ALA A 1 752 ? -23.135 12.664 8.242 1.00 87.56 752 ALA A O 1
ATOM 5916 N N . ASN A 1 753 ? -24.455 11.314 7.047 1.00 88.88 753 ASN A N 1
ATOM 5917 C CA . ASN A 1 753 ? -24.042 10.083 7.710 1.00 88.88 753 ASN A CA 1
ATOM 5918 C C . ASN A 1 753 ? -23.404 9.146 6.684 1.00 88.88 753 ASN A C 1
ATOM 5920 O O . ASN A 1 753 ? -24.115 8.471 5.948 1.00 88.88 753 ASN A O 1
ATOM 5924 N N . SER A 1 754 ? -22.073 9.118 6.611 1.00 90.94 754 SER A N 1
ATOM 5925 C CA . SER A 1 754 ? -21.322 8.275 5.670 1.00 90.94 754 SER A CA 1
ATOM 5926 C C . SER A 1 754 ? -20.888 6.926 6.260 1.00 90.94 754 SER A C 1
ATOM 5928 O O . SER A 1 754 ? -20.429 6.054 5.517 1.00 90.94 754 SER A O 1
ATOM 5930 N N . THR A 1 755 ? -21.023 6.739 7.576 1.00 93.00 755 THR A N 1
ATOM 5931 C CA . THR A 1 755 ? -20.531 5.563 8.313 1.00 93.00 755 THR A CA 1
ATOM 5932 C C . THR A 1 755 ? -21.582 4.483 8.506 1.00 93.00 755 THR A C 1
ATOM 5934 O O . THR A 1 755 ? -21.218 3.350 8.803 1.00 93.00 755 THR A O 1
ATOM 5937 N N . LEU A 1 756 ? -22.864 4.787 8.281 1.00 94.81 756 LEU A N 1
ATOM 5938 C CA . LEU A 1 756 ? -23.969 3.841 8.449 1.00 94.81 756 LEU A CA 1
ATOM 5939 C C . LEU A 1 756 ? -23.764 2.469 7.764 1.00 94.81 756 LEU A C 1
ATOM 5941 O O . LEU A 1 756 ? -24.103 1.462 8.386 1.00 94.81 756 LEU A O 1
ATOM 5945 N N . PRO A 1 757 ? -23.165 2.363 6.555 1.00 96.94 757 PRO A N 1
ATOM 5946 C CA . PRO A 1 757 ? -22.893 1.058 5.951 1.00 96.94 757 PRO A CA 1
ATOM 5947 C C . PRO A 1 757 ? -21.945 0.168 6.771 1.00 96.94 757 PRO A C 1
ATOM 5949 O O . PRO A 1 757 ? -21.959 -1.045 6.592 1.00 96.94 757 PRO A O 1
ATOM 5952 N N . LEU A 1 758 ? -21.115 0.744 7.650 1.00 96.69 758 LEU A N 1
ATOM 5953 C CA . LEU A 1 758 ? -20.130 0.010 8.452 1.00 96.69 758 LEU A CA 1
ATOM 5954 C C . LEU A 1 758 ? -20.771 -0.797 9.592 1.00 96.69 758 LEU A C 1
ATOM 5956 O O . LEU A 1 758 ? -20.211 -1.809 10.002 1.00 96.69 758 LEU A O 1
ATOM 5960 N N . SER A 1 759 ? -21.940 -0.370 10.079 1.00 96.12 759 SER A N 1
ATOM 5961 C CA . SER A 1 759 ? -22.718 -1.052 11.125 1.00 96.12 759 SER A CA 1
ATOM 5962 C C . SER A 1 759 ? -23.985 -1.717 10.573 1.00 96.12 759 SER A C 1
ATOM 5964 O O . SER A 1 759 ? -24.939 -1.977 11.304 1.00 96.12 759 SER A O 1
ATOM 5966 N N . ALA A 1 760 ? -24.046 -1.927 9.256 1.00 96.12 760 ALA A N 1
ATOM 5967 C CA . ALA A 1 760 ? -25.197 -2.537 8.612 1.00 96.12 760 ALA A CA 1
ATOM 5968 C C . ALA A 1 760 ? -25.261 -4.044 8.899 1.00 96.12 760 ALA A C 1
ATOM 5970 O O . ALA A 1 760 ? -24.258 -4.751 8.799 1.00 96.12 760 ALA A O 1
ATOM 5971 N N . ILE A 1 761 ? -26.467 -4.544 9.174 1.00 97.25 761 ILE A N 1
ATOM 5972 C CA . ILE A 1 761 ? -26.742 -5.981 9.284 1.00 97.25 761 ILE A CA 1
ATOM 5973 C C . ILE A 1 761 ? -26.866 -6.547 7.863 1.00 97.25 761 ILE A C 1
ATOM 5975 O O . ILE A 1 761 ? -27.939 -6.513 7.256 1.00 97.25 761 ILE A O 1
ATOM 5979 N N . VAL A 1 762 ? -25.744 -7.002 7.309 1.00 98.12 762 VAL A N 1
ATOM 5980 C CA . VAL A 1 762 ? -25.611 -7.564 5.953 1.00 98.12 762 VAL A CA 1
ATOM 5981 C C . VAL A 1 762 ? -24.563 -8.677 5.943 1.00 98.12 762 VAL A C 1
ATOM 5983 O O . VAL A 1 762 ? -23.809 -8.842 6.896 1.00 98.12 762 VAL A O 1
ATOM 5986 N N . ASP A 1 763 ? -24.447 -9.422 4.848 1.00 98.50 763 ASP A N 1
ATOM 5987 C CA . ASP A 1 763 ? -23.390 -10.426 4.730 1.00 98.50 763 ASP A CA 1
ATOM 5988 C C . ASP A 1 763 ? -22.014 -9.781 4.580 1.00 98.50 763 ASP A C 1
ATOM 5990 O O . ASP A 1 763 ? -21.080 -10.156 5.282 1.00 98.50 763 ASP A O 1
ATOM 5994 N N . VAL A 1 764 ? -21.870 -8.809 3.678 1.00 98.69 764 VAL A N 1
ATOM 5995 C CA . VAL A 1 764 ? -20.567 -8.233 3.328 1.00 98.69 764 VAL A CA 1
ATOM 5996 C C . VAL A 1 764 ? -20.566 -6.720 3.522 1.00 98.69 764 VAL A C 1
ATOM 5998 O O . VAL A 1 764 ? -21.298 -5.990 2.850 1.00 98.69 764 VAL A O 1
ATOM 6001 N N . VAL A 1 765 ? -19.675 -6.240 4.388 1.00 98.62 765 VAL A N 1
ATOM 6002 C CA . VAL A 1 765 ? -19.395 -4.811 4.572 1.00 98.62 765 VAL A CA 1
ATOM 6003 C C . VAL A 1 765 ? -18.105 -4.451 3.837 1.00 98.62 765 VAL A C 1
ATOM 6005 O O . VAL A 1 765 ? -17.064 -5.089 4.020 1.00 98.62 765 VAL A O 1
ATOM 6008 N N . VAL A 1 766 ? -18.171 -3.416 2.997 1.00 98.38 766 VAL A N 1
ATOM 6009 C CA . VAL A 1 766 ? -17.079 -2.994 2.109 1.00 98.38 766 VAL A CA 1
ATOM 6010 C C . VAL A 1 766 ? -16.684 -1.544 2.396 1.00 98.38 766 VAL A C 1
ATOM 6012 O O . VAL A 1 766 ? -17.267 -0.627 1.813 1.00 98.38 766 VAL A O 1
ATOM 6015 N N . PRO A 1 767 ? -15.696 -1.294 3.272 1.00 96.69 767 PRO A N 1
ATOM 6016 C CA . PRO A 1 767 ? -15.129 0.038 3.436 1.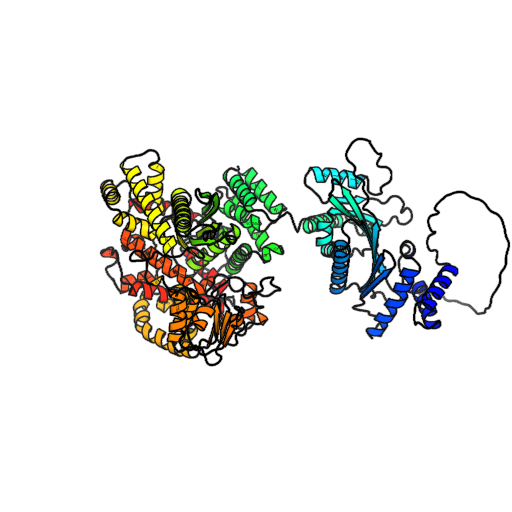00 96.69 767 PRO A CA 1
ATOM 6017 C C . PRO A 1 767 ? -14.160 0.361 2.293 1.00 96.69 767 PRO A C 1
ATOM 6019 O O . PRO A 1 767 ? -13.142 -0.308 2.099 1.00 96.69 767 PRO A O 1
ATOM 6022 N N . ALA A 1 768 ? -14.481 1.394 1.523 1.00 93.62 768 ALA A N 1
ATOM 6023 C CA . ALA A 1 768 ? -13.807 1.781 0.286 1.00 93.62 768 ALA A CA 1
ATOM 6024 C C . ALA A 1 768 ? -13.556 3.300 0.171 1.00 93.62 768 ALA A C 1
ATOM 6026 O O . ALA A 1 768 ? -13.214 3.767 -0.919 1.00 93.62 768 ALA A O 1
ATOM 6027 N N . ALA A 1 769 ? -13.693 4.065 1.267 1.00 81.75 769 ALA A N 1
ATOM 6028 C CA . ALA A 1 769 ? -13.382 5.500 1.299 1.00 81.75 769 ALA A CA 1
ATOM 6029 C C . ALA A 1 769 ? -12.110 5.858 2.084 1.00 81.75 769 ALA A C 1
ATOM 6031 O O . ALA A 1 769 ? -11.157 6.353 1.486 1.00 81.75 769 ALA A O 1
ATOM 6032 N N . LEU A 1 770 ? -12.121 5.656 3.406 1.00 76.44 770 LEU A N 1
ATOM 6033 C CA . LEU A 1 770 ? -11.165 6.255 4.347 1.00 76.44 770 LEU A CA 1
ATOM 6034 C C . LEU A 1 770 ? -10.456 5.197 5.200 1.00 76.44 770 LEU A C 1
ATOM 6036 O O . LEU A 1 770 ? -10.986 4.106 5.415 1.00 76.44 770 LEU A O 1
ATOM 6040 N N . GLU A 1 771 ? -9.271 5.551 5.686 1.00 80.25 771 GLU A N 1
ATOM 6041 C CA . GLU A 1 771 ? -8.538 4.845 6.736 1.00 80.25 771 GLU A CA 1
ATOM 6042 C C . GLU A 1 771 ? -9.204 4.975 8.124 1.00 80.25 771 GLU A C 1
ATOM 6044 O O . GLU A 1 771 ? -9.918 5.939 8.394 1.00 80.25 771 GLU A O 1
ATOM 6049 N N . GLU A 1 772 ? -8.947 4.000 9.001 1.00 80.94 772 GLU A N 1
ATOM 6050 C CA . GLU A 1 772 ? -9.286 3.992 10.436 1.00 80.94 772 GLU A CA 1
ATOM 6051 C C . GLU A 1 772 ? -10.753 4.349 10.756 1.00 80.94 772 GLU A C 1
ATOM 6053 O O . GLU A 1 772 ? -11.055 5.073 11.706 1.00 80.94 772 GLU A O 1
ATOM 6058 N N . VAL A 1 773 ? -11.684 3.818 9.958 1.00 85.81 773 VAL A N 1
ATOM 6059 C CA . VAL A 1 773 ? -13.136 3.970 10.141 1.00 85.81 773 VAL A CA 1
ATOM 6060 C C . VAL A 1 773 ? -13.769 2.859 10.987 1.00 85.81 773 VAL A C 1
ATOM 6062 O O . VAL A 1 773 ? -14.927 2.981 11.374 1.00 85.81 773 VAL A O 1
ATOM 6065 N N . ILE A 1 774 ? -13.036 1.787 11.298 1.00 92.06 774 ILE A N 1
ATOM 6066 C CA . ILE A 1 774 ? -13.436 0.733 12.246 1.00 92.06 774 ILE A CA 1
ATOM 6067 C C . ILE A 1 774 ? -12.308 0.556 13.269 1.00 92.06 774 ILE A C 1
ATOM 6069 O O . ILE A 1 774 ? -11.162 0.305 12.892 1.00 92.06 774 ILE A O 1
ATOM 6073 N N . THR A 1 775 ? -12.618 0.705 14.558 1.00 89.31 775 THR A N 1
ATOM 6074 C CA . THR A 1 775 ? -11.617 0.828 15.638 1.00 89.31 775 THR A CA 1
ATOM 6075 C C . THR A 1 775 ? -12.082 0.163 16.938 1.00 89.31 775 THR A C 1
ATOM 6077 O O . THR A 1 775 ? -13.274 -0.063 17.079 1.00 89.31 775 THR A O 1
ATOM 6080 N N . THR A 1 776 ? -11.173 -0.093 17.891 1.00 82.81 776 THR A N 1
ATOM 6081 C CA . THR A 1 776 ? -11.466 -0.727 19.204 1.00 82.81 776 THR A CA 1
ATOM 6082 C C . THR A 1 776 ? -11.388 0.214 20.411 1.00 82.81 776 THR A C 1
ATOM 6084 O O . THR A 1 776 ? -11.136 -0.227 21.533 1.00 82.81 776 THR A O 1
ATOM 6087 N N . GLY A 1 777 ? -11.438 1.530 20.207 1.00 68.06 777 GLY A N 1
ATOM 6088 C CA . GLY A 1 777 ? -11.278 2.494 21.298 1.00 68.06 777 GLY A CA 1
ATOM 6089 C C . GLY A 1 777 ? -12.009 3.801 21.041 1.00 68.06 777 GLY A C 1
ATOM 6090 O O . GLY A 1 777 ? -12.540 4.016 19.954 1.00 68.06 777 GLY A O 1
ATOM 6091 N N . GLU A 1 778 ? -12.023 4.691 22.038 1.00 58.88 778 GLU A N 1
ATOM 6092 C CA . GLU A 1 778 ? -12.522 6.055 21.850 1.00 58.88 778 GLU A CA 1
ATOM 6093 C C . GLU A 1 778 ? -11.690 6.747 20.768 1.00 58.88 778 GLU A C 1
ATOM 6095 O O . GLU A 1 778 ? -10.515 7.069 20.965 1.00 58.88 778 GLU A O 1
ATOM 6100 N N . THR A 1 779 ? -12.298 6.963 19.605 1.00 55.06 779 THR A N 1
ATOM 6101 C CA . THR A 1 779 ? -11.669 7.723 18.533 1.00 55.06 779 THR A CA 1
ATOM 6102 C C . THR A 1 779 ? -12.135 9.167 18.601 1.00 55.06 779 THR A C 1
ATOM 6104 O O . THR A 1 779 ? -13.313 9.457 18.802 1.00 55.06 779 THR A O 1
ATOM 6107 N N . GLY A 1 780 ? -11.212 10.097 18.365 1.00 54.78 780 GLY A N 1
ATOM 6108 C CA . GLY A 1 780 ? -11.571 11.474 18.028 1.00 54.78 780 GLY A CA 1
ATOM 6109 C C . GLY A 1 780 ? -12.082 11.620 16.588 1.00 54.78 780 GLY A C 1
ATOM 6110 O O . GLY A 1 780 ? -12.268 12.749 16.142 1.00 54.78 780 GLY A O 1
ATOM 6111 N N . ASN A 1 781 ? -12.250 10.516 15.844 1.00 65.81 781 ASN A N 1
ATOM 6112 C CA . ASN A 1 781 ? -12.711 10.515 14.462 1.00 65.81 781 ASN A CA 1
ATOM 6113 C C . ASN A 1 781 ? -14.244 10.357 14.434 1.00 65.81 781 ASN A C 1
ATOM 6115 O O . ASN A 1 781 ? -14.749 9.247 14.601 1.00 65.81 781 ASN A O 1
ATOM 6119 N N . PRO A 1 782 ? -15.012 11.429 14.171 1.00 70.00 782 PRO A N 1
ATOM 6120 C CA . PRO A 1 782 ? -16.469 11.340 14.098 1.00 70.00 782 PRO A CA 1
ATOM 6121 C C . PRO A 1 782 ? -16.963 10.497 12.907 1.00 70.00 782 PRO A C 1
ATOM 6123 O O . PRO A 1 782 ? -18.154 10.216 12.820 1.00 70.00 782 PRO A O 1
ATOM 6126 N N . GLN A 1 783 ? -16.074 10.109 11.982 1.00 77.25 783 GLN A N 1
ATOM 6127 C CA . GLN A 1 783 ? -16.362 9.228 10.848 1.00 77.25 783 GLN A CA 1
ATOM 6128 C C . GLN A 1 783 ? -15.859 7.788 11.055 1.00 77.25 783 GLN A C 1
ATOM 6130 O O . GLN A 1 783 ? -15.659 7.063 10.081 1.00 77.25 783 GLN A O 1
ATOM 6135 N N . ALA A 1 784 ? -15.674 7.363 12.306 1.00 86.38 784 ALA A N 1
ATOM 6136 C CA . ALA A 1 784 ? -15.361 5.983 12.659 1.00 86.38 784 ALA A CA 1
ATOM 6137 C C . ALA A 1 784 ? -16.479 5.339 13.491 1.00 86.38 784 ALA A C 1
ATOM 6139 O O . ALA A 1 784 ? -17.230 6.021 14.188 1.00 86.38 784 ALA A O 1
ATOM 6140 N N . ILE A 1 785 ? -16.566 4.012 13.430 1.00 91.94 785 ILE A N 1
ATOM 6141 C CA . ILE A 1 785 ? -17.379 3.194 14.329 1.00 91.94 785 ILE A CA 1
ATOM 6142 C C . ILE A 1 785 ? -16.481 2.373 15.258 1.00 91.94 785 ILE A C 1
ATOM 6144 O O . ILE A 1 785 ? -15.331 2.053 14.930 1.00 91.94 785 ILE A O 1
ATOM 6148 N N . HIS A 1 786 ? -17.030 2.008 16.413 1.00 92.62 786 HIS A N 1
ATOM 6149 C CA . HIS A 1 786 ? -16.455 0.959 17.246 1.00 92.62 786 HIS A CA 1
ATOM 6150 C C . HIS A 1 786 ? -16.711 -0.399 16.575 1.00 92.62 786 HIS A C 1
ATOM 6152 O O . HIS A 1 786 ? -17.780 -0.609 15.996 1.00 92.62 786 HIS A O 1
ATOM 6158 N N . GLU A 1 787 ? -15.762 -1.326 16.640 1.00 94.06 787 GLU A N 1
ATOM 6159 C CA . GLU A 1 787 ? -15.882 -2.671 16.077 1.00 94.06 787 GLU A CA 1
ATOM 6160 C C . GLU A 1 787 ? -17.077 -3.430 16.659 1.00 94.06 787 GLU A C 1
ATOM 6162 O O . GLU A 1 787 ? -17.687 -4.235 15.963 1.00 94.06 787 GLU A O 1
ATOM 6167 N N . GLU A 1 788 ? -17.464 -3.145 17.906 1.00 93.31 788 GLU A N 1
ATOM 6168 C CA . GLU A 1 788 ? -18.673 -3.698 18.536 1.00 93.31 788 GLU A CA 1
ATOM 6169 C C . GLU A 1 788 ? -19.952 -3.433 17.728 1.00 93.31 788 GLU A C 1
ATOM 6171 O O . GLU A 1 788 ? -20.830 -4.289 17.706 1.00 93.31 788 GLU A O 1
ATOM 6176 N N . ALA A 1 789 ? -20.037 -2.302 17.018 1.00 94.81 789 ALA A N 1
ATOM 6177 C CA . ALA A 1 789 ? -21.188 -1.951 16.183 1.00 94.81 789 ALA A CA 1
ATOM 6178 C C . ALA A 1 789 ? -21.173 -2.629 14.799 1.00 94.81 789 ALA A C 1
ATOM 6180 O O . ALA A 1 789 ? -22.107 -2.457 14.019 1.00 94.81 789 ALA A O 1
ATOM 6181 N N . PHE A 1 790 ? -20.108 -3.356 14.455 1.00 97.25 790 PHE A N 1
ATOM 6182 C CA . PHE A 1 790 ? -20.019 -4.093 13.200 1.00 97.25 790 PHE A CA 1
ATOM 6183 C C . PHE A 1 790 ? -20.858 -5.375 13.269 1.00 97.25 790 PHE A C 1
ATOM 6185 O O . PHE A 1 790 ? -20.635 -6.219 14.142 1.00 97.25 790 PHE A O 1
ATOM 6192 N N . GLU A 1 791 ? -21.771 -5.539 12.312 1.00 96.56 791 GLU A N 1
ATOM 6193 C CA . GLU A 1 791 ? -22.749 -6.642 12.259 1.00 96.56 791 GLU A CA 1
ATOM 6194 C C . GLU A 1 791 ? -22.596 -7.530 11.005 1.00 96.56 791 GLU A C 1
ATOM 6196 O O . GLU A 1 791 ? -23.413 -8.414 10.752 1.00 96.56 791 GLU A O 1
ATOM 6201 N N . GLY A 1 792 ? -21.560 -7.294 10.191 1.00 97.00 792 GLY A N 1
ATOM 6202 C CA . GLY A 1 792 ? -21.312 -8.049 8.963 1.00 97.00 792 GLY A CA 1
ATOM 6203 C C . GLY A 1 792 ? -20.731 -9.451 9.190 1.00 97.00 792 GLY A C 1
ATOM 6204 O O . GLY A 1 792 ? -19.987 -9.680 10.141 1.00 97.00 792 GLY A O 1
ATOM 6205 N N . ASN A 1 793 ? -20.973 -10.380 8.258 1.00 97.94 793 ASN A N 1
ATOM 6206 C CA . ASN A 1 793 ? -20.302 -11.695 8.245 1.00 97.94 793 ASN A CA 1
ATOM 6207 C C . ASN A 1 793 ? -18.885 -11.620 7.642 1.00 97.94 793 ASN A C 1
ATOM 6209 O O . ASN A 1 793 ? -17.981 -12.367 8.030 1.00 97.94 793 ASN A O 1
ATOM 6213 N N . TYR A 1 794 ? -18.692 -10.710 6.686 1.00 98.31 794 TYR A N 1
ATOM 6214 C CA . TYR A 1 794 ? -17.438 -10.464 5.986 1.00 98.31 794 TYR A CA 1
ATOM 6215 C C . TYR A 1 794 ? -17.056 -8.986 6.066 1.00 98.31 794 TYR A C 1
ATOM 6217 O O . TYR A 1 794 ? -17.861 -8.109 5.743 1.00 98.31 794 TYR A O 1
ATOM 6225 N N . LEU A 1 795 ? -15.792 -8.723 6.394 1.00 98.38 795 LEU A N 1
ATOM 6226 C CA . LEU A 1 795 ? -15.162 -7.416 6.229 1.00 98.38 795 LEU A CA 1
ATOM 6227 C C . LEU A 1 795 ? -14.243 -7.465 5.002 1.00 98.38 795 LEU A C 1
ATOM 6229 O O . LEU A 1 795 ? -13.189 -8.102 5.029 1.00 98.38 795 LEU A O 1
ATOM 6233 N N . LEU A 1 796 ? -14.647 -6.802 3.916 1.00 98.06 796 LEU A N 1
ATOM 6234 C CA . LEU A 1 796 ? -13.946 -6.814 2.629 1.00 98.06 796 LEU A CA 1
ATOM 6235 C C . LEU A 1 796 ? -13.371 -5.422 2.320 1.00 98.06 796 LEU A C 1
ATOM 6237 O O . LEU A 1 796 ? -14.055 -4.540 1.810 1.00 98.06 796 LEU A O 1
ATOM 6241 N N . GLN A 1 797 ? -12.100 -5.207 2.659 1.00 96.44 797 GLN A N 1
ATOM 6242 C CA . GLN A 1 797 ? -11.506 -3.867 2.747 1.00 96.44 797 GLN A CA 1
ATOM 6243 C C . GLN A 1 797 ? -11.016 -3.318 1.396 1.00 96.44 797 GLN A C 1
ATOM 6245 O O . GLN A 1 797 ? -9.933 -3.652 0.919 1.00 96.44 797 GLN A O 1
ATOM 6250 N N . GLY A 1 798 ? -11.800 -2.431 0.779 1.00 92.19 798 GLY A N 1
ATOM 6251 C CA . GLY A 1 798 ? -11.450 -1.768 -0.481 1.00 92.19 798 GLY A CA 1
ATOM 6252 C C . GLY A 1 798 ? -10.496 -0.576 -0.332 1.00 92.19 798 GLY A C 1
ATOM 6253 O O . GLY A 1 798 ? -9.721 -0.295 -1.250 1.00 92.19 798 GLY A O 1
ATOM 6254 N N . ALA A 1 799 ? -10.536 0.119 0.808 1.00 87.94 799 ALA A N 1
ATOM 6255 C CA . ALA A 1 799 ? -9.622 1.211 1.154 1.00 87.94 799 ALA A CA 1
ATOM 6256 C C . ALA A 1 799 ? -8.298 0.686 1.743 1.00 87.94 799 ALA A C 1
ATOM 6258 O O . ALA A 1 799 ? -8.153 -0.509 1.996 1.00 87.94 799 ALA A O 1
ATOM 6259 N N . ASN A 1 800 ? -7.317 1.571 1.947 1.00 83.00 800 ASN A N 1
ATOM 6260 C CA . ASN A 1 800 ? -6.096 1.245 2.695 1.00 83.00 800 ASN A CA 1
ATOM 6261 C C . ASN A 1 800 ? -6.335 1.495 4.187 1.00 83.00 800 ASN A C 1
ATOM 6263 O O . ASN A 1 800 ? -6.715 2.600 4.552 1.00 83.00 800 ASN A O 1
ATOM 6267 N N . GLY A 1 801 ? -6.102 0.485 5.021 1.00 84.06 801 GLY A N 1
ATOM 6268 C CA . GLY A 1 801 ? -6.264 0.528 6.474 1.00 84.06 801 GLY A CA 1
ATOM 6269 C C . GLY A 1 801 ? -7.619 1.018 7.003 1.00 84.06 801 GLY A C 1
ATOM 6270 O O . GLY A 1 801 ? -7.593 1.793 7.953 1.00 84.06 801 GLY A O 1
ATOM 6271 N N . PRO A 1 802 ? -8.790 0.650 6.439 1.00 87.38 802 PRO A N 1
ATOM 6272 C CA . PRO A 1 802 ? -10.074 1.123 6.960 1.00 87.38 802 PRO A CA 1
ATOM 6273 C C . PRO A 1 802 ? -10.413 0.560 8.346 1.00 87.38 802 PRO A C 1
ATOM 6275 O O . PRO A 1 802 ? -11.126 1.217 9.097 1.00 87.38 802 PRO A O 1
ATOM 6278 N N . ALA A 1 803 ? -9.912 -0.624 8.700 1.00 90.12 803 ALA A N 1
ATOM 6279 C CA . ALA A 1 803 ? -9.959 -1.142 10.062 1.00 90.12 803 ALA A CA 1
ATOM 6280 C C . ALA A 1 803 ? -8.565 -1.079 10.696 1.00 90.12 803 ALA A C 1
ATOM 6282 O O . ALA A 1 803 ? -7.564 -1.377 10.037 1.00 90.12 803 ALA A O 1
ATOM 6283 N N . THR A 1 804 ? -8.491 -0.710 11.976 1.00 85.62 804 THR A N 1
ATOM 6284 C CA . THR A 1 804 ? -7.243 -0.864 12.735 1.00 85.62 804 THR A CA 1
ATOM 6285 C C . THR A 1 804 ? -6.920 -2.347 12.909 1.00 85.62 804 THR A C 1
ATOM 6287 O O . THR A 1 804 ? -7.809 -3.197 12.888 1.00 85.62 804 THR A O 1
ATOM 6290 N N . VAL A 1 805 ? -5.643 -2.681 13.104 1.00 82.06 805 VAL A N 1
ATOM 6291 C CA . VAL A 1 805 ? -5.206 -4.077 13.295 1.00 82.06 805 VAL A CA 1
ATOM 6292 C C . VAL A 1 805 ? -5.917 -4.706 14.493 1.00 82.06 805 VAL A C 1
ATOM 6294 O O . VAL A 1 805 ? -6.359 -5.848 14.431 1.00 82.06 805 VAL A O 1
ATOM 6297 N N . GLU A 1 806 ? -6.063 -3.944 15.573 1.00 83.75 806 GLU A N 1
ATOM 6298 C CA . GLU A 1 806 ? -6.782 -4.361 16.770 1.00 83.75 806 GLU A CA 1
ATOM 6299 C C . GLU A 1 806 ? -8.262 -4.639 16.468 1.00 83.75 806 GLU A C 1
ATOM 6301 O O . GLU A 1 806 ? -8.808 -5.616 16.978 1.00 83.75 806 GLU A O 1
ATOM 6306 N N . ALA A 1 807 ? -8.894 -3.840 15.598 1.00 90.31 807 ALA A N 1
ATOM 6307 C CA . ALA A 1 807 ? -10.282 -4.051 15.192 1.00 90.31 807 ALA A CA 1
ATOM 6308 C C . ALA A 1 807 ? -10.427 -5.290 14.310 1.00 90.31 807 ALA A C 1
ATOM 6310 O O . ALA A 1 807 ? -11.357 -6.065 14.506 1.00 90.31 807 ALA A O 1
ATOM 6311 N N . GLU A 1 808 ? -9.495 -5.530 13.387 1.00 91.75 808 GLU A N 1
ATOM 6312 C CA . GLU A 1 808 ? -9.473 -6.774 12.614 1.00 91.75 808 GLU A CA 1
ATOM 6313 C C . GLU A 1 808 ? -9.373 -7.997 13.528 1.00 91.75 808 GLU A C 1
ATOM 6315 O O . GLU A 1 808 ? -10.176 -8.917 13.399 1.00 91.75 808 GLU A O 1
ATOM 6320 N N . GLU A 1 809 ? -8.437 -7.994 14.482 1.00 88.75 809 GLU A N 1
ATOM 6321 C CA . GLU A 1 809 ? -8.262 -9.098 15.432 1.00 88.75 809 GLU A CA 1
ATOM 6322 C C . GLU A 1 809 ? -9.514 -9.297 16.306 1.00 88.75 809 GLU A C 1
ATOM 6324 O O . GLU A 1 809 ? -9.943 -10.431 16.532 1.00 88.75 809 GLU A O 1
ATOM 6329 N N . ALA A 1 810 ? -10.140 -8.215 16.776 1.00 92.12 810 ALA A N 1
ATOM 6330 C CA . ALA A 1 810 ? -11.375 -8.275 17.556 1.00 92.12 810 ALA A CA 1
ATOM 6331 C C . ALA A 1 810 ? -12.559 -8.839 16.746 1.00 92.12 810 ALA A C 1
ATOM 6333 O O . ALA A 1 810 ? -13.313 -9.675 17.253 1.00 92.12 810 ALA A O 1
ATOM 6334 N N . LEU A 1 811 ? -12.699 -8.445 15.477 1.00 95.69 811 LEU A N 1
ATOM 6335 C CA . LEU A 1 811 ? -13.732 -8.958 14.575 1.00 95.69 811 LEU A CA 1
ATOM 6336 C C . LEU A 1 811 ? -13.497 -10.430 14.209 1.00 95.69 811 LEU A C 1
ATOM 6338 O O . LEU A 1 811 ? -14.432 -11.231 14.269 1.00 95.69 811 LEU A O 1
ATOM 6342 N N . GLU A 1 812 ? -12.258 -10.821 13.908 1.00 93.38 812 GLU A N 1
ATOM 6343 C CA . GLU A 1 812 ? -11.903 -12.223 13.654 1.00 93.38 812 GLU A CA 1
ATOM 6344 C C . GLU A 1 812 ? -12.220 -13.113 14.868 1.00 93.38 812 GLU A C 1
ATOM 6346 O O . GLU A 1 812 ? -12.791 -14.194 14.713 1.00 93.38 812 GLU A O 1
ATOM 6351 N N . ASN A 1 813 ? -11.934 -12.642 16.089 1.00 92.31 813 ASN A N 1
ATOM 6352 C CA . ASN A 1 813 ? -12.268 -13.356 17.328 1.00 92.31 813 ASN A CA 1
ATOM 6353 C C . ASN A 1 813 ? -13.784 -13.523 17.540 1.00 92.31 813 ASN A C 1
ATOM 6355 O O . ASN A 1 813 ? -14.208 -14.479 18.193 1.00 92.31 813 ASN A O 1
ATOM 6359 N N . ARG A 1 814 ? -14.605 -12.631 16.970 1.00 94.69 814 ARG A N 1
ATOM 6360 C CA . ARG A 1 814 ? -16.076 -12.739 16.937 1.00 94.69 814 ARG A CA 1
ATOM 6361 C C . ARG A 1 814 ? -16.594 -13.651 15.819 1.00 94.69 814 ARG A C 1
ATOM 6363 O O . ARG A 1 814 ? -17.798 -13.873 15.733 1.00 94.69 814 ARG A O 1
ATOM 6370 N N . GLY A 1 815 ? -15.709 -14.206 14.990 1.00 94.12 815 GLY A N 1
ATOM 6371 C CA . GLY A 1 815 ? -16.059 -15.095 13.881 1.00 94.12 815 GLY A CA 1
ATOM 6372 C C . GLY A 1 815 ? -16.313 -14.386 12.549 1.00 94.12 815 GLY A C 1
ATOM 6373 O O . GLY A 1 815 ? -16.725 -15.049 11.596 1.00 94.12 815 GLY A O 1
ATOM 6374 N N . VAL A 1 816 ? -16.050 -13.078 12.454 1.00 97.38 816 VAL A N 1
ATOM 6375 C CA . VAL A 1 816 ? -16.113 -12.334 11.187 1.00 97.38 816 VAL A CA 1
ATOM 6376 C C . VAL A 1 816 ? -14.954 -12.766 10.292 1.00 97.38 816 VAL A C 1
ATOM 6378 O O . VAL A 1 816 ? -13.810 -12.873 10.735 1.00 97.38 816 VAL A O 1
ATOM 6381 N N . ILE A 1 817 ? -15.222 -12.985 9.004 1.00 97.50 817 ILE A N 1
ATOM 6382 C CA . ILE A 1 817 ? -14.164 -13.257 8.027 1.00 97.50 817 ILE A CA 1
ATOM 6383 C C . ILE A 1 817 ? -13.597 -11.922 7.543 1.00 97.50 817 ILE A C 1
ATOM 6385 O O . ILE A 1 817 ? -14.234 -11.203 6.769 1.00 97.50 817 ILE A O 1
ATOM 6389 N N . VAL A 1 818 ? -12.389 -11.596 7.997 1.00 97.50 818 VAL A N 1
ATOM 6390 C CA . VAL A 1 818 ? -11.704 -10.346 7.658 1.00 97.50 818 VAL A CA 1
ATOM 6391 C C . VAL A 1 818 ? -10.711 -10.576 6.522 1.00 97.50 818 VAL A C 1
ATOM 6393 O O . VAL A 1 818 ? -9.704 -11.264 6.682 1.00 97.50 818 VAL A O 1
ATOM 6396 N N . PHE A 1 819 ? -10.967 -9.959 5.368 1.00 97.25 819 PHE A N 1
ATOM 6397 C CA . PHE A 1 819 ? -9.973 -9.858 4.303 1.00 97.25 819 PHE A CA 1
ATOM 6398 C C . PHE A 1 819 ? -9.134 -8.600 4.535 1.00 97.25 819 PHE A C 1
ATOM 6400 O O . PHE A 1 819 ? -9.677 -7.492 4.445 1.00 97.25 819 PHE A O 1
ATOM 6407 N N . PRO A 1 820 ? -7.831 -8.734 4.839 1.00 94.75 820 PRO A N 1
ATOM 6408 C CA . PRO A 1 820 ? -6.992 -7.592 5.160 1.00 94.75 820 PRO A CA 1
ATOM 6409 C C . PRO A 1 820 ? -6.822 -6.716 3.923 1.00 94.75 820 PRO A C 1
ATOM 6411 O O . PRO A 1 820 ? -6.696 -7.225 2.808 1.00 94.75 820 PRO A O 1
ATOM 6414 N N . ASP A 1 821 ? -6.766 -5.403 4.114 1.00 92.44 821 ASP A N 1
ATOM 6415 C CA . ASP A 1 821 ? -6.607 -4.422 3.035 1.00 92.44 821 ASP A CA 1
ATOM 6416 C C . ASP A 1 821 ? -5.447 -4.746 2.067 1.00 92.44 821 ASP A C 1
ATOM 6418 O O . ASP A 1 821 ? -5.607 -4.655 0.851 1.00 92.44 821 ASP A O 1
ATOM 6422 N N . ILE A 1 822 ? -4.305 -5.207 2.589 1.00 93.12 822 ILE A N 1
ATOM 6423 C CA . ILE A 1 822 ? -3.119 -5.613 1.815 1.00 93.12 822 ILE A CA 1
ATOM 6424 C C . ILE A 1 822 ? -3.356 -6.798 0.865 1.00 93.12 822 ILE A C 1
ATOM 6426 O O . ILE A 1 822 ? -2.583 -6.978 -0.069 1.00 93.12 822 ILE A O 1
ATOM 6430 N N . LEU A 1 823 ? -4.417 -7.577 1.061 1.00 96.56 823 LEU A N 1
ATOM 6431 C CA . LEU A 1 823 ? -4.875 -8.589 0.109 1.00 96.56 823 LEU A CA 1
ATOM 6432 C C . LEU A 1 823 ? -6.070 -8.052 -0.690 1.00 96.56 823 LEU A C 1
ATOM 6434 O O . LEU A 1 823 ? -6.035 -8.015 -1.919 1.00 96.56 823 LEU A O 1
ATOM 6438 N N . ALA A 1 824 ? -7.099 -7.576 0.016 1.00 95.19 824 ALA A N 1
ATOM 6439 C CA . ALA A 1 824 ? -8.382 -7.137 -0.524 1.00 95.19 824 ALA A CA 1
ATOM 6440 C C . ALA A 1 824 ? -8.241 -6.116 -1.663 1.00 95.19 824 ALA A C 1
ATOM 6442 O O . ALA A 1 824 ? -8.778 -6.304 -2.756 1.00 95.19 824 ALA A O 1
ATOM 6443 N N . ASN A 1 825 ? -7.450 -5.064 -1.454 1.00 92.38 825 ASN A N 1
ATOM 6444 C CA . ASN A 1 825 ? -7.292 -3.997 -2.438 1.00 92.38 825 ASN A CA 1
ATOM 6445 C C . ASN A 1 825 ? -6.083 -4.193 -3.383 1.00 92.38 825 ASN A C 1
ATOM 6447 O O . ASN A 1 825 ? -5.778 -3.317 -4.205 1.00 92.38 825 ASN A O 1
ATOM 6451 N N . ALA A 1 826 ? -5.403 -5.344 -3.312 1.00 95.56 826 ALA A N 1
ATOM 6452 C CA . ALA A 1 826 ? -4.157 -5.604 -4.034 1.00 95.56 826 ALA A CA 1
ATOM 6453 C C . ALA A 1 826 ? -4.333 -5.694 -5.564 1.00 95.56 826 ALA A C 1
ATOM 6455 O O . ALA A 1 826 ? -3.371 -5.513 -6.314 1.00 95.56 826 ALA A O 1
ATOM 6456 N N . GLY A 1 827 ? -5.569 -5.849 -6.056 1.00 95.88 827 GLY A N 1
ATOM 6457 C CA . GLY A 1 827 ? -5.877 -5.795 -7.490 1.00 95.88 827 GLY A CA 1
ATOM 6458 C C . GLY A 1 827 ? -5.346 -4.525 -8.175 1.00 95.88 827 GLY A C 1
ATOM 6459 O O . GLY A 1 827 ? -4.849 -4.574 -9.299 1.00 95.88 827 GLY A O 1
ATOM 6460 N N . GLY A 1 828 ? -5.338 -3.379 -7.486 1.00 93.75 828 GLY A N 1
ATOM 6461 C CA . GLY A 1 828 ? -4.777 -2.140 -8.037 1.00 93.75 828 GLY A CA 1
ATOM 6462 C C . GLY A 1 828 ? -3.282 -2.237 -8.378 1.00 93.75 828 GLY A C 1
ATOM 6463 O O . GLY A 1 828 ? -2.854 -1.782 -9.448 1.00 93.75 828 GLY A O 1
ATOM 6464 N N . VAL A 1 829 ? -2.480 -2.853 -7.500 1.00 95.44 829 VAL A N 1
ATOM 6465 C CA . VAL A 1 829 ? -1.042 -3.043 -7.748 1.00 95.44 829 VAL A CA 1
ATOM 6466 C C . VAL A 1 829 ? -0.788 -4.176 -8.736 1.00 95.44 829 VAL A C 1
ATOM 6468 O O . VAL A 1 829 ? 0.077 -4.022 -9.594 1.00 95.44 829 VAL A O 1
ATOM 6471 N N . LEU A 1 830 ? -1.590 -5.244 -8.711 1.00 97.75 830 LEU A N 1
ATOM 6472 C CA . LEU A 1 830 ? -1.465 -6.344 -9.665 1.00 97.75 830 LEU A CA 1
ATOM 6473 C C . LEU A 1 830 ? -1.705 -5.877 -11.106 1.00 97.75 830 LEU A C 1
ATOM 6475 O O . LEU A 1 830 ? -0.916 -6.178 -11.997 1.00 97.75 830 LEU A O 1
ATOM 6479 N N . ALA A 1 831 ? -2.735 -5.061 -11.342 1.00 96.88 831 ALA A N 1
ATOM 6480 C CA . ALA A 1 831 ? -2.945 -4.464 -12.660 1.00 96.88 831 ALA A CA 1
ATOM 6481 C C . ALA A 1 831 ? -1.810 -3.497 -13.045 1.00 96.88 831 ALA A C 1
ATOM 6483 O O . ALA A 1 831 ? -1.460 -3.403 -14.219 1.00 96.88 831 ALA A O 1
ATOM 6484 N N . SER A 1 832 ? -1.211 -2.794 -12.072 1.00 96.88 832 SER A N 1
ATOM 6485 C CA . SER A 1 832 ? -0.030 -1.950 -12.321 1.00 96.88 832 SER A CA 1
ATOM 6486 C C . SER A 1 832 ? 1.179 -2.785 -12.748 1.00 96.88 832 SER A C 1
ATOM 6488 O O . SER A 1 832 ? 1.907 -2.379 -13.646 1.00 96.88 832 SER A O 1
ATOM 6490 N N . TYR A 1 833 ? 1.372 -3.956 -12.137 1.00 98.12 833 TYR A N 1
ATOM 6491 C CA . TYR A 1 833 ? 2.391 -4.920 -12.542 1.00 98.12 833 TYR A CA 1
ATOM 6492 C C . TYR A 1 833 ? 2.157 -5.419 -13.976 1.00 98.12 833 TYR A C 1
ATOM 6494 O O . TYR A 1 833 ? 3.088 -5.424 -14.775 1.00 98.12 833 TYR A O 1
ATOM 6502 N N . MET A 1 834 ? 0.914 -5.747 -14.345 1.00 97.88 834 MET A N 1
ATOM 6503 C CA . MET A 1 834 ? 0.588 -6.148 -15.721 1.00 97.88 834 MET A CA 1
ATOM 6504 C C . MET A 1 834 ? 0.862 -5.027 -16.736 1.00 97.88 834 MET A C 1
ATOM 6506 O O . MET A 1 834 ? 1.377 -5.283 -17.822 1.00 97.88 834 MET A O 1
ATOM 6510 N N . GLU A 1 835 ? 0.565 -3.772 -16.383 1.00 97.75 835 GLU A N 1
ATOM 6511 C CA . GLU A 1 835 ? 0.874 -2.605 -17.222 1.00 97.75 835 GLU A CA 1
ATOM 6512 C C . GLU A 1 835 ? 2.388 -2.399 -17.381 1.00 97.75 835 GLU A C 1
ATOM 6514 O O . GLU A 1 835 ? 2.866 -2.122 -18.481 1.00 97.75 835 GLU A O 1
ATOM 6519 N N . TRP A 1 836 ? 3.154 -2.576 -16.301 1.00 97.88 836 TRP A N 1
ATOM 6520 C CA . TRP A 1 836 ? 4.615 -2.551 -16.340 1.00 97.88 836 TRP A CA 1
ATOM 6521 C C . TRP A 1 836 ? 5.175 -3.661 -17.232 1.00 97.88 836 TRP A C 1
ATOM 6523 O O . TRP A 1 836 ? 6.014 -3.394 -18.090 1.00 97.88 836 TRP A O 1
ATOM 6533 N N . LEU A 1 837 ? 4.648 -4.882 -17.098 1.00 97.50 837 LEU A N 1
ATOM 6534 C CA . LEU A 1 837 ? 5.036 -6.030 -17.909 1.00 97.50 837 LEU A CA 1
ATOM 6535 C C . LEU A 1 837 ? 4.742 -5.804 -19.398 1.00 97.50 837 LEU A C 1
ATOM 6537 O O . LEU A 1 837 ? 5.586 -6.109 -20.237 1.00 97.50 837 LEU A O 1
ATOM 6541 N N . LYS A 1 838 ? 3.582 -5.220 -19.730 1.00 96.62 838 LYS A N 1
ATOM 6542 C CA . LYS A 1 838 ? 3.241 -4.788 -21.096 1.00 96.62 838 LYS A CA 1
ATOM 6543 C C . LYS A 1 838 ? 4.285 -3.814 -21.648 1.00 96.62 838 LYS A C 1
ATOM 6545 O O . LYS A 1 838 ? 4.775 -4.012 -22.758 1.00 96.62 838 LYS A O 1
ATOM 6550 N N . GLY A 1 839 ? 4.652 -2.792 -20.870 1.00 96.38 839 GLY A N 1
ATOM 6551 C CA . GLY A 1 839 ? 5.669 -1.814 -21.265 1.00 96.38 839 GLY A CA 1
ATOM 6552 C C . GLY A 1 839 ? 7.049 -2.446 -21.475 1.00 96.38 839 GLY A C 1
ATOM 6553 O O . GLY A 1 839 ? 7.684 -2.213 -22.501 1.00 96.38 839 GLY A O 1
ATOM 6554 N N . LEU A 1 840 ? 7.488 -3.301 -20.547 1.00 96.94 840 LEU A N 1
ATOM 6555 C CA . LEU A 1 840 ? 8.754 -4.024 -20.662 1.00 96.94 840 LEU A CA 1
ATOM 6556 C C . LEU A 1 840 ? 8.790 -4.952 -21.879 1.00 96.94 840 LEU A C 1
ATOM 6558 O O . LEU A 1 840 ? 9.770 -4.951 -22.619 1.00 96.94 840 LEU A O 1
ATOM 6562 N N . MET A 1 841 ? 7.734 -5.735 -22.102 1.00 95.94 841 MET A N 1
ATOM 6563 C CA . MET A 1 841 ? 7.653 -6.672 -23.223 1.00 95.94 841 MET A CA 1
ATOM 6564 C C . MET A 1 841 ? 7.667 -5.939 -24.566 1.00 95.94 841 MET A C 1
ATOM 6566 O O . MET A 1 841 ? 8.385 -6.347 -25.478 1.00 95.94 841 MET A O 1
ATOM 6570 N N . SER A 1 842 ? 6.949 -4.818 -24.670 1.00 94.88 842 SER A N 1
ATOM 6571 C CA . SER A 1 842 ? 6.979 -3.964 -25.860 1.00 94.88 842 SER A CA 1
ATOM 6572 C C . SER A 1 842 ? 8.395 -3.454 -26.156 1.00 94.88 842 SER A C 1
ATOM 6574 O O . SER A 1 842 ? 8.818 -3.442 -27.316 1.00 94.88 842 SER A O 1
ATOM 6576 N N . SER A 1 843 ? 9.144 -3.056 -25.122 1.00 93.00 843 SER A N 1
ATOM 6577 C CA . SER A 1 843 ? 10.490 -2.483 -25.260 1.00 93.00 843 SER A CA 1
ATOM 6578 C C . SER A 1 843 ? 11.574 -3.537 -25.511 1.00 93.00 843 SER A C 1
ATOM 6580 O O . SER A 1 843 ? 12.330 -3.410 -26.478 1.00 93.00 843 SER A O 1
ATOM 6582 N N . PHE A 1 844 ? 11.609 -4.606 -24.712 1.00 94.12 844 PHE A N 1
ATOM 6583 C CA . PHE A 1 844 ? 12.727 -5.562 -24.639 1.00 94.12 844 PHE A CA 1
ATOM 6584 C C . PHE A 1 844 ? 12.396 -6.978 -25.148 1.00 94.12 844 PHE A C 1
ATOM 6586 O O . PHE A 1 844 ? 13.306 -7.780 -25.376 1.00 94.12 844 PHE A O 1
ATOM 6593 N N . GLY A 1 845 ? 11.114 -7.287 -25.363 1.00 95.94 845 GLY A N 1
ATOM 6594 C CA . GLY A 1 845 ? 10.628 -8.614 -25.751 1.00 95.94 845 GLY A CA 1
ATOM 6595 C C . GLY A 1 845 ? 10.463 -9.585 -24.574 1.00 95.94 845 GLY A C 1
ATOM 6596 O O . GLY A 1 845 ? 11.094 -9.450 -23.524 1.00 95.94 845 GLY A O 1
ATOM 6597 N N . TYR A 1 846 ? 9.579 -10.570 -24.751 1.00 97.81 846 TYR A N 1
ATOM 6598 C CA . TYR A 1 846 ? 9.163 -11.511 -23.711 1.00 97.81 846 TYR A CA 1
ATOM 6599 C C . TYR A 1 846 ? 10.285 -12.419 -23.179 1.00 97.81 846 TYR A C 1
ATOM 6601 O O . TYR A 1 846 ? 10.398 -12.608 -21.967 1.00 97.81 846 TYR A O 1
ATOM 6609 N N . ARG A 1 847 ? 11.135 -12.973 -24.056 1.00 97.19 847 ARG A N 1
ATOM 6610 C CA . ARG A 1 847 ? 12.251 -13.848 -23.653 1.00 97.19 847 ARG A CA 1
ATOM 6611 C C . ARG A 1 847 ? 13.183 -13.115 -22.701 1.00 97.19 847 ARG A C 1
ATOM 6613 O O . ARG A 1 847 ? 13.499 -13.638 -21.641 1.00 97.19 847 ARG A O 1
ATOM 6620 N N . THR A 1 848 ? 13.557 -11.891 -23.061 1.00 94.75 848 THR A N 1
ATOM 6621 C CA . THR A 1 848 ? 14.457 -11.049 -22.272 1.00 94.75 848 THR A CA 1
ATOM 6622 C C . THR A 1 848 ? 13.923 -10.845 -20.858 1.00 94.75 848 THR A C 1
ATOM 6624 O O . THR A 1 848 ? 14.602 -11.127 -19.876 1.00 94.75 848 THR A O 1
ATOM 6627 N N . ILE A 1 849 ? 12.678 -10.383 -20.736 1.00 95.94 849 ILE A N 1
ATOM 6628 C CA . ILE A 1 849 ? 12.092 -10.062 -19.430 1.00 95.94 849 ILE A CA 1
ATOM 6629 C C . ILE A 1 849 ? 11.849 -11.325 -18.590 1.00 95.94 849 ILE A C 1
ATOM 6631 O O . ILE A 1 849 ? 11.894 -11.260 -17.363 1.00 95.94 849 ILE A O 1
ATOM 6635 N N . PHE A 1 850 ? 11.623 -12.474 -19.235 1.00 96.81 850 PHE A N 1
ATOM 6636 C CA . PHE A 1 850 ? 11.511 -13.768 -18.570 1.00 96.81 850 PHE A CA 1
ATOM 6637 C C . PHE A 1 850 ? 12.862 -14.260 -18.035 1.00 96.81 850 PHE A C 1
ATOM 6639 O O . PHE A 1 850 ? 12.941 -14.636 -16.870 1.00 96.81 850 PHE A O 1
ATOM 6646 N N . GLU A 1 851 ? 13.927 -14.205 -18.839 1.00 94.88 851 GLU A N 1
ATOM 6647 C CA . GLU A 1 851 ? 15.285 -14.613 -18.439 1.00 94.88 851 GLU A CA 1
ATOM 6648 C C . GLU A 1 851 ? 15.830 -13.780 -17.270 1.00 94.88 851 GLU A C 1
ATOM 6650 O O . GLU A 1 851 ? 16.562 -14.296 -16.427 1.00 94.88 851 GLU A O 1
ATOM 6655 N N . TRP A 1 852 ? 15.431 -12.509 -17.185 1.00 93.06 852 TRP A N 1
ATOM 6656 C CA . TRP A 1 852 ? 15.736 -11.626 -16.054 1.00 93.06 852 TRP A CA 1
ATOM 6657 C C . TRP A 1 852 ? 14.779 -11.781 -14.860 1.00 93.06 852 TRP A C 1
ATOM 6659 O O . TRP A 1 852 ? 14.951 -11.118 -13.839 1.00 93.06 852 TRP A O 1
ATOM 6669 N N . GLY A 1 853 ? 13.786 -12.668 -14.953 1.00 94.25 853 GLY A N 1
ATOM 6670 C CA . GLY A 1 853 ? 12.889 -13.009 -13.852 1.00 94.25 853 GLY A CA 1
ATOM 6671 C C . GLY A 1 853 ? 11.796 -11.979 -13.566 1.00 94.25 853 GLY A C 1
ATOM 6672 O O . GLY A 1 853 ? 11.275 -11.957 -12.458 1.00 94.25 853 GLY A O 1
ATOM 6673 N N . PHE A 1 854 ? 11.431 -11.106 -14.510 1.00 96.38 854 PHE A N 1
ATOM 6674 C CA . PHE A 1 854 ? 10.374 -10.099 -14.308 1.00 96.38 854 PHE A CA 1
ATOM 6675 C C . PHE A 1 854 ? 8.951 -10.655 -14.451 1.00 96.38 854 PHE A C 1
ATOM 6677 O O . PHE A 1 854 ? 7.976 -9.983 -14.102 1.00 96.38 854 PHE A O 1
ATOM 6684 N N . VAL A 1 855 ? 8.807 -11.869 -14.984 1.00 97.94 855 VAL A N 1
ATOM 6685 C CA . VAL A 1 855 ? 7.510 -12.486 -15.283 1.00 97.94 855 VAL A CA 1
ATOM 6686 C C . VAL A 1 855 ? 7.075 -13.382 -14.123 1.00 97.94 855 VAL A C 1
ATOM 6688 O O . VAL A 1 855 ? 7.766 -14.333 -13.769 1.00 97.94 855 VAL A O 1
ATOM 6691 N N . HIS A 1 856 ? 5.897 -13.116 -13.563 1.00 98.06 856 HIS A N 1
ATOM 6692 C CA . HIS A 1 856 ? 5.278 -13.946 -12.538 1.00 98.06 856 HIS A CA 1
ATOM 6693 C C . HIS A 1 856 ? 5.040 -15.363 -13.075 1.00 98.06 856 HIS A C 1
ATOM 6695 O O . HIS A 1 856 ? 4.580 -15.524 -14.207 1.00 98.06 856 HIS A O 1
ATOM 6701 N N . ARG A 1 857 ? 5.270 -16.401 -12.261 1.00 96.31 857 ARG A N 1
ATOM 6702 C CA . ARG A 1 857 ? 5.158 -17.810 -12.696 1.00 96.31 857 ARG A CA 1
ATOM 6703 C C . ARG A 1 857 ? 3.811 -18.156 -13.345 1.00 96.31 857 ARG A C 1
ATOM 6705 O O . ARG A 1 857 ? 3.774 -18.807 -14.380 1.00 96.31 857 ARG A O 1
ATOM 6712 N N . ILE A 1 858 ? 2.709 -17.658 -12.777 1.00 98.31 858 ILE A N 1
ATOM 6713 C CA . ILE A 1 858 ? 1.346 -17.863 -13.305 1.00 98.31 858 ILE A CA 1
ATOM 6714 C C . ILE A 1 858 ? 1.196 -17.206 -14.677 1.00 98.31 858 ILE A C 1
ATOM 6716 O O . ILE A 1 858 ? 0.715 -17.830 -15.619 1.00 98.31 858 ILE A O 1
ATOM 6720 N N . THR A 1 859 ? 1.668 -15.966 -14.813 1.00 98.38 859 THR A N 1
ATOM 6721 C CA . THR A 1 859 ? 1.665 -15.252 -16.090 1.00 98.38 859 THR A CA 1
ATOM 6722 C C . THR A 1 859 ? 2.535 -15.962 -17.115 1.00 98.38 859 THR A C 1
ATOM 6724 O O . THR A 1 859 ? 2.133 -16.083 -18.264 1.00 98.38 859 THR A O 1
ATOM 6727 N N . HIS A 1 860 ? 3.690 -16.498 -16.714 1.00 98.12 860 HIS A N 1
ATOM 6728 C CA . HIS A 1 860 ? 4.521 -17.304 -17.601 1.00 98.12 860 HIS A CA 1
ATOM 6729 C C . HIS A 1 860 ? 3.790 -18.555 -18.097 1.00 98.12 860 HIS A C 1
ATOM 6731 O O . HIS A 1 860 ? 3.752 -18.795 -19.302 1.00 98.12 860 HIS A O 1
ATOM 6737 N N . ASN A 1 861 ? 3.149 -19.306 -17.198 1.00 98.06 861 ASN A N 1
ATOM 6738 C CA . ASN A 1 861 ? 2.388 -20.500 -17.565 1.00 98.06 861 ASN A CA 1
ATOM 6739 C C . ASN A 1 861 ? 1.280 -20.183 -18.579 1.00 98.06 861 ASN A C 1
ATOM 6741 O O . ASN A 1 861 ? 1.115 -20.922 -19.547 1.00 98.06 861 ASN A O 1
ATOM 6745 N N . LEU A 1 862 ? 0.565 -19.070 -18.390 1.00 98.38 862 LEU A N 1
ATOM 6746 C CA . LEU A 1 862 ? -0.467 -18.614 -19.321 1.00 98.38 862 LEU A CA 1
ATOM 6747 C C . LEU A 1 862 ? 0.128 -18.162 -20.658 1.00 98.38 862 LEU A C 1
ATOM 6749 O O . LEU A 1 862 ? -0.345 -18.595 -21.704 1.00 98.38 862 LEU A O 1
ATOM 6753 N N . VAL A 1 863 ? 1.197 -17.360 -20.656 1.00 98.06 863 VAL A N 1
ATOM 6754 C CA . VAL A 1 863 ? 1.843 -16.925 -21.904 1.00 98.06 863 VAL A CA 1
ATOM 6755 C C . VAL A 1 863 ? 2.321 -18.123 -22.717 1.00 98.06 863 VAL A C 1
ATOM 6757 O O . VAL A 1 863 ? 2.044 -18.173 -23.905 1.00 98.06 863 VAL A O 1
ATOM 6760 N N . ILE A 1 864 ? 2.969 -19.116 -22.103 1.00 97.56 864 ILE A N 1
ATOM 6761 C CA . ILE A 1 864 ? 3.419 -20.322 -22.818 1.00 97.56 864 ILE A CA 1
ATOM 6762 C C . ILE A 1 864 ? 2.242 -21.186 -23.286 1.00 97.56 864 ILE A C 1
ATOM 6764 O O . ILE A 1 864 ? 2.348 -21.851 -24.313 1.00 97.56 864 ILE A O 1
ATOM 6768 N N . HIS A 1 865 ? 1.119 -21.185 -22.566 1.00 97.19 865 HIS A N 1
ATOM 6769 C CA . HIS A 1 865 ? -0.081 -21.900 -22.994 1.00 97.19 865 HIS A CA 1
ATOM 6770 C C . HIS A 1 865 ? -0.694 -21.285 -24.262 1.00 97.19 865 HIS A C 1
ATOM 6772 O O . HIS A 1 865 ? -0.959 -22.003 -25.223 1.00 97.19 865 HIS A O 1
ATOM 6778 N N . PHE A 1 866 ? -0.884 -19.962 -24.285 1.00 97.31 866 PHE A N 1
ATOM 6779 C CA . PHE A 1 866 ? -1.481 -19.251 -25.423 1.00 97.31 866 PHE A CA 1
ATOM 6780 C C . PHE A 1 866 ? -0.486 -18.987 -26.567 1.00 97.31 866 PHE A C 1
ATOM 6782 O O . PHE A 1 866 ? -0.882 -18.893 -27.728 1.00 97.31 866 PHE A O 1
ATOM 6789 N N . HIS A 1 867 ? 0.806 -18.898 -26.253 1.00 96.81 867 HIS A N 1
ATOM 6790 C CA . HIS A 1 867 ? 1.900 -18.624 -27.185 1.00 96.81 867 HIS A CA 1
ATOM 6791 C C . HIS A 1 867 ? 3.083 -19.581 -26.922 1.00 96.81 867 HIS A C 1
ATOM 6793 O O . HIS A 1 867 ? 4.084 -19.185 -26.314 1.00 96.81 867 HIS A O 1
ATOM 6799 N N . PRO A 1 868 ? 3.012 -20.849 -27.373 1.00 96.38 868 PRO A N 1
ATOM 6800 C CA . PRO A 1 868 ? 4.052 -21.854 -27.108 1.00 96.38 868 PRO A CA 1
ATOM 6801 C C . PRO A 1 868 ? 5.456 -21.475 -27.604 1.00 96.38 868 PRO A C 1
ATOM 6803 O O . PRO A 1 868 ? 6.457 -21.948 -27.069 1.00 96.38 868 PRO A O 1
ATOM 6806 N N . ASP A 1 869 ? 5.532 -20.599 -28.603 1.00 96.75 869 ASP A N 1
ATOM 6807 C CA . ASP A 1 869 ? 6.744 -20.082 -29.239 1.00 96.75 869 ASP A CA 1
ATOM 6808 C C . ASP A 1 869 ? 7.169 -18.691 -28.719 1.00 96.75 869 ASP A C 1
ATOM 6810 O O . ASP A 1 869 ? 8.086 -18.078 -29.273 1.00 96.75 869 ASP A O 1
ATOM 6814 N N . ALA A 1 870 ? 6.560 -18.186 -27.634 1.00 96.88 870 ALA A N 1
ATOM 6815 C CA . ALA A 1 870 ? 6.813 -16.843 -27.092 1.00 96.88 870 ALA A CA 1
ATOM 6816 C C . ALA A 1 870 ? 8.294 -16.560 -26.784 1.00 96.88 870 ALA A C 1
ATOM 6818 O O . ALA A 1 870 ? 8.780 -15.451 -27.024 1.00 96.88 870 ALA A O 1
ATOM 6819 N N . LEU A 1 871 ? 9.014 -17.559 -26.260 1.00 97.00 871 LEU A N 1
ATOM 6820 C CA . LEU A 1 871 ? 10.444 -17.455 -25.951 1.00 97.00 871 LEU A CA 1
ATOM 6821 C C . LEU A 1 871 ? 11.309 -17.474 -27.218 1.00 97.00 871 LEU A C 1
ATOM 6823 O O . LEU A 1 871 ? 12.264 -16.708 -27.324 1.00 97.00 871 LEU A O 1
ATOM 6827 N N . GLU A 1 872 ? 10.974 -18.319 -28.194 1.00 96.75 872 GLU A N 1
ATOM 6828 C CA . GLU A 1 872 ? 11.721 -18.420 -29.452 1.00 96.75 872 GLU A CA 1
ATOM 6829 C C . GLU A 1 872 ? 11.585 -17.130 -30.267 1.00 96.75 872 GLU A C 1
ATOM 6831 O O . GLU A 1 872 ? 12.586 -16.525 -30.660 1.00 96.75 872 GLU A O 1
ATOM 6836 N N . LYS A 1 873 ? 10.344 -16.665 -30.446 1.00 96.62 873 LYS A N 1
ATOM 6837 C CA . LYS A 1 873 ? 10.015 -15.463 -31.220 1.00 96.62 873 LYS A CA 1
ATOM 6838 C C . LYS A 1 873 ? 10.297 -14.158 -30.484 1.00 96.62 873 LYS A C 1
ATOM 6840 O O . LYS A 1 873 ? 10.233 -13.100 -31.105 1.00 96.62 873 LYS A O 1
ATOM 6845 N N . ASN A 1 874 ? 10.594 -14.221 -29.183 1.00 96.69 874 ASN A N 1
ATOM 6846 C CA . ASN A 1 874 ? 10.762 -13.062 -28.309 1.00 96.69 874 ASN A CA 1
ATOM 6847 C C . ASN A 1 874 ? 9.639 -12.024 -28.513 1.00 96.69 874 ASN A C 1
ATOM 6849 O O . ASN A 1 874 ? 9.896 -10.859 -28.828 1.00 96.69 874 ASN A O 1
ATOM 6853 N N . ILE A 1 875 ? 8.390 -12.488 -28.407 1.00 97.56 875 ILE A N 1
ATOM 6854 C CA . ILE A 1 875 ? 7.199 -11.692 -28.737 1.00 97.56 875 ILE A CA 1
ATOM 6855 C C . ILE A 1 875 ? 7.159 -10.372 -27.955 1.00 97.56 875 ILE A C 1
ATOM 6857 O O . ILE A 1 875 ? 7.673 -10.278 -26.839 1.00 97.56 875 ILE A O 1
ATOM 6861 N N . ARG A 1 876 ? 6.553 -9.340 -28.549 1.00 95.94 876 ARG A N 1
ATOM 6862 C CA . ARG A 1 876 ? 6.475 -7.986 -27.966 1.00 95.94 876 ARG A CA 1
ATOM 6863 C C . ARG A 1 876 ? 5.089 -7.613 -27.441 1.00 95.94 876 ARG A C 1
ATOM 6865 O O . ARG A 1 876 ? 4.938 -6.573 -26.808 1.00 95.94 876 ARG A O 1
ATOM 6872 N N . GLU A 1 877 ? 4.099 -8.462 -27.674 1.00 95.00 877 GLU A N 1
ATOM 6873 C CA . GLU A 1 877 ? 2.711 -8.252 -27.278 1.00 95.00 877 GLU A CA 1
ATOM 6874 C C . GLU A 1 877 ? 2.007 -9.589 -27.031 1.00 95.00 877 GLU A C 1
ATOM 6876 O O . GLU A 1 877 ? 2.380 -10.609 -27.612 1.00 95.00 877 GLU A O 1
ATOM 6881 N N . ILE A 1 878 ? 0.996 -9.560 -26.162 1.00 95.50 878 ILE A N 1
ATOM 6882 C CA . ILE A 1 878 ? 0.050 -10.653 -25.894 1.00 95.50 878 ILE A CA 1
ATOM 6883 C C . ILE A 1 878 ? -1.361 -10.061 -25.811 1.00 95.50 878 ILE A C 1
ATOM 6885 O O . ILE A 1 878 ? -1.513 -8.847 -25.640 1.00 95.50 878 ILE A O 1
ATOM 6889 N N . SER A 1 879 ? -2.389 -10.900 -25.930 1.00 94.00 879 SER A N 1
ATOM 6890 C CA . SER A 1 879 ? -3.783 -10.451 -25.872 1.00 94.00 879 SER A CA 1
ATOM 6891 C C . SER A 1 879 ? -4.191 -9.958 -24.475 1.00 94.00 879 SER A C 1
ATOM 6893 O O . SER A 1 879 ? -3.655 -10.397 -23.454 1.00 94.00 879 SER A O 1
ATOM 6895 N N . ASP A 1 880 ? -5.196 -9.073 -24.432 1.00 92.56 880 ASP A N 1
ATOM 6896 C CA . ASP A 1 880 ? -5.817 -8.600 -23.182 1.00 92.56 880 ASP A CA 1
ATOM 6897 C C . ASP A 1 880 ? -6.320 -9.785 -22.320 1.00 92.56 880 ASP A C 1
ATOM 6899 O O . ASP A 1 880 ? -6.183 -9.766 -21.098 1.00 92.56 880 ASP A O 1
ATOM 6903 N N . GLU A 1 881 ? -6.792 -10.862 -22.959 1.00 95.06 881 GLU A N 1
ATOM 6904 C CA . GLU A 1 881 ? -7.252 -12.103 -22.318 1.00 95.06 881 GLU A CA 1
ATOM 6905 C C . GLU A 1 881 ? -6.173 -12.763 -21.436 1.00 95.06 881 GLU A C 1
ATOM 6907 O O . GLU A 1 881 ? -6.457 -13.184 -20.313 1.00 95.06 881 GLU A O 1
ATOM 6912 N N . VAL A 1 882 ? -4.908 -12.798 -21.876 1.00 97.06 882 VAL A N 1
ATOM 6913 C CA . VAL A 1 882 ? -3.815 -13.383 -21.074 1.00 97.06 882 VAL A CA 1
ATOM 6914 C C . VAL A 1 882 ? -3.552 -12.553 -19.813 1.00 97.06 882 VAL A C 1
ATOM 6916 O O . VAL A 1 882 ? -3.276 -13.114 -18.744 1.00 97.06 882 VAL A O 1
ATOM 6919 N N . TYR A 1 883 ? -3.666 -11.224 -19.902 1.00 97.44 883 TYR A N 1
ATOM 6920 C CA . TYR A 1 883 ? -3.553 -10.339 -18.739 1.00 97.44 883 TYR A CA 1
ATOM 6921 C C . TYR A 1 883 ? -4.721 -10.521 -17.766 1.00 97.44 883 TYR A C 1
ATOM 6923 O O . TYR A 1 883 ? -4.501 -10.549 -16.554 1.00 97.44 883 TYR A O 1
ATOM 6931 N N . GLU A 1 884 ? -5.942 -10.670 -18.276 1.00 96.31 884 GLU A N 1
ATOM 6932 C CA . GLU A 1 884 ? -7.144 -10.901 -17.469 1.00 96.31 884 GLU A CA 1
ATOM 6933 C C . GLU A 1 884 ? -7.084 -12.238 -16.722 1.00 96.31 884 GLU A C 1
ATOM 6935 O O . GLU A 1 884 ? -7.285 -12.266 -15.504 1.00 96.31 884 GLU A O 1
ATOM 6940 N N . HIS A 1 885 ? -6.708 -13.328 -17.401 1.00 97.75 885 HIS A N 1
ATOM 6941 C CA . HIS A 1 885 ? -6.491 -14.619 -16.744 1.00 97.75 885 HIS A CA 1
ATOM 6942 C C . HIS A 1 885 ? -5.366 -14.554 -15.718 1.00 97.75 885 HIS A C 1
ATOM 6944 O O . HIS A 1 885 ? -5.531 -15.041 -14.601 1.00 97.75 885 HIS A O 1
ATOM 6950 N N . SER A 1 886 ? -4.245 -13.906 -16.053 1.00 98.31 886 SER A N 1
ATOM 6951 C CA . SER A 1 886 ? -3.128 -13.747 -15.117 1.00 98.31 886 SER A CA 1
ATOM 6952 C C . SER A 1 886 ? -3.570 -13.031 -13.846 1.00 98.31 886 SER A C 1
ATOM 6954 O O . SER A 1 886 ? -3.238 -13.461 -12.744 1.00 98.31 886 SER A O 1
ATOM 6956 N N . PHE A 1 887 ? -4.347 -11.959 -13.991 1.00 98.56 887 PHE A N 1
ATOM 6957 C CA . PHE A 1 887 ? -4.886 -11.207 -12.869 1.00 98.56 887 PHE A CA 1
ATOM 6958 C C . PHE A 1 887 ? -5.783 -12.069 -11.982 1.00 98.56 887 PHE A C 1
ATOM 6960 O O . PHE A 1 887 ? -5.545 -12.161 -10.778 1.00 98.56 887 PHE A O 1
ATOM 6967 N N . ALA A 1 888 ? -6.781 -12.732 -12.570 1.00 98.19 888 ALA A N 1
ATOM 6968 C CA . ALA A 1 888 ? -7.721 -13.556 -11.821 1.00 98.19 888 ALA A CA 1
ATOM 6969 C C . ALA A 1 888 ? -7.011 -14.719 -11.111 1.00 98.19 888 ALA A C 1
ATOM 6971 O O . ALA A 1 888 ? -7.224 -14.959 -9.923 1.00 98.19 888 ALA A O 1
ATOM 6972 N N . PHE A 1 889 ? -6.109 -15.406 -11.812 1.00 98.50 889 PHE A N 1
ATOM 6973 C CA . PHE A 1 889 ? -5.428 -16.596 -11.305 1.00 98.50 889 PHE A CA 1
ATOM 6974 C C . PHE A 1 889 ? -4.471 -16.254 -10.162 1.00 98.50 889 PHE A C 1
ATOM 6976 O O . PHE A 1 889 ? -4.439 -16.974 -9.167 1.00 98.50 889 PHE A O 1
ATOM 6983 N N . ILE A 1 890 ? -3.750 -15.130 -10.253 1.00 98.62 890 ILE A N 1
ATOM 6984 C CA . ILE A 1 890 ? -2.886 -14.649 -9.165 1.00 98.62 890 ILE A CA 1
ATOM 6985 C C . ILE A 1 890 ? -3.719 -14.249 -7.941 1.00 98.62 890 ILE A C 1
ATOM 6987 O O . ILE A 1 890 ? -3.374 -14.653 -6.830 1.00 98.62 890 ILE A O 1
ATOM 6991 N N . MET A 1 891 ? -4.829 -13.519 -8.122 1.00 98.25 891 MET A N 1
ATOM 6992 C CA . MET A 1 891 ? -5.706 -13.138 -7.005 1.00 98.25 891 MET A CA 1
ATOM 6993 C C . MET A 1 891 ? -6.276 -14.369 -6.289 1.00 98.25 891 MET A C 1
ATOM 6995 O O . MET A 1 891 ? -6.215 -14.444 -5.062 1.00 98.25 891 MET A O 1
ATOM 6999 N N . ARG A 1 892 ? -6.781 -15.360 -7.034 1.00 98.06 892 ARG A N 1
ATOM 7000 C CA . ARG A 1 892 ? -7.338 -16.600 -6.464 1.00 98.06 892 ARG A CA 1
ATOM 7001 C C . ARG A 1 892 ? -6.276 -17.429 -5.755 1.00 98.06 892 ARG A C 1
ATOM 7003 O O . ARG A 1 892 ? -6.481 -17.810 -4.606 1.00 98.06 892 ARG A O 1
ATOM 7010 N N . TRP A 1 893 ? -5.134 -17.655 -6.406 1.00 98.12 893 TRP A N 1
ATOM 7011 C CA . TRP A 1 893 ? -4.012 -18.386 -5.821 1.00 98.12 893 TRP A CA 1
ATOM 7012 C C . TRP A 1 893 ? -3.569 -17.758 -4.494 1.00 98.12 893 TRP A C 1
ATOM 7014 O O . TRP A 1 893 ? -3.540 -18.439 -3.471 1.00 98.12 893 TRP A O 1
ATOM 7024 N N . SER A 1 894 ? -3.310 -16.449 -4.486 1.00 98.00 894 SER A N 1
ATOM 7025 C CA . SER A 1 894 ? -2.847 -15.736 -3.292 1.00 98.00 894 SER A CA 1
ATOM 7026 C C . SER A 1 894 ? -3.892 -15.741 -2.163 1.00 98.00 894 SER A C 1
ATOM 7028 O O . SER A 1 894 ? -3.560 -15.942 -0.990 1.00 98.00 894 SER A O 1
ATOM 7030 N N . THR A 1 895 ? -5.177 -15.617 -2.510 1.00 98.19 895 THR A N 1
ATOM 7031 C CA . THR A 1 895 ? -6.289 -15.703 -1.547 1.00 98.19 895 THR A CA 1
ATOM 7032 C C . THR A 1 895 ? -6.355 -17.073 -0.883 1.00 98.19 895 THR A C 1
ATOM 7034 O O . THR A 1 895 ? -6.460 -17.170 0.339 1.00 98.19 895 THR A O 1
ATOM 7037 N N . LEU A 1 896 ? -6.274 -18.147 -1.668 1.00 97.88 896 LEU A N 1
ATOM 7038 C CA . LEU A 1 896 ? -6.403 -19.504 -1.147 1.00 97.88 896 LEU A CA 1
ATOM 7039 C C . LEU A 1 896 ? -5.178 -19.937 -0.344 1.00 97.88 896 LEU A C 1
ATOM 7041 O O . LEU A 1 896 ? -5.352 -20.545 0.710 1.00 97.88 896 LEU A O 1
ATOM 7045 N N . GLU A 1 897 ? -3.966 -19.571 -0.770 1.00 96.62 897 GLU A N 1
ATOM 7046 C CA . GLU A 1 897 ? -2.754 -19.745 0.044 1.00 96.62 897 GLU A CA 1
ATOM 7047 C C . GLU A 1 897 ? -2.921 -19.062 1.408 1.00 96.62 897 GLU A C 1
ATOM 7049 O O . GLU A 1 897 ? -2.671 -19.672 2.450 1.00 96.62 897 GLU A O 1
ATOM 7054 N N . THR A 1 898 ? -3.442 -17.831 1.416 1.00 97.12 898 THR A N 1
ATOM 7055 C CA . THR A 1 898 ? -3.694 -17.065 2.647 1.00 97.12 898 THR A CA 1
ATOM 7056 C C . THR A 1 898 ? -4.703 -17.757 3.555 1.00 97.12 898 THR A C 1
ATOM 7058 O O . THR A 1 898 ? -4.430 -17.939 4.743 1.00 97.12 898 THR A O 1
ATOM 7061 N N . ILE A 1 899 ? -5.847 -18.187 3.013 1.00 96.69 899 ILE A N 1
ATOM 7062 C CA . ILE A 1 899 ? -6.873 -18.909 3.778 1.00 96.69 899 ILE A CA 1
ATOM 7063 C C . ILE A 1 899 ? -6.298 -20.216 4.340 1.00 96.69 899 ILE A C 1
ATOM 7065 O O . ILE A 1 899 ? -6.505 -20.533 5.515 1.00 96.69 899 ILE A O 1
ATOM 7069 N N . ASN A 1 900 ? -5.557 -20.971 3.526 1.00 95.94 900 ASN A N 1
ATOM 7070 C CA . ASN A 1 900 ? -4.968 -22.248 3.919 1.00 95.94 900 ASN A CA 1
ATOM 7071 C C . ASN A 1 900 ? -3.942 -22.069 5.046 1.00 95.94 900 ASN A C 1
ATOM 7073 O O . ASN A 1 900 ? -3.992 -22.797 6.042 1.00 95.94 900 ASN A O 1
ATOM 7077 N N . LEU A 1 901 ? -3.052 -21.078 4.937 1.00 93.88 901 LEU A N 1
ATOM 7078 C CA . LEU A 1 901 ? -2.034 -20.805 5.949 1.00 93.88 901 LEU A CA 1
ATOM 7079 C C . LEU A 1 901 ? -2.642 -20.256 7.247 1.00 93.88 901 LEU A C 1
ATOM 7081 O O . LEU A 1 901 ? -2.293 -20.728 8.333 1.00 93.88 901 LEU A O 1
ATOM 7085 N N . SER A 1 902 ? -3.590 -19.320 7.136 1.00 94.25 902 SER A N 1
ATOM 7086 C CA . SER A 1 902 ? -4.341 -18.770 8.272 1.00 94.25 902 SER A CA 1
ATOM 7087 C C . SER A 1 902 ? -5.004 -19.886 9.081 1.00 94.25 902 SER A C 1
ATOM 7089 O O . SER A 1 902 ? -4.811 -19.968 10.295 1.00 94.25 902 SER A O 1
ATOM 7091 N N . ARG A 1 903 ? -5.687 -20.825 8.412 1.00 93.06 903 ARG A N 1
ATOM 7092 C CA . ARG A 1 903 ? -6.315 -21.986 9.065 1.00 93.06 903 ARG A CA 1
ATOM 7093 C C . ARG A 1 903 ? -5.300 -22.947 9.674 1.00 93.06 903 ARG A C 1
ATOM 7095 O O . ARG A 1 903 ? -5.519 -23.430 10.783 1.00 93.06 903 ARG A O 1
ATOM 7102 N N . ARG A 1 904 ? -4.197 -23.221 8.970 1.00 92.12 904 ARG A N 1
ATOM 7103 C CA . ARG A 1 904 ? -3.151 -24.149 9.426 1.00 92.12 904 ARG A CA 1
ATOM 7104 C C . ARG A 1 904 ? -2.493 -23.683 10.724 1.00 92.12 904 ARG A C 1
ATOM 7106 O O . ARG A 1 904 ? -2.302 -24.502 11.619 1.00 92.12 904 ARG A O 1
ATOM 7113 N N . TYR A 1 905 ? -2.166 -22.395 10.831 1.00 90.81 905 TYR A N 1
ATOM 7114 C CA . TYR A 1 905 ? -1.470 -21.834 11.998 1.00 90.81 905 TYR A CA 1
ATOM 7115 C C . TYR A 1 905 ? -2.386 -21.090 12.979 1.00 90.81 905 TYR A C 1
ATOM 7117 O O . TYR A 1 905 ? -1.906 -20.641 14.015 1.00 90.81 905 TYR A O 1
ATOM 7125 N N . LYS A 1 906 ? -3.692 -20.991 12.690 1.00 91.50 906 LYS A N 1
ATOM 7126 C CA . LYS A 1 906 ? -4.682 -20.237 13.483 1.00 91.50 906 LYS A CA 1
ATOM 7127 C C . LYS A 1 906 ? -4.249 -18.787 13.726 1.00 91.50 906 LYS A C 1
ATOM 7129 O O . LYS A 1 906 ? -4.270 -18.297 14.852 1.00 91.50 906 LYS A O 1
ATOM 7134 N N . VAL A 1 907 ? -3.824 -18.122 12.657 1.00 91.44 907 VAL A N 1
ATOM 7135 C CA . VAL A 1 907 ? -3.429 -16.705 12.657 1.00 91.44 907 VAL A CA 1
ATOM 7136 C C . VAL A 1 907 ? -4.357 -15.904 11.751 1.00 91.44 907 VAL A C 1
ATOM 7138 O O . VAL A 1 907 ? -4.970 -16.477 10.848 1.00 91.44 907 VAL A O 1
ATOM 7141 N N . SER A 1 908 ? -4.422 -14.588 11.956 1.00 92.50 908 SER A N 1
ATOM 7142 C CA . SER A 1 908 ? -5.198 -13.687 11.097 1.00 92.50 908 SER A CA 1
ATOM 7143 C C . SER A 1 908 ? -4.800 -13.805 9.628 1.00 92.50 908 SER A C 1
ATOM 7145 O O . SER A 1 908 ? -3.645 -14.122 9.302 1.00 92.50 908 SER A O 1
ATOM 7147 N N . MET A 1 909 ? -5.730 -13.505 8.716 1.00 94.00 909 MET A N 1
ATOM 7148 C CA . MET A 1 909 ? -5.411 -13.508 7.281 1.00 94.00 909 MET A CA 1
ATOM 7149 C C . MET A 1 909 ? -4.327 -12.475 6.946 1.00 94.00 909 MET A C 1
ATOM 7151 O O . MET A 1 909 ? -3.496 -12.727 6.074 1.00 94.00 909 MET A O 1
ATOM 7155 N N . ARG A 1 910 ? -4.256 -11.355 7.685 1.00 94.00 910 ARG A N 1
ATOM 7156 C CA . ARG A 1 910 ? -3.166 -10.369 7.566 1.00 94.00 910 ARG A CA 1
ATOM 7157 C C . ARG A 1 910 ? -1.804 -11.000 7.832 1.00 94.00 910 ARG A C 1
ATOM 7159 O O . ARG A 1 910 ? -0.901 -10.884 7.004 1.00 94.00 910 ARG A O 1
ATOM 7166 N N . ARG A 1 911 ? -1.649 -11.668 8.981 1.00 93.19 911 ARG A N 1
ATOM 7167 C CA . ARG A 1 911 ? -0.380 -12.305 9.366 1.00 93.19 911 ARG A CA 1
ATOM 7168 C C . ARG A 1 911 ? -0.010 -13.420 8.392 1.00 93.19 911 ARG A C 1
ATOM 7170 O O . ARG A 1 911 ? 1.152 -13.517 8.012 1.00 93.19 911 ARG A O 1
ATOM 7177 N N . ALA A 1 912 ? -0.990 -14.211 7.951 1.00 94.31 912 ALA A N 1
ATOM 7178 C CA . ALA A 1 912 ? -0.785 -15.259 6.956 1.00 94.31 912 ALA A CA 1
ATOM 7179 C C . ALA A 1 912 ? -0.297 -14.698 5.608 1.00 94.31 912 ALA A C 1
ATOM 7181 O O . ALA A 1 912 ? 0.720 -15.156 5.093 1.00 94.31 912 ALA A O 1
ATOM 7182 N N . PHE A 1 913 ? -0.961 -13.674 5.065 1.00 96.12 913 PHE A N 1
ATOM 7183 C CA . PHE A 1 913 ? -0.585 -13.061 3.787 1.00 96.12 913 PHE A CA 1
ATOM 7184 C C . PHE A 1 913 ? 0.819 -12.438 3.833 1.00 96.12 913 PHE A C 1
ATOM 7186 O O . PHE A 1 913 ? 1.615 -12.624 2.913 1.00 96.12 913 PHE A O 1
ATOM 7193 N N . ILE A 1 914 ? 1.165 -11.757 4.933 1.00 95.19 914 ILE A N 1
ATOM 7194 C CA . ILE A 1 914 ? 2.520 -11.223 5.134 1.00 95.19 914 ILE A CA 1
ATOM 7195 C C . ILE A 1 914 ? 3.550 -12.359 5.204 1.00 95.19 914 ILE A C 1
ATOM 7197 O O . ILE A 1 914 ? 4.599 -12.257 4.572 1.00 95.19 914 ILE A O 1
ATOM 7201 N N . ALA A 1 915 ? 3.262 -13.447 5.927 1.00 93.56 915 ALA A N 1
ATOM 7202 C CA . ALA A 1 915 ? 4.163 -14.595 6.038 1.00 93.56 915 ALA A CA 1
ATOM 7203 C C . ALA A 1 915 ? 4.417 -15.278 4.680 1.00 93.56 915 ALA A C 1
ATOM 7205 O O . ALA A 1 915 ? 5.567 -15.564 4.348 1.00 93.56 915 ALA A O 1
ATOM 7206 N N . ILE A 1 916 ? 3.374 -15.458 3.861 1.00 93.62 916 ILE A N 1
ATOM 7207 C CA . ILE A 1 916 ? 3.493 -15.936 2.469 1.00 93.62 916 ILE A CA 1
ATOM 7208 C C . ILE A 1 916 ? 4.381 -14.992 1.659 1.00 93.62 916 ILE A C 1
ATOM 7210 O O . ILE A 1 916 ? 5.295 -15.417 0.957 1.00 93.62 916 ILE A O 1
ATOM 7214 N N . GLY A 1 917 ? 4.166 -13.687 1.803 1.00 94.31 917 GLY A N 1
ATOM 7215 C CA . GLY A 1 917 ? 4.995 -12.688 1.152 1.00 94.31 917 GLY A CA 1
ATOM 7216 C C . GLY A 1 917 ? 6.473 -12.773 1.538 1.00 94.31 917 GLY A C 1
ATOM 7217 O O . GLY A 1 917 ? 7.348 -12.713 0.677 1.00 94.31 917 GLY A O 1
ATOM 7218 N N . ILE A 1 918 ? 6.765 -12.962 2.825 1.00 92.38 918 ILE A N 1
ATOM 7219 C CA . ILE A 1 918 ? 8.128 -13.171 3.329 1.00 92.38 918 ILE A CA 1
ATOM 7220 C C . ILE A 1 918 ? 8.747 -14.432 2.713 1.00 92.38 918 ILE A C 1
ATOM 7222 O O . ILE A 1 918 ? 9.933 -14.421 2.386 1.00 92.38 918 ILE A O 1
ATOM 7226 N N . GLN A 1 919 ? 7.967 -15.500 2.534 1.00 89.81 919 GLN A N 1
ATOM 7227 C CA . GLN A 1 919 ? 8.421 -16.719 1.867 1.00 89.81 919 GLN A CA 1
ATOM 7228 C C . GLN A 1 919 ? 8.841 -16.435 0.420 1.00 89.81 919 GLN A C 1
ATOM 7230 O O . GLN A 1 919 ? 9.971 -16.745 0.054 1.00 89.81 919 GLN A O 1
ATOM 7235 N N . HIS A 1 920 ? 8.012 -15.737 -0.360 1.00 91.69 920 HIS A N 1
ATOM 7236 C CA . HIS A 1 920 ? 8.380 -15.330 -1.722 1.00 91.69 920 HIS A CA 1
ATOM 7237 C C . HIS A 1 920 ? 9.627 -14.432 -1.744 1.00 91.69 920 HIS A C 1
ATOM 7239 O O . HIS A 1 920 ? 10.532 -14.627 -2.553 1.00 91.69 920 HIS A O 1
ATOM 7245 N N . ALA A 1 921 ? 9.729 -13.486 -0.805 1.00 90.94 921 ALA A N 1
ATOM 7246 C CA . ALA A 1 921 ? 10.913 -12.645 -0.661 1.00 90.94 921 ALA A CA 1
ATOM 7247 C C . ALA A 1 921 ? 12.176 -13.464 -0.327 1.00 90.94 921 ALA A C 1
ATOM 7249 O O . ALA A 1 921 ? 13.270 -13.122 -0.780 1.00 90.94 921 ALA A O 1
ATOM 7250 N N . ALA A 1 922 ? 12.046 -14.547 0.443 1.00 88.00 922 ALA A N 1
ATOM 7251 C CA . ALA A 1 922 ? 13.138 -15.470 0.732 1.00 88.00 922 ALA A CA 1
ATOM 7252 C C . ALA A 1 922 ? 13.594 -16.232 -0.516 1.00 88.00 922 ALA A C 1
ATOM 7254 O O . ALA A 1 922 ? 14.801 -16.325 -0.750 1.00 88.00 922 ALA A O 1
ATOM 7255 N N . ASP A 1 923 ? 12.648 -16.727 -1.315 1.00 86.00 923 ASP A N 1
ATOM 7256 C CA . ASP A 1 923 ? 12.921 -17.468 -2.551 1.00 86.00 923 ASP A CA 1
ATOM 7257 C C . ASP A 1 923 ? 13.610 -16.571 -3.601 1.00 86.00 923 ASP A C 1
ATOM 7259 O O . ASP A 1 923 ? 14.526 -17.003 -4.298 1.00 86.00 923 ASP A O 1
ATOM 7263 N N . GLU A 1 924 ? 13.278 -15.276 -3.625 1.00 87.50 924 GLU A N 1
ATOM 7264 C CA . GLU A 1 924 ? 13.975 -14.247 -4.416 1.00 87.50 924 GLU A CA 1
ATOM 7265 C C . GLU A 1 924 ? 15.327 -13.792 -3.813 1.00 87.50 924 GLU A C 1
ATOM 7267 O O . GLU A 1 924 ? 16.031 -12.964 -4.392 1.00 87.50 924 GLU A O 1
ATOM 7272 N N . GLY A 1 925 ? 15.713 -14.296 -2.634 1.00 88.56 925 GLY A N 1
ATOM 7273 C CA . GLY A 1 925 ? 16.975 -13.965 -1.960 1.00 88.56 925 GLY A CA 1
ATOM 7274 C C . GLY A 1 925 ? 16.998 -12.625 -1.208 1.00 88.56 925 GLY A C 1
ATOM 7275 O O . GLY A 1 925 ? 18.057 -12.230 -0.707 1.00 88.56 925 GLY A O 1
ATOM 7276 N N . ARG A 1 926 ? 15.849 -11.944 -1.075 1.00 90.12 926 ARG A N 1
ATOM 7277 C CA . ARG A 1 926 ? 15.701 -10.584 -0.507 1.00 90.12 926 ARG A CA 1
ATOM 7278 C C . ARG A 1 926 ? 16.063 -10.464 0.968 1.00 90.12 926 ARG A C 1
ATOM 7280 O O . ARG A 1 926 ? 16.376 -9.380 1.440 1.00 90.12 926 ARG A O 1
ATOM 7287 N N . LEU A 1 927 ? 16.045 -11.575 1.698 1.00 89.25 927 LEU A N 1
ATOM 7288 C CA . LEU A 1 927 ? 16.373 -11.612 3.126 1.00 89.25 927 LEU A CA 1
ATOM 7289 C C . LEU A 1 927 ? 17.883 -11.495 3.411 1.00 89.25 927 LEU A C 1
ATOM 7291 O O . LEU A 1 927 ? 18.302 -11.565 4.566 1.00 89.25 927 LEU A O 1
ATOM 7295 N N . SER A 1 928 ? 18.708 -11.332 2.374 1.00 88.50 928 SER A N 1
ATOM 7296 C CA . SER A 1 928 ? 20.166 -11.261 2.469 1.00 88.50 928 SER A CA 1
ATOM 7297 C C . SER A 1 928 ? 20.731 -10.035 1.749 1.00 88.50 928 SER A C 1
ATOM 7299 O O . SER A 1 928 ? 20.157 -9.555 0.772 1.00 88.50 928 SER A O 1
ATOM 7301 N N . GLU A 1 929 ? 21.920 -9.586 2.161 1.00 84.62 929 GLU A N 1
ATOM 7302 C CA . GLU A 1 929 ? 22.663 -8.505 1.485 1.00 84.62 929 GLU A CA 1
ATOM 7303 C C . GLU A 1 929 ? 22.970 -8.822 0.008 1.00 84.62 929 GLU A C 1
ATOM 7305 O O . GLU A 1 929 ? 23.121 -7.918 -0.816 1.00 84.62 929 GLU A O 1
ATOM 7310 N N . GLN A 1 930 ? 22.990 -10.109 -0.361 1.00 86.69 930 GLN A N 1
ATOM 7311 C CA . GLN A 1 930 ? 23.199 -10.556 -1.738 1.00 86.69 930 GLN A CA 1
ATOM 7312 C C . GLN A 1 930 ? 22.125 -10.024 -2.698 1.00 86.69 930 GLN A C 1
ATOM 7314 O O . GLN A 1 930 ? 22.388 -9.889 -3.897 1.00 86.69 930 GLN A O 1
ATOM 7319 N N . PHE A 1 931 ? 20.933 -9.692 -2.197 1.00 91.06 931 PHE A N 1
ATOM 7320 C CA . PHE A 1 931 ? 19.878 -9.107 -3.016 1.00 91.06 931 PHE A CA 1
ATOM 7321 C C . PHE A 1 931 ? 20.272 -7.738 -3.576 1.00 91.06 931 PHE A C 1
ATOM 7323 O O . PHE A 1 931 ? 20.063 -7.498 -4.762 1.00 91.06 931 PHE A O 1
ATOM 7330 N N . SER A 1 932 ? 20.921 -6.878 -2.780 1.00 87.50 932 SER A N 1
ATOM 7331 C CA . SER A 1 932 ? 21.404 -5.577 -3.272 1.00 87.50 932 SER A CA 1
ATOM 7332 C C . SER A 1 932 ? 22.412 -5.757 -4.399 1.00 87.50 932 SER A C 1
ATOM 7334 O O . SER A 1 932 ? 22.253 -5.174 -5.464 1.00 87.50 932 SER A O 1
ATOM 7336 N N . ILE A 1 933 ? 23.375 -6.664 -4.213 1.00 89.50 933 ILE A N 1
ATOM 7337 C CA . ILE A 1 933 ? 24.384 -6.996 -5.229 1.00 89.50 933 ILE A CA 1
ATOM 7338 C C . ILE A 1 933 ? 23.720 -7.524 -6.509 1.00 89.50 933 ILE A C 1
ATOM 7340 O O . ILE A 1 933 ? 24.138 -7.197 -7.619 1.00 89.50 933 ILE A O 1
ATOM 7344 N N . THR A 1 934 ? 22.676 -8.342 -6.363 1.00 91.62 934 THR A N 1
ATOM 7345 C CA . THR A 1 934 ? 21.916 -8.890 -7.495 1.00 91.62 934 THR A CA 1
ATOM 7346 C C . THR A 1 934 ? 21.201 -7.780 -8.264 1.00 91.62 934 THR A C 1
ATOM 7348 O O . THR A 1 934 ? 21.287 -7.744 -9.491 1.00 91.62 934 THR A O 1
ATOM 7351 N N . MET A 1 935 ? 20.567 -6.843 -7.557 1.00 92.50 935 MET A N 1
ATOM 7352 C CA . MET A 1 935 ? 19.889 -5.695 -8.161 1.00 92.50 935 MET A CA 1
ATOM 7353 C C . MET A 1 935 ? 20.859 -4.720 -8.832 1.00 92.50 935 MET A C 1
ATOM 7355 O O . MET A 1 935 ? 20.585 -4.255 -9.936 1.00 92.50 935 MET A O 1
ATOM 7359 N N . ASP A 1 936 ? 22.010 -4.445 -8.222 1.00 89.69 936 ASP A N 1
ATOM 7360 C CA . ASP A 1 936 ? 23.027 -3.566 -8.808 1.00 89.69 936 ASP A CA 1
ATOM 7361 C C . ASP A 1 936 ? 23.641 -4.196 -10.063 1.00 89.69 936 ASP A C 1
ATOM 7363 O O . ASP A 1 936 ? 23.808 -3.532 -11.087 1.00 89.69 936 ASP A O 1
ATOM 7367 N N . ARG A 1 937 ? 23.887 -5.513 -10.040 1.00 90.56 937 ARG A N 1
ATOM 7368 C CA . ARG A 1 937 ? 24.307 -6.259 -11.232 1.00 90.56 937 ARG A CA 1
ATOM 7369 C C . ARG A 1 937 ? 23.249 -6.208 -12.330 1.00 90.56 937 ARG A C 1
ATOM 7371 O O . ARG A 1 937 ? 23.610 -6.039 -13.495 1.00 90.56 937 ARG A O 1
ATOM 7378 N N . LEU A 1 938 ? 21.972 -6.368 -11.981 1.00 91.88 938 LEU A N 1
ATOM 7379 C CA . LEU A 1 938 ? 20.865 -6.270 -12.929 1.00 91.88 938 LEU A CA 1
ATOM 7380 C C . LEU A 1 938 ? 20.872 -4.897 -13.605 1.00 91.88 938 LEU A C 1
ATOM 7382 O O . LEU A 1 938 ? 21.000 -4.834 -14.824 1.00 91.88 938 LEU A O 1
ATOM 7386 N N . ARG A 1 939 ? 20.864 -3.804 -12.836 1.00 90.38 939 ARG A N 1
ATOM 7387 C CA . ARG A 1 939 ? 20.893 -2.432 -13.378 1.00 90.38 939 ARG A CA 1
ATOM 7388 C C . ARG A 1 939 ? 22.149 -2.148 -14.207 1.00 90.38 939 ARG A C 1
ATOM 7390 O O . ARG A 1 939 ? 22.072 -1.493 -15.239 1.00 90.38 939 ARG A O 1
ATOM 7397 N N . GLY A 1 940 ? 23.301 -2.685 -13.801 1.00 87.50 940 GLY A N 1
ATOM 7398 C CA . GLY A 1 940 ? 24.568 -2.472 -14.501 1.00 87.50 940 GLY A CA 1
ATOM 7399 C C . GLY A 1 940 ? 24.723 -3.250 -15.812 1.00 87.50 940 GLY A C 1
ATOM 7400 O O . GLY A 1 940 ? 25.410 -2.772 -16.712 1.00 87.50 940 GLY A O 1
ATOM 7401 N N . THR A 1 941 ? 24.104 -4.431 -15.936 1.00 90.38 941 THR A N 1
ATOM 7402 C CA . THR A 1 941 ? 24.355 -5.363 -17.058 1.00 90.38 941 THR A CA 1
ATOM 7403 C C . THR A 1 941 ? 23.142 -5.653 -17.938 1.00 90.38 941 THR A C 1
ATOM 7405 O O . THR A 1 941 ? 23.324 -6.190 -19.030 1.00 90.38 941 THR A O 1
ATOM 7408 N N . PHE A 1 942 ? 21.925 -5.284 -17.517 1.00 92.44 942 PHE A N 1
ATOM 7409 C CA . PHE A 1 942 ? 20.710 -5.463 -18.319 1.00 92.44 942 PHE A CA 1
ATOM 7410 C C . PHE A 1 942 ? 20.868 -4.805 -19.693 1.00 92.44 942 PHE A C 1
ATOM 7412 O O . PHE A 1 942 ? 20.838 -5.499 -20.703 1.00 92.44 942 PHE A O 1
ATOM 7419 N N . ALA A 1 943 ? 21.196 -3.511 -19.708 1.00 87.75 943 ALA A N 1
ATOM 7420 C CA . ALA A 1 943 ? 21.388 -2.719 -20.921 1.00 87.75 943 ALA A CA 1
ATOM 7421 C C . ALA A 1 943 ? 22.455 -3.268 -21.888 1.00 87.75 943 ALA A C 1
ATOM 7423 O O . ALA A 1 943 ? 22.413 -2.989 -23.076 1.00 87.75 943 ALA A O 1
ATOM 7424 N N . GLU A 1 944 ? 23.449 -4.018 -21.407 1.00 83.75 944 GLU A N 1
ATOM 7425 C CA . GLU A 1 944 ? 24.517 -4.558 -22.264 1.00 83.75 944 GLU A CA 1
ATOM 7426 C C . GLU A 1 944 ? 24.067 -5.811 -23.026 1.00 83.75 944 GLU A C 1
ATOM 7428 O O . GLU A 1 944 ? 24.646 -6.153 -24.057 1.00 83.75 944 GLU A O 1
ATOM 7433 N N . ARG A 1 945 ? 23.044 -6.504 -22.513 1.00 75.88 945 ARG A N 1
ATOM 7434 C CA . ARG A 1 945 ? 22.523 -7.764 -23.062 1.00 75.88 945 ARG A CA 1
ATOM 7435 C C . ARG A 1 945 ? 21.240 -7.599 -23.875 1.00 75.88 945 ARG A C 1
ATOM 7437 O O . ARG A 1 945 ? 20.788 -8.577 -24.469 1.00 75.88 945 ARG A O 1
ATOM 7444 N N . THR A 1 946 ? 20.660 -6.403 -23.874 1.00 69.44 946 THR A N 1
ATOM 7445 C CA . THR A 1 946 ? 19.386 -6.046 -24.517 1.00 69.44 946 THR A CA 1
ATOM 7446 C C . THR A 1 946 ? 19.594 -4.960 -25.550 1.00 69.44 946 THR A C 1
ATOM 7448 O O . THR A 1 946 ? 18.954 -5.047 -26.619 1.00 69.44 946 THR A O 1
#

Secondary structure (DSSP, 8-state):
---------------------------------PPPPP----HHHHHHHHHHHHHH----HHHHHHHHHHHHHHEE--TTGGGT--HHHHHHHHHHHHHHHHHT--TTS-----EEEEEETTEEEEEEES-HHHHHHHHHHHHHHHHHSTT--EEEEEEEEEETT-TT-EEEEEEEEE-SS-EE----SS------S-TTHHHHHHHHHHHTTT---EEEEEPPTT-TT-TTEEEEEEEEEHHHHHHHHHHHHHHHHHTT---S-EEEEEEEETTEEEEEEEEEEEGGG--HHHHHHHHHHHHHHHSSS-S-PPPHHHHHHHHHHHHH--HHHHHHHHHHHHHH--GGGHHHHHHHTT-S-HHHHHHHHHHHHHHHHS--HHHHT-HHHHHHHHHHHHTTS-B--TT-SS-BPPPHHHHHHHH-EEEEEEEEEE-TTT--EEEEEEEEESSEEEEEEEEESS---HHHHHHHHHHHHHHHHHTT-SSEEEEEEEEES-TT-TTS-HHHHHHHHHHHHHHHHHHHHHHS--BTTTEEEEE-TT--HHHHHHHHHHHHHHHHHHHHHHHHT-TTHHHHHHHHHHTT---TT-HHHHHHHHH-HHHHHHHHGGGS----STTS-GGGTTHHHHHHHHHHHHHHTTTT---THHHH-GGGHHHHHHHHHHHHHHHHHHHTT-EEEEE-TTHHHHHHHHHHHHTT-EEEEEEETTEEEE-TT--S-HHHHHHHHHHH---HHHHHHHS--SSEEEET--SGGGG--SSEEEE-S-SS-EESS--S-TT-EEGGG---SEEE--SSS-B-HHHHHHHHHTT-EEE-HHHHTTHHHHHHHHHHHHHHHHHH-HHHHHHTT-S-HHHHHHHHHH-TTHHHHT-S---HHHHHHHHHHHHHHHHHHHHHHHHHHT--HHHHHHHHHHHHHHHTTTTSTHHHHHHHHHHHHHHHH-

Radius of gyration: 37.21 Å; chains: 1; bounding box: 67×78×128 Å

Sequence (946 aa):
MMHMTPLIYRRRYGYFTGGHLMGSSTNTKSSARAIPEKINIDGKNVEQLYDHLRSHSDLSAEAIRHEIDTILSDINFGESLFHVLGLEEISFLIENNRYQEKAHGKNDGTYIDIDVEGRVGDKNLFLVSETGPLMKKVARTIQEIMKKSPGRGFRLFSCSITSRRQARDRRRLLVLEETGTPDHTGSLPGTTLQYSGSPYAASIETLRGLLKKGEDILIVREDIPGMDDEPSLKQFLLWLPREKFQENFETINMIFQRKGISSVRQHFNTIVIDGQMFIALSTLVESARLTPEMETYLSDELYSRSMLLKSSPVSVGEIRDILDRIASARDHEKIDLITHMQRNKQKEFLIPLMVMLNDHNLEIRRKAFGIIRHYVLNPDAAMKNDYYWSTLKNIFSAATVPIRREKDRLDRSLFDEEIMNLIRFRGLHYETMTEKESGREFLFIRINGTGIGKGGIRAHRSHVSFSGEGALSTNMLFKCIGLGVPWYTIGKGGILGDLAIKELDVAARDRVRKAVLEAYADFLYYRSDVGPLSDVPAGDVGIGGSEISVIYERITDNAMKGIQAVLSREPGYDQEMRILKENFGLNCANGALLESLAKNRDLVKKLTSPAITGKPGPEGLKLRTGATARGLMEILSAQQNYRDFNDPSLWSDRARIGEALSLENNFKEHAVKRIAMLTFAIQGFGKVGAHFARMAAETGASIKMISDASGTLVDPGGLSEIAVLSEASLERGSSLEEIIKSNTFKGEFIAANSTLPLSAIVDVVVPAALEEVITTGETGNPQAIHEEAFEGNYLLQGANGPATVEAEEALENRGVIVFPDILANAGGVLASYMEWLKGLMSSFGYRTIFEWGFVHRITHNLVIHFHPDALEKNIREISDEVYEHSFAFIMRWSTLETINLSRRYKVSMRRAFIAIGIQHAADEGRLSEQFSITMDRLRGTFAERT

pLDDT: mean 80.65, std 19.15, range [20.7, 98.69]